Protein AF-0000000086669986 (afdb_homodimer)

Solvent-accessible surface area (backbone atoms only — not comparable to full-atom values): 83263 Å² total; per-residue (Å²): 137,92,93,84,94,89,94,88,92,79,93,78,86,89,83,92,84,89,92,82,83,80,89,89,76,90,82,86,89,79,93,79,86,89,84,86,82,86,89,81,88,82,86,77,84,78,85,86,74,84,81,74,82,67,81,72,64,70,71,52,59,40,72,62,53,72,71,48,65,51,49,68,61,67,48,70,73,67,46,30,29,58,36,43,51,54,72,36,42,58,88,78,26,68,68,41,45,58,34,21,57,69,44,45,50,47,52,37,49,49,51,41,46,50,50,38,51,50,49,47,52,52,46,52,50,45,49,70,71,46,40,68,58,97,55,38,19,59,75,46,75,37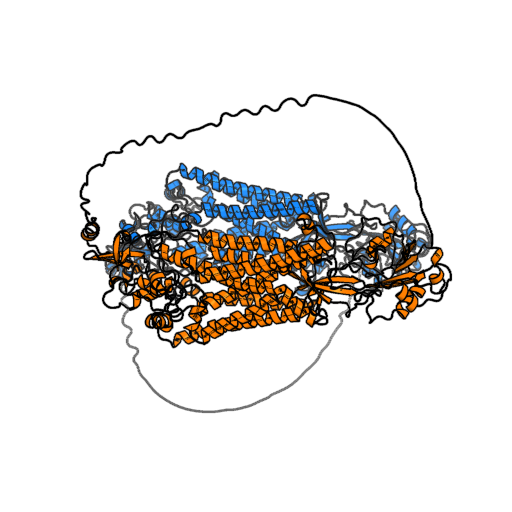,58,55,70,58,45,50,51,51,51,54,54,50,41,43,52,50,27,47,53,49,45,49,45,49,51,41,48,48,53,54,37,30,60,46,25,32,43,26,48,44,44,46,52,53,32,45,74,70,70,39,70,46,58,41,28,38,63,38,75,73,36,42,78,66,51,59,67,66,40,41,49,54,35,49,50,51,57,57,47,48,50,60,42,38,29,40,56,78,55,28,47,39,49,30,43,48,28,47,18,28,38,40,34,34,28,36,79,38,32,80,71,69,41,54,61,42,70,68,59,9,51,61,49,24,54,88,18,56,51,51,55,32,89,76,34,50,64,82,90,56,61,60,69,58,51,52,51,50,48,54,73,46,47,82,73,27,42,78,33,52,46,35,59,45,49,58,54,53,63,41,77,51,48,58,44,35,36,32,40,34,32,54,57,52,67,79,68,48,62,62,49,60,51,14,40,45,31,60,38,36,38,41,67,53,76,47,74,50,56,63,38,24,49,65,48,20,48,29,66,51,48,93,41,59,52,76,72,78,77,76,46,79,78,50,31,38,44,68,80,50,44,35,58,53,35,31,33,33,36,72,45,81,87,50,65,67,42,29,31,29,33,34,24,59,63,51,45,50,51,45,41,50,39,43,47,51,48,44,49,52,53,51,48,52,59,54,48,52,64,55,53,54,72,78,48,56,70,47,62,53,41,60,24,52,19,63,31,29,44,49,33,49,19,32,60,54,59,53,80,84,33,63,59,34,23,72,44,30,37,75,56,65,44,64,51,59,48,76,87,53,56,85,52,77,39,73,29,68,69,69,68,53,78,88,76,67,68,59,44,68,40,71,72,54,66,43,40,36,52,69,50,50,55,68,66,59,53,48,53,50,52,50,54,54,48,49,54,45,49,53,48,47,50,53,45,49,50,48,45,51,56,33,45,72,31,69,41,67,82,45,70,71,48,32,52,69,62,28,76,49,36,86,49,82,71,30,52,58,74,58,102,58,63,34,52,76,66,60,2,41,53,54,24,33,42,58,33,18,45,62,46,42,55,51,53,53,49,49,55,50,52,51,38,52,52,14,40,39,41,45,29,50,59,59,44,41,27,56,41,60,90,56,37,42,37,41,48,22,50,74,41,47,31,60,27,30,56,57,91,47,70,42,49,53,65,85,59,41,49,55,50,51,49,52,50,30,51,49,47,31,34,44,52,29,17,28,29,46,30,33,41,41,23,23,36,65,86,67,44,80,29,72,84,60,21,34,31,38,28,27,39,10,64,41,22,40,51,52,39,45,52,53,52,51,49,54,54,50,49,57,54,56,57,24,63,38,70,46,86,18,75,44,61,58,26,36,39,34,45,54,25,51,38,10,32,19,59,45,55,78,84,34,34,82,59,29,56,55,37,35,36,34,36,28,31,43,33,32,55,94,52,41,25,32,33,21,39,38,28,36,21,52,89,50,50,36,75,76,52,76,75,38,29,27,28,53,62,88,91,79,93,79,90,84,93,84,90,93,82,90,87,86,91,82,83,88,82,82,78,90,81,86,81,88,80,83,74,73,89,80,85,80,71,84,71,79,78,77,76,79,81,82,80,83,81,81,78,79,74,80,77,75,66,70,56,63,42,73,63,55,71,71,46,65,51,48,68,62,67,48,70,72,66,47,30,29,58,37,42,51,52,74,37,41,57,89,78,26,68,67,41,44,58,34,21,57,69,44,45,49,48,51,37,47,47,51,41,46,50,50,38,50,49,49,46,50,52,47,52,50,47,50,71,71,46,42,69,58,96,57,39,19,60,75,47,76,38,60,53,68,56,45,49,51,51,49,54,54,50,44,44,53,51,26,47,51,50,44,50,47,50,51,39,48,49,53,52,37,29,62,45,24,33,44,25,48,44,44,47,52,55,32,44,74,69,72,41,70,44,58,42,28,39,62,38,74,72,37,43,78,66,51,58,68,66,40,42,49,54,35,49,51,53,56,55,48,47,50,61,43,37,30,40,56,79,53,28,46,38,48,32,42,48,27,48,19,30,38,41,34,34,29,37,78,39,31,79,72,70,41,54,62,40,69,68,59,9,52,62,51,27,54,87,17,58,50,50,56,34,91,77,34,49,63,80,90,56,61,60,69,60,51,52,50,49,48,53,74,45,48,82,73,28,44,80,34,53,46,36,59,47,48,57,52,52,63,42,78,52,48,62,44,32,36,31,40,34,32,53,55,25,56,63,63,48,61,64,50,60,52,15,40,45,30,60,38,35,37,42,66,51,79,47,69,52,55,64,37,24,50,64,49,19,47,27,66,49,50,94,42,57,49,76,70,77,77,78,46,78,79,49,31,37,46,69,80,50,44,35,57,54,36,30,32,34,36,71,52,81,85,57,63,69,42,31,32,29,32,33,24,59,64,52,44,50,49,44,41,49,39,42,48,51,48,45,49,52,52,51,47,51,58,54,46,52,64,57,53,54,72,79,46,56,70,48,63,54,40,59,24,50,19,62,30,30,44,48,33,48,18,32,59,54,58,53,78,87,32,64,60,36,23,72,45,30,37,76,58,64,43,63,51,59,48,77,88,52,57,86,54,75,40,73,29,68,69,69,69,54,79,88,76,67,69,60,43,68,40,71,74,55,67,43,41,35,51,69,49,49,57,67,66,58,51,47,52,51,51,50,55,54,46,50,54,45,49,53,48,47,49,53,43,51,50,49,45,51,56,33,46,71,30,70,41,68,81,46,69,71,48,33,51,68,62,28,76,49,36,88,50,82,70,30,49,58,74,58,101,58,63,33,50,76,65,60,3,43,54,53,23,34,42,58,34,19,46,64,47,44,54,49,52,50,49,49,54,49,51,50,38,52,52,15,38,41,41,45,29,49,58,59,45,40,28,56,41,59,91,56,36,42,38,41,47,22,52,74,42,47,31,61,26,30,56,57,90,46,70,41,48,52,63,85,58,40,49,55,51,51,50,51,50,30,50,49,48,32,33,45,52,30,16,28,29,48,30,33,42,40,22,23,37,62,87,66,44,81,29,72,84,61,21,35,30,39,28,27,39,10,64,40,23,38,50,52,39,45,53,54,52,49,49,55,54,50,48,57,52,55,56,25,62,38,69,46,86,19,75,44,62,59,26,36,40,34,44,56,25,51,39,10,32,18,59,45,55,79,82,34,35,83,60,29,57,55,37,36,36,34,37,29,32,43,34,33,55,94,49,39,26,33,35,20,40,38,28,36,20,51,87,51,50,37,73,77,52,76,76,38,30,26,30

Foldseek 3Di:
DYDDDDDDDDDDDDDDDDYDYDDDDDDDDDDDDDYDDDDDDDDDPDDPDDPPPPPDPLVVVLQPPDFDFFDDFDDLVVVCVVVVLLFDACVRDVQLVCQFVLNLLVVLLVLLVVLLVVLVVVLCCQCVPFNDDQQKTFDDKADPVVLVVVLLVVLLVLLLSLLSLLVSLLQLLLLLLFAFLVLQLVQVVVLHWDFFLFNDPVSLVSDDPLSNVLSVLSVVLSQLSLLFRSFQKDKEFEFEKEKEWEFEPLLLVVAAADQVQQCVQQPLFCLADPPQWDDPVDDVVVVSVVCSVCLVVFDKDAPQVVLVQLLDGRHQFYYKYWYFDDPVVPPPVHNGTNYMIIFWADQDLAGSSQQFQCLLVSDRARDHDPDRDRWGFGHVVTTTTGIMGGDDSVVDDRIMTMMGGSVSSVSSSVSSVSSSVSSVVVSVVLVVVLVPDDPRNNQGRLALLSLLLVCLQPFRLQQPQVQQDAQVQSAFDQPPVNNPDGDRRPQSVDRPDRFFDFDDQDKDFLLVLDDPVLVCVLVVLLVVLLVVLVVLLVVLCVQCVVNVQDPDLVSLCVCPFLDFDSNFFDDDPADWAPPRQVSVQSSVLSVSSSSLSVSLSSLSSSVLLSQSQQLVLCQQPPVSFWAGAGSSARRRHHGDSHSRDDCVRVVVSSVLSSVLSSLSCSAKHKYKYWYAYSVRHTDSPSITITIGGRSSSSVVSSVSSVVVVVVSVVSRRHIRSRLGHNHRRISSNSSSQNHDDPSCNNCVNSTGKGWAFRTDDSSETEIHIGSRDSVSGDRDDGSGTYD/DDDDDDDDDDDDDDDDDYYDDDDDDDDDDDDPDDDPDDPPPDPDDDDDPDPPPPPDPLVPVLQPPDWDFFDDFDDLVVVCVVVVLLFDACVRDVQLVCQFVLNLLVVLLVLLVVLLVVLVVVLCCQCVPFNDDQQKTFDDKADQVVLQVVLLVVLLVLLLSLLSLLVSLLQLLLLLLFAFLVLQLVQVVVLHWDFFLFNDPVSLVSDDPLSNVLSVLSVVLSQLCLLFRSFQKDKEFEFEKEKEWEFEPLLLVVAAADQVQQCVQQPLFCLADPPQWDDPVDDVVVVSVVCSVCLVVFDKDAPQVVLVQLLDGRHDFYYKYWYFDDPVPPPPVHNGTNYMIIFWADLDLAGSSQQFQCQLVSDRARDHDPDRDRWGFGHVVTTTTGIMTGDPLVPDDRIMTMMGGSVSSVSSSVSSVSSSVSSVVVSVVLVVVLVPDDPRNNQTRLALLSLLLVCLQPFRLQQEQVQQDAQVQSDFDQPPVNNPDTDRRPQSVDRPDRFFDFDDQDKDFLLVLDDPVLVCVLVVLLVVLLVVLVVLLVVLCVQCVSNPQDPDLVSLCVCDFLDFDSNFFDDDPADWAPPRQVSVQSSVLSVSSSSLSVSLSSLSSSVLLSQSQQLVLCQQPPVSFWAGAGSSARRRHHGDSHSRDDCVRVVVSSVLSSVLSSLSCSAKHKYKYWYAYSVRHTDSPSITITIGGRSSSSVVSSVSSVVVVVVSVVSRRHIRSRQGHNHRRISSNSSSQNHDDPSCNPCVNSTGKGWAFRTDDSSETEIHIGSRDSVSGDRDDGSGTYD

Secondary structure (DSSP, 8-state):
--------------------------------------------------------SHHHHHHT---EE------HHHHHHH-GGGG--TTT-HHHHHHSHHHHHHHHHHHHHHHHHHHHHHHHHHHHHH--BTTBEEEEEE-HHHHHHHHHHHHHHHHHHHHHHHHHHHHHHHHHHPPBHHHHHHHHHTT---B-SS--SGGGGGS-HHHHHHHHHHHHHHHHHHHHGGGGEEEEEEEE-EEEEEE-GGGGGT----HHHHHHHHTT-TTTS-TTSS-TTS-HHHHHHHHHHTGGGSEEE-HHHHHHHHH-SSS----EEEEE--HHHH-SSS--EEEEEEE---SSSS-TTHHHHTTTS-----SPPSSP----EETTTTEEEEEEEE---TT----EEEEE-HHHHHHHHHHHHHHHHHHHHHHHHHHHHHHHS-HHHH-B--SHHHHHHHHHHS--GGGTT-TT--GGGGSPB--STTTTS-BPPHHHH--S-PPPEEP-----BGGGGS-HHHHHHHHHHHHHHHHHHHHHHHHHHHHHHHTT---SHHHHHHH-TT---TT-EE--S---STTHHHHHHHHHHHHHHHHHHHHHHHHHHHHHHHHHHHHHHTTTSGGG-B--B-SS--TT-B--SSSS--HHHHHHHHHHHHHHHHHHHHHEEEEEEEEE-TTS-EEEEEEEEEEEE-HHHHHHHHHHHHHHHHHHHHHHT-B--SSS---TTBHHHHHHTT---HHHHTTGGGS-BEEEEEEEETTEEEEEEE-S-TTT-BPPPTT-EE-/--------------------------------------------------------S-HHHHHT---EE------HHHHHHH-GGGG--TTT-HHHHHHSHHHHHHHHHHHHHHHHHHHHHHHHHHHHHH--BTTBEEEEEE-HHHHHHHHHHHHHHHHHHHHHHHHHHHHHHHHHHPPBHHHHHHHHHTT---B-SS--TGGGGGS-HHHHHHHHHHHHHHHHHHHHGGGGEEEEEEEE-EEEEEE-GGGGGT----HHHHHHHHTT-TTTS-TTSS-TTS-HHHHHHHHHHTGGGSEEE-HHHHHHHHH-SSS----EEEEE--HHHH-SSS--EEEEEEE---SSSS-TTHHHHTTTS-----SPPSSP----EETTTTEEEEEEEE---TT----EEEEE-HHHHHHHHHHHHHHHHHHHHHHHHHHHHHTTS-HHHH-B--SHHHHHHHHHHS--GGGTT-TT--GGGGPPB--STTTTS-BPPHHHH--S-PPPEEP-----BGGGGS-HHHHHHHHHHHHHHHHHHHHHHHHHHHHHHHTT---SHHHHHHH-TT---TT-EE--S---STTHHHHHHHHHHHHHHHHHHHHHHHHHHHHHHHHHHHHHHTTTSGGG-B--B-SS--TT-B--SSSS--HHHHHHHHHHHHHHHHHHHHHEEEEEEEEE-TTS-EEEEEEEEEEEE-HHHHHHHHHHHHHHHHHHHHHHT-B--SSS---TTBHHHHHHTT---HHHHTTGGGS-BEEEEEEEETTEEEEEEE-S-TTT-BPPPTT-EE-

Structure (mmCIF, N/CA/C/O backbone):
data_AF-0000000086669986-model_v1
#
loop_
_entity.id
_entity.type
_entity.pdbx_description
1 polymer 'DUF6536 domain-containing protein'
#
loop_
_atom_site.group_PDB
_atom_site.id
_atom_site.type_symbol
_atom_site.label_atom_id
_atom_site.label_alt_id
_atom_site.label_comp_id
_atom_site.label_asym_id
_atom_site.label_entity_id
_atom_site.label_seq_id
_atom_site.pdbx_PDB_ins_code
_atom_site.Cartn_x
_atom_site.Cartn_y
_atom_site.Cartn_z
_atom_site.occupancy
_atom_site.B_iso_or_equiv
_atom_site.auth_seq_id
_atom_site.auth_comp_id
_atom_site.auth_asym_id
_atom_site.auth_atom_id
_atom_site.pdbx_PDB_model_num
ATOM 1 N N . MET A 1 1 ? -62.25 -66.062 -2.758 1 15.38 1 MET A N 1
ATOM 2 C CA . MET A 1 1 ? -62.781 -66.5 -1.491 1 15.38 1 MET A CA 1
ATOM 3 C C . MET A 1 1 ? -62.062 -65.875 -0.312 1 15.38 1 MET A C 1
ATOM 5 O O . MET A 1 1 ? -61 -65.312 -0.478 1 15.38 1 MET A O 1
ATOM 9 N N . ASP A 1 2 ? -61.781 -66.688 0.843 1 14.77 2 ASP A N 1
ATOM 10 C CA . ASP A 1 2 ? -62.281 -66.625 2.207 1 14.77 2 ASP A CA 1
ATOM 11 C C . ASP A 1 2 ? -61.469 -65.688 3.08 1 14.77 2 ASP A C 1
ATOM 13 O O . ASP A 1 2 ? -60.312 -65.375 2.754 1 14.77 2 ASP A O 1
ATOM 17 N N . PRO A 1 3 ? -61.281 -66 4.562 1 16.16 3 PRO A N 1
ATOM 18 C CA . PRO A 1 3 ? -61.656 -65.625 5.926 1 16.16 3 PRO A CA 1
ATOM 19 C C . PRO A 1 3 ? -60.562 -64.875 6.68 1 16.16 3 PRO A C 1
ATOM 21 O O . PRO A 1 3 ? -59.406 -64.812 6.223 1 16.16 3 PRO A O 1
ATOM 24 N N . SER A 1 4 ? -60.281 -65.062 8.141 1 14.09 4 SER A N 1
ATOM 25 C CA . SER A 1 4 ? -60.5 -64.625 9.508 1 14.09 4 SER A CA 1
ATOM 26 C C . SER A 1 4 ? -59.188 -64.188 10.164 1 14.09 4 SER A C 1
ATOM 28 O O . SER A 1 4 ? -59.125 -63.094 10.75 1 14.09 4 SER A O 1
ATOM 30 N N . ARG A 1 5 ? -58.281 -65.062 10.852 1 13.8 5 ARG A N 1
ATOM 31 C CA . ARG A 1 5 ? -58.125 -65.125 12.305 1 13.8 5 ARG A CA 1
ATOM 32 C C . ARG A 1 5 ? -57.125 -64.062 12.812 1 13.8 5 ARG A C 1
ATOM 34 O O . ARG A 1 5 ? -56.188 -63.719 12.102 1 13.8 5 ARG A O 1
ATOM 41 N N . GLU A 1 6 ? -56.969 -63.594 14.312 1 15.46 6 GLU A N 1
ATOM 42 C CA . GLU A 1 6 ? -56.969 -62.625 15.422 1 15.46 6 GLU A CA 1
ATOM 43 C C . GLU A 1 6 ? -55.531 -62.438 15.969 1 15.46 6 GLU A C 1
ATOM 45 O O . GLU A 1 6 ? -55.125 -61.312 16.219 1 15.46 6 GLU A O 1
ATOM 50 N N . VAL A 1 7 ? -54.656 -63.344 16.531 1 15.42 7 VAL A N 1
ATOM 51 C CA . VAL A 1 7 ? -54.438 -63.594 17.938 1 15.42 7 VAL A CA 1
ATOM 52 C C . VAL A 1 7 ? -53.281 -62.75 18.453 1 15.42 7 VAL A C 1
ATOM 54 O O . VAL A 1 7 ? -52.406 -62.375 17.688 1 15.42 7 VAL A O 1
ATOM 57 N N . ASP A 1 8 ? -52.969 -62.531 19.969 1 15.53 8 ASP A N 1
ATOM 58 C CA . ASP A 1 8 ? -52.844 -61.781 21.219 1 15.53 8 ASP A CA 1
ATOM 59 C C . ASP A 1 8 ? -51.375 -61.594 21.594 1 15.53 8 ASP A C 1
ATOM 61 O O . ASP A 1 8 ? -50.969 -60.469 21.906 1 15.53 8 ASP A O 1
ATOM 65 N N . GLN A 1 9 ? -50.562 -62.5 22.219 1 14.4 9 GLN A N 1
ATOM 66 C CA . GLN A 1 9 ? -50.281 -62.625 23.641 1 14.4 9 GLN A CA 1
ATOM 67 C C . GLN A 1 9 ? -49 -61.906 24.031 1 14.4 9 GLN A C 1
ATOM 69 O O . GLN A 1 9 ? -48.219 -61.531 23.172 1 14.4 9 GLN A O 1
ATOM 74 N N . THR A 1 10 ? -48.062 -62.5 25.016 1 14.94 10 THR A N 1
ATOM 75 C CA . THR A 1 10 ? -47.719 -62.469 26.422 1 14.94 10 THR A CA 1
ATOM 76 C C . THR A 1 10 ? -46.344 -61.844 26.625 1 14.94 10 THR A C 1
ATOM 78 O O . THR A 1 10 ? -46.156 -60.969 27.453 1 14.94 10 THR A O 1
ATOM 81 N N . GLY A 1 11 ? -45.094 -62.469 26.719 1 15.34 11 GLY A N 1
ATOM 82 C CA . GLY A 1 11 ? -44.531 -62.719 28.031 1 15.34 11 GLY A CA 1
ATOM 83 C C . GLY A 1 11 ? -43.562 -61.625 28.469 1 15.34 11 GLY A C 1
ATOM 84 O O . GLY A 1 11 ? -43.062 -60.875 27.641 1 15.34 11 GLY A O 1
ATOM 85 N N . PRO A 1 12 ? -43.281 -61.219 29.984 1 15.49 12 PRO A N 1
ATOM 86 C CA . PRO A 1 12 ? -43.031 -60.312 31.094 1 15.49 12 PRO A CA 1
ATOM 87 C C . PRO A 1 12 ? -41.531 -60.031 31.297 1 15.49 12 PRO A C 1
ATOM 89 O O . PRO A 1 12 ? -41.156 -59.156 32.062 1 15.49 12 PRO A O 1
ATOM 92 N N . ALA A 1 13 ? -40.531 -60.344 30.688 1 15.84 13 ALA A N 1
ATOM 93 C CA . ALA A 1 13 ? -39.438 -60.906 31.484 1 15.84 13 ALA A CA 1
ATOM 94 C C . ALA A 1 13 ? -38.875 -59.844 32.438 1 15.84 13 ALA A C 1
ATOM 96 O O . ALA A 1 13 ? -38.844 -58.656 32.125 1 15.84 13 ALA A O 1
ATOM 97 N N . GLY A 1 14 ? -38.5 -60.344 33.75 1 14.06 14 GLY A N 1
ATOM 98 C CA . GLY A 1 14 ? -38.219 -60.281 35.156 1 14.06 14 GLY A CA 1
ATOM 99 C C . GLY A 1 14 ? -37.156 -59.25 35.531 1 14.06 14 GLY A C 1
ATOM 100 O O . GLY A 1 14 ? -36.562 -58.625 34.656 1 14.06 14 GLY A O 1
ATOM 101 N N . GLN A 1 15 ? -36.312 -59.562 36.562 1 14.28 15 GLN A N 1
ATOM 102 C CA . GLN A 1 15 ? -36.188 -59.344 38 1 14.28 15 GLN A CA 1
ATOM 103 C C . GLN A 1 15 ? -35.125 -58.312 38.312 1 14.28 15 GLN A C 1
ATOM 105 O O . GLN A 1 15 ? -35.375 -57.344 39 1 14.28 15 GLN A O 1
ATOM 110 N N . PRO A 1 16 ? -33.969 -58.781 39.125 1 14.78 16 PRO A N 1
ATOM 111 C CA . PRO A 1 16 ? -33.75 -58.625 40.562 1 14.78 16 PRO A CA 1
ATOM 112 C C . PRO A 1 16 ? -32.906 -57.375 40.906 1 14.78 16 PRO A C 1
ATOM 114 O O . PRO A 1 16 ? -32.375 -56.75 40 1 14.78 16 PRO A O 1
ATOM 117 N N . GLU A 1 17 ? -31.969 -57.469 42 1 14.15 17 GLU A N 1
ATOM 118 C CA . GLU A 1 17 ? -31.797 -57.156 43.438 1 14.15 17 GLU A CA 1
ATOM 119 C C . GLU A 1 17 ? -30.734 -56.062 43.625 1 14.15 17 GLU A C 1
ATOM 121 O O . GLU A 1 17 ? -30.984 -55.062 44.281 1 14.15 17 GLU A O 1
ATOM 126 N N . PRO A 1 18 ? -29.406 -56.375 44.125 1 14.46 18 PRO A N 1
ATOM 127 C CA . PRO A 1 18 ? -29.016 -56.25 45.531 1 14.46 18 PRO A CA 1
ATOM 128 C C . PRO A 1 18 ? -28.391 -54.875 45.812 1 14.46 18 PRO A C 1
ATOM 130 O O . PRO A 1 18 ? -28.094 -54.125 44.906 1 14.46 18 PRO A O 1
ATOM 133 N N . SER A 1 19 ? -27.141 -54.875 46.531 1 14.22 19 SER A N 1
ATOM 134 C CA . SER A 1 19 ? -26.672 -54.719 47.906 1 14.22 19 SER A CA 1
ATOM 135 C C . SER A 1 19 ? -26.031 -53.344 48.094 1 14.22 19 SER A C 1
ATOM 137 O O . SER A 1 19 ? -25.703 -52.656 47.125 1 14.22 19 SER A O 1
ATOM 139 N N . GLU A 1 20 ? -25 -53.25 49.094 1 14.12 20 GLU A N 1
ATOM 140 C CA . GLU A 1 20 ? -24.719 -52.812 50.438 1 14.12 20 GLU A CA 1
ATOM 141 C C . GLU A 1 20 ? -23.922 -51.5 50.438 1 14.12 20 GLU A C 1
ATOM 143 O O . GLU A 1 20 ? -24.344 -50.531 51.094 1 14.12 20 GLU A O 1
ATOM 148 N N . THR A 1 21 ? -22.719 -51.594 51.031 1 14.65 21 THR A N 1
ATOM 149 C CA . THR A 1 21 ? -22.297 -51.156 52.375 1 14.65 21 THR A CA 1
ATOM 150 C C . THR A 1 21 ? -21.703 -49.75 52.312 1 14.65 21 THR A C 1
ATOM 152 O O . THR A 1 21 ? -22.125 -48.875 53.062 1 14.65 21 THR A O 1
ATOM 155 N N . VAL A 1 22 ? -20.344 -49.562 52.719 1 14.2 22 VAL A N 1
ATOM 156 C CA . VAL A 1 22 ? -19.828 -49.219 54.031 1 14.2 22 VAL A CA 1
ATOM 157 C C . VAL A 1 22 ? -19.344 -47.781 54.031 1 14.2 22 VAL A C 1
ATOM 159 O O . VAL A 1 22 ? -19.719 -47 54.938 1 14.2 22 VAL A O 1
ATOM 162 N N . ILE A 1 23 ? -17.984 -47.5 53.688 1 15.15 23 ILE A N 1
ATOM 163 C CA . ILE A 1 23 ? -17.062 -47.188 54.75 1 15.15 23 ILE A CA 1
ATOM 164 C C . ILE A 1 23 ? -17.156 -45.688 55.094 1 15.15 23 ILE A C 1
ATOM 166 O O . ILE A 1 23 ? -17.531 -44.875 54.25 1 15.15 23 ILE A O 1
ATOM 170 N N . GLU A 1 24 ? -16.344 -45.281 56.156 1 14.89 24 GLU A N 1
ATOM 171 C CA . GLU A 1 24 ? -16.141 -44.75 57.5 1 14.89 24 GLU A CA 1
ATOM 172 C C . GLU A 1 24 ? -15.883 -43.25 57.438 1 14.89 24 GLU A C 1
ATOM 174 O O . GLU A 1 24 ? -15.633 -42.688 56.375 1 14.89 24 GLU A O 1
ATOM 179 N N . ASN A 1 25 ? -15.039 -42.812 58.438 1 13.8 25 ASN A N 1
ATOM 180 C CA . ASN A 1 25 ? -14.953 -42.094 59.688 1 13.8 25 ASN A CA 1
ATOM 181 C C . ASN A 1 25 ? -14.297 -40.719 59.5 1 13.8 25 ASN A C 1
ATOM 183 O O . ASN A 1 25 ? -14.664 -39.75 60.156 1 13.8 25 ASN A O 1
ATOM 187 N N . VAL A 1 26 ? -13.039 -40.625 58.875 1 15.86 26 VAL A N 1
ATOM 188 C CA . VAL A 1 26 ? -12.039 -40.125 59.812 1 15.86 26 VAL A CA 1
ATOM 189 C C . VAL A 1 26 ? -12.344 -38.656 60.156 1 15.86 26 VAL A C 1
ATOM 191 O O . VAL A 1 26 ? -12.945 -37.938 59.375 1 15.86 26 VAL A O 1
ATOM 194 N N . ASP A 1 27 ? -11.656 -38.188 61.312 1 14.21 27 ASP A N 1
ATOM 195 C CA . ASP A 1 27 ? -11.57 -37.562 62.625 1 14.21 27 ASP A CA 1
ATOM 196 C C . ASP A 1 27 ? -11.43 -36.062 62.5 1 14.21 27 ASP A C 1
ATOM 198 O O . ASP A 1 27 ? -12.188 -35.312 63.156 1 14.21 27 ASP A O 1
ATOM 202 N N . GLU A 1 28 ? -10.109 -35.594 62.812 1 14.72 28 GLU A N 1
ATOM 203 C CA . GLU A 1 28 ? -9.672 -34.969 64.062 1 14.72 28 GLU A CA 1
ATOM 204 C C . GLU A 1 28 ? -9.859 -33.469 64.062 1 14.72 28 GLU A C 1
ATOM 206 O O . GLU A 1 28 ? -10.055 -32.875 62.969 1 14.72 28 GLU A O 1
ATOM 211 N N . GLU A 1 29 ? -8.805 -32.75 64.562 1 14.91 29 GLU A N 1
ATOM 212 C CA . GLU A 1 29 ? -8.562 -32.062 65.812 1 14.91 29 GLU A CA 1
ATOM 213 C C . GLU A 1 29 ? -8.797 -30.547 65.688 1 14.91 29 GLU A C 1
ATOM 215 O O . GLU A 1 29 ? -8.891 -30.031 64.562 1 14.91 29 GLU A O 1
ATOM 220 N N . SER A 1 30 ? -7.906 -29.672 66.438 1 13.92 30 SER A N 1
ATOM 221 C CA . SER A 1 30 ? -7.895 -28.891 67.688 1 13.92 30 SER A CA 1
ATOM 222 C C . SER A 1 30 ? -7.906 -27.391 67.375 1 13.92 30 SER A C 1
ATOM 224 O O . SER A 1 30 ? -8.617 -26.625 68 1 13.92 30 SER A O 1
ATOM 226 N N . ALA A 1 31 ? -6.715 -26.781 66.812 1 15.96 31 ALA A N 1
ATOM 227 C CA . ALA A 1 31 ? -6.02 -25.828 67.688 1 15.96 31 ALA A CA 1
ATOM 228 C C . ALA A 1 31 ? -6.852 -24.562 67.938 1 15.96 31 ALA A C 1
ATOM 230 O O . ALA A 1 31 ? -7.672 -24.203 67.062 1 15.96 31 ALA A O 1
ATOM 231 N N . THR A 1 32 ? -6.504 -23.781 68.938 1 14.63 32 THR A N 1
ATOM 232 C CA . THR A 1 32 ? -6.703 -23.062 70.188 1 14.63 32 THR A CA 1
ATOM 233 C C . THR A 1 32 ? -7.102 -21.625 69.938 1 14.63 32 THR A C 1
ATOM 235 O O . THR A 1 32 ? -8.094 -21.141 70.438 1 14.63 32 THR A O 1
ATOM 238 N N . HIS A 1 33 ? -6.086 -20.672 70.125 1 14.58 33 HIS A N 1
ATOM 239 C CA . HIS A 1 33 ? -6.027 -19.797 71.312 1 14.58 33 HIS A CA 1
ATOM 240 C C . HIS A 1 33 ? -6.809 -18.5 71.062 1 14.58 33 HIS A C 1
ATOM 242 O O . HIS A 1 33 ? -7.18 -18.203 69.938 1 14.58 33 HIS A O 1
ATOM 248 N N . ASP A 1 34 ? -6.129 -17.344 71.5 1 14.65 34 ASP A N 1
ATOM 249 C CA . ASP A 1 34 ? -6.312 -16.469 72.688 1 14.65 34 ASP A CA 1
ATOM 250 C C . ASP A 1 34 ? -7.184 -15.266 72.312 1 14.65 34 ASP A C 1
ATOM 252 O O . ASP A 1 34 ? -7.445 -15.008 71.125 1 14.65 34 ASP A O 1
ATOM 256 N N . HIS A 1 35 ? -6.664 -14 72.875 1 15.29 35 HIS A N 1
ATOM 257 C CA . HIS A 1 35 ? -7.078 -13.117 74 1 15.29 35 HIS A CA 1
ATOM 258 C C . HIS A 1 35 ? -7.926 -11.961 73.438 1 15.29 35 HIS A C 1
ATOM 260 O O . HIS A 1 35 ? -9.062 -11.766 73.875 1 15.29 35 HIS A O 1
ATOM 266 N N . GLU A 1 36 ? -7.387 -10.688 73.75 1 15.21 36 GLU A N 1
ATOM 267 C CA . GLU A 1 36 ? -7.859 -9.742 74.75 1 15.21 36 GLU A CA 1
ATOM 268 C C . GLU A 1 36 ? -8.828 -8.734 74.188 1 15.21 36 GLU A C 1
ATOM 270 O O . GLU A 1 36 ? -8.984 -8.664 72.938 1 15.21 36 GLU A O 1
ATOM 275 N N . ASP A 1 37 ? -8.656 -7.391 74.625 1 15.01 37 ASP A N 1
ATOM 276 C CA . ASP A 1 37 ? -9.422 -6.508 75.5 1 15.01 37 ASP A CA 1
ATOM 277 C C . ASP A 1 37 ? -10.258 -5.523 74.688 1 15.01 37 ASP A C 1
ATOM 279 O O . ASP A 1 37 ? -11.453 -5.371 74.938 1 15.01 37 ASP A O 1
ATOM 283 N N . ALA A 1 38 ? -9.578 -4.316 74.25 1 16.52 38 ALA A N 1
ATOM 284 C CA . ALA A 1 38 ? -9.828 -3.062 75 1 16.52 38 ALA A CA 1
ATOM 285 C C . ALA A 1 38 ? -11.109 -2.396 74.5 1 16.52 38 ALA A C 1
ATOM 287 O O . ALA A 1 38 ? -11.609 -2.727 73.375 1 16.52 38 ALA A O 1
ATOM 288 N N . THR A 1 39 ? -11.117 -1.05 74.375 1 16.86 39 THR A N 1
ATOM 289 C CA . THR A 1 39 ? -11.711 0.091 75.062 1 16.86 39 THR A CA 1
ATOM 290 C C . THR A 1 39 ? -12.922 0.613 74.25 1 16.86 39 THR A C 1
ATOM 292 O O . THR A 1 39 ? -13.078 0.34 73.062 1 16.86 39 THR A O 1
ATOM 295 N N . THR A 1 40 ? -13.445 1.807 74.688 1 16.94 40 THR A N 1
ATOM 296 C CA . THR A 1 40 ? -14.586 2.51 75.25 1 16.94 40 THR A CA 1
ATOM 297 C C . THR A 1 40 ? -15.383 3.23 74.188 1 16.94 40 THR A C 1
ATOM 299 O O . THR A 1 40 ? -16.609 3.189 74.188 1 16.94 40 THR A O 1
ATOM 302 N N . ILE A 1 41 ? -14.805 4.09 73.25 1 17.36 41 ILE A N 1
ATOM 303 C CA . ILE A 1 41 ? -15.219 5.457 73.5 1 17.36 41 ILE A CA 1
ATOM 304 C C . ILE A 1 41 ? -16.609 5.707 72.938 1 17.36 41 ILE A C 1
ATOM 306 O O . ILE A 1 41 ? -17.047 5.035 72 1 17.36 41 ILE A O 1
ATOM 310 N N . ARG A 1 42 ? -16.969 7.051 72.75 1 17.75 42 ARG A N 1
ATOM 311 C CA . ARG A 1 42 ? -17.922 8.047 73.25 1 17.75 42 ARG A CA 1
ATOM 312 C C . ARG A 1 42 ? -19.172 8.102 72.375 1 17.75 42 ARG A C 1
ATOM 314 O O . ARG A 1 42 ? -20.297 8.008 72.875 1 17.75 42 ARG A O 1
ATOM 321 N N . ILE A 1 43 ? -19.219 8.922 71.188 1 18.11 43 ILE A N 1
ATOM 322 C CA . ILE A 1 43 ? -19.859 10.227 71.312 1 18.11 43 ILE A CA 1
ATOM 323 C C . ILE A 1 43 ? -21.297 10.148 70.812 1 18.11 43 ILE A C 1
ATOM 325 O O . ILE A 1 43 ? -21.641 9.281 70 1 18.11 43 ILE A O 1
ATOM 329 N N . ALA A 1 44 ? -22.172 11.219 71.125 1 20.17 44 ALA A N 1
ATOM 330 C CA . ALA A 1 44 ? -23.484 11.805 71.375 1 20.17 44 ALA A CA 1
ATOM 331 C C . ALA A 1 44 ? -24.234 12.062 70.125 1 20.17 44 ALA A C 1
ATOM 333 O O . ALA A 1 44 ? -23.812 12.891 69.312 1 20.17 44 ALA A O 1
ATOM 334 N N . SER A 1 45 ? -24.547 11.086 69.312 1 17.81 45 SER A N 1
ATOM 335 C CA . SER A 1 45 ? -25.266 11.516 68.125 1 17.81 45 SER A CA 1
ATOM 336 C C . SER A 1 45 ? -26.469 12.383 68.438 1 17.81 45 SER A C 1
ATOM 338 O O . SER A 1 45 ? -27.359 11.953 69.188 1 17.81 45 SER A O 1
ATOM 340 N N . PRO A 1 46 ? -26.312 13.758 68.438 1 21.39 46 PRO A N 1
ATOM 341 C CA . PRO A 1 46 ? -27.25 14.82 68.75 1 21.39 46 PRO A CA 1
ATOM 342 C C . PRO A 1 46 ? -28.594 14.68 68 1 21.39 46 PRO A C 1
ATOM 344 O O . PRO A 1 46 ? -28.688 13.93 67.062 1 21.39 46 PRO A O 1
ATOM 347 N N . THR A 1 47 ? -29.531 15.57 68.438 1 22.09 47 THR A N 1
ATOM 348 C CA . THR A 1 47 ? -30.938 15.977 68.438 1 22.09 47 THR A CA 1
ATOM 349 C C . THR A 1 47 ? -31.359 16.391 67 1 22.09 47 THR A C 1
ATOM 351 O O . THR A 1 47 ? -30.844 17.359 66.438 1 22.09 47 THR A O 1
ATOM 354 N N . HIS A 1 48 ? -31.594 15.562 66.062 1 19.95 48 HIS A N 1
ATOM 355 C CA . HIS A 1 48 ? -32.094 15.875 64.75 1 19.95 48 HIS A CA 1
ATOM 356 C C . HIS A 1 48 ? -33.312 16.766 64.812 1 19.95 48 HIS A C 1
ATOM 358 O O . HIS A 1 48 ? -34.312 16.406 65.438 1 19.95 48 HIS A O 1
ATOM 364 N N . THR A 1 49 ? -33.25 18.141 64.625 1 23.02 49 THR A N 1
ATOM 365 C CA . THR A 1 49 ? -33.938 19.391 64.375 1 23.02 49 THR A CA 1
ATOM 366 C C . THR A 1 49 ? -34.938 19.234 63.219 1 23.02 49 THR A C 1
ATOM 368 O O . THR A 1 49 ? -34.688 18.5 62.25 1 23.02 49 THR A O 1
ATOM 371 N N . GLN A 1 50 ? -36.188 19.812 63.406 1 24.27 50 GLN A N 1
ATOM 372 C CA . GLN A 1 50 ? -37.438 19.969 62.688 1 24.27 50 GLN A CA 1
ATOM 373 C C . GLN A 1 50 ? -37.188 20.484 61.281 1 24.27 50 GLN A C 1
ATOM 375 O O . GLN A 1 50 ? -36.531 21.516 61.062 1 24.27 50 GLN A O 1
ATOM 380 N N . ASP A 1 51 ? -37.312 19.703 60.281 1 24.14 51 ASP A N 1
ATOM 381 C CA . ASP A 1 51 ? -37.094 19.875 58.844 1 24.14 51 ASP A CA 1
ATOM 382 C C . ASP A 1 51 ? -38.062 20.875 58.25 1 24.14 51 ASP A C 1
ATOM 384 O O . ASP A 1 51 ? -39.25 20.641 58.188 1 24.14 51 ASP A O 1
ATOM 388 N N . ARG A 1 52 ? -37.969 22.266 58.5 1 28.86 52 ARG A N 1
ATOM 389 C CA . ARG A 1 52 ? -38.625 23.312 57.719 1 28.86 52 ARG A CA 1
ATOM 390 C C . ARG A 1 52 ? -38.406 23.094 56.219 1 28.86 52 ARG A C 1
ATOM 392 O O . ARG A 1 52 ? -37.25 22.984 55.781 1 28.86 52 ARG A O 1
ATOM 399 N N . THR A 1 53 ? -39.312 22.578 55.562 1 28.28 53 THR A N 1
ATOM 400 C CA . THR A 1 53 ? -39.438 22.359 54.125 1 28.28 53 THR A CA 1
ATOM 401 C C . THR A 1 53 ? -39.125 23.641 53.375 1 28.28 53 THR A C 1
ATOM 403 O O . THR A 1 53 ? -39.938 24.578 53.344 1 28.28 53 THR A O 1
ATOM 406 N N . THR A 1 54 ? -37.938 24.297 53.531 1 28.72 54 THR A N 1
ATOM 407 C CA . THR A 1 54 ? -37.594 25.453 52.719 1 28.72 54 THR A CA 1
ATOM 408 C C . THR A 1 54 ? -37.719 25.141 51.219 1 28.72 54 THR A C 1
ATOM 410 O O . THR A 1 54 ? -37.188 24.125 50.781 1 28.72 54 THR A O 1
ATOM 413 N N . GLN A 1 55 ? -38.75 25.688 50.594 1 32.28 55 GLN A N 1
ATOM 414 C CA . GLN A 1 55 ? -38.844 25.766 49.125 1 32.28 55 GLN A CA 1
ATOM 415 C C . GLN A 1 55 ? -37.469 26.078 48.5 1 32.28 55 GLN A C 1
ATOM 417 O O . GLN A 1 55 ? -36.875 27.094 48.844 1 32.28 55 GLN A O 1
ATOM 422 N N . PRO A 1 56 ? -36.719 25.156 48.094 1 31.33 56 PRO A N 1
ATOM 423 C CA . PRO A 1 56 ? -35.312 25.344 47.719 1 31.33 56 PRO A CA 1
ATOM 424 C C . PRO A 1 56 ? -35.125 26.547 46.812 1 31.33 56 PRO A C 1
ATOM 426 O O . PRO A 1 56 ? -36.031 26.984 46.125 1 31.33 56 PRO A O 1
ATOM 429 N N . LYS A 1 57 ? -33.906 27.078 46.844 1 39.38 57 LYS A N 1
ATOM 430 C CA . LYS A 1 57 ? -32.906 28 46.25 1 39.38 57 LYS A CA 1
ATOM 431 C C . LYS A 1 57 ? -32.906 27.891 44.75 1 39.38 57 LYS A C 1
ATOM 433 O O . LYS A 1 57 ? -31.891 28.219 44.094 1 39.38 57 LYS A O 1
ATOM 438 N N . GLU A 1 58 ? -33.75 27.297 44.156 1 38.59 58 GLU A N 1
ATOM 439 C CA . GLU A 1 58 ? -33.656 27.281 42.719 1 38.59 58 GLU A CA 1
ATOM 440 C C . GLU A 1 58 ? -33.531 28.703 42.156 1 38.59 58 GLU A C 1
ATOM 442 O O . GLU A 1 58 ? -32.844 28.922 41.156 1 38.59 58 GLU A O 1
ATOM 447 N N . ASP A 1 59 ? -34.25 29.672 42.75 1 40.69 59 ASP A N 1
ATOM 448 C CA . ASP A 1 59 ? -34.25 31.047 42.25 1 40.69 59 ASP A CA 1
ATOM 449 C C . ASP A 1 59 ? -32.875 31.688 42.438 1 40.69 59 ASP A C 1
ATOM 451 O O . ASP A 1 59 ? -32.562 32.719 41.844 1 40.69 59 ASP A O 1
ATOM 455 N N . SER A 1 60 ? -32.062 31.203 43.406 1 44.5 60 SER A N 1
ATOM 456 C CA . SER A 1 60 ? -30.828 31.859 43.812 1 44.5 60 SER A CA 1
ATOM 457 C C . SER A 1 60 ? -29.703 31.594 42.844 1 44.5 60 SER A C 1
ATOM 459 O O . SER A 1 60 ? -28.781 32.406 42.719 1 44.5 60 SER A O 1
ATOM 461 N N . ILE A 1 61 ? -29.719 30.469 42.281 1 48.81 61 ILE A N 1
ATOM 462 C CA . ILE A 1 61 ? -28.578 30.203 41.406 1 48.81 61 ILE A CA 1
ATOM 463 C C . ILE A 1 61 ? -28.656 31.062 40.156 1 48.81 61 ILE A C 1
ATOM 465 O O . ILE A 1 61 ? -27.641 31.562 39.656 1 48.81 61 ILE A O 1
ATOM 469 N N . SER A 1 62 ? -29.891 31.203 39.656 1 51.16 62 SER A N 1
ATOM 470 C CA . SER A 1 62 ? -30.047 32.031 38.469 1 51.16 62 SER A CA 1
ATOM 471 C C . SER A 1 62 ? -29.672 33.469 38.719 1 51.16 62 SER A C 1
ATOM 473 O O . SER A 1 62 ? -29.156 34.156 37.844 1 51.16 62 SER A O 1
ATOM 475 N N . GLN A 1 63 ? -30.156 34.031 39.844 1 50.22 63 GLN A N 1
ATOM 476 C CA . GLN A 1 63 ? -29.922 35.438 40.125 1 50.22 63 GLN A CA 1
ATOM 477 C C . GLN A 1 63 ? -28.438 35.75 40.25 1 50.22 63 GLN A C 1
ATOM 479 O O . GLN A 1 63 ? -28.016 36.906 40.094 1 50.22 63 GLN A O 1
ATOM 484 N N . ARG A 1 64 ? -27.625 34.812 40.688 1 53.28 64 ARG A N 1
ATOM 485 C CA . ARG A 1 64 ? -26.234 35.094 41 1 53.28 64 ARG A CA 1
ATOM 486 C C . ARG A 1 64 ? -25.328 34.844 39.812 1 53.28 64 ARG A C 1
ATOM 488 O O . ARG A 1 64 ? -24.094 34.969 39.938 1 53.28 64 ARG A O 1
ATOM 495 N N . ALA A 1 65 ? -25.859 34.312 38.656 1 66.44 65 ALA A N 1
ATOM 496 C CA . ALA A 1 65 ? -24.859 34.125 37.625 1 66.44 65 ALA A CA 1
ATOM 497 C C . ALA A 1 65 ? -24.359 35.5 37.094 1 66.44 65 ALA A C 1
ATOM 499 O O . ALA A 1 65 ? -25.156 36.312 36.688 1 66.44 65 ALA A O 1
ATOM 500 N N . SER A 1 66 ? -23.219 35.906 37.375 1 80.25 66 SER A N 1
ATOM 501 C CA . SER A 1 66 ? -22.578 37.156 36.969 1 80.25 66 SER A CA 1
ATOM 502 C C . SER A 1 66 ? -22.578 37.344 35.469 1 80.25 66 SER A C 1
ATOM 504 O O . SER A 1 66 ? -22.406 36.375 34.719 1 80.25 66 SER A O 1
ATOM 506 N N . SER A 1 67 ? -23.016 38.5 34.969 1 89.88 67 SER A N 1
ATOM 507 C CA . SER A 1 67 ? -23.047 38.875 33.562 1 89.88 67 SER A CA 1
ATOM 508 C C . SER A 1 67 ? -21.641 38.844 32.938 1 89.88 67 SER A C 1
ATOM 510 O O . SER A 1 67 ? -20.688 39.281 33.594 1 89.88 67 SER A O 1
ATOM 512 N N . PHE A 1 68 ? -21.516 38.062 31.797 1 92.81 68 PHE A N 1
ATOM 513 C CA . PHE A 1 68 ? -20.25 38.094 31.094 1 92.81 68 PHE A CA 1
ATOM 514 C C . PHE A 1 68 ? -20.469 38.031 29.594 1 92.81 68 PHE A C 1
ATOM 516 O O . PHE A 1 68 ? -21.562 37.719 29.125 1 92.81 68 PHE A O 1
ATOM 523 N N . ARG A 1 69 ? -19.453 38.469 28.812 1 95.56 69 ARG A N 1
ATOM 524 C CA . ARG A 1 69 ? -19.375 38.375 27.359 1 95.56 69 ARG A CA 1
ATOM 525 C C . ARG A 1 69 ? -17.969 38 26.906 1 95.56 69 ARG A C 1
ATOM 527 O O . ARG A 1 69 ? -16.984 38.469 27.453 1 95.56 69 ARG A O 1
ATOM 534 N N . VAL A 1 70 ? -17.922 37.031 26.094 1 95.88 70 VAL A N 1
ATOM 535 C CA . VAL A 1 70 ? -16.625 36.594 25.625 1 95.88 70 VAL A CA 1
ATOM 536 C C . VAL A 1 70 ? -15.883 37.75 24.953 1 95.88 70 VAL A C 1
ATOM 538 O O . VAL A 1 70 ? -16.5 38.688 24.453 1 95.88 70 VAL A O 1
ATOM 541 N N . GLN A 1 71 ? -14.523 37.656 25 1 95.06 71 GLN A N 1
ATOM 542 C CA . GLN A 1 71 ? -13.695 38.719 24.484 1 95.06 71 GLN A CA 1
ATOM 543 C C . GLN A 1 71 ? -12.555 38.188 23.625 1 95.06 71 GLN A C 1
ATOM 545 O O . GLN A 1 71 ? -12.336 36.969 23.578 1 95.06 71 GLN A O 1
ATOM 550 N N . ARG A 1 72 ? -11.859 39.062 22.844 1 94.94 72 ARG A N 1
ATOM 551 C CA . ARG A 1 72 ? -10.68 38.781 22.031 1 94.94 72 ARG A CA 1
ATOM 552 C C . ARG A 1 72 ? -11.023 37.844 20.891 1 94.94 72 ARG A C 1
ATOM 554 O O . ARG A 1 72 ? -10.453 36.75 20.766 1 94.94 72 ARG A O 1
ATOM 561 N N . PHE A 1 73 ? -11.961 38.344 20.078 1 96.25 73 PHE A N 1
ATOM 562 C CA . PHE A 1 73 ? -12.359 37.594 18.891 1 96.25 73 PHE A CA 1
ATOM 563 C C . PHE A 1 73 ? -11.211 37.5 17.891 1 96.25 73 PHE A C 1
ATOM 565 O O . PHE A 1 73 ? -10.422 38.438 17.781 1 96.25 73 PHE A O 1
ATOM 572 N N . ALA A 1 74 ? -11.062 36.375 17.281 1 94.81 74 ALA A N 1
ATOM 573 C CA . ALA A 1 74 ? -10.031 36.219 16.25 1 94.81 74 ALA A CA 1
ATOM 574 C C . ALA A 1 74 ? -10.344 37.094 15.039 1 94.81 74 ALA A C 1
ATOM 576 O O . ALA A 1 74 ? -11.492 37.188 14.609 1 94.81 74 ALA A O 1
ATOM 577 N N . ASP A 1 75 ? -9.328 37.781 14.594 1 93 75 ASP A N 1
ATOM 578 C CA . ASP A 1 75 ? -9.453 38.625 13.406 1 93 75 ASP A CA 1
ATOM 579 C C . ASP A 1 75 ? -8.633 38.062 12.25 1 93 75 ASP A C 1
ATOM 581 O O . ASP A 1 75 ? -7.422 37.875 12.383 1 93 75 ASP A O 1
ATOM 585 N N . ARG A 1 76 ? -9.258 37.906 11.133 1 93.75 76 ARG A N 1
ATOM 586 C CA . ARG A 1 76 ? -8.617 37.312 9.969 1 93.75 76 ARG A CA 1
ATOM 587 C C . ARG A 1 76 ? -7.406 38.125 9.516 1 93.75 76 ARG A C 1
ATOM 589 O O . ARG A 1 76 ? -6.355 37.531 9.203 1 93.75 76 ARG A O 1
ATOM 596 N N . GLN A 1 77 ? -7.473 39.375 9.477 1 90.81 77 GLN A N 1
ATOM 597 C CA . GLN A 1 77 ? -6.395 40.25 9.008 1 90.81 77 GLN A CA 1
ATOM 598 C C . GLN A 1 77 ? -5.191 40.188 9.945 1 90.81 77 GLN A C 1
ATOM 600 O O . GLN A 1 77 ? -4.047 40.094 9.492 1 90.81 77 GLN A O 1
ATOM 605 N N . THR A 1 78 ? -5.484 40.219 11.219 1 91.12 78 THR A N 1
ATOM 606 C CA . THR A 1 78 ? -4.414 40.156 12.203 1 91.12 78 THR A CA 1
ATOM 607 C C . THR A 1 78 ? -3.734 38.781 12.164 1 91.12 78 THR A C 1
ATOM 609 O O . THR A 1 78 ? -2.504 38.688 12.188 1 91.12 78 THR A O 1
ATOM 612 N N . LEU A 1 79 ? -4.547 37.781 12.102 1 93.38 79 LEU A N 1
ATOM 613 C CA . LEU A 1 79 ? -4.004 36.438 12.133 1 93.38 79 LEU A CA 1
ATOM 614 C C . LEU A 1 79 ? -3.254 36.125 10.844 1 93.38 79 LEU A C 1
ATOM 616 O O . LEU A 1 79 ? -2.299 35.344 10.844 1 93.38 79 LEU A O 1
ATOM 620 N N . SER A 1 80 ? -3.656 36.688 9.734 1 92.94 80 SER A N 1
ATOM 621 C CA . SER A 1 80 ? -2.984 36.438 8.461 1 92.94 80 SER A CA 1
ATOM 622 C C . SER A 1 80 ? -1.558 36.969 8.477 1 92.94 80 SER A C 1
ATOM 624 O O . SER A 1 80 ? -0.719 36.562 7.676 1 92.94 80 SER A O 1
ATOM 626 N N . GLY A 1 81 ? -1.279 37.906 9.352 1 91.75 81 GLY A N 1
ATOM 627 C CA . GLY A 1 81 ? 0.072 38.438 9.516 1 91.75 81 GLY A CA 1
ATOM 628 C C . GLY A 1 81 ? 1.038 37.406 10.07 1 91.75 81 GLY A C 1
ATOM 629 O O . GLY A 1 81 ? 2.232 37.438 9.766 1 91.75 81 GLY A O 1
ATOM 630 N N . TRP A 1 82 ? 0.495 36.531 10.859 1 93.12 82 TRP A N 1
ATOM 631 C CA . TRP A 1 82 ? 1.334 35.531 11.477 1 93.12 82 TRP A CA 1
ATOM 632 C C . TRP A 1 82 ? 1.188 34.188 10.75 1 93.12 82 TRP A C 1
ATOM 634 O O . TRP A 1 82 ? 2.125 33.375 10.711 1 93.12 82 TRP A O 1
ATOM 644 N N . PHE A 1 83 ? 0.015 33.938 10.227 1 93.12 83 PHE A N 1
ATOM 645 C CA . PHE A 1 83 ? -0.285 32.75 9.453 1 93.12 83 PHE A CA 1
ATOM 646 C C . PHE A 1 83 ? -0.775 33.125 8.055 1 93.12 83 PHE A C 1
ATOM 648 O O . PHE A 1 83 ? -1.969 33 7.762 1 93.12 83 PHE A O 1
ATOM 655 N N . PRO A 1 84 ? 0.083 33.375 7.172 1 89.56 84 PRO A N 1
ATOM 656 C CA . PRO A 1 84 ? -0.346 33.812 5.84 1 89.56 84 PRO A CA 1
ATOM 657 C C . PRO A 1 84 ? -1.18 32.75 5.117 1 89.56 84 PRO A C 1
ATOM 659 O O . PRO A 1 84 ? -1.869 33.062 4.145 1 89.56 84 PRO A O 1
ATOM 662 N N . GLN A 1 85 ? -1.141 31.516 5.586 1 89.81 85 GLN A N 1
ATOM 663 C CA . GLN A 1 85 ? -1.891 30.438 4.969 1 89.81 85 GLN A CA 1
ATOM 664 C C . GLN A 1 85 ? -3.395 30.672 5.066 1 89.81 85 GLN A C 1
ATOM 666 O O . GLN A 1 85 ? -4.18 30.047 4.352 1 89.81 85 GLN A O 1
ATOM 671 N N . ILE A 1 86 ? -3.836 31.547 6.008 1 91.56 86 ILE A N 1
ATOM 672 C CA . ILE A 1 86 ? -5.246 31.859 6.215 1 91.56 86 ILE A CA 1
ATOM 673 C C . ILE A 1 86 ? -5.836 32.469 4.941 1 91.56 86 ILE A C 1
ATOM 675 O O . ILE A 1 86 ? -7.023 32.281 4.652 1 91.56 86 ILE A O 1
ATOM 679 N N . ASP A 1 87 ? -4.977 33.062 4.121 1 88.25 87 ASP A N 1
ATOM 680 C CA . ASP A 1 87 ? -5.465 33.719 2.914 1 88.25 87 ASP A CA 1
ATOM 681 C C . ASP A 1 87 ? -5.238 32.844 1.68 1 88.25 87 ASP A C 1
ATOM 683 O O . ASP A 1 87 ? -5.438 33.281 0.55 1 88.25 87 ASP A O 1
ATOM 687 N N . ASN A 1 88 ? -4.809 31.641 1.88 1 87.69 88 ASN A N 1
ATOM 688 C CA . ASN A 1 88 ? -4.555 30.75 0.756 1 87.69 88 ASN A CA 1
ATOM 689 C C . ASN A 1 88 ? -5.852 30.328 0.07 1 87.69 88 ASN A C 1
ATOM 691 O O . ASN A 1 88 ? -6.902 30.25 0.709 1 87.69 88 ASN A O 1
ATOM 695 N N . ASP A 1 89 ? -5.77 30.203 -1.199 1 81.44 89 ASP A N 1
ATOM 696 C CA . ASP A 1 89 ? -6.875 29.703 -2 1 81.44 89 ASP A CA 1
ATOM 697 C C . ASP A 1 89 ? -6.426 28.531 -2.885 1 81.44 89 ASP A C 1
ATOM 699 O O . ASP A 1 89 ? -5.316 28.016 -2.723 1 81.44 89 ASP A O 1
ATOM 703 N N . GLU A 1 90 ? -7.309 28.016 -3.635 1 77.12 90 GLU A N 1
ATOM 704 C CA . GLU A 1 90 ? -7.027 26.859 -4.484 1 77.12 90 GLU A CA 1
ATOM 705 C C . GLU A 1 90 ? -5.91 27.172 -5.48 1 77.12 90 GLU A C 1
ATOM 707 O O . GLU A 1 90 ? -5.191 26.266 -5.91 1 77.12 90 GLU A O 1
ATOM 712 N N . LYS A 1 91 ? -5.68 28.297 -5.832 1 77.06 91 LYS A N 1
ATOM 713 C CA . LYS A 1 91 ? -4.691 28.672 -6.84 1 77.06 91 LYS A CA 1
ATOM 714 C C . LYS A 1 91 ? -3.279 28.656 -6.258 1 77.06 91 LYS A C 1
ATOM 716 O O . LYS A 1 91 ? -2.316 28.328 -6.957 1 77.06 91 LYS A O 1
ATOM 721 N N . ASN A 1 92 ? -3.223 28.891 -4.961 1 78.69 92 ASN A N 1
ATOM 722 C CA . ASN A 1 92 ? -1.891 29.031 -4.387 1 78.69 92 ASN A CA 1
ATOM 723 C C . ASN A 1 92 ? -1.505 27.828 -3.535 1 78.69 92 ASN A C 1
ATOM 725 O O . ASN A 1 92 ? -0.36 27.719 -3.096 1 78.69 92 ASN A O 1
ATOM 729 N N . SER A 1 93 ? -2.531 27 -3.342 1 81.69 93 SER A N 1
ATOM 730 C CA . SER A 1 93 ? -2.211 25.875 -2.461 1 81.69 93 SER A CA 1
ATOM 731 C C . SER A 1 93 ? -2.633 24.547 -3.08 1 81.69 93 SER A C 1
ATOM 733 O O . SER A 1 93 ? -3.816 24.328 -3.346 1 81.69 93 SER A O 1
ATOM 735 N N . TRP A 1 94 ? -1.704 23.656 -3.252 1 80.81 94 TRP A N 1
ATOM 736 C CA . TRP A 1 94 ? -1.943 22.328 -3.793 1 80.81 94 TRP A CA 1
ATOM 737 C C . TRP A 1 94 ? -2.787 21.484 -2.836 1 80.81 94 TRP A C 1
ATOM 739 O O . TRP A 1 94 ? -3.629 20.703 -3.268 1 80.81 94 TRP A O 1
ATOM 749 N N . ARG A 1 95 ? -2.561 21.734 -1.579 1 77.75 95 ARG A N 1
ATOM 750 C CA . ARG A 1 95 ? -3.336 21.016 -0.572 1 77.75 95 ARG A CA 1
ATOM 751 C C . ARG A 1 95 ? -4.828 21.297 -0.727 1 77.75 95 ARG A C 1
ATOM 753 O O . ARG A 1 95 ? -5.645 20.375 -0.699 1 77.75 95 ARG A O 1
ATOM 760 N N . ILE A 1 96 ? -5.168 22.594 -0.881 1 84.88 96 ILE A N 1
ATOM 761 C CA . ILE A 1 96 ? -6.562 23 -1.024 1 84.88 96 ILE A CA 1
ATOM 762 C C . ILE A 1 96 ? -7.129 22.453 -2.332 1 84.88 96 ILE A C 1
ATOM 764 O O . ILE A 1 96 ? -8.258 21.953 -2.367 1 84.88 96 ILE A O 1
ATOM 768 N N . TRP A 1 97 ? -6.262 22.422 -3.305 1 82.19 97 TRP A N 1
ATOM 769 C CA . TRP A 1 97 ? -6.707 21.906 -4.598 1 82.19 97 TRP A CA 1
ATOM 770 C C . TRP A 1 97 ? -7.012 20.406 -4.512 1 82.19 97 TRP A C 1
ATOM 772 O O . TRP A 1 97 ? -8.031 19.953 -5.027 1 82.19 97 TRP A O 1
ATOM 782 N N . LEU A 1 98 ? -6.203 19.703 -3.867 1 80.88 98 LEU A N 1
ATOM 783 C CA . LEU A 1 98 ? -6.328 18.25 -3.783 1 80.88 98 LEU A CA 1
ATOM 784 C C . LEU A 1 98 ? -7.5 17.859 -2.891 1 80.88 98 LEU A C 1
ATOM 786 O O . LEU A 1 98 ? -8.039 16.75 -3.016 1 80.88 98 LEU A O 1
ATOM 790 N N . SER A 1 99 ? -7.844 18.734 -1.987 1 79.69 99 SER A N 1
ATOM 791 C CA . SER A 1 99 ? -8.852 18.406 -0.987 1 79.69 99 SER A CA 1
ATOM 792 C C . SER A 1 99 ? -10.258 18.672 -1.501 1 79.69 99 SER A C 1
ATOM 794 O O . SER A 1 99 ? -11.242 18.281 -0.877 1 79.69 99 SER A O 1
ATOM 796 N N . ARG A 1 100 ? -10.359 19.25 -2.602 1 84.31 100 ARG A N 1
ATOM 797 C CA . ARG A 1 100 ? -11.68 19.547 -3.15 1 84.31 100 ARG A CA 1
ATOM 798 C C . ARG A 1 100 ? -12.43 18.266 -3.496 1 84.31 100 ARG A C 1
ATOM 800 O O . 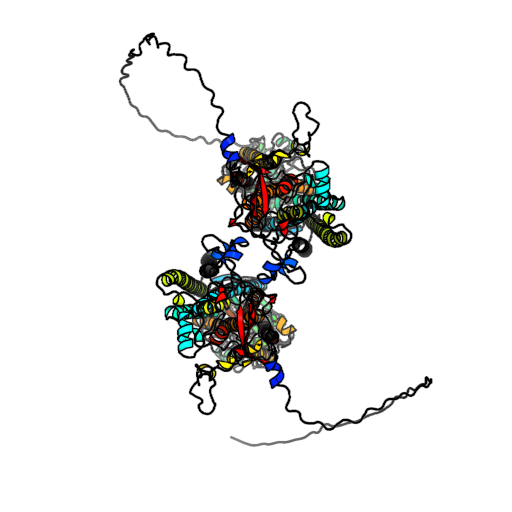ARG A 1 100 ? -11.812 17.234 -3.805 1 84.31 100 ARG A O 1
ATOM 807 N N . ARG A 1 101 ? -13.711 18.312 -3.326 1 84.81 101 ARG A N 1
ATOM 808 C CA . ARG A 1 101 ? -14.539 17.125 -3.533 1 84.81 101 ARG A CA 1
ATOM 809 C C . ARG A 1 101 ? -14.484 16.672 -4.988 1 84.81 101 ARG A C 1
ATOM 811 O O . ARG A 1 101 ? -14.617 15.484 -5.273 1 84.81 101 ARG A O 1
ATOM 818 N N . SER A 1 102 ? -14.234 17.594 -5.867 1 83.69 102 SER A N 1
ATOM 819 C CA . SER A 1 102 ? -14.078 17.203 -7.266 1 83.69 102 SER A CA 1
ATOM 820 C C . SER A 1 102 ? -12.867 16.297 -7.457 1 83.69 102 SER A C 1
ATOM 822 O O . SER A 1 102 ? -12.914 15.352 -8.242 1 83.69 102 SER A O 1
ATOM 824 N N . GLN A 1 103 ? -11.828 16.594 -6.73 1 85.38 103 GLN A N 1
ATOM 825 C CA . GLN A 1 103 ? -10.641 15.758 -6.809 1 85.38 103 GLN A CA 1
ATOM 826 C C . GLN A 1 103 ? -10.867 14.406 -6.137 1 85.38 103 GLN A C 1
ATOM 828 O O . GLN A 1 103 ? -10.367 13.383 -6.598 1 85.38 103 GLN A O 1
ATOM 833 N N . ALA A 1 104 ? -11.547 14.453 -5.008 1 85.56 104 ALA A N 1
ATOM 834 C CA . ALA A 1 104 ? -11.891 13.195 -4.348 1 85.56 104 ALA A CA 1
ATOM 835 C C . ALA A 1 104 ? -12.711 12.297 -5.266 1 85.56 104 ALA A C 1
ATOM 837 O O . ALA A 1 104 ? -12.516 11.078 -5.285 1 85.56 104 ALA A O 1
ATOM 838 N N . LEU A 1 105 ? -13.602 12.945 -5.996 1 89.44 105 LEU A N 1
ATOM 839 C CA . LEU A 1 105 ? -14.406 12.203 -6.965 1 89.44 105 LEU A CA 1
ATOM 840 C C . LEU A 1 105 ? -13.523 11.633 -8.078 1 89.44 105 LEU A C 1
ATOM 842 O O . LEU A 1 105 ? -13.758 10.516 -8.539 1 89.44 105 LEU A O 1
ATOM 846 N N . MET A 1 106 ? -12.523 12.344 -8.461 1 88.69 106 MET A N 1
ATOM 847 C CA . MET A 1 106 ? -11.602 11.867 -9.492 1 88.69 106 MET A CA 1
ATOM 848 C C . MET A 1 106 ? -10.828 10.648 -9.016 1 88.69 106 MET A C 1
ATOM 850 O O . MET A 1 106 ? -10.523 9.75 -9.805 1 88.69 106 MET A O 1
ATOM 854 N N . VAL A 1 107 ? -10.516 10.688 -7.781 1 87.38 107 VAL A N 1
ATOM 855 C CA . VAL A 1 107 ? -9.828 9.531 -7.227 1 87.38 107 VAL A CA 1
ATOM 856 C C . VAL A 1 107 ? -10.734 8.305 -7.293 1 87.38 107 VAL A C 1
ATOM 858 O O . VAL A 1 107 ? -10.289 7.215 -7.66 1 87.38 107 VAL A O 1
ATOM 861 N N . GLN A 1 108 ? -11.977 8.461 -6.965 1 92.12 108 GLN A N 1
ATOM 862 C CA . GLN A 1 108 ? -12.914 7.348 -7.031 1 92.12 108 GLN A CA 1
ATOM 863 C C . GLN A 1 108 ? -13.133 6.898 -8.477 1 92.12 108 GLN A C 1
ATOM 865 O O . GLN A 1 108 ? -13.281 5.703 -8.742 1 92.12 108 GLN A O 1
ATOM 870 N N . ILE A 1 109 ? -13.141 7.801 -9.375 1 92.62 109 ILE A N 1
ATOM 871 C CA . ILE A 1 109 ? -13.242 7.477 -10.797 1 92.62 109 ILE A CA 1
ATOM 872 C C . ILE A 1 109 ? -12 6.711 -11.242 1 92.62 109 ILE A C 1
ATOM 874 O O . ILE A 1 109 ? -12.094 5.758 -12.023 1 92.62 109 ILE A O 1
ATOM 878 N N . GLY A 1 110 ? -10.883 7.113 -10.695 1 91.06 110 GLY A N 1
ATOM 879 C CA . GLY A 1 110 ? -9.664 6.367 -10.977 1 91.06 110 GLY A CA 1
ATOM 880 C C . GLY A 1 110 ? -9.711 4.938 -10.477 1 91.06 110 GLY A C 1
ATOM 881 O O . GLY A 1 110 ? -9.266 4.02 -11.172 1 91.06 110 GLY A O 1
ATOM 882 N N . ILE A 1 111 ? -10.273 4.754 -9.328 1 90.19 111 ILE A N 1
ATOM 883 C CA . ILE A 1 111 ? -10.367 3.42 -8.742 1 90.19 111 ILE A CA 1
ATOM 884 C C . ILE A 1 111 ? -11.297 2.551 -9.594 1 90.19 111 ILE A C 1
ATOM 886 O O . ILE A 1 111 ? -10.938 1.426 -9.953 1 90.19 111 ILE A O 1
ATOM 890 N N . ILE A 1 112 ? -12.445 3.051 -9.922 1 93.81 112 ILE A N 1
ATOM 891 C CA . ILE A 1 112 ? -13.391 2.277 -10.719 1 93.81 112 ILE A CA 1
ATOM 892 C C . ILE A 1 112 ? -12.82 2.039 -12.117 1 93.81 112 ILE A C 1
ATOM 894 O O . ILE A 1 112 ? -13.039 0.982 -12.711 1 93.81 112 ILE A O 1
ATOM 898 N N . GLY A 1 113 ? -12.062 2.975 -12.617 1 93.25 113 GLY A N 1
ATOM 899 C CA . GLY A 1 113 ? -11.383 2.797 -13.891 1 93.25 113 GLY A CA 1
ATOM 900 C C . GLY A 1 113 ? -10.32 1.711 -13.852 1 93.25 113 GLY A C 1
ATOM 901 O O . GLY A 1 113 ? -10.219 0.907 -14.781 1 93.25 113 GLY A O 1
ATOM 902 N N . LEU A 1 114 ? -9.594 1.717 -12.789 1 91.19 114 LEU A N 1
ATOM 903 C CA . LEU A 1 114 ? -8.578 0.68 -12.625 1 91.19 114 LEU A CA 1
ATOM 904 C C . LEU A 1 114 ? -9.219 -0.7 -12.539 1 91.19 114 LEU A C 1
ATOM 906 O O . LEU A 1 114 ? -8.711 -1.663 -13.117 1 91.19 114 LEU A O 1
ATOM 910 N N . ILE A 1 115 ? -10.305 -0.792 -11.805 1 94.06 115 ILE A N 1
ATOM 911 C CA . ILE A 1 115 ? -11.016 -2.061 -11.68 1 94.06 115 ILE A CA 1
ATOM 912 C C . ILE A 1 115 ? -11.562 -2.473 -13.047 1 94.06 115 ILE A C 1
ATOM 914 O O . ILE A 1 115 ? -11.523 -3.65 -13.414 1 94.06 115 ILE A O 1
ATOM 918 N N . LEU A 1 116 ? -12.055 -1.537 -13.859 1 95.19 116 LEU A N 1
ATOM 919 C CA . LEU A 1 116 ? -12.539 -1.812 -15.203 1 95.19 116 LEU A CA 1
ATOM 920 C C . LEU A 1 116 ? -11.414 -2.342 -16.094 1 95.19 116 LEU A C 1
ATOM 922 O O . LEU A 1 116 ? -11.594 -3.326 -16.812 1 95.19 116 LEU A O 1
ATOM 926 N N . MET A 1 117 ? -10.242 -1.743 -15.969 1 92.38 117 MET A N 1
ATOM 927 C CA . MET A 1 117 ? -9.094 -2.184 -16.75 1 92.38 117 MET A CA 1
ATOM 928 C C . MET A 1 117 ? -8.664 -3.592 -16.359 1 92.38 117 MET A C 1
ATOM 930 O O . MET A 1 117 ? -8.297 -4.398 -17.219 1 92.38 117 MET A O 1
ATOM 934 N N . THR A 1 118 ? -8.758 -3.838 -15.094 1 90.56 118 THR A N 1
ATOM 935 C CA . THR A 1 118 ? -8.398 -5.164 -14.602 1 90.56 118 THR A CA 1
ATOM 936 C C . THR A 1 118 ? -9.406 -6.207 -15.086 1 90.56 118 THR A C 1
ATOM 938 O O . THR A 1 118 ? -9.016 -7.254 -15.609 1 90.56 118 THR A O 1
ATOM 941 N N . ASN A 1 119 ? -10.68 -5.906 -14.961 1 94.12 119 ASN A N 1
ATOM 942 C CA . ASN A 1 119 ? -11.711 -6.82 -15.438 1 94.12 119 ASN A CA 1
ATOM 943 C C . ASN A 1 119 ? -11.625 -7.027 -16.953 1 94.12 119 ASN A C 1
ATOM 945 O O . ASN A 1 119 ? -11.742 -8.156 -17.438 1 94.12 119 ASN A O 1
ATOM 949 N N . PHE A 1 120 ? -11.406 -6.004 -17.641 1 91.88 120 PHE A N 1
ATOM 950 C CA . PHE A 1 120 ? -11.328 -6.066 -19.094 1 91.88 120 PHE A CA 1
ATOM 951 C C . PHE A 1 120 ? -10.102 -6.848 -19.531 1 91.88 120 PHE A C 1
ATOM 953 O O . PHE A 1 120 ? -10.188 -7.707 -20.422 1 91.88 120 PHE A O 1
ATOM 960 N N . GLY A 1 121 ? -8.953 -6.566 -18.922 1 88.94 121 GLY A N 1
ATOM 961 C CA . GLY A 1 121 ? -7.734 -7.289 -19.219 1 88.94 121 GLY A CA 1
ATOM 962 C C . GLY A 1 121 ? -7.836 -8.781 -18.938 1 88.94 121 GLY A C 1
ATOM 963 O O . GLY A 1 121 ? -7.43 -9.602 -19.766 1 88.94 121 GLY A O 1
ATOM 964 N N . LEU A 1 122 ? -8.391 -9.156 -17.797 1 90.69 122 LEU A N 1
ATOM 965 C CA . LEU A 1 122 ? -8.547 -10.555 -17.438 1 90.69 122 LEU A CA 1
ATOM 966 C C . LEU A 1 122 ? -9.523 -11.258 -18.375 1 90.69 122 LEU A C 1
ATOM 968 O O . LEU A 1 122 ? -9.336 -12.422 -18.719 1 90.69 122 LEU A O 1
ATOM 972 N N . THR A 1 123 ? -10.617 -10.555 -18.812 1 92 123 THR A N 1
ATOM 973 C CA . THR A 1 123 ? -11.602 -11.133 -19.734 1 92 123 THR A CA 1
ATOM 974 C C . THR A 1 123 ? -10.977 -11.398 -21.094 1 92 123 THR A C 1
ATOM 976 O O . THR A 1 123 ? -11.141 -12.492 -21.656 1 92 123 THR A O 1
ATOM 979 N N . ILE A 1 124 ? -10.219 -10.469 -21.562 1 88 124 ILE A N 1
ATOM 980 C CA . ILE A 1 124 ? -9.562 -10.641 -22.859 1 88 124 ILE A CA 1
ATOM 981 C C . ILE A 1 124 ? -8.547 -11.773 -22.781 1 88 124 ILE A C 1
ATOM 983 O O . ILE A 1 124 ? -8.469 -12.609 -23.688 1 88 124 ILE A O 1
ATOM 987 N N . PHE A 1 125 ? -7.812 -11.781 -21.75 1 86.81 125 PHE A N 1
ATOM 988 C CA . PHE A 1 125 ? -6.797 -12.812 -21.562 1 86.81 125 PHE A CA 1
ATOM 989 C C . PHE A 1 125 ? -7.434 -14.195 -21.516 1 86.81 125 PHE A C 1
ATOM 991 O O . PHE A 1 125 ? -6.965 -15.125 -22.172 1 86.81 125 PHE A O 1
ATOM 998 N N . ALA A 1 126 ? -8.578 -14.336 -20.734 1 88.69 126 ALA A N 1
ATOM 999 C CA . ALA A 1 126 ? -9.242 -15.625 -20.578 1 88.69 126 ALA A CA 1
ATOM 1000 C C . ALA A 1 126 ? -9.859 -16.094 -21.891 1 88.69 126 ALA A C 1
ATOM 1002 O O . ALA A 1 126 ? -9.68 -17.25 -22.281 1 88.69 126 ALA A O 1
ATOM 1003 N N . VAL A 1 127 ? -10.508 -15.234 -22.594 1 89.44 127 VAL A N 1
ATOM 1004 C CA . VAL A 1 127 ? -11.172 -15.602 -23.844 1 89.44 127 VAL A CA 1
ATOM 1005 C C . VAL A 1 127 ? -10.133 -15.922 -24.906 1 89.44 127 VAL A C 1
ATOM 1007 O O . VAL A 1 127 ? -10.297 -16.875 -25.672 1 89.44 127 VAL A O 1
ATOM 1010 N N . ALA A 1 128 ? -9.102 -15.195 -24.875 1 84.5 128 ALA A N 1
ATOM 1011 C CA . ALA A 1 128 ? -8.062 -15.398 -25.891 1 84.5 128 ALA A CA 1
ATOM 1012 C C . ALA A 1 128 ? -7.25 -16.656 -25.594 1 84.5 128 ALA A C 1
ATOM 1014 O O . ALA A 1 128 ? -6.859 -17.375 -26.516 1 84.5 128 ALA A O 1
ATOM 1015 N N . SER A 1 129 ? -7.059 -16.922 -24.375 1 81.81 129 SER A N 1
ATOM 1016 C CA . SER A 1 129 ? -6.156 -18 -23.984 1 81.81 129 SER A CA 1
ATOM 1017 C C . SER A 1 129 ? -6.891 -19.344 -23.938 1 81.81 129 SER A C 1
ATOM 1019 O O . SER A 1 129 ? -6.324 -20.375 -24.266 1 81.81 129 SER A O 1
ATOM 1021 N N . TYR A 1 130 ? -8.094 -19.359 -23.484 1 86.5 130 TYR A N 1
ATOM 1022 C CA . TYR A 1 130 ? -8.727 -20.625 -23.172 1 86.5 130 TYR A CA 1
ATOM 1023 C C . TYR A 1 130 ? -9.93 -20.891 -24.078 1 86.5 130 TYR A C 1
ATOM 1025 O O . TYR A 1 130 ? -10.414 -22.016 -24.172 1 86.5 130 TYR A O 1
ATOM 1033 N N . GLY A 1 131 ? -10.422 -19.953 -24.75 1 83.56 131 GLY A N 1
ATOM 1034 C CA . GLY A 1 131 ? -11.594 -20.141 -25.594 1 83.56 131 GLY A CA 1
ATOM 1035 C C . GLY A 1 131 ? -12.844 -20.484 -24.797 1 83.56 131 GLY A C 1
ATOM 1036 O O . GLY A 1 131 ? -12.852 -20.391 -23.562 1 83.56 131 GLY A O 1
ATOM 1037 N N . SER A 1 132 ? -14.023 -20.625 -25.406 1 84.94 132 SER A N 1
ATOM 1038 C CA . SER A 1 132 ? -15.273 -20.953 -24.734 1 84.94 132 SER A CA 1
ATOM 1039 C C . SER A 1 132 ? -16.203 -21.734 -25.656 1 84.94 132 SER A C 1
ATOM 1041 O O . SER A 1 132 ? -16.156 -21.578 -26.875 1 84.94 132 SER A O 1
ATOM 1043 N N . SER A 1 133 ? -16.766 -22.766 -25.016 1 79.56 133 SER A N 1
ATOM 1044 C CA . SER A 1 133 ? -17.812 -23.516 -25.672 1 79.56 133 SER A CA 1
ATOM 1045 C C . SER A 1 133 ? -19.141 -23.406 -24.938 1 79.56 133 SER A C 1
ATOM 1047 O O . SER A 1 133 ? -19.219 -23.703 -23.734 1 79.56 133 SER A O 1
ATOM 1049 N N . ASN A 1 134 ? -20.203 -22.953 -25.625 1 78.06 134 ASN A N 1
ATOM 1050 C CA . ASN A 1 134 ? -21.531 -22.781 -25.062 1 78.06 134 ASN A CA 1
ATOM 1051 C C . ASN A 1 134 ? -21.5 -21.906 -23.797 1 78.06 134 ASN A C 1
ATOM 1053 O O . ASN A 1 134 ? -22.125 -22.234 -22.797 1 78.06 134 ASN A O 1
ATOM 1057 N N . GLY A 1 135 ? -20.656 -20.984 -23.766 1 83.38 135 GLY A N 1
ATOM 1058 C CA . GLY A 1 135 ? -20.625 -20 -22.703 1 83.38 135 GLY A CA 1
ATOM 1059 C C . GLY A 1 135 ? -19.719 -20.406 -21.547 1 83.38 135 GLY A C 1
ATOM 1060 O O . GLY A 1 135 ? -19.688 -19.719 -20.516 1 83.38 135 GLY A O 1
ATOM 1061 N N . VAL A 1 136 ? -19.031 -21.547 -21.641 1 88.12 136 VAL A N 1
ATOM 1062 C CA . VAL A 1 136 ? -18.125 -22 -20.578 1 88.12 136 VAL A CA 1
ATOM 1063 C C . VAL A 1 136 ? -16.766 -22.344 -21.172 1 88.12 136 VAL A C 1
ATOM 1065 O O . VAL A 1 136 ? -16.672 -22.906 -22.266 1 88.12 136 VAL A O 1
ATOM 1068 N N . GLY A 1 137 ? -15.773 -21.812 -20.484 1 89.75 137 GLY A N 1
ATOM 1069 C CA . GLY A 1 137 ? -14.414 -22.109 -20.906 1 89.75 137 GLY A CA 1
ATOM 1070 C C . GLY A 1 137 ? -13.609 -22.828 -19.844 1 89.75 137 GLY A C 1
ATOM 1071 O O . GLY A 1 137 ? -13.805 -22.609 -18.641 1 89.75 137 GLY A O 1
ATOM 1072 N N . LEU A 1 138 ? -12.641 -23.656 -20.312 1 90.69 138 LEU A N 1
ATOM 1073 C CA . LEU A 1 138 ? -11.797 -24.438 -19.422 1 90.69 138 LEU A CA 1
ATOM 1074 C C . LEU A 1 138 ? -10.469 -23.734 -19.156 1 90.69 138 LEU A C 1
ATOM 1076 O O . LEU A 1 138 ? -9.734 -23.422 -20.078 1 90.69 138 LEU A O 1
ATOM 1080 N N . ILE A 1 139 ? -10.211 -23.5 -17.906 1 89.38 139 ILE A N 1
ATOM 1081 C CA . ILE A 1 139 ? -8.961 -22.844 -17.531 1 89.38 139 ILE A CA 1
ATOM 1082 C C . ILE A 1 139 ? -7.906 -23.906 -17.188 1 89.38 139 ILE A C 1
ATOM 1084 O O . ILE A 1 139 ? -6.77 -23.828 -17.656 1 89.38 139 ILE A O 1
ATOM 1088 N N . TYR A 1 140 ? -8.32 -24.844 -16.312 1 87.44 140 TYR A N 1
ATOM 1089 C CA . TYR A 1 140 ? -7.395 -25.844 -15.805 1 87.44 140 TYR A CA 1
ATOM 1090 C C . TYR A 1 140 ? -8.102 -27.172 -15.594 1 87.44 140 TYR A C 1
ATOM 1092 O O . TYR A 1 140 ? -9.258 -27.219 -15.164 1 87.44 140 TYR A O 1
ATOM 1100 N N . GLN A 1 141 ? -7.469 -28.266 -16.016 1 85.62 141 GLN A N 1
ATOM 1101 C CA . GLN A 1 141 ? -7.918 -29.625 -15.781 1 85.62 141 GLN A CA 1
ATOM 1102 C C . GLN A 1 141 ? -6.82 -30.453 -15.117 1 85.62 141 GLN A C 1
ATOM 1104 O O . GLN A 1 141 ? -5.699 -30.531 -15.625 1 85.62 141 GLN A O 1
ATOM 1109 N N . GLY A 1 142 ? -7.016 -30.828 -13.852 1 80.44 142 GLY A N 1
ATOM 1110 C CA . GLY A 1 142 ? -5.98 -31.609 -13.203 1 80.44 142 GLY A CA 1
ATOM 1111 C C . GLY A 1 142 ? -6.309 -31.953 -11.758 1 80.44 142 GLY A C 1
ATOM 1112 O O . GLY A 1 142 ? -7.402 -32.438 -11.469 1 80.44 142 GLY A O 1
ATOM 1113 N N . ASP A 1 143 ? -5.328 -31.688 -10.922 1 79.88 143 ASP A N 1
ATOM 1114 C CA . ASP A 1 143 ? -5.438 -32.031 -9.508 1 79.88 143 ASP A CA 1
ATOM 1115 C C . ASP A 1 143 ? -6.52 -31.203 -8.82 1 79.88 143 ASP A C 1
ATOM 1117 O O . ASP A 1 143 ? -6.605 -29.984 -9.031 1 79.88 143 ASP A O 1
ATOM 1121 N N . CYS A 1 144 ? -7.262 -31.953 -7.98 1 78.94 144 CYS A N 1
ATOM 1122 C CA . CYS A 1 144 ? -8.383 -31.312 -7.309 1 78.94 144 CYS A CA 1
ATOM 1123 C C . CYS A 1 144 ? -7.887 -30.297 -6.281 1 78.94 144 CYS A C 1
ATOM 1125 O O . CYS A 1 144 ? -8.531 -29.266 -6.055 1 78.94 144 CYS A O 1
ATOM 1127 N N . SER A 1 145 ? -6.82 -30.531 -5.652 1 81.44 145 SER A N 1
ATOM 1128 C CA . SER A 1 145 ? -6.281 -29.609 -4.66 1 81.44 145 SER A CA 1
ATOM 1129 C C . SER A 1 145 ? -5.852 -28.281 -5.301 1 81.44 145 SER A C 1
ATOM 1131 O O . SER A 1 145 ? -6.059 -27.219 -4.727 1 81.44 145 SER A O 1
ATOM 1133 N N . THR A 1 146 ? -5.332 -28.375 -6.512 1 82.38 146 THR A N 1
ATOM 1134 C CA . THR A 1 146 ? -4.934 -27.172 -7.234 1 82.38 146 THR A CA 1
ATOM 1135 C C . THR A 1 146 ? -6.16 -26.359 -7.66 1 82.38 146 THR A C 1
ATOM 1137 O O . THR A 1 146 ? -6.16 -25.141 -7.574 1 82.38 146 THR A O 1
ATOM 1140 N N . VAL A 1 147 ? -7.16 -27.062 -8.055 1 86.5 147 VAL A N 1
ATOM 1141 C CA . VAL A 1 147 ? -8.398 -26.406 -8.469 1 86.5 147 VAL A CA 1
ATOM 1142 C C . VAL A 1 147 ? -9.031 -25.703 -7.281 1 86.5 147 VAL A C 1
ATOM 1144 O O . VAL A 1 147 ? -9.508 -24.562 -7.406 1 86.5 147 VAL A O 1
ATOM 1147 N N . LYS A 1 148 ? -8.914 -26.344 -6.156 1 87.31 148 LYS A N 1
ATOM 1148 C CA . LYS A 1 148 ? -9.461 -25.75 -4.941 1 87.31 148 LYS A CA 1
ATOM 1149 C C . LYS A 1 148 ? -8.719 -24.469 -4.566 1 87.31 148 LYS A C 1
ATOM 1151 O O . LYS A 1 148 ? -9.336 -23.453 -4.227 1 87.31 148 LYS A O 1
ATOM 1156 N N . LYS A 1 149 ? -7.488 -24.484 -4.637 1 85.5 149 LYS A N 1
ATOM 1157 C CA . LYS A 1 149 ? -6.68 -23.312 -4.297 1 85.5 149 LYS A CA 1
ATOM 1158 C C . LYS A 1 149 ? -6.914 -22.188 -5.293 1 85.5 149 LYS A C 1
ATOM 1160 O O . LYS A 1 149 ? -7.043 -21.016 -4.898 1 85.5 149 LYS A O 1
ATOM 1165 N N . LEU A 1 150 ? -6.996 -22.562 -6.559 1 87.38 150 LEU A N 1
ATOM 1166 C CA . LEU A 1 150 ? -7.27 -21.562 -7.59 1 87.38 150 LEU A CA 1
ATOM 1167 C C . LEU A 1 150 ? -8.625 -20.906 -7.359 1 87.38 150 LEU A C 1
ATOM 1169 O O . LEU A 1 150 ? -8.75 -19.688 -7.484 1 87.38 150 LEU A O 1
ATOM 1173 N N . ASP A 1 151 ? -9.531 -21.688 -6.969 1 91.31 151 ASP A N 1
ATOM 1174 C CA . ASP A 1 151 ? -10.883 -21.203 -6.715 1 91.31 151 ASP A CA 1
ATOM 1175 C C . ASP A 1 151 ? -10.898 -20.234 -5.531 1 91.31 151 ASP A C 1
ATOM 1177 O O . ASP A 1 151 ? -11.477 -19.156 -5.613 1 91.31 151 ASP A O 1
ATOM 1181 N N . GLN A 1 152 ? -10.242 -20.578 -4.48 1 90.38 152 GLN A N 1
ATOM 1182 C CA . GLN A 1 152 ? -10.219 -19.75 -3.273 1 90.38 152 GLN A CA 1
ATOM 1183 C C . GLN A 1 152 ? -9.539 -18.406 -3.531 1 90.38 152 GLN A C 1
ATOM 1185 O O . GLN A 1 152 ? -10.062 -17.359 -3.17 1 90.38 152 GLN A O 1
ATOM 1190 N N . TRP A 1 153 ? -8.445 -18.422 -4.227 1 88.62 153 TRP A N 1
ATOM 1191 C CA . TRP A 1 153 ? -7.664 -17.219 -4.441 1 88.62 153 TRP A CA 1
ATOM 1192 C C . TRP A 1 153 ? -8.344 -16.297 -5.457 1 88.62 153 TRP A C 1
ATOM 1194 O O . TRP A 1 153 ? -8.328 -15.078 -5.309 1 88.62 153 TRP A O 1
ATOM 1204 N N . LEU A 1 154 ? -8.898 -16.844 -6.43 1 90.75 154 LEU A N 1
ATOM 1205 C CA . LEU A 1 154 ? -9.555 -16.016 -7.438 1 90.75 154 LEU A CA 1
ATOM 1206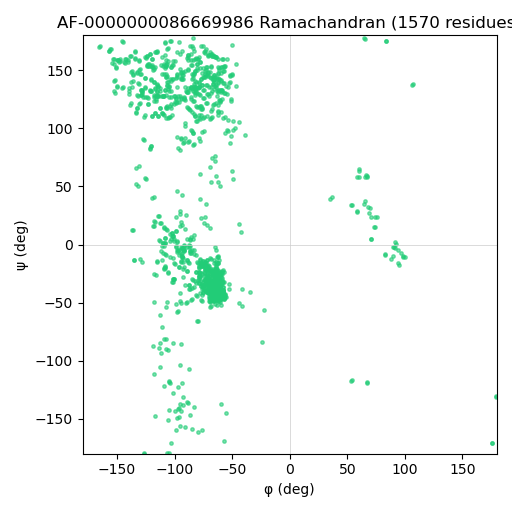 C C . LEU A 1 154 ? -10.844 -15.406 -6.887 1 90.75 154 LEU A C 1
ATOM 1208 O O . LEU A 1 154 ? -11.195 -14.281 -7.234 1 90.75 154 LEU A O 1
ATOM 1212 N N . HIS A 1 155 ? -11.461 -16.172 -6.062 1 93.38 155 HIS A N 1
ATOM 1213 C CA . HIS A 1 155 ? -12.648 -15.609 -5.438 1 93.38 155 HIS A CA 1
ATOM 1214 C C . HIS A 1 155 ? -12.281 -14.484 -4.473 1 93.38 155 HIS A C 1
ATOM 1216 O O . HIS A 1 155 ? -13.039 -13.523 -4.32 1 93.38 155 HIS A O 1
ATOM 1222 N N . LEU A 1 156 ? -11.18 -14.648 -3.818 1 91.69 156 LEU A N 1
ATOM 1223 C CA . LEU A 1 156 ? -10.711 -13.555 -2.98 1 91.69 156 LEU A CA 1
ATOM 1224 C C . LEU A 1 156 ? -10.469 -12.297 -3.812 1 91.69 156 LEU A C 1
ATOM 1226 O O . LEU A 1 156 ? -10.875 -11.203 -3.428 1 91.69 156 LEU A O 1
ATOM 1230 N N . LEU A 1 157 ? -9.852 -12.438 -4.953 1 90.19 157 LEU A N 1
ATOM 1231 C CA . LEU A 1 157 ? -9.594 -11.312 -5.848 1 90.19 157 LEU A CA 1
ATOM 1232 C C . LEU A 1 157 ? -10.898 -10.695 -6.336 1 90.19 157 LEU A C 1
ATOM 1234 O O . LEU A 1 157 ? -11.062 -9.477 -6.32 1 90.19 157 LEU A O 1
ATOM 1238 N N . ILE A 1 158 ? -11.836 -11.508 -6.711 1 93.69 158 ILE A N 1
ATOM 1239 C CA . ILE A 1 158 ? -13.125 -11.062 -7.23 1 93.69 158 ILE A CA 1
ATOM 1240 C C . ILE A 1 158 ? -13.852 -10.25 -6.16 1 93.69 158 ILE A C 1
ATOM 1242 O O . ILE A 1 158 ? -14.398 -9.18 -6.449 1 93.69 158 ILE A O 1
ATOM 1246 N N . ASN A 1 159 ? -13.805 -10.727 -4.996 1 93.44 159 ASN A N 1
ATOM 1247 C CA . ASN A 1 159 ? -14.531 -10.047 -3.926 1 93.44 159 ASN A CA 1
ATOM 1248 C C . ASN A 1 159 ? -13.828 -8.758 -3.506 1 93.44 159 ASN A C 1
ATOM 1250 O O . ASN A 1 159 ? -14.484 -7.789 -3.119 1 93.44 159 ASN A O 1
ATOM 1254 N N . LEU A 1 160 ? -12.547 -8.734 -3.619 1 89 160 LEU A N 1
ATOM 1255 C CA . LEU A 1 160 ? -11.828 -7.484 -3.371 1 89 160 LEU A CA 1
ATOM 1256 C C . LEU A 1 160 ? -12.172 -6.445 -4.434 1 89 160 LEU A C 1
ATOM 1258 O O . LEU A 1 160 ? -12.406 -5.277 -4.113 1 89 160 LEU A O 1
ATOM 1262 N N . LEU A 1 161 ? -12.234 -6.82 -5.652 1 92.25 161 LEU A N 1
ATOM 1263 C CA . LEU A 1 161 ? -12.586 -5.922 -6.742 1 92.25 161 LEU A CA 1
ATOM 1264 C C . LEU A 1 161 ? -14.047 -5.488 -6.641 1 92.25 161 LEU A C 1
ATOM 1266 O O . LEU A 1 161 ? -14.367 -4.312 -6.824 1 92.25 161 LEU A O 1
ATOM 1270 N N . GLY A 1 162 ? -14.859 -6.465 -6.293 1 93.31 162 GLY A N 1
ATOM 1271 C CA . GLY A 1 162 ? -16.281 -6.148 -6.133 1 93.31 162 GLY A CA 1
ATOM 1272 C C . GLY A 1 162 ? -16.547 -5.184 -4.992 1 93.31 162 GLY A C 1
ATOM 1273 O O . GLY A 1 162 ? -17.328 -4.238 -5.145 1 93.31 162 GLY A O 1
ATOM 1274 N N . THR A 1 163 ? -15.906 -5.449 -3.889 1 91.44 163 THR A N 1
ATOM 1275 C CA . THR A 1 163 ? -16.062 -4.562 -2.74 1 91.44 163 THR A CA 1
ATOM 1276 C C . THR A 1 163 ? -15.477 -3.184 -3.041 1 91.44 163 THR A C 1
ATOM 1278 O O . THR A 1 163 ? -16.016 -2.168 -2.596 1 91.44 163 THR A O 1
ATOM 1281 N N . GLY A 1 164 ? -14.391 -3.188 -3.775 1 90 164 GLY A N 1
ATOM 1282 C CA . GLY A 1 164 ? -13.828 -1.916 -4.207 1 90 164 GLY A CA 1
ATOM 1283 C C . GLY A 1 164 ? -14.773 -1.113 -5.082 1 90 164 GLY A C 1
ATOM 1284 O O . GLY A 1 164 ? -14.93 0.095 -4.891 1 90 164 GLY A O 1
ATOM 1285 N N . MET A 1 165 ? -15.461 -1.726 -5.988 1 93.5 165 MET A N 1
ATOM 1286 C CA . MET A 1 165 ? -16.453 -1.079 -6.848 1 93.5 165 MET A CA 1
ATOM 1287 C C . MET A 1 165 ? -17.625 -0.561 -6.027 1 93.5 165 MET A C 1
ATOM 1289 O O . MET A 1 165 ? -18.109 0.548 -6.258 1 93.5 165 MET A O 1
ATOM 1293 N N . LEU A 1 166 ? -18 -1.388 -5.117 1 91.81 166 LEU A N 1
ATOM 1294 C CA . LEU A 1 166 ? -19.109 -1.009 -4.246 1 91.81 166 LEU A CA 1
ATOM 1295 C C . LEU A 1 166 ? -18.75 0.212 -3.406 1 91.81 166 LEU A C 1
ATOM 1297 O O . LEU A 1 166 ? -19.547 1.139 -3.273 1 91.81 166 LEU A O 1
ATOM 1301 N N . SER A 1 167 ? -17.562 0.223 -2.898 1 91.25 167 SER A N 1
ATOM 1302 C CA . SER A 1 167 ? -17.109 1.33 -2.062 1 91.25 167 SER A CA 1
ATOM 1303 C C . SER A 1 167 ? -17.016 2.625 -2.863 1 91.25 167 SER A C 1
ATOM 1305 O O . SER A 1 167 ? -17.453 3.682 -2.398 1 91.25 167 SER A O 1
ATOM 1307 N N . ALA A 1 168 ? -16.484 2.574 -4.043 1 91.81 168 ALA A N 1
ATOM 1308 C CA . ALA A 1 168 ? -16.391 3.75 -4.902 1 91.81 168 ALA A CA 1
ATOM 1309 C C . ALA A 1 168 ? -17.766 4.273 -5.293 1 91.81 168 ALA A C 1
ATOM 1311 O O . ALA A 1 168 ? -18 5.48 -5.266 1 91.81 168 ALA A O 1
ATOM 1312 N N . SER A 1 169 ? -18.641 3.428 -5.594 1 92.38 169 SER A N 1
ATOM 1313 C CA . SER A 1 169 ? -20 3.809 -5.938 1 92.38 169 SER A CA 1
ATOM 1314 C C . SER A 1 169 ? -20.719 4.414 -4.742 1 92.38 169 SER A C 1
ATOM 1316 O O . SER A 1 169 ? -21.453 5.398 -4.883 1 92.38 169 SER A O 1
ATOM 1318 N N . ASN A 1 170 ? -20.531 3.797 -3.639 1 91.69 170 ASN A N 1
ATOM 1319 C CA . ASN A 1 170 ? -21.156 4.309 -2.424 1 91.69 170 ASN A CA 1
ATOM 1320 C C . ASN A 1 170 ? -20.688 5.727 -2.105 1 91.69 170 ASN A C 1
ATOM 1322 O O . ASN A 1 170 ? -21.469 6.555 -1.647 1 91.69 170 ASN A O 1
ATOM 1326 N N . TYR A 1 171 ? -19.453 6.004 -2.256 1 91.94 171 TYR A N 1
ATOM 1327 C CA . TYR A 1 171 ? -18.922 7.348 -2.045 1 91.94 171 TYR A CA 1
ATOM 1328 C C . TYR A 1 171 ? -19.641 8.359 -2.936 1 91.94 171 TYR A C 1
ATOM 1330 O O . TYR A 1 171 ? -20.062 9.414 -2.467 1 91.94 171 TYR A O 1
ATOM 1338 N N . CYS A 1 172 ? -19.766 7.996 -4.176 1 92.5 172 CYS A N 1
ATOM 1339 C CA . CYS A 1 172 ? -20.422 8.891 -5.121 1 92.5 172 CYS A CA 1
ATOM 1340 C C . CYS A 1 172 ? -21.906 9.039 -4.785 1 92.5 172 CYS A C 1
ATOM 1342 O O . CYS A 1 172 ? -22.469 10.133 -4.902 1 92.5 172 CYS A O 1
ATOM 1344 N N . MET A 1 173 ? -22.484 7.984 -4.438 1 93.75 173 MET A N 1
ATOM 1345 C CA . MET A 1 173 ? -23.891 8.031 -4.039 1 93.75 173 MET A CA 1
ATOM 1346 C C . MET A 1 173 ? -24.078 8.93 -2.82 1 93.75 173 MET A C 1
ATOM 1348 O O . MET A 1 173 ? -25.062 9.664 -2.732 1 93.75 173 MET A O 1
ATOM 1352 N N . GLN A 1 174 ? -23.172 8.867 -1.928 1 92.75 174 GLN A N 1
ATOM 1353 C CA . GLN A 1 174 ? -23.234 9.734 -0.752 1 92.75 174 GLN A CA 1
ATOM 1354 C C . GLN A 1 174 ? -23.109 11.203 -1.144 1 92.75 174 GLN A C 1
ATOM 1356 O O . GLN A 1 174 ? -23.812 12.055 -0.582 1 92.75 174 GLN A O 1
ATOM 1361 N N . LEU A 1 175 ? -22.266 11.508 -2.055 1 92.25 175 LEU A N 1
ATOM 1362 C CA . LEU A 1 175 ? -22.125 12.883 -2.527 1 92.25 175 LEU A CA 1
ATOM 1363 C C . LEU A 1 175 ? -23.406 13.359 -3.195 1 92.25 175 LEU A C 1
ATOM 1365 O O . LEU A 1 175 ? -23.812 14.516 -3.012 1 92.25 175 LEU A O 1
ATOM 1369 N N . GLN A 1 176 ? -24.078 12.484 -3.898 1 93.19 176 GLN A N 1
ATOM 1370 C CA . GLN A 1 176 ? -25.297 12.844 -4.617 1 93.19 176 GLN A CA 1
ATOM 1371 C C . GLN A 1 176 ? -26.484 12.992 -3.662 1 93.19 176 GLN A C 1
ATOM 1373 O O . GLN A 1 176 ? -27.453 13.68 -3.977 1 93.19 176 GLN A O 1
ATOM 1378 N N . ALA A 1 177 ? -26.344 12.438 -2.488 1 95 177 ALA A N 1
ATOM 1379 C CA . ALA A 1 177 ? -27.438 12.477 -1.524 1 95 177 ALA A CA 1
ATOM 1380 C C . ALA A 1 177 ? -27.281 13.664 -0.575 1 95 177 ALA A C 1
ATOM 1382 O O . ALA A 1 177 ? -28.172 13.93 0.235 1 95 177 ALA A O 1
ATOM 1383 N N . ALA A 1 178 ? -26.188 14.383 -0.601 1 94.75 178 ALA A N 1
ATOM 1384 C CA . ALA A 1 178 ? -25.969 15.531 0.272 1 94.75 178 ALA A CA 1
ATOM 1385 C C . ALA A 1 178 ? -26.797 16.734 -0.177 1 94.75 178 ALA A C 1
ATOM 1387 O O . ALA A 1 178 ? -26.828 17.062 -1.366 1 94.75 178 ALA A O 1
ATOM 1388 N N . PRO A 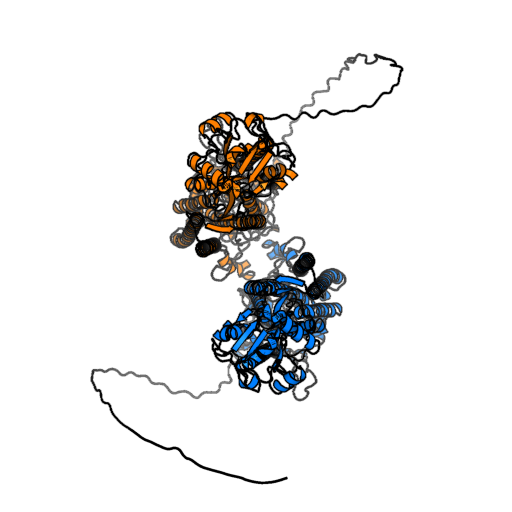1 179 ? -27.453 17.375 0.706 1 96.31 179 PRO A N 1
ATOM 1389 C CA . PRO A 1 179 ? -28.297 18.516 0.343 1 96.31 179 PRO A CA 1
ATOM 1390 C C . PRO A 1 179 ? -27.5 19.812 0.157 1 96.31 179 PRO A C 1
ATOM 1392 O O . PRO A 1 179 ? -26.391 19.938 0.703 1 96.31 179 PRO A O 1
ATOM 1395 N N . THR A 1 180 ? -28.031 20.703 -0.608 1 94.88 180 THR A N 1
ATOM 1396 C CA . THR A 1 180 ? -27.484 22.047 -0.723 1 94.88 180 THR A CA 1
ATOM 1397 C C . THR A 1 180 ? -28.078 22.984 0.335 1 94.88 180 THR A C 1
ATOM 1399 O O . THR A 1 180 ? -29.094 22.641 0.958 1 94.88 180 THR A O 1
ATOM 1402 N N . ARG A 1 181 ? -27.391 24.141 0.563 1 96.19 181 ARG A N 1
ATOM 1403 C CA . ARG A 1 181 ? -27.938 25.109 1.509 1 96.19 181 ARG A CA 1
ATOM 1404 C C . ARG A 1 181 ? -29.328 25.547 1.094 1 96.19 181 ARG A C 1
ATOM 1406 O O . ARG A 1 181 ? -30.219 25.734 1.941 1 96.19 181 ARG A O 1
ATOM 1413 N N . ALA A 1 182 ? -29.594 25.688 -0.197 1 94.81 182 ALA A N 1
ATOM 1414 C CA . ALA A 1 182 ? -30.906 26.047 -0.701 1 94.81 182 ALA A CA 1
ATOM 1415 C C . ALA A 1 182 ? -31.953 24.984 -0.359 1 94.81 182 ALA A C 1
ATOM 1417 O O . ALA A 1 182 ? -33.062 25.312 0.035 1 94.81 182 ALA A O 1
ATOM 1418 N N . ASN A 1 183 ? -31.625 23.734 -0.557 1 96 183 ASN A N 1
ATOM 1419 C CA . ASN A 1 183 ? -32.5 22.641 -0.195 1 96 183 ASN A CA 1
ATOM 1420 C C . ASN A 1 183 ? -32.844 22.656 1.293 1 96 183 ASN A C 1
ATOM 1422 O O . ASN A 1 183 ? -34 22.453 1.673 1 96 183 ASN A O 1
ATOM 1426 N N . VAL A 1 184 ? -31.844 22.906 2.119 1 97.25 184 VAL A N 1
ATOM 1427 C CA . VAL A 1 184 ? -32.031 22.906 3.568 1 97.25 184 VAL A CA 1
ATOM 1428 C C . VAL A 1 184 ? -32.906 24.062 3.98 1 97.25 184 VAL A C 1
ATOM 1430 O O . VAL A 1 184 ? -33.812 23.906 4.812 1 97.25 184 VAL A O 1
ATOM 1433 N N . ASP A 1 185 ? -32.656 25.266 3.406 1 96.38 185 ASP A N 1
ATOM 1434 C CA . ASP A 1 185 ? -33.5 26.422 3.703 1 96.38 185 ASP A CA 1
ATOM 1435 C C . ASP A 1 185 ? -34.969 26.172 3.354 1 96.38 185 ASP A C 1
ATOM 1437 O O . ASP A 1 185 ? -35.844 26.531 4.113 1 96.38 185 ASP A O 1
ATOM 1441 N N . ALA A 1 186 ? -35.188 25.562 2.197 1 95.5 186 ALA A N 1
ATOM 1442 C CA . ALA A 1 186 ? -36.531 25.219 1.779 1 95.5 186 ALA A CA 1
ATOM 1443 C C . ALA A 1 186 ? -37.188 24.234 2.746 1 95.5 186 ALA A C 1
ATOM 1445 O O . ALA A 1 186 ? -38.344 24.359 3.094 1 95.5 186 ALA A O 1
ATOM 1446 N N . ALA A 1 187 ? -36.438 23.281 3.139 1 95.38 187 ALA A N 1
ATOM 1447 C CA . ALA A 1 187 ? -36.938 22.297 4.086 1 95.38 187 ALA A CA 1
ATOM 1448 C C . ALA A 1 187 ? -37.25 22.938 5.438 1 95.38 187 ALA A C 1
ATOM 1450 O O . ALA A 1 187 ? -38.281 22.656 6.043 1 95.38 187 ALA A O 1
ATOM 1451 N N . HIS A 1 188 ? -36.344 23.75 5.934 1 94.94 188 HIS A N 1
ATOM 1452 C CA . HIS A 1 188 ? -36.531 24.438 7.199 1 94.94 188 HIS A CA 1
ATOM 1453 C C . HIS A 1 188 ? -37.781 25.312 7.152 1 94.94 188 HIS A C 1
ATOM 1455 O O . HIS A 1 188 ? -38.531 25.391 8.125 1 94.94 188 HIS A O 1
ATOM 1461 N N . ALA A 1 189 ? -37.938 26 6.008 1 93.31 189 ALA A N 1
ATOM 1462 C CA . ALA A 1 189 ? -39.125 26.828 5.832 1 93.31 189 ALA A CA 1
ATOM 1463 C C . ALA A 1 189 ? -40.406 26 5.922 1 93.31 189 ALA A C 1
ATOM 1465 O O . ALA A 1 189 ? -41.438 26.484 6.395 1 93.31 189 ALA A O 1
ATOM 1466 N N . ALA A 1 190 ? -40.312 24.766 5.484 1 91.94 190 ALA A N 1
ATOM 1467 C CA . ALA A 1 190 ? -41.438 23.844 5.543 1 91.94 190 ALA A CA 1
ATOM 1468 C C . ALA A 1 190 ? -41.5 23.125 6.883 1 91.94 190 ALA A C 1
ATOM 1470 O O . ALA A 1 190 ? -42.25 22.156 7.047 1 91.94 190 ALA A O 1
ATOM 1471 N N . LYS A 1 191 ? -40.594 23.484 7.848 1 91.5 191 LYS A N 1
ATOM 1472 C CA . LYS A 1 191 ? -40.531 22.922 9.195 1 91.5 191 LYS A CA 1
ATOM 1473 C C . LYS A 1 191 ? -40.062 21.469 9.164 1 91.5 191 LYS A C 1
ATOM 1475 O O . LYS A 1 191 ? -40.594 20.641 9.922 1 91.5 191 LYS A O 1
ATOM 1480 N N . LYS A 1 192 ? -39.281 21.234 8.234 1 92.75 192 LYS A N 1
ATOM 1481 C CA . LYS A 1 192 ? -38.656 19.922 8.102 1 92.75 192 LYS A CA 1
ATOM 1482 C C . LYS A 1 192 ? -37.125 20.031 8.18 1 92.75 192 LYS A C 1
ATOM 1484 O O . LYS A 1 192 ? -36.594 21.125 8.109 1 92.75 192 LYS A O 1
ATOM 1489 N N . TRP A 1 193 ? -36.531 18.891 8.492 1 95.12 193 TRP A N 1
ATOM 1490 C CA . TRP A 1 193 ? -35.094 18.891 8.578 1 95.12 193 TRP A CA 1
ATOM 1491 C C . TRP A 1 193 ? -34.5 17.859 7.617 1 95.12 193 TRP A C 1
ATOM 1493 O O . TRP A 1 193 ? -35.188 16.953 7.152 1 95.12 193 TRP A O 1
ATOM 1503 N N . LEU A 1 194 ? -33.281 18.031 7.199 1 96.81 194 LEU A N 1
ATOM 1504 C CA . LEU A 1 194 ? -32.562 17.109 6.336 1 96.81 194 LEU A CA 1
ATOM 1505 C C . LEU A 1 194 ? -31.297 16.594 7.031 1 96.81 194 LEU A C 1
ATOM 1507 O O . LEU A 1 194 ? -30.766 17.25 7.93 1 96.81 194 LEU A O 1
ATOM 1511 N N . ASP A 1 195 ? -30.844 15.406 6.668 1 96.31 195 ASP A N 1
ATOM 1512 C CA . ASP A 1 195 ? -29.641 14.797 7.246 1 96.31 195 ASP A CA 1
ATOM 1513 C C . ASP A 1 195 ? -28.375 15.391 6.629 1 96.31 195 ASP A C 1
ATOM 1515 O O . ASP A 1 195 ? -28.312 15.602 5.418 1 96.31 195 ASP A O 1
ATOM 1519 N N . ILE A 1 196 ? -27.422 15.617 7.48 1 96.12 196 ILE A N 1
ATOM 1520 C CA . ILE A 1 196 ? -26.141 16.141 7.023 1 96.12 196 ILE A CA 1
ATOM 1521 C C . ILE A 1 196 ? -25.031 15.133 7.32 1 96.12 196 ILE A C 1
ATOM 1523 O O . ILE A 1 196 ? -24.984 14.555 8.406 1 96.12 196 ILE A O 1
ATOM 1527 N N . GLY A 1 197 ? -24.156 14.859 6.371 1 93.38 197 GLY A N 1
ATOM 1528 C CA . GLY A 1 197 ? -22.938 14.109 6.602 1 93.38 197 GLY A CA 1
ATOM 1529 C C . GLY A 1 197 ? -23.109 12.617 6.406 1 93.38 197 GLY A C 1
ATOM 1530 O O . GLY A 1 197 ? -22.172 11.836 6.652 1 93.38 197 GLY A O 1
ATOM 1531 N N . ILE A 1 198 ? -24.266 12.164 6.102 1 92.94 198 ILE A N 1
ATOM 1532 C CA . ILE A 1 198 ? -24.5 10.734 5.906 1 92.94 198 ILE A CA 1
ATOM 1533 C C . ILE A 1 198 ? -25.25 10.516 4.598 1 92.94 198 ILE A C 1
ATOM 1535 O O . ILE A 1 198 ? -25.875 11.438 4.066 1 92.94 198 ILE A O 1
ATOM 1539 N N . PRO A 1 199 ? -25.141 9.336 4.113 1 90 199 PRO A N 1
ATOM 1540 C CA . PRO A 1 199 ? -25.953 9.031 2.936 1 90 199 PRO A CA 1
ATOM 1541 C C . PRO A 1 199 ? -27.406 8.727 3.285 1 90 199 PRO A C 1
ATOM 1543 O O . PRO A 1 199 ? -27.781 7.562 3.43 1 90 199 PRO A O 1
ATOM 1546 N N . SER A 1 200 ? -28.172 9.758 3.262 1 91.5 200 SER A N 1
ATOM 1547 C CA . SER A 1 200 ? -29.578 9.633 3.656 1 91.5 200 SER A CA 1
ATOM 1548 C C . SER A 1 200 ? -30.484 9.469 2.439 1 91.5 200 SER A C 1
ATOM 1550 O O . SER A 1 200 ? -30.484 10.312 1.546 1 91.5 200 SER A O 1
ATOM 1552 N N . LEU A 1 201 ? -31.312 8.422 2.488 1 90.44 201 LEU A N 1
ATOM 1553 C CA . LEU A 1 201 ? -32.281 8.18 1.427 1 90.44 201 LEU A CA 1
ATOM 1554 C C . LEU A 1 201 ? -33.438 9.172 1.514 1 90.44 201 LEU A C 1
ATOM 1556 O O . LEU A 1 201 ? -34.031 9.516 0.497 1 90.44 201 LEU A O 1
ATOM 1560 N N . ARG A 1 202 ? -33.656 9.68 2.652 1 90.88 202 ARG A N 1
ATOM 1561 C CA . ARG A 1 202 ? -34.719 10.648 2.865 1 90.88 202 ARG A CA 1
ATOM 1562 C C . ARG A 1 202 ? -34.406 11.961 2.156 1 90.88 202 ARG A C 1
ATOM 1564 O O . ARG A 1 202 ? -35.312 12.617 1.636 1 90.88 202 ARG A O 1
ATOM 1571 N N . ASN A 1 203 ? -33.156 12.336 2.146 1 95.75 203 ASN A N 1
ATOM 1572 C CA . ASN A 1 203 ? -32.75 13.586 1.513 1 95.75 203 ASN A CA 1
ATOM 1573 C C . ASN A 1 203 ? -33.094 13.586 0.021 1 95.75 203 ASN A C 1
ATOM 1575 O O . ASN A 1 203 ? -33.312 14.648 -0.565 1 95.75 203 ASN A O 1
ATOM 1579 N N . LEU A 1 204 ? -33.156 12.406 -0.608 1 95 204 LEU A N 1
ATOM 1580 C CA . LEU A 1 204 ? -33.281 12.289 -2.057 1 95 204 LEU A CA 1
ATOM 1581 C C . LEU A 1 204 ? -34.625 12.875 -2.525 1 95 204 LEU A C 1
ATOM 1583 O O . LEU A 1 204 ? -34.719 13.391 -3.645 1 95 204 LEU A O 1
ATOM 1587 N N . ARG A 1 205 ? -35.531 12.93 -1.673 1 93.44 205 ARG A N 1
ATOM 1588 C CA . ARG A 1 205 ? -36.875 13.438 -2.018 1 93.44 205 ARG A CA 1
ATOM 1589 C C . ARG A 1 205 ? -36.844 14.953 -2.195 1 93.44 205 ARG A C 1
ATOM 1591 O O . ARG A 1 205 ? -37.719 15.523 -2.84 1 93.44 205 ARG A O 1
ATOM 1598 N N . TYR A 1 206 ? -35.844 15.586 -1.613 1 94.38 206 TYR A N 1
ATOM 1599 C CA . TYR A 1 206 ? -35.812 17.047 -1.582 1 94.38 206 TYR A CA 1
ATOM 1600 C C . TYR A 1 206 ? -34.75 17.594 -2.508 1 94.38 206 TYR A C 1
ATOM 1602 O O . TYR A 1 206 ? -34.469 18.797 -2.523 1 94.38 206 TYR A O 1
ATOM 1610 N N . LEU A 1 207 ? -34.094 16.703 -3.299 1 94.06 207 LEU A N 1
ATOM 1611 C CA . LEU A 1 207 ? -33 17.109 -4.168 1 94.06 207 LEU A CA 1
ATOM 1612 C C . LEU A 1 207 ? -33.438 17.188 -5.621 1 94.06 207 LEU A C 1
ATOM 1614 O O . LEU A 1 207 ? -34.594 16.875 -5.934 1 94.06 207 LEU A O 1
ATOM 1618 N N . SER A 1 208 ? -32.594 17.641 -6.531 1 90.94 208 SER A N 1
ATOM 1619 C CA . SER A 1 208 ? -32.906 17.766 -7.953 1 90.94 208 SER A CA 1
ATOM 1620 C C . SER A 1 208 ? -33.094 16.406 -8.609 1 90.94 208 SER A C 1
ATOM 1622 O O . SER A 1 208 ? -32.625 15.391 -8.07 1 90.94 208 SER A O 1
ATOM 1624 N N . ASN A 1 209 ? -33.688 16.312 -9.742 1 92.94 209 ASN A N 1
ATOM 1625 C CA . ASN A 1 209 ? -33.969 15.07 -10.453 1 92.94 209 ASN A CA 1
ATOM 1626 C C . ASN A 1 209 ? -32.688 14.406 -10.938 1 92.94 209 ASN A C 1
ATOM 1628 O O . ASN A 1 209 ? -32.594 13.18 -10.93 1 92.94 209 ASN A O 1
ATOM 1632 N N . TRP A 1 210 ? -31.75 15.203 -11.336 1 91.25 210 TRP A N 1
ATOM 1633 C CA . TRP A 1 210 ? -30.484 14.641 -11.797 1 91.25 210 TRP A CA 1
ATOM 1634 C C . TRP A 1 210 ? -29.781 13.906 -10.672 1 91.25 210 TRP A C 1
ATOM 1636 O O . TRP A 1 210 ? -29.234 12.812 -10.875 1 91.25 210 TRP A O 1
ATOM 1646 N N . ARG A 1 211 ? -29.734 14.461 -9.516 1 92.94 211 ARG A N 1
ATOM 1647 C CA . ARG A 1 211 ? -29.062 13.836 -8.375 1 92.94 211 ARG A CA 1
ATOM 1648 C C . ARG A 1 211 ? -29.781 12.555 -7.969 1 92.94 211 ARG A C 1
ATOM 1650 O O . ARG A 1 211 ? -29.125 11.547 -7.668 1 92.94 211 ARG A O 1
ATOM 1657 N N . ARG A 1 212 ? -31.078 12.547 -8.086 1 94.81 212 ARG A N 1
ATOM 1658 C CA . ARG A 1 212 ? -31.859 11.352 -7.781 1 94.81 212 ARG A CA 1
ATOM 1659 C C . ARG A 1 212 ? -31.609 10.258 -8.812 1 94.81 212 ARG A C 1
ATOM 1661 O O . ARG A 1 212 ? -31.406 9.094 -8.461 1 94.81 212 ARG A O 1
ATOM 1668 N N . ALA A 1 213 ? -31.641 10.656 -9.992 1 95.19 213 ALA A N 1
ATOM 1669 C CA . ALA A 1 213 ? -31.469 9.695 -11.078 1 95.19 213 ALA A CA 1
ATOM 1670 C C . ALA A 1 213 ? -30.078 9.078 -11.055 1 95.19 213 ALA A C 1
ATOM 1672 O O . ALA A 1 213 ? -29.922 7.863 -11.219 1 95.19 213 ALA A O 1
ATOM 1673 N N . SER A 1 214 ? -29.109 9.953 -10.914 1 94.94 214 SER A N 1
ATOM 1674 C CA . SER A 1 214 ? -27.734 9.43 -10.891 1 94.94 214 SER A CA 1
ATOM 1675 C C . SER A 1 214 ? -27.516 8.508 -9.688 1 94.94 214 SER A C 1
ATOM 1677 O O . SER A 1 214 ? -26.828 7.496 -9.797 1 94.94 214 SER A O 1
ATOM 1679 N N . TRP A 1 215 ? -28.047 8.867 -8.531 1 95.19 215 TRP A N 1
ATOM 1680 C CA . TRP A 1 215 ? -27.984 8 -7.355 1 95.19 215 TRP A CA 1
ATOM 1681 C C . TRP A 1 215 ? -28.609 6.645 -7.652 1 95.19 215 TRP A C 1
ATOM 1683 O O . TRP A 1 215 ? -28.016 5.605 -7.355 1 95.19 215 TRP A O 1
ATOM 1693 N N . ALA A 1 216 ? -29.797 6.59 -8.281 1 95.69 216 ALA A N 1
ATOM 1694 C CA . ALA A 1 216 ? -30.516 5.363 -8.586 1 95.69 216 ALA A CA 1
ATOM 1695 C C . ALA A 1 216 ? -29.766 4.512 -9.602 1 95.69 216 ALA A C 1
ATOM 1697 O O . ALA A 1 216 ? -29.719 3.285 -9.477 1 95.69 216 ALA A O 1
ATOM 1698 N N . LEU A 1 217 ? -29.219 5.145 -10.547 1 95.62 217 LEU A N 1
ATOM 1699 C CA . LEU A 1 217 ? -28.5 4.418 -11.578 1 95.62 217 LEU A CA 1
ATOM 1700 C C . LEU A 1 217 ? -27.281 3.717 -10.992 1 95.62 217 LEU A C 1
ATOM 1702 O O . LEU A 1 217 ? -26.969 2.584 -11.367 1 95.62 217 LEU A O 1
ATOM 1706 N N . LEU A 1 218 ? -26.578 4.406 -10.109 1 95.19 218 LEU A N 1
ATOM 1707 C CA . LEU A 1 218 ? -25.422 3.789 -9.461 1 95.19 218 LEU A CA 1
ATOM 1708 C C . LEU A 1 218 ? -25.859 2.619 -8.586 1 95.19 218 LEU A C 1
ATOM 1710 O O . LEU A 1 218 ? -25.219 1.567 -8.586 1 95.19 218 LEU A O 1
ATOM 1714 N N . ALA A 1 219 ? -26.938 2.768 -7.902 1 93.94 219 ALA A N 1
ATOM 1715 C CA . ALA A 1 219 ? -27.453 1.701 -7.051 1 93.94 219 ALA A CA 1
ATOM 1716 C C . ALA A 1 219 ? -27.906 0.503 -7.887 1 93.94 219 ALA A C 1
ATOM 1718 O O . ALA A 1 219 ? -27.562 -0.64 -7.574 1 93.94 219 ALA A O 1
ATOM 1719 N N . LEU A 1 220 ? -28.531 0.754 -8.953 1 93.5 220 LEU A N 1
ATOM 1720 C CA . LEU A 1 220 ? -29.094 -0.304 -9.789 1 93.5 220 LEU A CA 1
ATOM 1721 C C . LEU A 1 220 ? -27.984 -1.05 -10.523 1 93.5 220 LEU A C 1
ATOM 1723 O O . LEU A 1 220 ? -28.078 -2.262 -10.734 1 93.5 220 LEU A O 1
ATOM 1727 N N . SER A 1 221 ? -26.984 -0.399 -10.914 1 92.31 221 SER A N 1
ATOM 1728 C CA . SER A 1 221 ? -25.891 -1.039 -11.633 1 92.31 221 SER A CA 1
ATOM 1729 C C . SER A 1 221 ? -25.078 -1.947 -10.703 1 92.31 221 SER A C 1
ATOM 1731 O O . SER A 1 221 ? -24.344 -2.814 -11.172 1 92.31 221 SER A O 1
ATOM 1733 N N . SER A 1 222 ? -25.203 -1.763 -9.391 1 90.69 222 SER A N 1
ATOM 1734 C CA . SER A 1 222 ? -24.484 -2.607 -8.43 1 90.69 222 SER A CA 1
ATOM 1735 C C . SER A 1 222 ? -25.188 -3.955 -8.266 1 90.69 222 SER A C 1
ATOM 1737 O O . SER A 1 222 ? -24.547 -4.941 -7.879 1 90.69 222 SER A O 1
ATOM 1739 N N . ILE A 1 223 ? -26.422 -4.086 -8.617 1 88.69 223 ILE A N 1
ATOM 1740 C CA . ILE A 1 223 ? -27.203 -5.289 -8.367 1 88.69 223 ILE A CA 1
ATOM 1741 C C . ILE A 1 223 ? -26.688 -6.434 -9.234 1 88.69 223 ILE A C 1
ATOM 1743 O O . ILE A 1 223 ? -26.297 -7.48 -8.719 1 88.69 223 ILE A O 1
ATOM 1747 N N . PRO A 1 224 ? -26.594 -6.242 -10.523 1 89.19 224 PRO A N 1
ATOM 1748 C CA . PRO A 1 224 ? -26.094 -7.352 -11.336 1 89.19 224 PRO A CA 1
ATOM 1749 C C . PRO A 1 224 ? -24.656 -7.738 -10.984 1 89.19 224 PRO A C 1
ATOM 1751 O O . PRO A 1 224 ? -24.297 -8.914 -11.047 1 89.19 224 PRO A O 1
ATOM 1754 N N . VAL A 1 225 ? -23.891 -6.855 -10.609 1 91.06 225 VAL A N 1
ATOM 1755 C CA . VAL A 1 225 ? -22.484 -7.133 -10.297 1 91.06 225 VAL A CA 1
ATOM 1756 C C . VAL A 1 225 ? -22.406 -8.109 -9.125 1 91.06 225 VAL A C 1
ATOM 1758 O O . VAL A 1 225 ? -21.719 -9.125 -9.203 1 91.06 225 VAL A O 1
ATOM 1761 N N . HIS A 1 226 ? -23.172 -7.879 -8.125 1 90.75 226 HIS A N 1
ATOM 1762 C CA . HIS A 1 226 ? -23.078 -8.719 -6.945 1 90.75 226 HIS A CA 1
ATOM 1763 C C . HIS A 1 226 ? -23.844 -10.031 -7.141 1 90.75 226 HIS A C 1
ATOM 1765 O O . HIS A 1 226 ? -23.562 -11.023 -6.465 1 90.75 226 HIS A O 1
ATOM 1771 N N . LEU A 1 227 ? -24.688 -10.055 -8.164 1 90.5 227 LEU A N 1
ATOM 1772 C CA . LEU A 1 227 ? -25.484 -11.25 -8.406 1 90.5 227 LEU A CA 1
ATOM 1773 C C . LEU A 1 227 ? -24.734 -12.242 -9.289 1 90.5 227 LEU A C 1
ATOM 1775 O O . LEU A 1 227 ? -25.094 -13.414 -9.359 1 90.5 227 LEU A O 1
ATOM 1779 N N . ILE A 1 228 ? -23.703 -11.742 -9.914 1 93.19 228 ILE A N 1
ATOM 1780 C CA . ILE A 1 228 ? -23.156 -12.695 -10.875 1 93.19 228 ILE A CA 1
ATOM 1781 C C . ILE A 1 228 ? -21.641 -12.734 -10.766 1 93.19 228 ILE A C 1
ATOM 1783 O O . ILE A 1 228 ? -21 -13.656 -11.273 1 93.19 228 ILE A O 1
ATOM 1787 N N . TYR A 1 229 ? -20.969 -11.867 -10.141 1 93.62 229 TYR A N 1
ATOM 1788 C CA . TYR A 1 229 ? -19.531 -11.672 -10.203 1 93.62 229 TYR A CA 1
ATOM 1789 C C . TYR A 1 229 ? -18.797 -12.914 -9.695 1 93.62 229 TYR A C 1
ATOM 1791 O O . TYR A 1 229 ? -17.828 -13.375 -10.328 1 93.62 229 TYR A O 1
ATOM 1799 N N . ASN A 1 230 ? -19.234 -13.492 -8.656 1 94.75 230 ASN A N 1
ATOM 1800 C CA . ASN A 1 230 ? -18.547 -14.625 -8.055 1 94.75 230 ASN A CA 1
ATOM 1801 C C . ASN A 1 230 ? -18.688 -15.883 -8.906 1 94.75 230 ASN A C 1
ATOM 1803 O O . ASN A 1 230 ? -17.969 -16.859 -8.703 1 94.75 230 ASN A O 1
ATOM 1807 N N . SER A 1 231 ? -19.562 -15.867 -9.836 1 94.5 231 SER A N 1
ATOM 1808 C CA . SER A 1 231 ? -19.75 -17.031 -10.695 1 94.5 231 SER A CA 1
ATOM 1809 C C . SER A 1 231 ? -19.016 -16.875 -12.023 1 94.5 231 SER A C 1
ATOM 1811 O O . SER A 1 231 ? -19.281 -17.609 -12.977 1 94.5 231 SER A O 1
ATOM 1813 N N . ALA A 1 232 ? -18.188 -15.883 -12.031 1 94.5 232 ALA A N 1
ATOM 1814 C CA . ALA A 1 232 ? -17.344 -15.727 -13.211 1 94.5 232 ALA A CA 1
ATOM 1815 C C . ALA A 1 232 ? -16.422 -16.938 -13.391 1 94.5 232 ALA A C 1
ATOM 1817 O O . ALA A 1 232 ? -16.078 -17.312 -14.516 1 94.5 232 ALA A O 1
ATOM 1818 N N . VAL A 1 233 ? -16.031 -17.5 -12.328 1 94.12 233 VAL A N 1
ATOM 1819 C CA . VAL A 1 233 ? -15.234 -18.719 -12.32 1 94.12 233 VAL A CA 1
ATOM 1820 C C . VAL A 1 233 ? -15.875 -19.75 -11.375 1 94.12 233 VAL A C 1
ATOM 1822 O O . VAL A 1 233 ? -16.5 -19.375 -10.383 1 94.12 233 VAL A O 1
ATOM 1825 N N . PHE A 1 234 ? -15.734 -21.016 -11.742 1 91.94 234 PHE A N 1
ATOM 1826 C CA . PHE A 1 234 ? -16.344 -22.047 -10.906 1 91.94 234 PHE A CA 1
ATOM 1827 C C . PHE A 1 234 ? -15.656 -23.391 -11.117 1 91.94 234 PHE A C 1
ATOM 1829 O O . PHE A 1 234 ? -14.914 -23.562 -12.078 1 91.94 234 PHE A O 1
ATOM 1836 N N . GLN A 1 235 ? -15.992 -24.25 -10.172 1 89.88 235 GLN A N 1
ATOM 1837 C CA . GLN A 1 235 ? -15.453 -25.609 -10.203 1 89.88 235 GLN A CA 1
ATOM 1838 C C . GLN A 1 235 ? -16.406 -26.562 -10.898 1 89.88 235 GLN A C 1
ATOM 1840 O O . GLN A 1 235 ? -17.625 -26.422 -10.789 1 89.88 235 GLN A O 1
ATOM 1845 N N . SER A 1 236 ? -15.773 -27.453 -11.633 1 87.69 236 SER A N 1
ATOM 1846 C CA . SER A 1 236 ? -16.547 -28.516 -12.273 1 87.69 236 SER A CA 1
ATOM 1847 C C . SER A 1 236 ? -15.961 -29.891 -11.969 1 87.69 236 SER A C 1
ATOM 1849 O O . SER A 1 236 ? -14.742 -30.062 -11.984 1 87.69 236 SER A O 1
ATOM 1851 N N . LEU A 1 237 ? -16.906 -30.766 -11.547 1 85.19 237 LEU A N 1
ATOM 1852 C CA . LEU A 1 237 ? -16.5 -32.125 -11.289 1 85.19 237 LEU A CA 1
ATOM 1853 C C . LEU A 1 237 ? -17.031 -33.062 -12.375 1 85.19 237 LEU A C 1
ATOM 1855 O O . LEU A 1 237 ? -18.094 -32.812 -12.945 1 85.19 237 LEU A O 1
ATOM 1859 N N . SER A 1 238 ? -16.234 -34.031 -12.609 1 83.19 238 SER A N 1
ATOM 1860 C CA . SER A 1 238 ? -16.656 -35 -13.617 1 83.19 238 SER A CA 1
ATOM 1861 C C . SER A 1 238 ? -17.125 -36.281 -12.961 1 83.19 238 SER A C 1
ATOM 1863 O O . SER A 1 238 ? -16.562 -36.75 -11.969 1 83.19 238 SER A O 1
ATOM 1865 N N . SER A 1 239 ? -18.266 -36.719 -13.422 1 85 239 SER A N 1
ATOM 1866 C CA . SER A 1 239 ? -18.797 -38 -13 1 85 239 SER A CA 1
ATOM 1867 C C . SER A 1 239 ? -18.984 -38.938 -14.188 1 85 239 SER A C 1
ATOM 1869 O O . SER A 1 239 ? -19.531 -38.562 -15.219 1 85 239 SER A O 1
ATOM 1871 N N . HIS A 1 240 ? -18.5 -40.125 -14 1 87.19 240 HIS A N 1
ATOM 1872 C CA . HIS A 1 240 ? -18.578 -41.094 -15.086 1 87.19 240 HIS A CA 1
ATOM 1873 C C . HIS A 1 240 ? -19.875 -41.906 -15.031 1 87.19 240 HIS A C 1
ATOM 1875 O O . HIS A 1 240 ? -20.281 -42.344 -13.961 1 87.19 240 HIS A O 1
ATOM 1881 N N . ASN A 1 241 ? -20.453 -41.938 -16.25 1 88.5 241 ASN A N 1
ATOM 1882 C CA . ASN A 1 241 ? -21.609 -42.812 -16.406 1 88.5 241 ASN A CA 1
ATOM 1883 C C . ASN A 1 241 ? -21.188 -44.25 -16.641 1 88.5 241 ASN A C 1
ATOM 1885 O O . ASN A 1 241 ? -20.188 -44.5 -17.297 1 88.5 241 ASN A O 1
ATOM 1889 N N . TYR A 1 242 ? -21.953 -45.125 -16 1 90.25 242 TYR A N 1
ATOM 1890 C CA . TYR A 1 242 ? -21.641 -46.531 -16.25 1 90.25 242 TYR A CA 1
ATOM 1891 C C . TYR A 1 242 ? -22.906 -47.375 -16.141 1 90.25 242 TYR A C 1
ATOM 1893 O O . TYR A 1 242 ? -23.906 -46.969 -15.578 1 90.25 242 TYR A O 1
ATOM 1901 N N . THR A 1 243 ? -22.766 -48.531 -16.781 1 93.12 243 THR A N 1
ATOM 1902 C CA . THR A 1 243 ? -23.859 -49.5 -16.734 1 93.12 243 THR A CA 1
ATOM 1903 C C . THR A 1 243 ? -23.422 -50.75 -16 1 93.12 243 THR A C 1
ATOM 1905 O O . THR A 1 243 ? -22.312 -51.25 -16.188 1 93.12 243 THR A O 1
ATOM 1908 N N . VAL A 1 244 ? -24.359 -51.188 -15.188 1 94.94 244 VAL A N 1
ATOM 1909 C CA . VAL A 1 244 ? -24.141 -52.406 -14.414 1 94.94 244 VAL A CA 1
ATOM 1910 C C . VAL A 1 244 ? -25.031 -53.531 -14.938 1 94.94 244 VAL A C 1
ATOM 1912 O O . VAL A 1 244 ? -26.25 -53.344 -15.078 1 94.94 244 VAL A O 1
ATOM 1915 N N . ALA A 1 245 ? -24.406 -54.625 -15.219 1 95.88 245 ALA A N 1
ATOM 1916 C CA . ALA A 1 245 ? -25.156 -55.812 -15.633 1 95.88 245 ALA A CA 1
ATOM 1917 C C . ALA A 1 245 ? -24.859 -57 -14.727 1 95.88 245 ALA A C 1
ATOM 1919 O O . ALA A 1 245 ? -23.688 -57.406 -14.586 1 95.88 245 ALA A O 1
ATOM 1920 N N . VAL A 1 246 ? -25.875 -57.5 -14.117 1 95.75 246 VAL A N 1
ATOM 1921 C CA . VAL A 1 246 ? -25.766 -58.719 -13.32 1 95.75 246 VAL A CA 1
ATOM 1922 C C . VAL A 1 246 ? -26.094 -59.938 -14.188 1 95.75 246 VAL A C 1
ATOM 1924 O O . VAL A 1 246 ? -27.188 -60.031 -14.742 1 95.75 246 VAL A O 1
ATOM 1927 N N . ILE A 1 247 ? -25.156 -60.875 -14.211 1 96.25 247 ILE A N 1
ATOM 1928 C CA . ILE A 1 247 ? -25.312 -61.875 -15.242 1 96.25 247 ILE A CA 1
ATOM 1929 C C . ILE A 1 247 ? -25 -63.25 -14.648 1 96.25 247 ILE A C 1
ATOM 1931 O O . ILE A 1 247 ? -24.359 -63.375 -13.602 1 96.25 247 ILE A O 1
ATOM 1935 N N . LYS A 1 248 ? -25.5 -64.25 -15.422 1 94.44 248 LYS A N 1
ATOM 1936 C CA . LYS A 1 248 ? -25.109 -65.625 -15.219 1 94.44 248 LYS A CA 1
ATOM 1937 C C . LYS A 1 248 ? -23.812 -65.938 -15.961 1 94.44 248 LYS A C 1
ATOM 1939 O O . LYS A 1 248 ? -23.359 -65.188 -16.797 1 94.44 248 LYS A O 1
ATOM 1944 N N . ASP A 1 249 ? -23.234 -67.125 -15.695 1 93 249 ASP A N 1
ATOM 1945 C CA . ASP A 1 249 ? -22.016 -67.562 -16.375 1 93 249 ASP A CA 1
ATOM 1946 C C . ASP A 1 249 ? -22.281 -67.812 -17.875 1 93 249 ASP A C 1
ATOM 1948 O O . ASP A 1 249 ? -21.406 -67.562 -18.703 1 93 249 ASP A O 1
ATOM 1952 N N . SER A 1 250 ? -23.547 -68.125 -18.219 1 93.81 250 SER A N 1
ATOM 1953 C CA . SER A 1 250 ? -23.906 -68.438 -19.594 1 93.81 250 SER A CA 1
ATOM 1954 C C . SER A 1 250 ? -23.906 -67.188 -20.469 1 93.81 250 SER A C 1
ATOM 1956 O O . SER A 1 250 ? -23.859 -67.312 -21.703 1 93.81 250 SER A O 1
ATOM 1958 N N . PHE A 1 251 ? -23.984 -66.062 -19.828 1 95.44 251 PHE A N 1
ATOM 1959 C CA . PHE A 1 251 ? -23.953 -64.812 -20.562 1 95.44 251 PHE A CA 1
ATOM 1960 C C . PHE A 1 251 ? -22.641 -64.688 -21.312 1 95.44 251 PHE A C 1
ATOM 1962 O O . PHE A 1 251 ? -22.625 -64.125 -22.438 1 95.44 251 PHE A O 1
ATOM 1969 N N . LEU A 1 252 ? -21.562 -65.125 -20.719 1 94 252 LEU A N 1
ATOM 1970 C CA . LEU A 1 252 ? -20.234 -65 -21.312 1 94 252 LEU A CA 1
ATOM 1971 C C . LEU A 1 252 ? -20.094 -65.938 -22.5 1 94 252 LEU A C 1
ATOM 1973 O O . LEU A 1 252 ? -19.219 -65.75 -23.344 1 94 252 LEU A O 1
ATOM 1977 N N . ALA A 1 253 ? -21 -67 -22.5 1 90.75 253 ALA A N 1
ATOM 1978 C CA . ALA A 1 253 ? -21 -67.938 -23.594 1 90.75 253 ALA A CA 1
ATOM 1979 C C . ALA A 1 253 ? -22.016 -67.562 -24.672 1 90.75 253 ALA A C 1
ATOM 1981 O O . ALA A 1 253 ? -22.5 -68.375 -25.422 1 90.75 253 ALA A O 1
ATOM 1982 N N . ASN A 1 254 ? -22.422 -66.312 -24.672 1 90.88 254 ASN A N 1
ATOM 1983 C CA . ASN A 1 254 ? -23.297 -65.688 -25.672 1 90.88 254 ASN A CA 1
ATOM 1984 C C . ASN A 1 254 ? -24.688 -66.312 -25.656 1 90.88 254 ASN A C 1
ATOM 1986 O O . ASN A 1 254 ? -25.297 -66.5 -26.703 1 90.88 254 ASN A O 1
ATOM 1990 N N . SER A 1 255 ? -25.109 -66.688 -24.469 1 91.81 255 SER A N 1
ATOM 1991 C CA . SER A 1 255 ? -26.484 -67.188 -24.328 1 91.81 255 SER A CA 1
ATOM 1992 C C . SER A 1 255 ? -27.484 -66.062 -24.531 1 91.81 255 SER A C 1
ATOM 1994 O O . SER A 1 255 ? -27.125 -64.875 -24.5 1 91.81 255 SER A O 1
ATOM 1996 N N . THR A 1 256 ? -28.766 -66.438 -24.734 1 92.06 256 THR A N 1
ATOM 1997 C CA . THR A 1 256 ? -29.812 -65.438 -24.984 1 92.06 256 THR A CA 1
ATOM 1998 C C . THR A 1 256 ? -30.188 -64.75 -23.688 1 92.06 256 THR A C 1
ATOM 2000 O O . THR A 1 256 ? -30 -65.25 -22.594 1 92.06 256 THR A O 1
ATOM 2003 N N . TRP A 1 257 ? -30.531 -63.531 -23.859 1 94.31 257 TRP A N 1
ATOM 2004 C CA . TRP A 1 257 ? -30.984 -62.719 -22.719 1 94.31 257 TRP A CA 1
ATOM 2005 C C . TRP A 1 257 ? -32.156 -61.812 -23.141 1 94.31 257 TRP A C 1
ATOM 2007 O O . TRP A 1 257 ? -32.375 -61.562 -24.328 1 94.31 257 TRP A O 1
ATOM 2017 N N . SER A 1 258 ? -32.969 -61.344 -22.125 1 92.88 258 SER A N 1
ATOM 2018 C CA . SER A 1 258 ? -34.125 -60.5 -22.328 1 92.88 258 SER A CA 1
ATOM 2019 C C . SER A 1 258 ? -34.125 -59.312 -21.359 1 92.88 258 SER A C 1
ATOM 2021 O O . SER A 1 258 ? -33.969 -59.5 -20.156 1 92.88 258 SER A O 1
ATOM 2023 N N . LEU A 1 259 ? -34.281 -58.125 -21.938 1 93.69 259 LEU A N 1
ATOM 2024 C CA . LEU A 1 259 ? -34.344 -56.938 -21.094 1 93.69 259 LEU A CA 1
ATOM 2025 C C . LEU A 1 259 ? -35.594 -56.969 -20.219 1 93.69 259 LEU A C 1
ATOM 2027 O O . LEU A 1 259 ? -35.562 -56.5 -19.078 1 93.69 259 LEU A O 1
ATOM 2031 N N . THR A 1 260 ? -36.625 -57.531 -20.797 1 92.56 260 THR A N 1
ATOM 2032 C CA . THR A 1 260 ? -37.875 -57.594 -20.062 1 92.56 260 THR A CA 1
ATOM 2033 C C . THR A 1 260 ? -37.75 -58.406 -18.797 1 92.56 260 THR A C 1
ATOM 2035 O O . THR A 1 260 ? -38.25 -58.031 -17.734 1 92.56 260 THR A O 1
ATOM 2038 N N . THR A 1 261 ? -37.094 -59.531 -18.906 1 91.81 261 THR A N 1
ATOM 2039 C CA . THR A 1 261 ? -36.875 -60.406 -17.75 1 91.81 261 THR A CA 1
ATOM 2040 C C . THR A 1 261 ? -36 -59.688 -16.719 1 91.81 261 THR A C 1
ATOM 2042 O O . THR A 1 261 ? -36.281 -59.75 -15.516 1 91.81 261 THR A O 1
ATOM 2045 N N . ALA A 1 262 ? -35.031 -59.062 -17.203 1 93.19 262 ALA A N 1
ATOM 2046 C CA . ALA A 1 262 ? -34.094 -58.344 -16.312 1 93.19 262 ALA A CA 1
ATOM 2047 C C . ALA A 1 262 ? -34.844 -57.219 -15.586 1 93.19 262 ALA A C 1
ATOM 2049 O O . ALA A 1 262 ? -34.562 -56.938 -14.414 1 93.19 262 ALA A O 1
ATOM 2050 N N . GLU A 1 263 ? -35.688 -56.5 -16.219 1 92.31 263 GLU A N 1
ATOM 2051 C CA . GLU A 1 263 ? -36.438 -55.406 -15.625 1 92.31 263 GLU A CA 1
ATOM 2052 C C . GLU A 1 263 ? -37.406 -55.938 -14.562 1 92.31 263 GLU A C 1
ATOM 2054 O O . GLU A 1 263 ? -37.625 -55.25 -13.547 1 92.31 263 GLU A O 1
ATOM 2059 N N . ALA A 1 264 ? -37.969 -57 -14.82 1 91 264 ALA A N 1
ATOM 2060 C CA . ALA A 1 264 ? -38.875 -57.625 -13.844 1 91 264 ALA A CA 1
ATOM 2061 C C . ALA A 1 264 ? -38.125 -58.031 -12.578 1 91 264 ALA A C 1
ATOM 2063 O O . ALA A 1 264 ? -38.656 -57.906 -11.469 1 91 264 ALA A O 1
ATOM 2064 N N . ASN A 1 265 ? -36.906 -58.469 -12.805 1 90.19 265 ASN A N 1
ATOM 2065 C CA . ASN A 1 265 ? -36.094 -58.938 -11.672 1 90.19 265 ASN A CA 1
ATOM 2066 C C . ASN A 1 265 ? -35.656 -57.781 -10.789 1 90.19 265 ASN A C 1
ATOM 2068 O O . ASN A 1 265 ? -35.438 -57.969 -9.594 1 90.19 265 ASN A O 1
ATOM 2072 N N . ARG A 1 266 ? -35.5 -56.625 -11.383 1 88.38 266 ARG A N 1
ATOM 2073 C CA . ARG A 1 266 ? -35 -55.5 -10.617 1 88.38 266 ARG A CA 1
ATOM 2074 C C . ARG A 1 266 ? -36.125 -54.656 -10.047 1 88.38 266 ARG A C 1
ATOM 2076 O O . ARG A 1 266 ? -35.906 -53.719 -9.281 1 88.38 266 ARG A O 1
ATOM 2083 N N . ALA A 1 267 ? -37.344 -54.969 -10.344 1 85.94 267 ALA A N 1
ATOM 2084 C CA . ALA A 1 267 ? -38.5 -54.188 -9.953 1 85.94 267 ALA A CA 1
ATOM 2085 C C . ALA A 1 267 ? -38.625 -54.062 -8.438 1 85.94 267 ALA A C 1
ATOM 2087 O O . ALA A 1 267 ? -38.375 -55.031 -7.715 1 85.94 267 ALA A O 1
ATOM 2088 N N . GLY A 1 268 ? -38.844 -52.781 -7.969 1 77.62 268 GLY A N 1
ATOM 2089 C CA . GLY A 1 268 ? -39.094 -52.531 -6.555 1 77.62 268 GLY A CA 1
ATOM 2090 C C . GLY A 1 268 ? -37.844 -52.062 -5.801 1 77.62 268 GLY A C 1
ATOM 2091 O O . GLY A 1 268 ? -37.938 -51.688 -4.637 1 77.62 268 GLY A O 1
ATOM 2092 N N . ASP A 1 269 ? -36.688 -52.125 -6.371 1 80.62 269 ASP A N 1
ATOM 2093 C CA . ASP A 1 269 ? -35.469 -51.688 -5.73 1 80.62 269 ASP A CA 1
ATOM 2094 C C . ASP A 1 269 ? -35.062 -50.281 -6.219 1 80.62 269 ASP A C 1
ATOM 2096 O O . ASP A 1 269 ? -34.812 -50.094 -7.41 1 80.62 269 ASP A O 1
ATOM 2100 N N . TRP A 1 270 ? -34.844 -49.438 -5.32 1 75.88 270 TRP A N 1
ATOM 2101 C CA . TRP A 1 270 ? -34.594 -48.031 -5.648 1 75.88 270 TRP A CA 1
ATOM 2102 C C . TRP A 1 270 ? -33.219 -47.844 -6.305 1 75.88 270 TRP A C 1
ATOM 2104 O O . TRP A 1 270 ? -33.031 -46.938 -7.105 1 75.88 270 TRP A O 1
ATOM 2114 N N . GLY A 1 271 ? -32.344 -48.625 -5.992 1 77.69 271 GLY A N 1
ATOM 2115 C CA . GLY A 1 271 ? -31.016 -48.531 -6.598 1 77.69 271 GLY A CA 1
ATOM 2116 C C . GLY A 1 271 ? -30.984 -49 -8.039 1 77.69 271 GLY A C 1
ATOM 2117 O O . GLY A 1 271 ? -30.094 -48.625 -8.805 1 77.69 271 GLY A O 1
ATOM 2118 N N . TRP A 1 272 ? -32.062 -49.781 -8.383 1 82.88 272 TRP A N 1
ATOM 2119 C CA . TRP A 1 272 ? -32.062 -50.438 -9.695 1 82.88 272 TRP A CA 1
ATOM 2120 C C . TRP A 1 272 ? -33.219 -49.938 -10.547 1 82.88 272 TRP A C 1
ATOM 2122 O O . TRP A 1 272 ? -33.188 -50.062 -11.773 1 82.88 272 TRP A O 1
ATOM 2132 N N . ASN A 1 273 ? -34.281 -49.469 -9.938 1 76 273 ASN A N 1
ATOM 2133 C CA . ASN A 1 273 ? -35.5 -49.125 -10.633 1 76 273 ASN A CA 1
ATOM 2134 C C . ASN A 1 273 ? -36.031 -47.781 -10.195 1 76 273 ASN A C 1
ATOM 2136 O O . ASN A 1 273 ? -37.188 -47.656 -9.742 1 76 273 ASN A O 1
ATOM 2140 N N . ASP A 1 274 ? -35.219 -46.844 -10.234 1 76 274 ASP A N 1
ATOM 2141 C CA . ASP A 1 274 ? -35.625 -45.469 -9.914 1 76 274 ASP A CA 1
ATOM 2142 C C . ASP A 1 274 ? -35.656 -44.594 -11.164 1 76 274 ASP A C 1
ATOM 2144 O O . ASP A 1 274 ? -35.062 -44.938 -12.188 1 76 274 ASP A O 1
ATOM 2148 N N . THR A 1 275 ? -36.438 -43.562 -11.133 1 73.38 275 THR A N 1
ATOM 2149 C CA . THR A 1 275 ? -36.531 -42.656 -12.273 1 73.38 275 THR A CA 1
ATOM 2150 C C . THR A 1 275 ? -35.219 -41.969 -12.531 1 73.38 275 THR A C 1
ATOM 2152 O O . THR A 1 275 ? -34.969 -41.438 -13.625 1 73.38 275 THR A O 1
ATOM 2155 N N . ARG A 1 276 ? -34.406 -41.969 -11.617 1 78 276 ARG A N 1
ATOM 2156 C CA . ARG A 1 276 ? -33.156 -41.188 -11.742 1 78 276 ARG A CA 1
ATOM 2157 C C . ARG A 1 276 ? -32 -42.062 -12.219 1 78 276 ARG A C 1
ATOM 2159 O O . ARG A 1 276 ? -30.875 -41.594 -12.328 1 78 276 ARG A O 1
ATOM 2166 N N . VAL A 1 277 ? -32.312 -43.25 -12.312 1 82.56 277 VAL A N 1
ATOM 2167 C CA . VAL A 1 277 ? -31.375 -44.188 -12.969 1 82.56 277 VAL A CA 1
ATOM 2168 C C . VAL A 1 277 ? -31.969 -44.656 -14.305 1 82.56 277 VAL A C 1
ATOM 2170 O O . VAL A 1 277 ? -33.125 -44.406 -14.594 1 82.56 277 VAL A O 1
ATOM 2173 N N . ASN A 1 278 ? -31.141 -45.188 -15.188 1 85.56 278 ASN A N 1
ATOM 2174 C CA . ASN A 1 278 ? -31.531 -45.688 -16.5 1 85.56 278 ASN A CA 1
ATOM 2175 C C . ASN A 1 278 ? -32.156 -44.594 -17.359 1 85.56 278 ASN A C 1
ATOM 2177 O O . ASN A 1 278 ? -33.344 -44.656 -17.688 1 85.56 278 ASN A O 1
ATOM 2181 N N . PRO A 1 279 ? -31.391 -43.656 -17.672 1 85 279 PRO A N 1
ATOM 2182 C CA . PRO A 1 279 ? -31.938 -42.594 -18.531 1 85 279 PRO A CA 1
ATOM 2183 C C . PRO A 1 279 ? -32.594 -43.156 -19.797 1 85 279 PRO A C 1
ATOM 2185 O O . PRO A 1 279 ? -32.125 -44.125 -20.375 1 85 279 PRO A O 1
ATOM 2188 N N . THR A 1 280 ? -33.625 -42.5 -20.219 1 81.62 280 THR A N 1
ATOM 2189 C CA . THR A 1 280 ? -34.469 -43 -21.297 1 81.62 280 THR A CA 1
ATOM 2190 C C . THR A 1 280 ? -33.781 -42.75 -22.656 1 81.62 280 THR A C 1
ATOM 2192 O O . THR A 1 280 ? -34.156 -43.344 -23.656 1 81.62 280 THR A O 1
ATOM 2195 N N . ASN A 1 281 ? -32.875 -41.969 -22.656 1 78.5 281 ASN A N 1
ATOM 2196 C CA . ASN A 1 281 ? -32.25 -41.594 -23.938 1 78.5 281 ASN A CA 1
ATOM 2197 C C . ASN A 1 281 ? -31.188 -42.625 -24.359 1 78.5 281 ASN A C 1
ATOM 2199 O O . ASN A 1 281 ? -30.547 -42.469 -25.406 1 78.5 281 ASN A O 1
ATOM 2203 N N . LEU A 1 282 ? -31.109 -43.688 -23.562 1 84.44 282 LEU A N 1
ATOM 2204 C CA . LEU A 1 282 ? -30.078 -44.688 -23.891 1 84.44 282 LEU A CA 1
ATOM 2205 C C . LEU A 1 282 ? -30.703 -45.938 -24.453 1 84.44 282 LEU A C 1
ATOM 2207 O O . LEU A 1 282 ? -31.797 -46.344 -24.047 1 84.44 282 LEU A O 1
ATOM 2211 N N . ASP A 1 283 ? -29.953 -46.5 -25.406 1 87.56 283 ASP A N 1
ATOM 2212 C CA . ASP A 1 283 ? -30.344 -47.781 -25.969 1 87.56 283 ASP A CA 1
ATOM 2213 C C . ASP A 1 283 ? -29.703 -48.938 -25.203 1 87.56 283 ASP A C 1
ATOM 2215 O O . ASP A 1 283 ? -28.578 -49.344 -25.484 1 87.56 283 ASP A O 1
ATOM 2219 N N . TYR A 1 284 ? -30.5 -49.531 -24.375 1 92.5 284 TYR A N 1
ATOM 2220 C CA . TYR A 1 284 ? -29.953 -50.531 -23.453 1 92.5 284 TYR A CA 1
ATOM 2221 C C . TYR A 1 284 ? -29.719 -51.875 -24.172 1 92.5 284 TYR A C 1
ATOM 2223 O O . TYR A 1 284 ? -28.844 -52.625 -23.781 1 92.5 284 TYR A O 1
ATOM 2231 N N . GLU A 1 285 ? -30.469 -52.125 -25.188 1 93.56 285 GLU A N 1
ATOM 2232 C CA . GLU A 1 285 ? -30.203 -53.312 -25.969 1 93.56 285 GLU A CA 1
ATOM 2233 C C . GLU A 1 285 ? -28.812 -53.281 -26.594 1 93.56 285 GLU A C 1
ATOM 2235 O O . GLU A 1 285 ? -28.078 -54.281 -26.531 1 93.56 285 GLU A O 1
ATOM 2240 N N . GLN A 1 286 ? -28.609 -52.156 -27.078 1 92.69 286 GLN A N 1
ATOM 2241 C CA . GLN A 1 286 ? -27.297 -52 -27.703 1 92.69 286 GLN A CA 1
ATOM 2242 C C . GLN A 1 286 ? -26.188 -52 -26.656 1 92.69 286 GLN A C 1
ATOM 2244 O O . GLN A 1 286 ? -25.141 -52.625 -26.875 1 92.69 286 GLN A O 1
ATOM 2249 N N . ILE A 1 287 ? -26.406 -51.406 -25.547 1 93.31 287 ILE A N 1
ATOM 2250 C CA . ILE A 1 287 ? -25.391 -51.312 -24.5 1 93.31 287 ILE A CA 1
ATOM 2251 C C . ILE A 1 287 ? -25.047 -52.688 -23.938 1 93.31 287 ILE A C 1
ATOM 2253 O O . ILE A 1 287 ? -23.875 -53.062 -23.828 1 93.31 287 ILE A O 1
ATOM 2257 N N . ILE A 1 288 ? -26.016 -53.469 -23.688 1 94.94 288 ILE A N 1
ATOM 2258 C CA . ILE A 1 288 ? -25.812 -54.812 -23.109 1 94.94 288 ILE A CA 1
ATOM 2259 C C . ILE A 1 288 ? -25.156 -55.719 -24.141 1 94.94 288 ILE A C 1
ATOM 2261 O O . ILE A 1 288 ? -24.297 -56.531 -23.797 1 94.94 288 ILE A O 1
ATOM 2265 N N . ARG A 1 289 ? -25.609 -55.562 -25.359 1 94.5 289 ARG A N 1
ATOM 2266 C CA . ARG A 1 289 ? -25 -56.344 -26.422 1 94.5 289 ARG A CA 1
ATOM 2267 C C . ARG A 1 289 ? -23.516 -56.031 -26.547 1 94.5 289 ARG A C 1
ATOM 2269 O O . ARG A 1 289 ? -22.703 -56.969 -26.688 1 94.5 289 ARG A O 1
ATOM 2276 N N . GLU A 1 290 ? -23.234 -54.812 -26.5 1 92.56 290 GLU A N 1
ATOM 2277 C CA . GLU A 1 290 ? -21.844 -54.406 -26.594 1 92.56 290 GLU A CA 1
ATOM 2278 C C . GLU A 1 290 ? -21.031 -54.906 -25.391 1 92.56 290 GLU A C 1
ATOM 2280 O O . GLU A 1 290 ? -19.891 -55.312 -25.547 1 92.56 290 GLU A O 1
ATOM 2285 N N . MET A 1 291 ? -21.625 -54.875 -24.234 1 94.38 291 MET A N 1
ATOM 2286 C CA . MET A 1 291 ? -20.969 -55.375 -23.031 1 94.38 291 MET A CA 1
ATOM 2287 C C . MET A 1 291 ? -20.688 -56.875 -23.156 1 94.38 291 MET A C 1
ATOM 2289 O O . MET A 1 291 ? -19.625 -57.344 -22.75 1 94.38 291 MET A O 1
ATOM 2293 N N . GLN A 1 292 ? -21.641 -57.562 -23.688 1 95.25 292 GLN A N 1
ATOM 2294 C CA . GLN A 1 292 ? -21.484 -59 -23.875 1 95.25 292 GLN A CA 1
ATOM 2295 C C . GLN A 1 292 ? -20.359 -59.312 -24.859 1 95.25 292 GLN A C 1
ATOM 2297 O O . GLN A 1 292 ? -19.531 -60.188 -24.625 1 95.25 292 GLN A O 1
ATOM 2302 N N . GLN A 1 293 ? -20.328 -58.531 -25.922 1 93.31 293 GLN A N 1
ATOM 2303 C CA . GLN A 1 293 ? -19.328 -58.75 -26.969 1 93.31 293 GLN A CA 1
ATOM 2304 C C . GLN A 1 293 ? -17.922 -58.406 -26.469 1 93.31 293 GLN A C 1
ATOM 2306 O O . GLN A 1 293 ? -16.953 -59.031 -26.844 1 93.31 293 GLN A O 1
ATOM 2311 N N . ASN A 1 294 ? -17.875 -57.438 -25.547 1 91.12 294 ASN A N 1
ATOM 2312 C CA . ASN A 1 294 ? -16.578 -56.969 -25.109 1 91.12 294 ASN A CA 1
ATOM 2313 C C . ASN A 1 294 ? -16.203 -57.562 -23.734 1 91.12 294 ASN A C 1
ATOM 2315 O O . ASN A 1 294 ? -15.25 -57.094 -23.109 1 91.12 294 ASN A O 1
ATOM 2319 N N . ALA A 1 295 ? -16.891 -58.469 -23.25 1 93 295 ALA A N 1
ATOM 2320 C CA . ALA A 1 295 ? -16.719 -59.031 -21.906 1 93 295 ALA A CA 1
ATOM 2321 C C . ALA A 1 295 ? -15.305 -59.562 -21.734 1 93 295 ALA A C 1
ATOM 2323 O O . ALA A 1 295 ? -14.734 -59.5 -20.641 1 93 295 ALA A O 1
ATOM 2324 N N . SER A 1 296 ? -14.75 -60.031 -22.734 1 89.94 296 SER A N 1
ATOM 2325 C CA . SER A 1 296 ? -13.43 -60.656 -22.656 1 89.94 296 SER A CA 1
ATOM 2326 C C . SER A 1 296 ? -12.344 -59.625 -22.422 1 89.94 296 SER A C 1
ATOM 2328 O O . SER A 1 296 ? -11.258 -59.938 -21.938 1 89.94 296 SER A O 1
ATOM 2330 N N . SER A 1 297 ? -12.648 -58.438 -22.766 1 89 297 SER A N 1
ATOM 2331 C CA . SER A 1 297 ? -11.664 -57.344 -22.609 1 89 297 SER A CA 1
ATOM 2332 C C . SER A 1 297 ? -11.742 -56.75 -21.219 1 89 297 SER A C 1
ATOM 2334 O O . SER A 1 297 ? -10.883 -55.938 -20.844 1 89 297 SER A O 1
ATOM 2336 N N . TYR A 1 298 ? -12.711 -57.219 -20.484 1 91.81 298 TYR A N 1
ATOM 2337 C CA . TYR A 1 298 ? -12.906 -56.625 -19.156 1 91.81 298 TYR A CA 1
ATOM 2338 C C . TYR A 1 298 ? -11.953 -57.25 -18.141 1 91.81 298 TYR A C 1
ATOM 2340 O O . TYR A 1 298 ? -11.523 -58.406 -18.312 1 91.81 298 TYR A O 1
ATOM 2348 N N . GLN A 1 299 ? -11.594 -56.438 -17.188 1 91.12 299 GLN A N 1
ATOM 2349 C CA . GLN A 1 299 ? -10.688 -56.938 -16.156 1 91.12 299 GLN A CA 1
ATOM 2350 C C . GLN A 1 299 ? -11.453 -57.531 -14.984 1 91.12 299 GLN A C 1
ATOM 2352 O O . GLN A 1 299 ? -12.422 -56.938 -14.5 1 91.12 299 GLN A O 1
ATOM 2357 N N . GLU A 1 300 ? -10.984 -58.656 -14.555 1 93.12 300 GLU A N 1
ATOM 2358 C CA . GLU A 1 300 ? -11.625 -59.344 -13.43 1 93.12 300 GLU A CA 1
ATOM 2359 C C . GLU A 1 300 ? -11.18 -58.75 -12.102 1 93.12 300 GLU A C 1
ATOM 2361 O O . GLU A 1 300 ? -10 -58.438 -11.906 1 93.12 300 GLU A O 1
ATOM 2366 N N . MET A 1 301 ? -12.211 -58.531 -11.273 1 94.25 301 MET A N 1
ATOM 2367 C CA . MET A 1 301 ? -11.953 -58 -9.93 1 94.25 301 MET A CA 1
ATOM 2368 C C . MET A 1 301 ? -12.695 -58.844 -8.883 1 94.25 301 MET A C 1
ATOM 2370 O O . MET A 1 301 ? -13.758 -59.375 -9.156 1 94.25 301 MET A O 1
ATOM 2374 N N . ASN A 1 302 ? -11.953 -58.812 -7.668 1 93.25 302 ASN A N 1
ATOM 2375 C CA . ASN A 1 302 ? -12.633 -59.5 -6.562 1 93.25 302 ASN A CA 1
ATOM 2376 C C . ASN A 1 302 ? -13.758 -58.625 -5.988 1 93.25 302 ASN A C 1
ATOM 2378 O O . ASN A 1 302 ? -13.906 -57.469 -6.367 1 93.25 302 ASN A O 1
ATOM 2382 N N . VAL A 1 303 ? -14.484 -59.188 -5.195 1 93 303 VAL A N 1
ATOM 2383 C CA . VAL A 1 303 ? -15.68 -58.562 -4.672 1 93 303 VAL A CA 1
ATOM 2384 C C . VAL A 1 303 ? -15.289 -57.281 -3.904 1 93 303 VAL A C 1
ATOM 2386 O O . VAL A 1 303 ? -15.883 -56.219 -4.105 1 93 303 VAL A O 1
ATOM 2389 N N . SER A 1 304 ? -14.32 -57.312 -3.143 1 92.12 304 SER A N 1
ATOM 2390 C CA . SER A 1 304 ? -13.922 -56.188 -2.314 1 92.12 304 SER A CA 1
ATOM 2391 C C . SER A 1 304 ? -13.422 -55.031 -3.168 1 92.12 304 SER A C 1
ATOM 2393 O O . SER A 1 304 ? -13.797 -53.875 -2.938 1 92.12 304 SER A O 1
ATOM 2395 N N . ASP A 1 305 ? -12.672 -55.312 -4.102 1 90.56 305 ASP A N 1
ATOM 2396 C CA . ASP A 1 305 ? -12.125 -54.25 -4.973 1 90.56 305 ASP A CA 1
ATOM 2397 C C . ASP A 1 305 ? -13.219 -53.656 -5.859 1 90.56 305 ASP A C 1
ATOM 2399 O O . ASP A 1 305 ? -13.234 -52.438 -6.098 1 90.56 305 ASP A O 1
ATOM 2403 N N . CYS A 1 306 ? -14 -54.562 -6.32 1 90.81 306 CYS A N 1
ATOM 2404 C CA . CYS A 1 306 ? -15.117 -54.094 -7.148 1 90.81 306 CYS A CA 1
ATOM 2405 C C . CYS A 1 306 ? -16.031 -53.188 -6.363 1 90.81 306 CYS A C 1
ATOM 2407 O O . CYS A 1 306 ? -16.406 -52.094 -6.848 1 90.81 306 CYS A O 1
ATOM 2409 N N . PHE A 1 307 ? -16.312 -53.562 -5.215 1 90.38 307 PHE A N 1
ATOM 2410 C CA . PHE A 1 307 ? -17.172 -52.719 -4.367 1 90.38 307 PHE A CA 1
ATOM 2411 C C . PHE A 1 307 ? -16.5 -51.375 -4.082 1 90.38 307 PHE A C 1
ATOM 2413 O O . PHE A 1 307 ? -17.141 -50.344 -4.148 1 90.38 307 PHE A O 1
ATOM 2420 N N . ALA A 1 308 ? -15.32 -51.406 -3.766 1 86.88 308 ALA A N 1
ATOM 2421 C CA . ALA A 1 308 ? -14.594 -50.188 -3.438 1 86.88 308 ALA A CA 1
ATOM 2422 C C . ALA A 1 308 ? -14.57 -49.219 -4.621 1 86.88 308 ALA A C 1
ATOM 2424 O O . ALA A 1 308 ? -14.672 -48 -4.441 1 86.88 308 ALA A O 1
ATOM 2425 N N . LEU A 1 309 ? -14.477 -49.719 -5.758 1 86.44 309 LEU A N 1
ATOM 2426 C CA . LEU A 1 309 ? -14.43 -48.906 -6.961 1 86.44 309 LEU A CA 1
ATOM 2427 C C . LEU A 1 309 ? -15.773 -48.219 -7.195 1 86.44 309 LEU A C 1
ATOM 2429 O O . LEU A 1 309 ? -15.812 -47 -7.48 1 86.44 309 LEU A O 1
ATOM 2433 N N . TYR A 1 310 ? -16.766 -48.938 -7.039 1 87.69 310 TYR A N 1
ATOM 2434 C CA . TYR A 1 310 ? -18.062 -48.406 -7.418 1 87.69 310 TYR A CA 1
ATOM 2435 C C . TYR A 1 310 ? -18.766 -47.75 -6.219 1 87.69 310 TYR A C 1
ATOM 2437 O O . TYR A 1 310 ? -19.844 -47.188 -6.352 1 87.69 310 TYR A O 1
ATOM 2445 N N . ASP A 1 311 ? -18.125 -47.844 -5.117 1 82.06 311 ASP A N 1
ATOM 2446 C CA . ASP A 1 311 ? -18.578 -47.125 -3.936 1 82.06 311 ASP A CA 1
ATOM 2447 C C . ASP A 1 311 ? -18.172 -45.656 -4.02 1 82.06 311 ASP A C 1
ATOM 2449 O O . ASP A 1 311 ? -18.797 -44.781 -3.379 1 82.06 311 ASP A O 1
ATOM 2453 N N . ASP A 1 312 ? -17.188 -45.375 -4.727 1 77.12 312 ASP A N 1
ATOM 2454 C CA . ASP A 1 312 ? -16.703 -44 -4.875 1 77.12 312 ASP A CA 1
ATOM 2455 C C . ASP A 1 312 ? -17.516 -43.25 -5.926 1 77.12 312 ASP A C 1
ATOM 2457 O O . ASP A 1 312 ? -17.797 -43.781 -7 1 77.12 312 ASP A O 1
ATOM 2461 N N . TYR A 1 313 ? -17.875 -42.094 -5.613 1 75 313 TYR A N 1
ATOM 2462 C CA . TYR A 1 313 ? -18.719 -41.281 -6.492 1 75 313 TYR A CA 1
ATOM 2463 C C . TYR A 1 313 ? -17.906 -40.719 -7.648 1 75 313 TYR A C 1
ATOM 2465 O O . TYR A 1 313 ? -18.391 -40.656 -8.781 1 75 313 TYR A O 1
ATOM 2473 N N . TRP A 1 314 ? -16.656 -40.312 -7.445 1 76.19 314 TRP A N 1
ATOM 2474 C CA . TRP A 1 314 ? -15.969 -39.5 -8.422 1 76.19 314 TRP A CA 1
ATOM 2475 C C . TRP A 1 314 ? -14.852 -40.281 -9.109 1 76.19 314 TRP A C 1
ATOM 2477 O O . TRP A 1 314 ? -14.281 -39.812 -10.102 1 76.19 314 TRP A O 1
ATOM 2487 N N . GLN A 1 315 ? -14.562 -41.438 -8.68 1 77.75 315 GLN A N 1
ATOM 2488 C CA . GLN A 1 315 ? -13.547 -42.25 -9.352 1 77.75 315 GLN A CA 1
ATOM 2489 C C . GLN A 1 315 ? -13.984 -42.625 -10.766 1 77.75 315 GLN A C 1
ATOM 2491 O O . GLN A 1 315 ? -15.18 -42.781 -11.023 1 77.75 315 GLN A O 1
ATOM 2496 N N . PRO A 1 316 ? -13.008 -42.656 -11.594 1 82.56 316 PRO A N 1
ATOM 2497 C CA . PRO A 1 316 ? -13.352 -43.094 -12.945 1 82.56 316 PRO A CA 1
ATOM 2498 C C . PRO A 1 316 ? -13.898 -44.531 -12.969 1 82.56 316 PRO A C 1
ATOM 2500 O O . PRO A 1 316 ? -13.234 -45.469 -12.492 1 82.56 316 PRO A O 1
ATOM 2503 N N . GLN A 1 317 ? -15.094 -44.656 -13.523 1 86.31 317 GLN A N 1
ATOM 2504 C CA . GLN A 1 317 ? -15.773 -45.938 -13.539 1 86.31 317 GLN A CA 1
ATOM 2505 C C . GLN A 1 317 ? -16.25 -46.312 -14.945 1 86.31 317 GLN A C 1
ATOM 2507 O O . GLN A 1 317 ? -16.766 -45.438 -15.664 1 86.31 317 GLN A O 1
ATOM 2512 N N . GLY A 1 318 ? -15.961 -47.562 -15.297 1 87.19 318 GLY A N 1
ATOM 2513 C CA . GLY A 1 318 ? -16.5 -48.094 -16.531 1 87.19 318 GLY A CA 1
ATOM 2514 C C . GLY A 1 318 ? -17.641 -49.062 -16.328 1 87.19 318 GLY A C 1
ATOM 2515 O O . GLY A 1 318 ? -18.047 -49.312 -15.188 1 87.19 318 GLY A O 1
ATOM 2516 N N . ASN A 1 319 ? -18.156 -49.594 -17.469 1 91.62 319 ASN A N 1
ATOM 2517 C CA . ASN A 1 319 ? -19.219 -50.594 -17.359 1 91.62 319 ASN A CA 1
ATOM 2518 C C . ASN A 1 319 ? -18.75 -51.844 -16.609 1 91.62 319 ASN A C 1
ATOM 2520 O O . ASN A 1 319 ? -17.562 -52.156 -16.656 1 91.62 319 ASN A O 1
ATOM 2524 N N . VAL A 1 320 ? -19.766 -52.438 -15.961 1 94.69 320 VAL A N 1
ATOM 2525 C CA . VAL A 1 320 ? -19.344 -53.594 -15.141 1 94.69 320 VAL A CA 1
ATOM 2526 C C . VAL A 1 320 ? -20.328 -54.719 -15.32 1 94.69 320 VAL A C 1
ATOM 2528 O O . VAL A 1 320 ? -21.547 -54.5 -15.414 1 94.69 320 VAL A O 1
ATOM 2531 N N . LEU A 1 321 ? -19.734 -55.906 -15.484 1 96.38 321 LEU A N 1
ATOM 2532 C CA . LEU A 1 321 ? -20.484 -57.156 -15.461 1 96.38 321 LEU A CA 1
ATOM 2533 C C . LEU A 1 321 ? -20.297 -57.875 -14.125 1 96.38 321 LEU A C 1
ATOM 2535 O O . LEU A 1 321 ? -19.172 -58.219 -13.75 1 96.38 321 LEU A O 1
ATOM 2539 N N . VAL A 1 322 ? -21.406 -58.094 -13.461 1 96.56 322 VAL A N 1
ATOM 2540 C CA . VAL A 1 322 ? -21.344 -58.75 -12.148 1 96.56 322 VAL A CA 1
ATOM 2541 C C . VAL A 1 322 ? -21.844 -60.188 -12.25 1 96.56 322 VAL A C 1
ATOM 2543 O O . VAL A 1 322 ? -23 -60.406 -12.578 1 96.56 322 VAL A O 1
ATOM 2546 N N . LEU A 1 323 ? -20.969 -61.031 -11.922 1 96.38 323 LEU A N 1
ATOM 2547 C CA . LEU A 1 323 ? -21.328 -62.438 -11.961 1 96.38 323 LEU A CA 1
ATOM 2548 C C . LEU A 1 323 ? -21.828 -62.906 -10.594 1 96.38 323 LEU A C 1
ATOM 2550 O O . LEU A 1 323 ? -21.344 -62.438 -9.562 1 96.38 323 LEU A O 1
ATOM 2554 N N . VAL A 1 324 ? -22.734 -63.844 -10.609 1 95.06 324 VAL A N 1
ATOM 2555 C CA . VAL A 1 324 ? -23.375 -64.312 -9.367 1 95.06 324 VAL A CA 1
ATOM 2556 C C . VAL A 1 324 ? -22.906 -65.688 -9.008 1 95.06 324 VAL A C 1
ATOM 2558 O O . VAL A 1 324 ? -22.609 -66.5 -9.891 1 95.06 324 VAL A O 1
ATOM 2561 N N . LYS A 1 325 ? -22.953 -65.875 -7.699 1 91.81 325 LYS A N 1
ATOM 2562 C CA . LYS A 1 325 ? -22.547 -67.188 -7.156 1 91.81 325 LYS A CA 1
ATOM 2563 C C . LYS A 1 325 ? -23.75 -68.125 -7.004 1 91.81 325 LYS A C 1
ATOM 2565 O O . LYS A 1 325 ? -23.578 -69.312 -6.891 1 91.81 325 LYS A O 1
ATOM 2570 N N . ASN A 1 326 ? -24.938 -67.688 -7.051 1 87.5 326 ASN A N 1
ATOM 2571 C CA . ASN A 1 326 ? -26.141 -68.438 -6.812 1 87.5 326 ASN A CA 1
ATOM 2572 C C . ASN A 1 326 ? -26.281 -69.562 -7.84 1 87.5 326 ASN A C 1
ATOM 2574 O O . ASN A 1 326 ? -26.594 -69.312 -9 1 87.5 326 ASN A O 1
ATOM 2578 N N . GLN A 1 327 ? -26.156 -70.812 -7.387 1 83.88 327 GLN A N 1
ATOM 2579 C CA . GLN A 1 327 ? -26.234 -71.938 -8.289 1 83.88 327 GLN A CA 1
ATOM 2580 C C . GLN A 1 327 ? -27.656 -72.125 -8.805 1 83.88 327 GLN A C 1
ATOM 2582 O O . GLN A 1 327 ? -27.859 -72.562 -9.945 1 83.88 327 GLN A O 1
ATOM 2587 N N . SER A 1 328 ? -28.641 -71.812 -7.961 1 83.06 328 SER A N 1
ATOM 2588 C CA . SER A 1 328 ? -30.031 -72 -8.289 1 83.06 328 SER A CA 1
ATOM 2589 C C . SER A 1 328 ? -30.484 -71.188 -9.469 1 83.06 328 SER A C 1
ATOM 2591 O O . SER A 1 328 ? -31.453 -71.5 -10.148 1 83.06 328 SER A O 1
ATOM 2593 N N . VAL A 1 329 ? -29.766 -70.125 -9.68 1 86.19 329 VAL A N 1
ATOM 2594 C CA . VAL A 1 329 ? -30.219 -69.188 -10.711 1 86.19 329 VAL A CA 1
ATOM 2595 C C . VAL A 1 329 ? -29.484 -69.5 -12.023 1 86.19 329 VAL A C 1
ATOM 2597 O O . VAL A 1 329 ? -29.891 -69 -13.078 1 86.19 329 VAL A O 1
ATOM 2600 N N . GLN A 1 330 ? -28.531 -70.312 -12.047 1 85.75 330 GLN A N 1
ATOM 2601 C CA . GLN A 1 330 ? -27.688 -70.562 -13.219 1 85.75 330 GLN A CA 1
ATOM 2602 C C . GLN A 1 330 ? -28.406 -71.375 -14.266 1 85.75 330 GLN A C 1
ATOM 2604 O O . GLN A 1 330 ? -28.094 -71.312 -15.461 1 85.75 330 GLN A O 1
ATOM 2609 N N . ALA A 1 331 ? -29.391 -72.188 -13.734 1 79.25 331 ALA A N 1
ATOM 2610 C CA . ALA A 1 331 ? -30.125 -73 -14.664 1 79.25 331 ALA A CA 1
ATOM 2611 C C . ALA A 1 331 ? -31.578 -72.562 -14.773 1 79.25 331 ALA A C 1
ATOM 2613 O O . ALA A 1 331 ? -32.188 -72.188 -13.773 1 79.25 331 ALA A O 1
ATOM 2614 N N . PRO A 1 332 ? -32.188 -72.375 -15.977 1 80.44 332 PRO A N 1
ATOM 2615 C CA . PRO A 1 332 ? -31.656 -72.688 -17.312 1 80.44 332 PRO A CA 1
ATOM 2616 C C . PRO A 1 332 ? -30.734 -71.625 -17.844 1 80.44 332 PRO A C 1
ATOM 2618 O O . PRO A 1 332 ? -30.781 -70.5 -17.391 1 80.44 332 PRO A O 1
ATOM 2621 N N . PRO A 1 333 ? -29.938 -71.938 -18.781 1 81.69 333 PRO A N 1
ATOM 2622 C CA . PRO A 1 333 ? -28.969 -71 -19.328 1 81.69 333 PRO A CA 1
ATOM 2623 C C . PRO A 1 333 ? -29.641 -69.812 -20.047 1 81.69 333 PRO A C 1
ATOM 2625 O O . PRO A 1 333 ? -29 -68.812 -20.266 1 81.69 333 PRO A O 1
ATOM 2628 N N . ASP A 1 334 ? -30.891 -70 -20.328 1 81.75 334 ASP A N 1
ATOM 2629 C CA . ASP A 1 334 ? -31.594 -68.938 -21 1 81.75 334 ASP A CA 1
ATOM 2630 C C . ASP A 1 334 ? -31.859 -67.75 -20.062 1 81.75 334 ASP A C 1
ATOM 2632 O O . ASP A 1 334 ? -31.766 -67.875 -18.844 1 81.75 334 ASP A O 1
ATOM 2636 N N . ASP A 1 335 ? -31.969 -66.562 -20.625 1 88.19 335 ASP A N 1
ATOM 2637 C CA . ASP A 1 335 ? -32.156 -65.312 -19.875 1 88.19 335 ASP A CA 1
ATOM 2638 C C . ASP A 1 335 ? -31 -65.062 -18.922 1 88.19 335 ASP A C 1
ATOM 2640 O O . ASP A 1 335 ? -31.203 -64.938 -17.703 1 88.19 335 ASP A O 1
ATOM 2644 N N . SER A 1 336 ? -29.797 -65 -19.5 1 94.75 336 SER A N 1
ATOM 2645 C CA . SER A 1 336 ? -28.547 -64.938 -18.75 1 94.75 336 SER A CA 1
ATOM 2646 C C . SER A 1 336 ? -28.344 -63.562 -18.125 1 94.75 336 SER A C 1
ATOM 2648 O O . SER A 1 336 ? -27.484 -63.375 -17.266 1 94.75 336 SER A O 1
ATOM 2650 N N . LEU A 1 337 ? -29.109 -62.562 -18.578 1 95.94 337 LEU A N 1
ATOM 2651 C CA . LEU A 1 337 ? -29.109 -61.25 -17.953 1 95.94 337 LEU A CA 1
ATOM 2652 C C . LEU A 1 337 ? -30.125 -61.219 -16.812 1 95.94 337 LEU A C 1
ATOM 2654 O O . LEU A 1 337 ? -31.344 -61.281 -17.062 1 95.94 337 LEU A O 1
ATOM 2658 N N . LEU A 1 338 ? -29.656 -61.031 -15.648 1 94.88 338 LEU A N 1
ATOM 2659 C CA . LEU A 1 338 ? -30.547 -61.062 -14.492 1 94.88 338 LEU A CA 1
ATOM 2660 C C . LEU A 1 338 ? -31.094 -59.656 -14.195 1 94.88 338 LEU A C 1
ATOM 2662 O O . LEU A 1 338 ? -32.281 -59.5 -13.961 1 94.88 338 LEU A O 1
ATOM 2666 N N . MET A 1 339 ? -30.203 -58.688 -14.117 1 94.69 339 MET A N 1
ATOM 2667 C CA . MET A 1 339 ? -30.547 -57.312 -13.867 1 94.69 339 MET A CA 1
ATOM 2668 C C . MET A 1 339 ? -29.578 -56.375 -14.578 1 94.69 339 MET A C 1
ATOM 2670 O O . MET A 1 339 ? -28.469 -56.75 -14.914 1 94.69 339 MET A O 1
ATOM 2674 N N . TYR A 1 340 ? -30 -55.125 -14.82 1 94.38 340 TYR A N 1
ATOM 2675 C CA . TYR A 1 340 ? -29.109 -54.094 -15.32 1 94.38 340 TYR A CA 1
ATOM 2676 C C . TYR A 1 340 ? -29.562 -52.719 -14.844 1 94.38 340 TYR A C 1
ATOM 2678 O O . TYR A 1 340 ? -30.734 -52.531 -14.508 1 94.38 340 TYR A O 1
ATOM 2686 N N . VAL A 1 341 ? -28.641 -51.812 -14.727 1 92.25 341 VAL A N 1
ATOM 2687 C CA . VAL A 1 341 ? -28.938 -50.438 -14.383 1 92.25 341 VAL A CA 1
ATOM 2688 C C . VAL A 1 341 ? -27.859 -49.531 -14.953 1 92.25 341 VAL A C 1
ATOM 2690 O O . VAL A 1 341 ? -26.672 -49.875 -14.953 1 92.25 341 VAL A O 1
ATOM 2693 N N . SER A 1 342 ? -28.297 -48.5 -15.586 1 91.44 342 SER A N 1
ATOM 2694 C CA . SER A 1 342 ? -27.375 -47.469 -16.031 1 91.44 342 SER A CA 1
ATOM 2695 C C . SER A 1 342 ? -27.359 -46.281 -15.07 1 91.44 342 SER A C 1
ATOM 2697 O O . SER A 1 342 ? -28.406 -45.688 -14.773 1 91.44 342 SER A O 1
ATOM 2699 N N . ILE A 1 343 ? -26.125 -46 -14.664 1 90.19 343 ILE A N 1
ATOM 2700 C CA . ILE A 1 343 ? -25.938 -45 -13.602 1 90.19 343 ILE A CA 1
ATOM 2701 C C . ILE A 1 343 ? -25.422 -43.688 -14.195 1 90.19 343 ILE A C 1
ATOM 2703 O O . ILE A 1 343 ? -24.453 -43.688 -14.961 1 90.19 343 ILE A O 1
ATOM 2707 N N . VAL A 1 344 ? -26.062 -42.594 -13.922 1 87.69 344 VAL A N 1
ATOM 2708 C CA . VAL A 1 344 ? -25.672 -41.219 -14.289 1 87.69 344 VAL A CA 1
ATOM 2709 C C . VAL A 1 344 ? -25.609 -40.375 -13.031 1 87.69 344 VAL A C 1
ATOM 2711 O O . VAL A 1 344 ? -26.141 -40.75 -11.984 1 87.69 344 VAL A O 1
ATOM 2714 N N . PRO A 1 345 ? -24.875 -39.219 -13.164 1 85.12 345 PRO A N 1
ATOM 2715 C CA . PRO A 1 345 ? -24.844 -38.375 -11.977 1 85.12 345 PRO A CA 1
ATOM 2716 C C . PRO A 1 345 ? -26.219 -37.844 -11.578 1 85.12 345 PRO A C 1
ATOM 2718 O O . PRO A 1 345 ? -27.062 -37.594 -12.445 1 85.12 345 PRO A O 1
ATOM 2721 N N . ARG A 1 346 ? -26.406 -37.781 -10.297 1 78.06 346 ARG A N 1
ATOM 2722 C CA . ARG A 1 346 ? -27.688 -37.344 -9.75 1 78.06 346 ARG A CA 1
ATOM 2723 C C . ARG A 1 346 ? -27.625 -35.938 -9.195 1 78.06 346 ARG A C 1
ATOM 2725 O O . ARG A 1 346 ? -26.609 -35.531 -8.602 1 78.06 346 ARG A O 1
ATOM 2732 N N . SER A 1 347 ? -28.625 -35.25 -9.555 1 76.12 347 SER A N 1
ATOM 2733 C CA . SER A 1 347 ? -28.688 -33.875 -9.055 1 76.12 347 SER A CA 1
ATOM 2734 C C . SER A 1 347 ? -29.312 -33.812 -7.664 1 76.12 347 SER A C 1
ATOM 2736 O O . SER A 1 347 ? -29.281 -32.781 -7.012 1 76.12 347 SER A O 1
ATOM 2738 N N . ASP A 1 348 ? -29.719 -34.938 -7.305 1 72.38 348 ASP A N 1
ATOM 2739 C CA . ASP A 1 348 ? -30.328 -34.906 -5.977 1 72.38 348 ASP A CA 1
ATOM 2740 C C . ASP A 1 348 ? -29.312 -35.312 -4.906 1 72.38 348 ASP A C 1
ATOM 2742 O O . ASP A 1 348 ? -28.141 -35.531 -5.207 1 72.38 348 ASP A O 1
ATOM 2746 N N . ASP A 1 349 ? -29.578 -35.25 -3.656 1 62.19 349 ASP A N 1
ATOM 2747 C CA . ASP A 1 349 ? -28.688 -35.406 -2.518 1 62.19 349 ASP A CA 1
ATOM 2748 C C . ASP A 1 349 ? -28.375 -36.875 -2.27 1 62.19 349 ASP A C 1
ATOM 2750 O O . ASP A 1 349 ? -27.922 -37.25 -1.187 1 62.19 349 ASP A O 1
ATOM 2754 N N . TRP A 1 350 ? -28.562 -37.656 -3.445 1 68.69 350 TRP A N 1
ATOM 2755 C CA . TRP A 1 350 ? -28.312 -39.062 -3.172 1 68.69 350 TRP A CA 1
ATOM 2756 C C . TRP A 1 350 ? -27.125 -39.594 -3.979 1 68.69 350 TRP A C 1
ATOM 2758 O O . TRP A 1 350 ? -26.719 -38.969 -4.957 1 68.69 350 TRP A O 1
ATOM 2768 N N . GLY A 1 351 ? -26.5 -40.625 -3.373 1 70.56 351 GLY A N 1
ATOM 2769 C CA . GLY A 1 351 ? -25.359 -41.219 -4.051 1 70.56 351 GLY A CA 1
ATOM 2770 C C . GLY A 1 351 ? -25.734 -41.969 -5.32 1 70.56 351 GLY A C 1
ATOM 2771 O O . GLY A 1 351 ? -26.797 -42.594 -5.398 1 70.56 351 GLY A O 1
ATOM 2772 N N . LYS A 1 352 ? -25.062 -41.688 -6.375 1 77.88 352 LYS A N 1
ATOM 2773 C CA . LYS A 1 352 ? -25.328 -42.438 -7.609 1 77.88 352 LYS A CA 1
ATOM 2774 C C . LYS A 1 352 ? -25 -43.906 -7.445 1 77.88 352 LYS A C 1
ATOM 2776 O O . LYS A 1 352 ? -25.469 -44.75 -8.227 1 77.88 352 LYS A O 1
ATOM 2781 N N . ASN A 1 353 ? -24.328 -44.219 -6.324 1 78.44 353 ASN A N 1
ATOM 2782 C CA . ASN A 1 353 ? -23.906 -45.594 -6.09 1 78.44 353 ASN A CA 1
ATOM 2783 C C . ASN A 1 353 ? -24.906 -46.344 -5.227 1 78.44 353 ASN A C 1
ATOM 2785 O O . ASN A 1 353 ? -24.547 -47.344 -4.586 1 78.44 353 ASN A O 1
ATOM 2789 N N . MET A 1 354 ? -26.094 -46 -5.277 1 79.19 354 MET A N 1
ATOM 2790 C CA . MET A 1 354 ? -27.125 -46.625 -4.449 1 79.19 354 MET A CA 1
ATOM 2791 C C . MET A 1 354 ? -27.297 -48.094 -4.828 1 79.19 354 MET A C 1
ATOM 2793 O O . MET A 1 354 ? -27.609 -48.938 -3.975 1 79.19 354 MET A O 1
ATOM 2797 N N . TRP A 1 355 ? -27.078 -48.438 -6.012 1 83.62 355 TRP A N 1
ATOM 2798 C CA . TRP A 1 355 ? -27.203 -49.812 -6.473 1 83.62 355 TRP A CA 1
ATOM 2799 C C . TRP A 1 355 ? -26.25 -50.719 -5.727 1 83.62 355 TRP A C 1
ATOM 2801 O O . TRP A 1 355 ? -26.578 -51.875 -5.461 1 83.62 355 TRP A O 1
ATOM 2811 N N . ALA A 1 356 ? -25.125 -50.156 -5.406 1 79.56 356 ALA A N 1
ATOM 2812 C CA . ALA A 1 356 ? -24.094 -50.938 -4.719 1 79.56 356 ALA A CA 1
ATOM 2813 C C . ALA A 1 356 ? -24.297 -50.906 -3.207 1 79.56 356 ALA A C 1
ATOM 2815 O O . ALA A 1 356 ? -24.141 -51.938 -2.529 1 79.56 356 ALA A O 1
ATOM 2816 N N . LEU A 1 357 ? -24.734 -49.875 -2.748 1 76.88 357 LEU A N 1
ATOM 2817 C CA . LEU A 1 357 ? -24.812 -49.656 -1.309 1 76.88 357 LEU A CA 1
ATOM 2818 C C . LEU A 1 357 ? -26.016 -50.344 -0.703 1 76.88 357 LEU A C 1
ATOM 2820 O O . LEU A 1 357 ? -26 -50.719 0.471 1 76.88 357 LEU A O 1
ATOM 2824 N N . GLY A 1 358 ? -27.062 -50.469 -1.458 1 71.19 358 GLY A N 1
ATOM 2825 C CA . GLY A 1 358 ? -28.281 -51.062 -0.941 1 71.19 358 GLY A CA 1
ATOM 2826 C C . GLY A 1 358 ? -28.109 -52.531 -0.51 1 71.19 358 GLY A C 1
ATOM 2827 O O . GLY A 1 358 ? -28.859 -53.031 0.337 1 71.19 358 GLY A O 1
ATOM 2828 N N . ASN A 1 359 ? -27.047 -53.125 -0.813 1 61.72 359 ASN A N 1
ATOM 2829 C CA . ASN A 1 359 ? -26.688 -54.5 -0.463 1 61.72 359 ASN A CA 1
ATOM 2830 C C . ASN A 1 359 ? -27.906 -55.406 -0.459 1 61.72 359 ASN A C 1
ATOM 2832 O O . ASN A 1 359 ? -28.094 -56.219 0.457 1 61.72 359 ASN A O 1
ATOM 2836 N N . GLY A 1 360 ? -28.75 -55.156 -1.428 1 65.38 360 GLY A N 1
ATOM 2837 C CA . GLY A 1 360 ? -29.922 -56 -1.594 1 65.38 360 GLY A CA 1
ATOM 2838 C C . GLY A 1 360 ? -31.078 -55.625 -0.693 1 65.38 360 GLY A C 1
ATOM 2839 O O . GLY A 1 360 ? -32.156 -56.219 -0.772 1 65.38 360 GLY A O 1
ATOM 2840 N N . THR A 1 361 ? -30.844 -54.75 0.199 1 66.69 361 THR A N 1
ATOM 2841 C CA . THR A 1 361 ? -31.859 -54.438 1.189 1 66.69 361 THR A CA 1
ATOM 2842 C C . THR A 1 361 ? -32.938 -53.531 0.587 1 66.69 361 THR A C 1
ATOM 2844 O O . THR A 1 361 ? -34.031 -53.406 1.129 1 66.69 361 THR A O 1
ATOM 2847 N N . GLY A 1 362 ? -32.625 -53 -0.565 1 65.44 362 GLY A N 1
ATOM 2848 C CA . GLY A 1 362 ? -33.594 -52.094 -1.186 1 65.44 362 GLY A CA 1
ATOM 2849 C C . GLY A 1 362 ? -33.719 -50.781 -0.451 1 65.44 362 GLY A C 1
ATOM 2850 O O . GLY A 1 362 ? -34.562 -49.969 -0.784 1 65.44 362 GLY A O 1
ATOM 2851 N N . ARG A 1 363 ? -32.906 -50.531 0.589 1 67.56 363 ARG A N 1
ATOM 2852 C CA . ARG A 1 363 ? -33 -49.312 1.39 1 67.56 363 ARG A CA 1
ATOM 2853 C C . ARG A 1 363 ? -32.156 -48.188 0.797 1 67.56 363 ARG A C 1
ATOM 2855 O O . ARG A 1 363 ? -31.188 -48.469 0.079 1 67.56 363 ARG A O 1
ATOM 2862 N N . PHE A 1 364 ? -32.656 -47.094 1.068 1 65.44 364 PHE A N 1
ATOM 2863 C CA . PHE A 1 364 ? -31.906 -45.906 0.669 1 65.44 364 PHE A CA 1
ATOM 2864 C C . PHE A 1 364 ? -30.703 -45.688 1.592 1 65.44 364 PHE A C 1
ATOM 2866 O O . PHE A 1 364 ? -30.875 -45.312 2.754 1 65.44 364 PHE A O 1
ATOM 2873 N N . ILE A 1 365 ? -29.531 -46.125 1.192 1 66.5 365 ILE A N 1
ATOM 2874 C CA . ILE A 1 365 ? -28.312 -46 2 1 66.5 365 ILE A CA 1
ATOM 2875 C C . ILE A 1 365 ? -27.297 -45.125 1.266 1 66.5 365 ILE A C 1
ATOM 2877 O O . ILE A 1 365 ? -27.047 -45.312 0.076 1 66.5 365 ILE A O 1
ATOM 2881 N N . ALA A 1 366 ? -26.875 -44.062 1.943 1 66.38 366 ALA A N 1
ATOM 2882 C CA . ALA A 1 366 ? -25.906 -43.188 1.319 1 66.38 366 ALA A CA 1
ATOM 2883 C C . ALA A 1 366 ? -24.5 -43.438 1.851 1 66.38 366 ALA A C 1
ATOM 2885 O O . ALA A 1 366 ? -23.516 -43 1.251 1 66.38 366 ALA A O 1
ATOM 2886 N N . GLN A 1 367 ? -24.312 -44.219 2.959 1 69.19 367 GLN A N 1
ATOM 2887 C CA . GLN A 1 367 ? -22.969 -44.438 3.492 1 69.19 367 GLN A CA 1
ATOM 2888 C C . GLN A 1 367 ? -22.469 -45.844 3.168 1 69.19 367 GLN A C 1
ATOM 2890 O O . GLN A 1 367 ? -23.234 -46.812 3.219 1 69.19 367 GLN A O 1
ATOM 2895 N N . SER A 1 368 ? -21.25 -45.75 2.865 1 71.75 368 SER A N 1
ATOM 2896 C CA . SER A 1 368 ? -20.578 -47.031 2.555 1 71.75 368 SER A CA 1
ATOM 2897 C C . SER A 1 368 ? -20.422 -47.875 3.805 1 71.75 368 SER A C 1
ATOM 2899 O O . SER A 1 368 ? -20.203 -47.375 4.898 1 71.75 368 SER A O 1
ATOM 2901 N N . PRO A 1 369 ? -20.719 -49.094 3.658 1 73.56 369 PRO A N 1
ATOM 2902 C CA . PRO A 1 369 ? -20.344 -50 4.75 1 73.56 369 PRO A CA 1
ATOM 2903 C C . PRO A 1 369 ? -18.828 -50 5.012 1 73.56 369 PRO A C 1
ATOM 2905 O O . PRO A 1 369 ? -18.062 -49.531 4.18 1 73.56 369 PRO A O 1
ATOM 2908 N N . PRO A 1 370 ? -18.516 -50.312 6.285 1 76.69 370 PRO A N 1
ATOM 2909 C CA . PRO A 1 370 ? -17.078 -50.406 6.566 1 76.69 370 PRO A CA 1
ATOM 2910 C C . PRO A 1 370 ? -16.344 -51.312 5.582 1 76.69 370 PRO A C 1
ATOM 2912 O O . PRO A 1 370 ? -16.828 -52.406 5.262 1 76.69 370 PRO A O 1
ATOM 2915 N N . LYS A 1 371 ? -15.422 -50.875 4.996 1 77.25 371 LYS A N 1
ATOM 2916 C CA . LYS A 1 371 ? -14.609 -51.625 4.043 1 77.25 371 LYS A CA 1
ATOM 2917 C C . LYS A 1 371 ? -13.641 -52.531 4.766 1 77.25 371 LYS A C 1
ATOM 2919 O O . LYS A 1 371 ? -13.203 -52.25 5.883 1 77.25 371 LYS A O 1
ATOM 2924 N N . PRO A 1 372 ? -13.211 -53.656 4.23 1 83.5 372 PRO A N 1
ATOM 2925 C CA . PRO A 1 372 ? -13.547 -54.219 2.912 1 83.5 372 PRO A CA 1
ATOM 2926 C C . PRO A 1 372 ? -14.844 -55 2.916 1 83.5 372 PRO A C 1
ATOM 2928 O O . PRO A 1 372 ? -15.117 -55.75 3.863 1 83.5 372 PRO A O 1
ATOM 2931 N N . VAL A 1 373 ? -15.664 -54.875 1.959 1 86.56 373 VAL A N 1
ATOM 2932 C CA . VAL A 1 373 ? -16.891 -55.656 1.786 1 86.56 373 VAL A CA 1
ATOM 2933 C C . VAL A 1 373 ? -16.578 -56.969 1.078 1 86.56 373 VAL A C 1
ATOM 2935 O O . VAL A 1 373 ? -16.141 -56.969 -0.076 1 86.56 373 VAL A O 1
ATOM 2938 N N . THR A 1 374 ? -16.766 -58.031 1.812 1 88.69 374 THR A N 1
ATOM 2939 C CA . THR A 1 374 ? -16.422 -59.344 1.249 1 88.69 374 THR A CA 1
ATOM 2940 C C . THR A 1 374 ? -17.672 -60.062 0.775 1 88.69 374 THR A C 1
ATOM 2942 O O . THR A 1 374 ? -17.578 -61 -0.032 1 88.69 374 THR A O 1
ATOM 2945 N N . VAL A 1 375 ? -18.719 -59.812 1.365 1 88.31 375 VAL A N 1
ATOM 2946 C CA . VAL A 1 375 ? -20 -60.406 0.943 1 88.31 375 VAL A CA 1
ATOM 2947 C C . VAL A 1 375 ? -20.922 -59.281 0.438 1 88.31 375 VAL A C 1
ATOM 2949 O O . VAL A 1 375 ? -21.172 -58.312 1.145 1 88.31 375 VAL A O 1
ATOM 2952 N N . TRP A 1 376 ? -21.438 -59.5 -0.794 1 90.75 376 TRP A N 1
ATOM 2953 C CA . TRP A 1 376 ? -22.188 -58.438 -1.471 1 90.75 376 TRP A CA 1
ATOM 2954 C C . TRP A 1 376 ? -23.422 -59 -2.16 1 90.75 376 TRP A C 1
ATOM 2956 O O . TRP A 1 376 ? -23.328 -59.875 -3.004 1 90.75 376 TRP A O 1
ATOM 2966 N N . TYR A 1 377 ? -24.5 -58.469 -1.752 1 89.5 377 TYR A N 1
ATOM 2967 C CA . TYR A 1 377 ? -25.766 -58.938 -2.336 1 89.5 377 TYR A CA 1
ATOM 2968 C C . TYR A 1 377 ? -26.375 -57.844 -3.203 1 89.5 377 TYR A C 1
ATOM 2970 O O . TYR A 1 377 ? -26.312 -56.656 -2.869 1 89.5 377 TYR A O 1
ATOM 2978 N N . LEU A 1 378 ? -27.062 -58.281 -4.293 1 90.88 378 LEU A N 1
ATOM 2979 C CA . LEU A 1 378 ? -27.656 -57.281 -5.203 1 90.88 378 LEU A CA 1
ATOM 2980 C C . LEU A 1 378 ? -29.109 -57.625 -5.508 1 90.88 378 LEU A C 1
ATOM 2982 O O . LEU A 1 378 ? -29.453 -58.812 -5.672 1 90.88 378 LEU A O 1
ATOM 2986 N N . GLY A 1 379 ? -29.891 -56.594 -5.516 1 86.12 379 GLY A N 1
ATOM 2987 C CA . GLY A 1 379 ? -31.25 -56.719 -6.012 1 86.12 379 GLY A CA 1
ATOM 2988 C C . GLY A 1 379 ? -32.219 -57.25 -4.969 1 86.12 379 GLY A C 1
ATOM 2989 O O . GLY A 1 379 ? -31.812 -57.625 -3.863 1 86.12 379 GLY A O 1
ATOM 2990 N N . PRO A 1 380 ? -33.5 -57.25 -5.461 1 85.25 380 PRO A N 1
ATOM 2991 C CA . PRO A 1 380 ? -34.531 -57.75 -4.547 1 85.25 380 PRO A CA 1
ATOM 2992 C C . PRO A 1 380 ? -34.438 -59.25 -4.277 1 85.25 380 PRO A C 1
ATOM 2994 O O . PRO A 1 380 ? -34.844 -59.719 -3.221 1 85.25 380 PRO A O 1
ATOM 2997 N N . LYS A 1 381 ? -33.844 -60.031 -5.195 1 86.94 381 LYS A N 1
ATOM 2998 C CA . LYS A 1 381 ? -33.75 -61.469 -5.066 1 86.94 381 LYS A CA 1
ATOM 2999 C C . LYS A 1 381 ? -32.438 -61.875 -4.375 1 86.94 381 LYS A C 1
ATOM 3001 O O . LYS A 1 381 ? -32.125 -63.062 -4.281 1 86.94 381 LYS A O 1
ATOM 3006 N N . TYR A 1 382 ? -31.609 -61.062 -4.023 1 88.5 382 TYR A N 1
ATOM 3007 C CA . TYR A 1 382 ? -30.406 -61.25 -3.217 1 88.5 382 TYR A CA 1
ATOM 3008 C C . TYR A 1 382 ? -29.391 -62.094 -3.961 1 88.5 382 TYR A C 1
ATOM 3010 O O . TYR A 1 382 ? -28.891 -63.094 -3.428 1 88.5 382 TYR A O 1
ATOM 3018 N N . TYR A 1 383 ? -29.062 -61.594 -5.047 1 92.06 383 TYR A N 1
ATOM 3019 C CA . TYR A 1 383 ? -28.016 -62.281 -5.793 1 92.06 383 TYR A CA 1
ATOM 3020 C C . TYR A 1 383 ? -26.656 -62.062 -5.125 1 92.06 383 TYR A C 1
ATOM 3022 O O . TYR A 1 383 ? -26.219 -60.938 -4.941 1 92.06 383 TYR A O 1
ATOM 3030 N N . GLU A 1 384 ? -26.016 -63.125 -4.754 1 93.25 384 GLU A N 1
ATOM 3031 C CA . GLU A 1 384 ? -24.703 -63 -4.156 1 93.25 384 GLU A CA 1
ATOM 3032 C C . GLU A 1 384 ? -23.625 -62.844 -5.227 1 93.25 384 GLU A C 1
ATOM 3034 O O . GLU A 1 384 ? -23.531 -63.656 -6.148 1 93.25 384 GLU A O 1
ATOM 3039 N N . VAL A 1 385 ? -22.812 -61.844 -5.082 1 94.88 385 VAL A N 1
ATOM 3040 C CA . VAL A 1 385 ? -21.812 -61.531 -6.094 1 94.88 385 VAL A CA 1
ATOM 3041 C C . VAL A 1 385 ? -20.625 -62.469 -5.965 1 94.88 385 VAL A C 1
ATOM 3043 O O . VAL A 1 385 ? -20.125 -62.719 -4.863 1 94.88 385 VAL A O 1
ATOM 3046 N N . ALA A 1 386 ? -20.156 -62.969 -7.066 1 94.94 386 ALA A N 1
ATOM 3047 C CA . ALA A 1 386 ? -18.969 -63.844 -7.109 1 94.94 386 ALA A CA 1
ATOM 3048 C C . ALA A 1 386 ? -17.734 -63.031 -7.488 1 94.94 386 ALA A C 1
ATOM 3050 O O . ALA A 1 386 ? -16.75 -63 -6.742 1 94.94 386 ALA A O 1
ATOM 3051 N N . ARG A 1 387 ? -17.797 -62.438 -8.57 1 94.44 387 ARG A N 1
ATOM 3052 C CA . ARG A 1 387 ? -16.734 -61.594 -9.094 1 94.44 387 ARG A CA 1
ATOM 3053 C C . ARG A 1 387 ? -17.281 -60.562 -10.07 1 94.44 387 ARG A C 1
ATOM 3055 O O . ARG A 1 387 ? -18.438 -60.656 -10.484 1 94.44 387 ARG A O 1
ATOM 3062 N N . CYS A 1 388 ? -16.453 -59.625 -10.406 1 95.56 388 CYS A N 1
ATOM 3063 C CA . CYS A 1 388 ? -16.844 -58.562 -11.328 1 95.56 388 CYS A CA 1
ATOM 3064 C C . CYS A 1 388 ? -15.875 -58.469 -12.508 1 95.56 388 CYS A C 1
ATOM 3066 O O . CYS A 1 388 ? -14.68 -58.75 -12.359 1 95.56 388 CYS A O 1
ATOM 3068 N N . LEU A 1 389 ? -16.391 -58.188 -13.664 1 95.69 389 LEU A N 1
ATOM 3069 C CA . LEU A 1 389 ? -15.617 -57.812 -14.844 1 95.69 389 LEU A CA 1
ATOM 3070 C C . LEU A 1 389 ? -15.797 -56.344 -15.188 1 95.69 389 LEU A C 1
ATOM 3072 O O . LEU A 1 389 ? -16.875 -55.938 -15.625 1 95.69 389 LEU A O 1
ATOM 3076 N N . VAL A 1 390 ? -14.758 -55.656 -15 1 92.94 390 VAL A N 1
ATOM 3077 C CA . VAL A 1 390 ? -14.852 -54.188 -15.086 1 92.94 390 VAL A CA 1
ATOM 3078 C C . VAL A 1 390 ? -14.164 -53.719 -16.359 1 92.94 390 VAL A C 1
ATOM 3080 O O . VAL A 1 390 ? -13.062 -54.156 -16.688 1 92.94 390 VAL A O 1
ATOM 3083 N N . GLN A 1 391 ? -14.859 -52.875 -17.031 1 89.31 391 GLN A N 1
ATOM 3084 C CA . GLN A 1 391 ? -14.281 -52.219 -18.203 1 89.31 391 GLN A CA 1
ATOM 3085 C C . GLN A 1 391 ? -13.133 -51.312 -17.812 1 89.31 391 GLN A C 1
ATOM 3087 O O . GLN A 1 391 ? -13.273 -50.469 -16.922 1 89.31 391 GLN A O 1
ATOM 3092 N N . PRO A 1 392 ? -11.961 -51.562 -18.344 1 78.25 392 PRO A N 1
ATOM 3093 C CA . PRO A 1 392 ? -10.828 -50.719 -17.953 1 78.25 392 PRO A CA 1
ATOM 3094 C C . PRO A 1 392 ? -11.047 -49.25 -18.297 1 78.25 392 PRO A C 1
ATOM 3096 O O . PRO A 1 392 ? -11.43 -48.938 -19.422 1 78.25 392 PRO A O 1
ATOM 3099 N N . PRO A 1 393 ? -10.953 -48.562 -17.281 1 62.03 393 PRO A N 1
ATOM 3100 C CA . PRO A 1 393 ? -11.172 -47.125 -17.469 1 62.03 393 PRO A CA 1
ATOM 3101 C C . PRO A 1 393 ? -10.016 -46.438 -18.203 1 62.03 393 PRO A C 1
ATOM 3103 O O . PRO A 1 393 ? -9.859 -45.219 -18.125 1 62.03 393 PRO A O 1
ATOM 3106 N N . ASN A 1 394 ? -9.148 -47.062 -18.859 1 53.62 394 ASN A N 1
ATOM 3107 C CA . ASN A 1 394 ? -7.809 -46.625 -19.234 1 53.62 394 ASN A CA 1
ATOM 3108 C C . ASN A 1 394 ? -7.711 -45.094 -19.219 1 53.62 394 ASN A C 1
ATOM 3110 O O . ASN A 1 394 ? -6.691 -44.562 -18.797 1 53.62 394 ASN A O 1
ATOM 3114 N N . ASP A 1 395 ? -8.516 -44.375 -19.938 1 55.38 395 ASP A N 1
ATOM 3115 C CA . ASP A 1 395 ? -8.164 -42.969 -20.078 1 55.38 395 ASP A CA 1
ATOM 3116 C C . ASP A 1 395 ? -8.898 -42.094 -19.047 1 55.38 395 ASP A C 1
ATOM 3118 O O . ASP A 1 395 ? -8.914 -40.875 -19.156 1 55.38 395 ASP A O 1
ATOM 3122 N N . LEU A 1 396 ? -9.43 -42.812 -18.016 1 55.44 396 LEU A N 1
ATOM 3123 C CA . LEU A 1 396 ? -10.328 -41.969 -17.219 1 55.44 396 LEU A CA 1
ATOM 3124 C C . LEU A 1 396 ? -9.617 -41.438 -15.992 1 55.44 396 LEU A C 1
ATOM 3126 O O . LEU A 1 396 ? -9.047 -42.188 -15.211 1 55.44 396 LEU A O 1
ATOM 3130 N N . HIS A 1 397 ? -9.07 -40.438 -15.945 1 59.03 397 HIS A N 1
ATOM 3131 C CA . HIS A 1 397 ? -8.484 -39.781 -14.781 1 59.03 397 HIS A CA 1
ATOM 3132 C C . HIS A 1 397 ? -9.461 -38.781 -14.156 1 59.03 397 HIS A C 1
ATOM 3134 O O . HIS A 1 397 ? -10.289 -38.188 -14.859 1 59.03 397 HIS A O 1
ATOM 3140 N N . THR A 1 398 ? -9.641 -39.094 -12.75 1 60.09 398 THR A N 1
ATOM 3141 C CA . THR A 1 398 ? -10.438 -38.125 -12.008 1 60.09 398 THR A CA 1
ATOM 3142 C C . THR A 1 398 ? -9.859 -36.719 -12.164 1 60.09 398 THR A C 1
ATOM 3144 O O . THR A 1 398 ? -8.766 -36.438 -11.672 1 60.09 398 THR A O 1
ATOM 3147 N N . LYS A 1 399 ? -10.453 -35.969 -13.062 1 68.31 399 LYS A N 1
ATOM 3148 C CA . LYS A 1 399 ? -9.883 -34.625 -13.25 1 68.31 399 LYS A CA 1
ATOM 3149 C C . LYS A 1 399 ? -10.867 -33.531 -12.828 1 68.31 399 LYS A C 1
ATOM 3151 O O . LYS A 1 399 ? -12.047 -33.594 -13.156 1 68.31 399 LYS A O 1
ATOM 3156 N N . CYS A 1 400 ? -10.5 -32.875 -11.734 1 81.19 400 CYS A N 1
ATOM 3157 C CA . CYS A 1 400 ? -11.219 -31.641 -11.438 1 81.19 400 CYS A CA 1
ATOM 3158 C C . CYS A 1 400 ? -10.93 -30.578 -12.492 1 81.19 400 CYS A C 1
ATOM 3160 O O . CYS A 1 400 ? -9.875 -30.609 -13.141 1 81.19 400 CYS A O 1
ATOM 3162 N N . ARG A 1 401 ? -12.031 -29.859 -12.742 1 88.44 401 ARG A N 1
ATOM 3163 C CA . ARG A 1 401 ? -11.891 -28.812 -13.75 1 88.44 401 ARG A CA 1
ATOM 3164 C C . ARG A 1 401 ? -12.211 -27.453 -13.164 1 88.44 401 ARG A C 1
ATOM 3166 O O . ARG A 1 401 ? -13.055 -27.328 -12.273 1 88.44 401 ARG A O 1
ATOM 3173 N N . PHE A 1 402 ? -11.461 -26.547 -13.602 1 92.19 402 PHE A N 1
ATOM 3174 C CA . PHE A 1 402 ? -11.695 -25.141 -13.281 1 92.19 402 PHE A CA 1
ATOM 3175 C C . PHE A 1 402 ? -12.109 -24.359 -14.523 1 92.19 402 PHE A C 1
ATOM 3177 O O . PHE A 1 402 ? -11.352 -24.297 -15.5 1 92.19 402 PHE A O 1
ATOM 3184 N N . GLU A 1 403 ? -13.352 -23.812 -14.469 1 93.19 403 GLU A N 1
ATOM 3185 C CA . GLU A 1 403 ? -13.945 -23.219 -15.664 1 93.19 403 GLU A CA 1
ATOM 3186 C C . GLU A 1 403 ? -14.352 -21.766 -15.422 1 93.19 403 GLU A C 1
ATOM 3188 O O . GLU A 1 403 ? -14.359 -21.312 -14.281 1 93.19 403 GLU A O 1
ATOM 3193 N N . TYR A 1 404 ? -14.555 -21.016 -16.516 1 93.5 404 TYR A N 1
ATOM 3194 C CA . TYR A 1 404 ? -15.023 -19.641 -16.438 1 93.5 404 TYR A CA 1
ATOM 3195 C C . TYR A 1 404 ? -16.141 -19.391 -17.453 1 93.5 404 TYR A C 1
ATOM 3197 O O . TYR A 1 404 ? -16.359 -20.203 -18.359 1 93.5 404 TYR A O 1
ATOM 3205 N N . SER A 1 405 ? -16.953 -18.359 -17.297 1 93.56 405 SER A N 1
ATOM 3206 C CA . SER A 1 405 ? -18.047 -18 -18.188 1 93.56 405 SER A CA 1
ATOM 3207 C C . SER A 1 405 ? -17.812 -16.641 -18.828 1 93.56 405 SER A C 1
ATOM 3209 O O . SER A 1 405 ? -17.906 -15.609 -18.156 1 93.56 405 SER A O 1
ATOM 3211 N N . PRO A 1 406 ? -17.594 -16.562 -20.125 1 92.25 406 PRO A N 1
ATOM 3212 C CA . PRO A 1 406 ? -17.359 -15.289 -20.797 1 92.25 406 PRO A CA 1
ATOM 3213 C C . PRO A 1 406 ? -18.562 -14.352 -20.719 1 92.25 406 PRO A C 1
ATOM 3215 O O . PRO A 1 406 ? -18.406 -13.156 -20.453 1 92.25 406 PRO A O 1
ATOM 3218 N N . PRO A 1 407 ? -19.797 -14.859 -20.891 1 91.06 407 PRO A N 1
ATOM 3219 C CA . PRO A 1 407 ? -20.938 -13.938 -20.797 1 91.06 407 PRO A CA 1
ATOM 3220 C C . PRO A 1 407 ? -21 -13.234 -19.438 1 91.06 407 PRO A C 1
ATOM 3222 O O . PRO A 1 407 ? -21.344 -12.047 -19.375 1 91.06 407 PRO A O 1
ATOM 3225 N N . ILE A 1 408 ? -20.734 -13.93 -18.406 1 93.12 408 ILE A N 1
ATOM 3226 C CA . ILE A 1 408 ? -20.766 -13.32 -17.078 1 93.12 408 ILE A CA 1
ATOM 3227 C C . ILE A 1 408 ? -19.656 -12.266 -16.969 1 93.12 408 ILE A C 1
ATOM 3229 O O . ILE A 1 408 ? -19.906 -11.156 -16.484 1 93.12 408 ILE A O 1
ATOM 3233 N N . MET A 1 409 ? -18.484 -12.609 -17.469 1 94.75 409 MET A N 1
ATOM 3234 C CA . MET A 1 409 ? -17.359 -11.68 -17.406 1 94.75 409 MET A CA 1
ATOM 3235 C C . MET A 1 409 ? -17.641 -10.438 -18.234 1 94.75 409 MET A C 1
ATOM 3237 O O . MET A 1 409 ? -17.312 -9.32 -17.828 1 94.75 409 MET A O 1
ATOM 3241 N N . PHE A 1 410 ? -18.281 -10.586 -19.391 1 93.56 410 PHE A N 1
ATOM 3242 C CA . PHE A 1 410 ? -18.641 -9.445 -20.219 1 93.56 410 PHE A CA 1
ATOM 3243 C C . PHE A 1 410 ? -19.672 -8.57 -19.516 1 93.56 410 PHE A C 1
ATOM 3245 O O . PHE A 1 410 ? -19.594 -7.34 -19.578 1 93.56 410 PHE A O 1
ATOM 3252 N N . THR A 1 411 ? -20.625 -9.195 -18.906 1 93.5 411 THR A N 1
ATOM 3253 C CA . THR A 1 411 ? -21.641 -8.445 -18.203 1 93.5 411 THR A CA 1
ATOM 3254 C C . THR A 1 411 ? -21.031 -7.605 -17.078 1 93.5 411 THR A C 1
ATOM 3256 O O . THR A 1 411 ? -21.406 -6.445 -16.891 1 93.5 411 THR A O 1
ATOM 3259 N N . ILE A 1 412 ? -20.078 -8.172 -16.359 1 95 412 ILE A N 1
ATOM 3260 C CA . ILE A 1 412 ? -19.406 -7.457 -15.281 1 95 412 ILE A CA 1
ATOM 3261 C C . ILE A 1 412 ? -18.656 -6.254 -15.852 1 95 412 ILE A C 1
ATOM 3263 O O . ILE A 1 412 ? -18.688 -5.164 -15.281 1 95 412 ILE A O 1
ATOM 3267 N N . CYS A 1 413 ? -18 -6.406 -17.016 1 94.31 413 CYS A N 1
ATOM 3268 C CA . CYS A 1 413 ? -17.281 -5.312 -17.672 1 94.31 413 CYS A CA 1
ATOM 3269 C C . CYS A 1 413 ? -18.234 -4.207 -18.094 1 94.31 413 CYS A C 1
ATOM 3271 O O . CYS A 1 413 ? -17.953 -3.025 -17.906 1 94.31 413 CYS A O 1
ATOM 3273 N N . ILE A 1 414 ? -19.422 -4.586 -18.578 1 94.69 414 ILE A N 1
ATOM 3274 C CA . ILE A 1 414 ? -20.422 -3.619 -19.031 1 94.69 414 ILE A CA 1
ATOM 3275 C C . ILE A 1 414 ? -20.953 -2.832 -17.828 1 94.69 414 ILE A C 1
ATOM 3277 O O . ILE A 1 414 ? -21.062 -1.605 -17.891 1 94.69 414 ILE A O 1
ATOM 3281 N N . MET A 1 415 ? -21.266 -3.527 -16.812 1 95.31 415 MET A N 1
ATOM 3282 C CA . MET A 1 415 ? -21.766 -2.85 -15.633 1 95.31 415 MET A CA 1
ATOM 3283 C C . MET A 1 415 ? -20.719 -1.932 -15.031 1 95.31 415 MET A C 1
ATOM 3285 O O . MET A 1 415 ? -21.016 -0.828 -14.578 1 95.31 415 MET A O 1
ATOM 3289 N N . ASN A 1 416 ? -19.484 -2.416 -14.977 1 95.69 416 ASN A N 1
ATOM 3290 C CA . ASN A 1 416 ? -18.375 -1.587 -14.523 1 95.69 416 ASN A CA 1
ATOM 3291 C C . ASN A 1 416 ? -18.219 -0.34 -15.383 1 95.69 416 ASN A C 1
ATOM 3293 O O . ASN A 1 416 ? -18 0.756 -14.867 1 95.69 416 ASN A O 1
ATOM 3297 N N . PHE A 1 417 ? -18.406 -0.477 -16.688 1 95.62 417 PHE A N 1
ATOM 3298 C CA . PHE A 1 417 ? -18.328 0.642 -17.625 1 95.62 417 PHE A CA 1
ATOM 3299 C C . PHE A 1 417 ? -19.453 1.637 -17.391 1 95.62 417 PHE A C 1
ATOM 3301 O O . PHE A 1 417 ? -19.234 2.848 -17.375 1 95.62 417 PHE A O 1
ATOM 3308 N N . ILE A 1 418 ? -20.594 1.132 -17.156 1 95.12 418 ILE A N 1
ATOM 3309 C CA . ILE A 1 418 ? -21.766 1.98 -16.906 1 95.12 418 ILE A CA 1
ATOM 3310 C C . ILE A 1 418 ? -21.531 2.787 -15.625 1 95.12 418 ILE A C 1
ATOM 3312 O O . ILE A 1 418 ? -21.781 3.996 -15.594 1 95.12 418 ILE A O 1
ATOM 3316 N N . LYS A 1 419 ? -21.016 2.178 -14.625 1 95.44 419 LYS A N 1
ATOM 3317 C CA . LYS A 1 419 ? -20.734 2.871 -13.367 1 95.44 419 LYS A CA 1
ATOM 3318 C C . LYS A 1 419 ? -19.688 3.959 -13.562 1 95.44 419 LYS A C 1
ATOM 3320 O O . LYS A 1 419 ? -19.844 5.086 -13.094 1 95.44 419 LYS A O 1
ATOM 3325 N N . ALA A 1 420 ? -18.625 3.572 -14.266 1 95.06 420 ALA A N 1
ATOM 3326 C CA . ALA A 1 420 ? -17.562 4.551 -14.539 1 95.06 420 ALA A CA 1
ATOM 3327 C C . ALA A 1 420 ? -18.109 5.73 -15.336 1 95.06 420 ALA A C 1
ATOM 3329 O O . ALA A 1 420 ? -17.812 6.887 -15.031 1 95.06 420 ALA A O 1
ATOM 3330 N N . PHE A 1 421 ? -18.984 5.449 -16.266 1 95.5 421 PHE A N 1
ATOM 3331 C CA . PHE A 1 421 ? -19.562 6.473 -17.125 1 95.5 421 PHE A CA 1
ATOM 3332 C C . PHE A 1 421 ? -20.453 7.41 -16.312 1 95.5 421 PHE A C 1
ATOM 3334 O O . PHE A 1 421 ? -20.375 8.633 -16.469 1 95.5 421 PHE A O 1
ATOM 3341 N N . ILE A 1 422 ? -21.266 6.906 -15.492 1 95.44 422 ILE A N 1
ATOM 3342 C CA . ILE A 1 422 ? -22.156 7.707 -14.664 1 95.44 422 ILE A CA 1
ATOM 3343 C C . ILE A 1 422 ? -21.328 8.602 -13.734 1 95.44 422 ILE A C 1
ATOM 3345 O O . ILE A 1 422 ? -21.641 9.773 -13.555 1 95.44 422 ILE A O 1
ATOM 3349 N N . MET A 1 423 ? -20.297 8.07 -13.148 1 95.5 423 MET A N 1
ATOM 3350 C CA . MET A 1 423 ? -19.453 8.836 -12.234 1 95.5 423 MET A CA 1
ATOM 3351 C C . MET A 1 423 ? -18.734 9.969 -12.969 1 95.5 423 MET A C 1
ATOM 3353 O O . MET A 1 423 ? -18.609 11.07 -12.438 1 95.5 423 MET A O 1
ATOM 3357 N N . ILE A 1 424 ? -18.281 9.711 -14.219 1 94.38 424 ILE A N 1
ATOM 3358 C CA . ILE A 1 424 ? -17.656 10.75 -15.023 1 94.38 424 ILE A CA 1
ATOM 3359 C C . ILE A 1 424 ? -18.672 11.836 -15.359 1 94.38 424 ILE A C 1
ATOM 3361 O O . ILE A 1 424 ? -18.344 13.023 -15.32 1 94.38 424 ILE A O 1
ATOM 3365 N N . CYS A 1 425 ? -19.891 11.453 -15.594 1 93.81 425 CYS A N 1
ATOM 3366 C CA . CYS A 1 425 ? -20.953 12.406 -15.883 1 93.81 425 CYS A CA 1
ATOM 3367 C C . CYS A 1 425 ? -21.25 13.281 -14.664 1 93.81 425 CYS A C 1
ATOM 3369 O O . CYS A 1 425 ? -21.453 14.484 -14.797 1 93.81 425 CYS A O 1
ATOM 3371 N N . ILE A 1 426 ? -21.297 12.672 -13.523 1 93.12 426 ILE A N 1
ATOM 3372 C CA . ILE A 1 426 ? -21.516 13.414 -12.297 1 93.12 426 ILE A CA 1
ATOM 3373 C C . ILE A 1 426 ? -20.406 14.438 -12.094 1 93.12 426 ILE A C 1
ATOM 3375 O O . ILE A 1 426 ? -20.672 15.602 -11.773 1 93.12 426 ILE A O 1
ATOM 3379 N N . TRP A 1 427 ? -19.172 14.047 -12.312 1 91.12 427 TRP A N 1
ATOM 3380 C CA . TRP A 1 427 ? -18.016 14.922 -12.156 1 91.12 427 TRP A CA 1
ATOM 3381 C C . TRP A 1 427 ? -18.062 16.078 -13.148 1 91.12 427 TRP A C 1
ATOM 3383 O O . TRP A 1 427 ? -17.859 17.234 -12.773 1 91.12 427 TRP A O 1
ATOM 3393 N N . TYR A 1 428 ? -18.469 15.828 -14.391 1 88.94 428 TYR A N 1
ATOM 3394 C CA . TYR A 1 428 ? -18.484 16.828 -15.453 1 88.94 428 TYR A CA 1
ATOM 3395 C C . TYR A 1 428 ? -19.656 17.797 -15.266 1 88.94 428 TYR A C 1
ATOM 3397 O O . TYR A 1 428 ? -19.484 19.016 -15.414 1 88.94 428 TYR A O 1
ATOM 3405 N N . LEU A 1 429 ? -20.75 17.312 -14.914 1 86.5 429 LEU A N 1
ATOM 3406 C CA . LEU A 1 429 ? -21.953 18.141 -14.789 1 86.5 429 LEU A CA 1
ATOM 3407 C C . LEU A 1 429 ? -21.875 19.016 -13.539 1 86.5 429 LEU A C 1
ATOM 3409 O O . LEU A 1 429 ? -22.453 20.109 -13.508 1 86.5 429 LEU A O 1
ATOM 3413 N N . ARG A 1 430 ? -21.266 18.516 -12.508 1 83.06 430 ARG A N 1
ATOM 3414 C CA . ARG A 1 430 ? -21.078 19.344 -11.32 1 83.06 430 ARG A CA 1
ATOM 3415 C C . ARG A 1 430 ? -20.281 20.609 -11.648 1 83.06 430 ARG A C 1
ATOM 3417 O O . ARG A 1 430 ? -20.609 21.688 -11.18 1 83.06 430 ARG A O 1
ATOM 3424 N N . LYS A 1 431 ? -19.266 20.516 -12.453 1 77.62 431 LYS A N 1
ATOM 3425 C CA . LYS A 1 431 ? -18.453 21.656 -12.867 1 77.62 431 LYS A CA 1
ATOM 3426 C C . LYS A 1 431 ? -19.281 22.641 -13.688 1 77.62 431 LYS A C 1
ATOM 3428 O O . LYS A 1 431 ? -19.141 23.859 -13.539 1 77.62 431 LYS A O 1
ATOM 3433 N N . TRP A 1 432 ? -20.172 22.125 -14.391 1 74.56 432 TRP A N 1
ATOM 3434 C CA . TRP A 1 432 ? -20.984 22.938 -15.289 1 74.56 432 TRP A CA 1
ATOM 3435 C C . TRP A 1 432 ? -22.125 23.625 -14.523 1 74.56 432 TRP A C 1
ATOM 3437 O O . TRP A 1 432 ? -22.391 24.797 -14.727 1 74.56 432 TRP A O 1
ATOM 3447 N N . GLN A 1 433 ? -22.781 22.953 -13.656 1 71.5 433 GLN A N 1
ATOM 3448 C CA . GLN A 1 433 ? -23.906 23.484 -12.906 1 71.5 433 GLN A CA 1
ATOM 3449 C C . GLN A 1 433 ? -23.469 24.562 -11.922 1 71.5 433 GLN A C 1
ATOM 3451 O O . GLN A 1 433 ? -24.219 25.484 -11.625 1 71.5 433 GLN A O 1
ATOM 3456 N N . ASP A 1 434 ? -22.266 24.438 -11.344 1 70.5 434 ASP A N 1
ATOM 3457 C CA . ASP A 1 434 ? -21.75 25.391 -10.359 1 70.5 434 ASP A CA 1
ATOM 3458 C C . ASP A 1 434 ? -21.625 26.781 -10.969 1 70.5 434 ASP A C 1
ATOM 3460 O O . ASP A 1 434 ? -21.781 27.781 -10.273 1 70.5 434 ASP A O 1
ATOM 3464 N N . GLN A 1 435 ? -21.531 26.938 -12.242 1 67.81 435 GLN A N 1
ATOM 3465 C CA . GLN A 1 435 ? -21.312 28.219 -12.883 1 67.81 435 GLN A CA 1
ATOM 3466 C C . GLN A 1 435 ? -22.594 29.031 -12.969 1 67.81 435 GLN A C 1
ATOM 3468 O O . GLN A 1 435 ? -22.578 30.266 -12.891 1 67.81 435 GLN A O 1
ATOM 3473 N N . ASN A 1 436 ? -23.781 28.469 -12.945 1 67.75 436 ASN A N 1
ATOM 3474 C CA . ASN A 1 436 ? -25.016 29.188 -13.25 1 67.75 436 ASN A CA 1
ATOM 3475 C C . ASN A 1 436 ? -25.906 29.328 -12.023 1 67.75 436 ASN A C 1
ATOM 3477 O O . ASN A 1 436 ? -26.984 29.922 -12.094 1 67.75 436 ASN A O 1
ATOM 3481 N N . GLN A 1 437 ? -25.453 28.875 -10.938 1 73.25 437 GLN A N 1
ATOM 3482 C CA . GLN A 1 437 ? -26.375 28.844 -9.805 1 73.25 437 GLN A CA 1
ATOM 3483 C C . GLN A 1 437 ? -26.016 29.906 -8.773 1 73.25 437 GLN A C 1
ATOM 3485 O O . GLN A 1 437 ? -24.891 30.438 -8.781 1 73.25 437 GLN A O 1
ATOM 3490 N N . HIS A 1 438 ? -27.062 30.266 -8.047 1 77.94 438 HIS A N 1
ATOM 3491 C CA . HIS A 1 438 ? -26.875 31.172 -6.922 1 77.94 438 HIS A CA 1
ATOM 3492 C C . HIS A 1 438 ? -25.969 30.547 -5.863 1 77.94 438 HIS A C 1
ATOM 3494 O O . HIS A 1 438 ? -25.828 29.312 -5.812 1 77.94 438 HIS A O 1
ATOM 3500 N N . ARG A 1 439 ? -25.406 31.359 -5.031 1 77.94 439 ARG A N 1
ATOM 3501 C CA . ARG A 1 439 ? -24.391 30.922 -4.074 1 77.94 439 ARG A CA 1
ATOM 3502 C C . ARG A 1 439 ? -24.906 29.797 -3.191 1 77.94 439 ARG A C 1
ATOM 3504 O O . ARG A 1 439 ? -24.25 28.766 -3.037 1 77.94 439 ARG A O 1
ATOM 3511 N N . LYS A 1 440 ? -26.141 29.953 -2.678 1 81.69 440 LYS A N 1
ATOM 3512 C CA . LYS A 1 440 ? -26.688 28.969 -1.748 1 81.69 440 LYS A CA 1
ATOM 3513 C C . LYS A 1 440 ? -27.016 27.672 -2.459 1 81.69 440 LYS A C 1
ATOM 3515 O O . LYS A 1 440 ? -27 26.594 -1.842 1 81.69 440 LYS A O 1
ATOM 3520 N N . ALA A 1 441 ? -27.297 27.734 -3.672 1 83.75 441 ALA A N 1
ATOM 3521 C CA . ALA A 1 441 ? -27.594 26.531 -4.453 1 83.75 441 ALA A CA 1
ATOM 3522 C C . ALA A 1 441 ? -26.297 25.812 -4.828 1 83.75 441 ALA A C 1
ATOM 3524 O O . ALA A 1 441 ? -26.328 24.609 -5.109 1 83.75 441 ALA A O 1
ATOM 3525 N N . LYS A 1 442 ? -25.266 26.516 -4.746 1 83.12 442 LYS A N 1
ATOM 3526 C CA . LYS A 1 442 ? -23.969 25.953 -5.094 1 83.12 442 LYS A CA 1
ATOM 3527 C C . LYS A 1 442 ? -23.312 25.312 -3.879 1 83.12 442 LYS A C 1
ATOM 3529 O O . LYS A 1 442 ? -22.484 24.406 -4.023 1 83.12 442 LYS A O 1
ATOM 3534 N N . GLU A 1 443 ? -23.688 25.719 -2.738 1 91.06 443 GLU A N 1
ATOM 3535 C CA . GLU A 1 443 ? -23.078 25.25 -1.502 1 91.06 443 GLU A CA 1
ATOM 3536 C C . GLU A 1 443 ? -23.688 23.922 -1.042 1 91.06 443 GLU A C 1
ATOM 3538 O O . GLU A 1 443 ? -24.734 23.906 -0.406 1 91.06 443 GLU A O 1
ATOM 3543 N N . VAL A 1 444 ? -23 22.859 -1.414 1 92.38 444 VAL A N 1
ATOM 3544 C CA . VAL A 1 444 ? -23.469 21.547 -0.985 1 92.38 444 VAL A CA 1
ATOM 3545 C C . VAL A 1 444 ? -22.922 21.234 0.406 1 92.38 444 VAL A C 1
ATOM 3547 O O . VAL A 1 444 ? -21.734 21.453 0.675 1 92.38 444 VAL A O 1
ATOM 3550 N N . LEU A 1 445 ? -23.703 20.75 1.284 1 95.75 445 LEU A N 1
ATOM 3551 C CA . LEU A 1 445 ? -23.312 20.422 2.654 1 95.75 445 LEU A CA 1
ATOM 3552 C C . LEU A 1 445 ? -22.984 18.938 2.789 1 95.75 445 LEU A C 1
ATOM 3554 O O . LEU A 1 445 ? -23.797 18.156 3.283 1 95.75 445 LEU A O 1
ATOM 3558 N N . TYR A 1 446 ? -21.797 18.625 2.436 1 93.5 446 TYR A N 1
ATOM 3559 C CA . TYR A 1 446 ? -21.359 17.234 2.469 1 93.5 446 TYR A CA 1
ATOM 3560 C C . TYR A 1 446 ? -21.031 16.797 3.891 1 93.5 446 TYR A C 1
ATOM 3562 O O . TYR A 1 446 ? -21.312 15.664 4.281 1 93.5 446 TYR A O 1
ATOM 3570 N N . THR A 1 447 ? -20.344 17.703 4.637 1 94.5 447 THR A N 1
ATOM 3571 C CA . THR A 1 447 ? -19.828 17.375 5.961 1 94.5 447 THR A CA 1
ATOM 3572 C C . THR A 1 447 ? -20.484 18.25 7.027 1 94.5 447 THR A C 1
ATOM 3574 O O . THR A 1 447 ? -21.156 19.234 6.703 1 94.5 447 THR A O 1
ATOM 3577 N N . LEU A 1 448 ? -20.312 17.844 8.25 1 96.06 448 LEU A N 1
ATOM 3578 C CA . LEU A 1 448 ? -20.781 18.641 9.375 1 96.06 448 LEU A CA 1
ATOM 3579 C C . LEU A 1 448 ? -20.141 20.031 9.352 1 96.06 448 LEU A C 1
ATOM 3581 O O . LEU A 1 448 ? -20.812 21.031 9.609 1 96.06 448 LEU A O 1
ATOM 3585 N N . GLY A 1 449 ? -18.859 20.062 9.008 1 96.44 449 GLY A N 1
ATOM 3586 C CA . GLY A 1 449 ? -18.156 21.328 8.93 1 96.44 449 GLY A CA 1
ATOM 3587 C C . GLY A 1 449 ? -18.734 22.266 7.891 1 96.44 449 GLY A C 1
ATOM 3588 O O . GLY A 1 449 ? -18.781 23.484 8.094 1 96.44 449 GLY A O 1
ATOM 3589 N N . ASP A 1 450 ? -19.188 21.766 6.797 1 96.19 450 ASP A N 1
ATOM 3590 C CA . ASP A 1 450 ? -19.844 22.578 5.781 1 96.19 450 ASP A CA 1
ATOM 3591 C C . ASP A 1 450 ? -21.109 23.234 6.34 1 96.19 450 ASP A C 1
ATOM 3593 O O . ASP A 1 450 ? -21.359 24.422 6.09 1 96.19 450 ASP A O 1
ATOM 3597 N N . ALA A 1 451 ? -21.844 22.438 7.035 1 97.5 451 ALA A N 1
ATOM 3598 C CA . ALA A 1 451 ? -23.094 22.938 7.602 1 97.5 451 ALA A CA 1
ATOM 3599 C C . ALA A 1 451 ? -22.828 24.031 8.633 1 97.5 451 ALA A C 1
ATOM 3601 O O . ALA A 1 451 ? -23.453 25.094 8.594 1 97.5 451 ALA A O 1
ATOM 3602 N N . ILE A 1 452 ? -21.922 23.812 9.531 1 97.69 452 ILE A N 1
ATOM 3603 C CA . ILE A 1 452 ? -21.594 24.781 10.57 1 97.69 452 ILE A CA 1
ATOM 3604 C C . ILE A 1 452 ? -21.094 26.078 9.93 1 97.69 452 ILE A C 1
ATOM 3606 O O . ILE A 1 452 ? -21.531 27.172 10.297 1 97.69 452 ILE A O 1
ATOM 3610 N N . ALA A 1 453 ? -20.203 25.906 8.961 1 97 453 ALA A N 1
ATOM 3611 C CA . ALA A 1 453 ? -19.656 27.078 8.281 1 97 453 ALA A CA 1
ATOM 3612 C C . ALA A 1 453 ? -20.766 27.875 7.594 1 97 453 ALA A C 1
ATOM 3614 O O . ALA A 1 453 ? -20.797 29.094 7.691 1 97 453 ALA A O 1
ATOM 3615 N N . SER A 1 454 ? -21.672 27.188 6.918 1 96.81 454 SER A N 1
ATOM 3616 C CA . SER A 1 454 ? -22.766 27.844 6.203 1 96.81 454 SER A CA 1
ATOM 3617 C C . SER A 1 454 ? -23.719 28.531 7.164 1 96.81 454 SER A C 1
ATOM 3619 O O . SER A 1 454 ? -24.109 29.672 6.938 1 96.81 454 SER A O 1
ATOM 3621 N N . PHE A 1 455 ? -24.078 27.938 8.281 1 97.5 455 PHE A N 1
ATOM 3622 C CA . PHE A 1 455 ? -25.047 28.469 9.234 1 97.5 455 PHE A CA 1
ATOM 3623 C C . PHE A 1 455 ? -24.438 29.609 10.031 1 97.5 455 PHE A C 1
ATOM 3625 O O . PHE A 1 455 ? -25.141 30.516 10.477 1 97.5 455 PHE A O 1
ATOM 3632 N N . MET A 1 456 ? -23.109 29.547 10.242 1 96.81 456 MET A N 1
ATOM 3633 C CA . MET A 1 456 ? -22.422 30.672 10.898 1 96.81 456 MET A CA 1
ATOM 3634 C C . MET A 1 456 ? -22.422 31.906 10 1 96.81 456 MET A C 1
ATOM 3636 O O . MET A 1 456 ? -22.625 33.031 10.484 1 96.81 456 MET A O 1
ATOM 3640 N N . ARG A 1 457 ? -22.203 31.641 8.719 1 94.69 457 ARG A N 1
ATOM 3641 C CA . ARG A 1 457 ? -22.156 32.719 7.746 1 94.69 457 ARG A CA 1
ATOM 3642 C C . ARG A 1 457 ? -23.531 33.344 7.551 1 94.69 457 ARG A C 1
ATOM 3644 O O . ARG A 1 457 ? -23.672 34.594 7.539 1 94.69 457 ARG A O 1
ATOM 3651 N N . ASP A 1 458 ? -24.5 32.438 7.328 1 95 458 ASP A N 1
ATOM 3652 C CA . ASP A 1 458 ? -25.906 32.844 7.152 1 95 458 ASP A CA 1
ATOM 3653 C C . ASP A 1 458 ? -26.812 32.062 8.109 1 95 458 ASP A C 1
ATOM 3655 O O . ASP A 1 458 ? -27.359 31.016 7.758 1 95 458 ASP A O 1
ATOM 3659 N N . PRO A 1 459 ? -27 32.688 9.32 1 95.38 459 PRO A N 1
ATOM 3660 C CA . PRO A 1 459 ? -27.812 31.969 10.312 1 95.38 459 PRO A CA 1
ATOM 3661 C C . PRO A 1 459 ? -29.234 31.734 9.844 1 95.38 459 PRO A C 1
ATOM 3663 O O . PRO A 1 459 ? -29.797 32.531 9.094 1 95.38 459 PRO A O 1
ATOM 3666 N N . CYS A 1 460 ? -29.781 30.641 10.266 1 93.94 460 CYS A N 1
ATOM 3667 C CA . CYS A 1 460 ? -31.141 30.266 9.93 1 93.94 460 CYS A CA 1
ATOM 3668 C C . CYS A 1 460 ? -32.156 30.969 10.836 1 93.94 460 CYS A C 1
ATOM 3670 O O . CYS A 1 460 ? -32.062 30.859 12.062 1 93.94 460 CYS A O 1
ATOM 3672 N N . ASP A 1 461 ? -33.125 31.531 10.289 1 91 461 ASP A N 1
ATOM 3673 C CA . ASP A 1 461 ? -34.094 32.312 11.039 1 91 461 ASP A CA 1
ATOM 3674 C C . ASP A 1 461 ? -35 31.406 11.859 1 91 461 ASP A C 1
ATOM 3676 O O . ASP A 1 461 ? -35.469 31.797 12.938 1 91 461 ASP A O 1
ATOM 3680 N N . GLN A 1 462 ? -35.219 30.25 11.445 1 91.69 462 GLN A N 1
ATOM 3681 C CA . GLN A 1 462 ? -36.156 29.328 12.078 1 91.69 462 GLN A CA 1
ATOM 3682 C C . GLN A 1 462 ? -35.594 28.781 13.391 1 91.69 462 GLN A C 1
ATOM 3684 O O . GLN A 1 462 ? -36.312 28.281 14.234 1 91.69 462 GLN A O 1
ATOM 3689 N N . THR A 1 463 ? -34.281 28.891 13.586 1 93.75 463 THR A N 1
ATOM 3690 C CA . THR A 1 463 ? -33.688 28.281 14.773 1 93.75 463 THR A CA 1
ATOM 3691 C C . THR A 1 463 ? -33.062 29.344 15.672 1 93.75 463 THR A C 1
ATOM 3693 O O . THR A 1 463 ? -32.219 29.047 16.516 1 93.75 463 THR A O 1
ATOM 3696 N N . LYS A 1 464 ? -33.438 30.531 15.508 1 92.31 464 LYS A N 1
ATOM 3697 C CA . LYS A 1 464 ? -32.938 31.625 16.328 1 92.31 464 LYS A CA 1
ATOM 3698 C C . LYS A 1 464 ? -33.312 31.422 17.797 1 92.31 464 LYS A C 1
ATOM 3700 O O . LYS A 1 464 ? -34.438 31.031 18.109 1 92.31 464 LYS A O 1
ATOM 3705 N N . ASP A 1 465 ? -32.406 31.547 18.719 1 90.75 465 ASP A N 1
ATOM 3706 C CA . ASP A 1 465 ? -32.531 31.5 20.172 1 90.75 465 ASP A CA 1
ATOM 3707 C C . ASP A 1 465 ? -32.875 30.078 20.641 1 90.75 465 ASP A C 1
ATOM 3709 O O . ASP A 1 465 ? -33.562 29.906 21.641 1 90.75 465 ASP A O 1
ATOM 3713 N N . LEU A 1 466 ? -32.469 29.078 19.859 1 92.25 466 LEU A N 1
ATOM 3714 C CA . LEU A 1 466 ? -32.688 27.688 20.219 1 92.25 466 LEU A CA 1
ATOM 3715 C C . LEU A 1 466 ? -31.344 26.969 20.344 1 92.25 466 LEU A C 1
ATOM 3717 O O . LEU A 1 466 ? -31.203 25.828 19.891 1 92.25 466 LEU A O 1
ATOM 3721 N N . GLY A 1 467 ? -30.391 27.547 20.875 1 90.69 467 GLY A N 1
ATOM 3722 C CA . GLY A 1 467 ? -29.016 27.078 20.891 1 90.69 467 GLY A CA 1
ATOM 3723 C C . GLY A 1 467 ? -28.828 25.766 21.641 1 90.69 467 GLY A C 1
ATOM 3724 O O . GLY A 1 467 ? -27.906 25.016 21.344 1 90.69 467 GLY A O 1
ATOM 3725 N N . LEU A 1 468 ? -29.734 25.359 22.547 1 92.25 468 LEU A N 1
ATOM 3726 C CA . LEU A 1 468 ? -29.578 24.156 23.344 1 92.25 468 LEU A CA 1
ATOM 3727 C C . LEU A 1 468 ? -30.547 23.062 22.875 1 92.25 468 LEU A C 1
ATOM 3729 O O . LEU A 1 468 ? -30.703 22.047 23.547 1 92.25 468 LEU A O 1
ATOM 3733 N N . SER A 1 469 ? -31.125 23.266 21.719 1 92 469 SER A N 1
ATOM 3734 C CA . SER A 1 469 ? -32.062 22.266 21.203 1 92 469 SER A CA 1
ATOM 3735 C C . SER A 1 469 ? -31.344 21.016 20.734 1 92 469 SER A C 1
ATOM 3737 O O . SER A 1 469 ? -30.203 21.078 20.297 1 92 469 SER A O 1
ATOM 3739 N N . THR A 1 470 ? -31.984 19.906 20.906 1 92.5 470 THR A N 1
ATOM 3740 C CA . THR A 1 470 ? -31.469 18.609 20.484 1 92.5 470 THR A CA 1
ATOM 3741 C C . THR A 1 470 ? -32.25 18.078 19.281 1 92.5 470 THR A C 1
ATOM 3743 O O . THR A 1 470 ? -33.25 18.703 18.859 1 92.5 470 THR A O 1
ATOM 3746 N N . LYS A 1 471 ? -31.797 17 18.75 1 93.69 471 LYS A N 1
ATOM 3747 C CA . LYS A 1 471 ? -32.469 16.391 17.594 1 93.69 471 LYS A CA 1
ATOM 3748 C C . LYS A 1 471 ? -33.906 16 17.953 1 93.69 471 LYS A C 1
ATOM 3750 O O . LYS A 1 471 ? -34.812 16.078 17.109 1 93.69 471 LYS A O 1
ATOM 3755 N N . SER A 1 472 ? -34.125 15.586 19.203 1 90.69 472 SER A N 1
ATOM 3756 C CA . SER A 1 472 ? -35.438 15.094 19.625 1 90.69 472 SER A CA 1
ATOM 3757 C C . SER A 1 472 ? -36.469 16.219 19.641 1 90.69 472 SER A C 1
ATOM 3759 O O . SER A 1 472 ? -37.688 15.969 19.516 1 90.69 472 SER A O 1
ATOM 3761 N N . ASP A 1 473 ? -36.031 17.438 19.75 1 90.56 473 ASP A N 1
ATOM 3762 C CA . ASP A 1 473 ? -36.938 18.594 19.797 1 90.56 473 ASP A CA 1
ATOM 3763 C C . ASP A 1 473 ? -37.531 18.875 18.422 1 90.56 473 ASP A C 1
ATOM 3765 O O . ASP A 1 473 ? -38.562 19.531 18.312 1 90.56 473 ASP A O 1
ATOM 3769 N N . PHE A 1 474 ? -36.875 18.375 17.438 1 91.38 474 PHE A N 1
ATOM 3770 C CA . PHE A 1 474 ? -37.312 18.703 16.094 1 91.38 474 PHE A CA 1
ATOM 3771 C C . PHE A 1 474 ? -37.969 17.516 15.414 1 91.38 474 PHE A C 1
ATOM 3773 O O . PHE A 1 474 ? -38.312 17.578 14.234 1 91.38 474 PHE A O 1
ATOM 3780 N N . LEU A 1 475 ? -38.062 16.422 16.109 1 88.31 475 LEU A N 1
ATOM 3781 C CA . LEU A 1 475 ? -38.688 15.234 15.531 1 88.31 475 LEU A CA 1
ATOM 3782 C C . LEU A 1 475 ? -40.219 15.367 15.5 1 88.31 475 LEU A C 1
ATOM 3784 O O . LEU A 1 475 ? -40.812 15.922 16.422 1 88.31 475 LEU A O 1
ATOM 3788 N N . THR A 1 476 ? -40.719 14.945 14.398 1 79.56 476 THR A N 1
ATOM 3789 C CA . THR A 1 476 ? -42.156 14.93 14.266 1 79.56 476 THR A CA 1
ATOM 3790 C C . THR A 1 476 ? -42.781 13.758 15.031 1 79.56 476 THR A C 1
ATOM 3792 O O . THR A 1 476 ? -42.188 12.664 15.062 1 79.56 476 THR A O 1
ATOM 3795 N N . THR A 1 477 ? -43.594 14.055 16.031 1 68.75 477 THR A N 1
ATOM 3796 C CA . THR A 1 477 ? -44.25 13 16.828 1 68.75 477 THR A CA 1
ATOM 3797 C C . THR A 1 477 ? -45.594 12.641 16.234 1 68.75 477 THR A C 1
ATOM 3799 O O . THR A 1 477 ? -46.25 13.469 15.594 1 68.75 477 THR A O 1
ATOM 3802 N N . ARG A 1 478 ? -45.812 11.32 15.914 1 64.25 478 ARG A N 1
ATOM 3803 C CA . ARG A 1 478 ? -47.125 10.852 15.547 1 64.25 478 ARG A CA 1
ATOM 3804 C C . ARG A 1 478 ? -47.969 10.516 16.781 1 64.25 478 ARG A C 1
ATOM 3806 O O . ARG A 1 478 ? -47.531 9.727 17.625 1 64.25 478 ARG A O 1
ATOM 3813 N N . LYS A 1 479 ? -48.812 11.359 17.312 1 55.28 479 LYS A N 1
ATOM 3814 C CA . LYS A 1 479 ? -49.719 10.953 18.391 1 55.28 479 LYS A CA 1
ATOM 3815 C C . LYS A 1 479 ? -50.594 9.773 17.969 1 55.28 479 LYS A C 1
ATOM 3817 O O . LYS A 1 479 ? -50.938 9.656 16.797 1 55.28 479 LYS A O 1
ATOM 3822 N N . TRP A 1 480 ? -50.562 8.844 18.844 1 52.16 480 TRP A N 1
ATOM 3823 C CA . TRP A 1 480 ? -51.344 7.633 18.625 1 52.16 480 TRP A CA 1
ATOM 3824 C C . TRP A 1 480 ? -52.719 7.969 18.062 1 52.16 480 TRP A C 1
ATOM 3826 O O . TRP A 1 480 ? -53.219 7.27 17.172 1 52.16 480 TRP A O 1
ATOM 3836 N N . LYS A 1 481 ? -53.375 8.836 18.75 1 52.09 481 LYS A N 1
ATOM 3837 C CA . LYS A 1 481 ? -54.75 9.102 18.375 1 52.09 481 LYS A CA 1
ATOM 3838 C C . LYS A 1 481 ? -54.844 9.609 16.938 1 52.09 481 LYS A C 1
ATOM 3840 O O . LYS A 1 481 ? -55.781 9.281 16.203 1 52.09 481 LYS A O 1
ATOM 3845 N N . ASP A 1 482 ? -54.125 10.578 16.594 1 52.34 482 ASP A N 1
ATOM 3846 C CA . ASP A 1 482 ? -54.156 11.141 15.242 1 52.34 482 ASP A CA 1
ATOM 3847 C C . ASP A 1 482 ? -53.094 10.523 14.359 1 52.34 482 ASP A C 1
ATOM 3849 O O . ASP A 1 482 ? -52.094 11.172 14.031 1 52.34 482 ASP A O 1
ATOM 3853 N N . ARG A 1 483 ? -52.875 9.273 14.375 1 50.72 483 ARG A N 1
ATOM 3854 C CA . ARG A 1 483 ? -51.906 8.305 13.906 1 50.72 483 ARG A CA 1
ATOM 3855 C C . ARG A 1 483 ? -51.312 8.719 12.562 1 50.72 483 ARG A C 1
ATOM 3857 O O . ARG A 1 483 ? -50.156 8.43 12.266 1 50.72 483 ARG A O 1
ATOM 3864 N N . LEU A 1 484 ? -52.094 9.242 11.625 1 55.47 484 LEU A N 1
ATOM 3865 C CA . LEU A 1 484 ? -51.719 9.406 10.227 1 55.47 484 LEU A CA 1
ATOM 3866 C C . LEU A 1 484 ? -51.125 10.797 9.977 1 55.47 484 LEU A C 1
ATOM 3868 O O . LEU A 1 484 ? -50.562 11.062 8.906 1 55.47 484 LEU A O 1
ATOM 3872 N N . LYS A 1 485 ? -51.406 11.758 10.844 1 59.69 485 LYS A N 1
ATOM 3873 C CA . LYS A 1 485 ? -50.906 13.078 10.461 1 59.69 485 LYS A CA 1
ATOM 3874 C C . LYS A 1 485 ? -49.656 13.453 11.266 1 59.69 485 LYS A C 1
ATOM 3876 O O . LYS A 1 485 ? -49.656 13.383 12.492 1 59.69 485 LYS A O 1
ATOM 3881 N N . LYS A 1 486 ? -48.5 13.648 10.68 1 65.38 486 LYS A N 1
ATOM 3882 C CA . LYS A 1 486 ? -47.25 14.117 11.289 1 65.38 486 LYS A CA 1
ATOM 3883 C C . LYS A 1 486 ? -47.438 15.5 11.914 1 65.38 486 LYS A C 1
ATOM 3885 O O . LYS A 1 486 ? -47.938 16.422 11.258 1 65.38 486 LYS A O 1
ATOM 3890 N N . GLN A 1 487 ? -47.344 15.633 13.234 1 75.31 487 GLN A N 1
ATOM 3891 C CA . GLN A 1 487 ? -47.469 16.938 13.883 1 75.31 487 GLN A CA 1
ATOM 3892 C C . GLN A 1 487 ? -46.125 17.688 13.836 1 75.31 487 GLN A C 1
ATOM 3894 O O . GLN A 1 487 ? -45.062 17.078 13.969 1 75.31 487 GLN A O 1
ATOM 3899 N N . ILE A 1 488 ? -46.25 18.938 13.5 1 79.12 488 ILE A N 1
ATOM 3900 C CA . ILE A 1 488 ? -45.094 19.844 13.477 1 79.12 488 ILE A CA 1
ATOM 3901 C C . ILE A 1 488 ? -44.531 20 14.883 1 79.12 488 ILE A C 1
ATOM 3903 O O . ILE A 1 488 ? -45.312 20.109 15.852 1 79.12 488 ILE A O 1
ATOM 3907 N N . PRO A 1 489 ? -43.281 19.938 14.961 1 84.25 489 PRO A N 1
ATOM 3908 C CA . PRO A 1 489 ? -42.656 20.125 16.281 1 84.25 489 PRO A CA 1
ATOM 3909 C C . PRO A 1 489 ? -43.094 21.422 16.953 1 84.25 489 PRO A C 1
ATOM 3911 O O . PRO A 1 489 ? -43.094 22.469 16.312 1 84.25 489 PRO A O 1
ATOM 3914 N N . VAL A 1 490 ? -43.406 21.359 18.219 1 79.88 490 VAL A N 1
ATOM 3915 C CA . VAL A 1 490 ? -43.938 22.469 19 1 79.88 490 VAL A CA 1
ATOM 3916 C C . VAL A 1 490 ? -42.938 23.625 19.047 1 79.88 490 VAL A C 1
ATOM 3918 O O . VAL A 1 490 ? -43.344 24.797 19 1 79.88 490 VAL A O 1
ATOM 3921 N N . ILE A 1 491 ? -41.75 23.25 19.031 1 85.19 491 ILE A N 1
ATOM 3922 C CA . ILE A 1 491 ? -40.656 24.234 19.172 1 85.19 491 ILE A CA 1
ATOM 3923 C C . ILE A 1 491 ? -40.625 25.141 17.953 1 85.19 491 ILE A C 1
ATOM 3925 O O . ILE A 1 491 ? -40.219 26.297 18.031 1 85.19 491 ILE A O 1
ATOM 3929 N N . LEU A 1 492 ? -41.094 24.703 16.828 1 86 492 LEU A N 1
ATOM 3930 C CA . LEU A 1 492 ? -41.031 25.469 15.594 1 86 492 LEU A CA 1
ATOM 3931 C C . LEU A 1 492 ? -42.312 26.281 15.391 1 86 492 LEU A C 1
ATOM 3933 O O . LEU A 1 492 ? -42.344 27.156 14.531 1 86 492 LEU A O 1
ATOM 3937 N N . GLU A 1 493 ? -43.312 26.016 16.172 1 78.5 493 GLU A N 1
ATOM 3938 C CA . GLU A 1 493 ? -44.562 26.75 16.047 1 78.5 493 GLU A CA 1
ATOM 3939 C C . GLU A 1 493 ? -44.5 28.078 16.781 1 78.5 493 GLU A C 1
ATOM 3941 O O . GLU A 1 493 ? -45.062 29.078 16.328 1 78.5 493 GLU A O 1
ATOM 3946 N N . GLU A 1 494 ? -43.75 28.156 17.875 1 71.81 494 GLU A N 1
ATOM 3947 C CA . GLU A 1 494 ? -43.688 29.375 18.688 1 71.81 494 GLU A CA 1
ATOM 3948 C C . GLU A 1 494 ? -42.531 30.266 18.234 1 71.81 494 GLU A C 1
ATOM 3950 O O . GLU A 1 494 ? -41.375 30 18.562 1 71.81 494 GLU A O 1
ATOM 3955 N N . THR A 1 495 ? -42.562 31.234 17.266 1 66.12 495 THR A N 1
ATOM 3956 C CA . THR A 1 495 ? -41.5 32.031 16.703 1 66.12 495 THR A CA 1
ATOM 3957 C C . THR A 1 495 ? -41.188 33.219 17.562 1 66.12 495 THR A C 1
ATOM 3959 O O . THR A 1 495 ? -40.031 33.688 17.625 1 66.12 495 THR A O 1
ATOM 3962 N N . ASN A 1 496 ? -42.062 33.969 18.266 1 61.81 496 ASN A N 1
ATOM 3963 C CA . ASN A 1 496 ? -41.844 35.312 18.844 1 61.81 496 ASN A CA 1
ATOM 3964 C C . ASN A 1 496 ? -41.375 35.219 20.281 1 61.81 496 ASN A C 1
ATOM 3966 O O . ASN A 1 496 ? -40.625 36.094 20.75 1 61.81 496 ASN A O 1
ATOM 3970 N N . ASN A 1 497 ? -41.719 34.156 21.078 1 65.81 497 ASN A N 1
ATOM 3971 C CA . ASN A 1 497 ? -41.375 34.188 22.484 1 65.81 497 ASN A CA 1
ATOM 3972 C C . ASN A 1 497 ? -40.75 32.844 22.938 1 65.81 497 ASN A C 1
ATOM 3974 O O . ASN A 1 497 ? -41.344 32.156 23.781 1 65.81 497 ASN A O 1
ATOM 3978 N N . ARG A 1 498 ? -39.5 32.625 22.297 1 81.88 498 ARG A N 1
ATOM 3979 C CA . ARG A 1 498 ? -38.875 31.359 22.641 1 81.88 498 ARG A CA 1
ATOM 3980 C C . ARG A 1 498 ? -38.156 31.453 23.984 1 81.88 498 ARG A C 1
ATOM 3982 O O . ARG A 1 498 ? -37.438 32.406 24.25 1 81.88 498 ARG A O 1
ATOM 3989 N N . THR A 1 499 ? -38.562 30.672 24.953 1 80.44 499 THR A N 1
ATOM 3990 C CA . THR A 1 499 ? -37.969 30.656 26.297 1 80.44 499 THR A CA 1
ATOM 3991 C C . THR A 1 499 ? -36.656 29.906 26.297 1 80.44 499 THR A C 1
ATOM 3993 O O . THR A 1 499 ? -36.438 28.953 25.547 1 80.44 499 THR A O 1
ATOM 3996 N N . ALA A 1 500 ? -35.781 30.453 27.078 1 88.81 500 ALA A N 1
ATOM 3997 C CA . ALA A 1 500 ? -34.5 29.812 27.281 1 88.81 500 ALA A CA 1
ATOM 3998 C C . ALA A 1 500 ? -34.625 28.438 27.906 1 88.81 500 ALA A C 1
ATOM 4000 O O . ALA A 1 500 ? -35.562 28.203 28.688 1 88.81 500 ALA A O 1
ATOM 4001 N N . LYS A 1 501 ? -33.812 27.547 27.484 1 90.12 501 LYS A N 1
ATOM 4002 C CA . LYS A 1 501 ? -33.844 26.172 28 1 90.12 501 LYS A CA 1
ATOM 4003 C C . LYS A 1 501 ? -32.781 25.969 29.078 1 90.12 501 LYS A C 1
ATOM 4005 O O . LYS A 1 501 ? -31.688 26.531 28.984 1 90.12 501 LYS A O 1
ATOM 4010 N N . GLU A 1 502 ? -33.156 25.141 30.016 1 91.38 502 GLU A N 1
ATOM 4011 C CA . GLU A 1 502 ? -32.188 24.812 31.078 1 91.38 502 GLU A CA 1
ATOM 4012 C C . GLU A 1 502 ? -31.172 23.781 30.594 1 91.38 502 GLU A C 1
ATOM 4014 O O . GLU A 1 502 ? -31.531 22.828 29.906 1 91.38 502 GLU A O 1
ATOM 4019 N N . PHE A 1 503 ? -29.969 24.094 30.938 1 92.31 503 PHE A N 1
ATOM 4020 C CA . PHE A 1 503 ? -28.906 23.203 30.516 1 92.31 503 PHE A CA 1
ATOM 4021 C C . PHE A 1 503 ? -28.734 22.062 31.516 1 92.31 503 PHE A C 1
ATOM 4023 O O . PHE A 1 503 ? -28.625 22.297 32.719 1 92.31 503 PHE A O 1
ATOM 4030 N N . PHE A 1 504 ? -28.766 20.781 31 1 89 504 PHE A N 1
ATOM 4031 C CA . PHE A 1 504 ? -28.453 19.562 31.75 1 89 504 PHE A CA 1
ATOM 4032 C C . PHE A 1 504 ? -27.516 18.672 30.953 1 89 504 PHE A C 1
ATOM 4034 O O . PHE A 1 504 ? -27.812 18.312 29.812 1 89 504 PHE A O 1
ATOM 4041 N N . SER A 1 505 ? -26.297 18.469 31.562 1 87.12 505 SER A N 1
ATOM 4042 C CA . SER A 1 505 ? -25.344 17.594 30.906 1 87.12 505 SER A CA 1
ATOM 4043 C C . SER A 1 505 ? -25.75 16.125 31.078 1 87.12 505 SER A C 1
ATOM 4045 O O . SER A 1 505 ? -25.859 15.633 32.188 1 87.12 505 SER A O 1
ATOM 4047 N N . THR A 1 506 ? -26.203 15.453 30.062 1 84 506 THR A N 1
ATOM 4048 C CA . THR A 1 506 ? -26.531 14.039 30.109 1 84 506 THR A CA 1
ATOM 4049 C C . THR A 1 506 ? -25.688 13.242 29.125 1 84 506 THR A C 1
ATOM 4051 O O . THR A 1 506 ? -25.797 13.43 27.906 1 84 506 THR A O 1
ATOM 4054 N N . ALA A 1 507 ? -24.812 12.461 29.734 1 88.56 507 ALA A N 1
ATOM 4055 C CA . ALA A 1 507 ? -24 11.594 28.875 1 88.56 507 ALA A CA 1
ATOM 4056 C C . ALA A 1 507 ? -24.875 10.516 28.219 1 88.56 507 ALA A C 1
ATOM 4058 O O . ALA A 1 507 ? -25.625 9.82 28.891 1 88.56 507 ALA A O 1
ATOM 4059 N N . LYS A 1 508 ? -24.953 10.57 26.922 1 92.38 508 LYS A N 1
ATOM 4060 C CA . LYS A 1 508 ? -25.688 9.57 26.156 1 92.38 508 LYS A CA 1
ATOM 4061 C C . LYS A 1 508 ? -24.734 8.633 25.406 1 92.38 508 LYS A C 1
ATOM 4063 O O . LYS A 1 508 ? -23.562 8.953 25.219 1 92.38 508 LYS A O 1
ATOM 4068 N N . GLN A 1 509 ? -25.266 7.52 25.078 1 95.88 509 GLN A N 1
ATOM 4069 C CA . GLN A 1 509 ? -24.484 6.535 24.344 1 95.88 509 GLN A CA 1
ATOM 4070 C C . GLN A 1 509 ? -24.531 6.793 22.844 1 95.88 509 GLN A C 1
ATOM 4072 O O . GLN A 1 509 ? -25.438 7.48 22.359 1 95.88 509 GLN A O 1
ATOM 4077 N N . TRP A 1 510 ? -23.547 6.262 22.125 1 96.56 510 TRP A N 1
ATOM 4078 C CA . TRP A 1 510 ? -23.469 6.461 20.672 1 96.56 510 TRP A CA 1
ATOM 4079 C C . TRP A 1 510 ? -24.719 5.945 19.984 1 96.56 510 TRP A C 1
ATOM 4081 O O . TRP A 1 510 ? -25.156 6.516 18.984 1 96.56 510 TRP A O 1
ATOM 4091 N N . ARG A 1 511 ? -25.359 4.898 20.5 1 95.56 511 ARG A N 1
ATOM 4092 C CA . ARG A 1 511 ? -26.531 4.297 19.875 1 95.56 511 ARG A CA 1
ATOM 4093 C C . ARG A 1 511 ? -27.703 5.285 19.828 1 95.56 511 ARG A C 1
ATOM 4095 O O . ARG A 1 511 ? -28.594 5.156 19 1 95.56 511 ARG A O 1
ATOM 4102 N N . SER A 1 512 ? -27.672 6.27 20.672 1 94.94 512 SER A N 1
ATOM 4103 C CA . SER A 1 512 ? -28.766 7.227 20.75 1 94.94 512 SER A CA 1
ATOM 4104 C C . SER A 1 512 ? -28.703 8.227 19.594 1 94.94 512 SER A C 1
ATOM 4106 O O . SER A 1 512 ? -29.672 8.938 19.328 1 94.94 512 SER A O 1
ATOM 4108 N N . ALA A 1 513 ? -27.547 8.305 18.953 1 95.62 513 ALA A N 1
ATOM 4109 C CA . ALA A 1 513 ? -27.406 9.219 17.812 1 95.62 513 ALA A CA 1
ATOM 4110 C C . ALA A 1 513 ? -28.266 8.766 16.641 1 95.62 513 ALA A C 1
ATOM 4112 O O . ALA A 1 513 ? -28.734 9.594 15.852 1 95.62 513 ALA A O 1
ATOM 4113 N N . ALA A 1 514 ? -28.438 7.469 16.531 1 95.06 514 ALA A N 1
ATOM 4114 C CA . ALA A 1 514 ? -29.219 6.918 15.422 1 95.06 514 ALA A CA 1
ATOM 4115 C C . ALA A 1 514 ? -30.672 6.695 15.828 1 95.06 514 ALA A C 1
ATOM 4117 O O . ALA A 1 514 ? -30.969 6.477 17.016 1 95.06 514 ALA A O 1
ATOM 4118 N N . SER A 1 515 ? -31.531 6.836 14.922 1 92.06 515 SER A N 1
ATOM 4119 C CA . SER A 1 515 ? -32.969 6.613 15.18 1 92.06 515 SER A CA 1
ATOM 4120 C C . SER A 1 515 ? -33.25 5.129 15.391 1 92.06 515 SER A C 1
ATOM 4122 O O . SER A 1 515 ? -32.438 4.273 15.016 1 92.06 515 SER A O 1
ATOM 4124 N N . PHE A 1 516 ? -34.344 4.859 15.938 1 91.94 516 PHE A N 1
ATOM 4125 C CA . PHE A 1 516 ? -34.781 3.482 16.156 1 91.94 516 PHE A CA 1
ATOM 4126 C C . PHE A 1 516 ? -35.031 2.771 14.828 1 91.94 516 PHE A C 1
ATOM 4128 O O . PHE A 1 516 ? -34.719 1.586 14.688 1 91.94 516 PHE A O 1
ATOM 4135 N N . LYS A 1 517 ? -35.531 3.443 13.914 1 90.56 517 LYS A N 1
ATOM 4136 C CA . LYS A 1 517 ? -35.812 2.854 12.602 1 90.56 517 LYS A CA 1
ATOM 4137 C C . LYS A 1 517 ? -34.5 2.391 11.945 1 90.56 517 LYS A C 1
ATOM 4139 O O . LYS A 1 517 ? -34.438 1.31 11.352 1 90.56 517 LYS A O 1
ATOM 4144 N N . ARG A 1 518 ? -33.469 3.201 12.016 1 92.5 518 ARG A N 1
ATOM 4145 C CA . ARG A 1 518 ? -32.188 2.834 11.438 1 92.5 518 ARG A CA 1
ATOM 4146 C C . ARG A 1 518 ? -31.609 1.584 12.109 1 92.5 518 ARG A C 1
ATOM 4148 O O . ARG A 1 518 ? -31.109 0.689 11.43 1 92.5 518 ARG A O 1
ATOM 4155 N N . TRP A 1 519 ? -31.734 1.519 13.391 1 95.19 519 TRP A N 1
ATOM 4156 C CA . TRP A 1 519 ? -31.281 0.34 14.125 1 95.19 519 TRP A CA 1
ATOM 4157 C C . TRP A 1 519 ? -32.094 -0.893 13.719 1 95.19 519 TRP A C 1
ATOM 4159 O O . TRP A 1 519 ? -31.516 -1.962 13.484 1 95.19 519 TRP A O 1
ATOM 4169 N N . ALA A 1 520 ? -33.375 -0.685 13.586 1 94.75 520 ALA A N 1
ATOM 4170 C CA . ALA A 1 520 ? -34.25 -1.803 13.242 1 94.75 520 ALA A CA 1
ATOM 4171 C C . ALA A 1 520 ? -33.906 -2.342 11.844 1 94.75 520 ALA A C 1
ATOM 4173 O O . ALA A 1 520 ? -33.844 -3.555 11.648 1 94.75 520 ALA A O 1
ATOM 4174 N N . ILE A 1 521 ? -33.719 -1.501 10.938 1 93.88 521 ILE A N 1
ATOM 4175 C CA . ILE A 1 521 ? -33.438 -1.922 9.57 1 93.88 521 ILE A CA 1
ATOM 4176 C C . ILE A 1 521 ? -32.094 -2.66 9.531 1 93.88 521 ILE A C 1
ATOM 4178 O O . ILE A 1 521 ? -32 -3.73 8.93 1 93.88 521 ILE A O 1
ATOM 4182 N N . LEU A 1 522 ? -31.109 -2.084 10.172 1 94.94 522 LEU A N 1
ATOM 4183 C CA . LEU A 1 522 ? -29.781 -2.701 10.18 1 94.94 522 LEU A CA 1
ATOM 4184 C C . LEU A 1 522 ? -29.844 -4.082 10.828 1 94.94 522 LEU A C 1
ATOM 4186 O O . LEU A 1 522 ? -29.375 -5.062 10.242 1 94.94 522 LEU A O 1
ATOM 4190 N N . LEU A 1 523 ? -30.422 -4.215 11.953 1 94.31 523 LEU A N 1
ATOM 4191 C CA . LEU A 1 523 ? -30.438 -5.473 12.695 1 94.31 523 LEU A CA 1
ATOM 4192 C C . LEU A 1 523 ? -31.328 -6.496 12 1 94.31 523 LEU A C 1
ATOM 4194 O O . LEU A 1 523 ? -31.016 -7.688 11.969 1 94.31 523 LEU A O 1
ATOM 4198 N N . CYS A 1 524 ? -32.438 -6.062 11.422 1 93.12 524 CYS A N 1
ATOM 4199 C CA . CYS A 1 524 ? -33.312 -6.977 10.703 1 93.12 524 CYS A CA 1
ATOM 4200 C C . CYS A 1 524 ? -32.594 -7.555 9.477 1 93.12 524 CYS A C 1
ATOM 4202 O O . CYS A 1 524 ? -32.719 -8.75 9.203 1 93.12 524 CYS A O 1
ATOM 4204 N N . MET A 1 525 ? -31.953 -6.746 8.781 1 91.56 525 MET A N 1
ATOM 4205 C CA . MET A 1 525 ? -31.234 -7.223 7.598 1 91.56 525 MET A CA 1
ATOM 4206 C C . MET A 1 525 ? -30.125 -8.188 7.988 1 91.56 525 MET A C 1
ATOM 4208 O O . MET A 1 525 ? -29.922 -9.211 7.328 1 91.56 525 MET A O 1
ATOM 4212 N N . CYS A 1 526 ? -29.375 -7.887 9.031 1 91.69 526 CYS A N 1
ATOM 4213 C CA . CYS A 1 526 ? -28.328 -8.781 9.516 1 91.69 526 CYS A CA 1
ATOM 4214 C C . CYS A 1 526 ? -28.922 -10.109 9.977 1 91.69 526 CYS A C 1
ATOM 4216 O O . CYS A 1 526 ? -28.391 -11.172 9.656 1 91.69 526 CYS A O 1
ATOM 4218 N N . LEU A 1 527 ? -30.016 -10.039 10.672 1 89.06 527 LEU A N 1
ATOM 4219 C CA . LEU A 1 527 ? -30.656 -11.242 11.172 1 89.06 527 LEU A CA 1
ATOM 4220 C C . LEU A 1 527 ? -31.203 -12.086 10.031 1 89.06 527 LEU A C 1
ATOM 4222 O O . LEU A 1 527 ? -31.172 -13.32 10.086 1 89.06 527 LEU A O 1
ATOM 4226 N N . LEU A 1 528 ? -31.672 -11.43 9.023 1 88 528 LEU A N 1
ATOM 4227 C CA . LEU A 1 528 ? -32.156 -12.148 7.848 1 88 528 LEU A CA 1
ATOM 4228 C C . LEU A 1 528 ? -31.031 -12.984 7.23 1 88 528 LEU A C 1
ATOM 4230 O O . LEU A 1 528 ? -31.234 -14.156 6.906 1 88 528 LEU A O 1
ATOM 4234 N N . VAL A 1 529 ? -29.891 -12.453 7.094 1 86.5 529 VAL A N 1
ATOM 4235 C CA . VAL A 1 529 ? -28.75 -13.18 6.527 1 86.5 529 VAL A CA 1
ATOM 4236 C C . VAL A 1 529 ? -28.391 -14.352 7.43 1 86.5 529 VAL A C 1
ATOM 4238 O O . VAL A 1 529 ? -28.141 -15.461 6.949 1 86.5 529 VAL A O 1
ATOM 4241 N N . ILE A 1 530 ? -28.406 -14.133 8.703 1 89.62 530 ILE A N 1
ATOM 4242 C CA . ILE A 1 530 ? -28.031 -15.172 9.656 1 89.62 530 ILE A CA 1
ATOM 4243 C C . ILE A 1 530 ? -29.078 -16.281 9.648 1 89.62 530 ILE A C 1
ATOM 4245 O O . ILE A 1 530 ? -28.719 -17.469 9.688 1 89.62 530 ILE A O 1
ATOM 4249 N N . VAL A 1 531 ? -30.297 -15.914 9.562 1 88.69 531 VAL A N 1
ATOM 4250 C CA . VAL A 1 531 ? -31.375 -16.906 9.547 1 88.69 531 VAL A CA 1
ATOM 4251 C C . VAL A 1 531 ? -31.281 -17.75 8.281 1 88.69 531 VAL A C 1
ATOM 4253 O O . VAL A 1 531 ? -31.406 -18.984 8.336 1 88.69 531 VAL A O 1
ATOM 4256 N N . ILE A 1 532 ? -31.031 -17.125 7.176 1 83.25 532 ILE A N 1
ATOM 4257 C CA . ILE A 1 532 ? -30.875 -17.859 5.922 1 83.25 532 ILE A CA 1
ATOM 4258 C C . ILE A 1 532 ? -29.688 -18.812 6.027 1 83.25 532 ILE A C 1
ATOM 4260 O O . ILE A 1 532 ? -29.797 -19.984 5.637 1 83.25 532 ILE A O 1
ATOM 4264 N N . ALA A 1 533 ? -28.625 -18.359 6.57 1 88.5 533 ALA A N 1
ATOM 4265 C CA . ALA A 1 533 ? -27.453 -19.188 6.75 1 88.5 533 ALA A CA 1
ATOM 4266 C C . ALA A 1 533 ? -27.734 -20.344 7.703 1 88.5 533 ALA A C 1
ATOM 4268 O O . ALA A 1 533 ? -27.297 -21.484 7.469 1 88.5 533 ALA A O 1
ATOM 4269 N N . ALA A 1 534 ? -28.547 -20.094 8.688 1 91.06 534 ALA A N 1
ATOM 4270 C CA . ALA A 1 534 ? -28.891 -21.125 9.664 1 91.06 534 ALA A CA 1
ATOM 4271 C C . ALA A 1 534 ? -29.781 -22.188 9.047 1 91.06 534 ALA A C 1
ATOM 4273 O O . ALA A 1 534 ? -29.641 -23.375 9.328 1 91.06 534 ALA A O 1
ATOM 4274 N N . ILE A 1 535 ? -30.625 -21.703 8.242 1 87.5 535 ILE A N 1
ATOM 4275 C CA . ILE A 1 535 ? -31.5 -22.641 7.551 1 87.5 535 ILE A CA 1
ATOM 4276 C C . ILE A 1 535 ? -30.672 -23.531 6.625 1 87.5 535 ILE A C 1
ATOM 4278 O O . ILE A 1 535 ? -30.828 -24.75 6.621 1 87.5 535 ILE A O 1
ATOM 4282 N N . LEU A 1 536 ? -29.844 -22.953 5.926 1 85.62 536 LEU A N 1
ATOM 4283 C CA . LEU A 1 536 ? -28.984 -23.719 5.02 1 85.62 536 LEU A CA 1
ATOM 4284 C C . LEU A 1 536 ? -28.109 -24.703 5.789 1 85.62 536 LEU A C 1
ATOM 4286 O O . LEU A 1 536 ? -27.953 -25.844 5.371 1 85.62 536 LEU A O 1
ATOM 4290 N N . LEU A 1 537 ? -27.594 -24.281 6.855 1 89.69 537 LEU A N 1
ATOM 4291 C CA . LEU A 1 537 ? -26.75 -25.156 7.68 1 89.69 537 LEU A CA 1
ATOM 4292 C C . LEU A 1 537 ? -27.578 -26.297 8.273 1 89.69 537 LEU A C 1
ATOM 4294 O O . LEU A 1 537 ? -27.141 -27.453 8.25 1 89.69 537 LEU A O 1
ATOM 4298 N N . SER A 1 538 ? -28.766 -25.969 8.719 1 90.62 538 SER A N 1
ATOM 4299 C CA . SER A 1 538 ? -29.641 -26.984 9.281 1 90.62 538 SER A CA 1
ATOM 4300 C C . SER A 1 538 ? -30.031 -28.016 8.227 1 90.62 538 SER A C 1
ATOM 4302 O O . SER A 1 538 ? -30.062 -29.219 8.5 1 90.62 538 SER A O 1
ATOM 4304 N N . MET A 1 539 ? -30.297 -27.5 7.105 1 84.31 539 MET A N 1
ATOM 4305 C CA . MET A 1 539 ? -30.609 -28.406 6 1 84.31 539 MET A CA 1
ATOM 4306 C C . MET A 1 539 ? -29.438 -29.312 5.676 1 84.31 539 MET A C 1
ATOM 4308 O O . MET A 1 539 ? -29.609 -30.484 5.371 1 84.31 539 MET A O 1
ATOM 4312 N N . SER A 1 540 ? -28.328 -28.766 5.766 1 84.75 540 SER A N 1
ATOM 4313 C CA . SER A 1 540 ? -27.125 -29.562 5.512 1 84.75 540 SER A CA 1
ATOM 4314 C C . SER A 1 540 ? -26.953 -30.656 6.559 1 84.75 540 SER A C 1
ATOM 4316 O O . SER A 1 540 ? -26.562 -31.781 6.234 1 84.75 540 SER A O 1
ATOM 4318 N N . PHE A 1 541 ? -27.297 -30.328 7.754 1 87.75 541 PHE A N 1
ATOM 4319 C CA . PHE A 1 541 ? -27.203 -31.312 8.82 1 87.75 541 PHE A CA 1
ATOM 4320 C C . PHE A 1 541 ? -28.188 -32.469 8.594 1 87.75 541 PHE A C 1
ATOM 4322 O O . PHE A 1 541 ? -27.828 -33.625 8.742 1 87.75 541 PHE A O 1
ATOM 4329 N N . VAL A 1 542 ? -29.312 -32.094 8.234 1 84.06 542 VAL A N 1
ATOM 4330 C CA . VAL A 1 542 ? -30.328 -33.094 8 1 84.06 542 VAL A CA 1
ATOM 4331 C C . VAL A 1 542 ? -29.922 -34 6.836 1 84.06 542 VAL A C 1
ATOM 4333 O O . VAL A 1 542 ? -30 -35.219 6.93 1 84.06 542 VAL A O 1
ATOM 4336 N N . SER A 1 543 ? -29.5 -33.344 5.832 1 79.5 543 SER A N 1
ATOM 4337 C CA . SER A 1 543 ? -29.094 -34.094 4.648 1 79.5 543 SER A CA 1
ATOM 4338 C C . SER A 1 543 ? -27.906 -35 4.949 1 79.5 543 SER A C 1
ATOM 4340 O O . SER A 1 543 ? -27.891 -36.156 4.547 1 79.5 543 SER A O 1
ATOM 4342 N N . LEU A 1 544 ? -27 -34.562 5.688 1 82.12 544 LEU A N 1
ATOM 4343 C CA . LEU A 1 544 ? -25.812 -35.312 6.016 1 82.12 544 LEU A CA 1
ATOM 4344 C C . LEU A 1 544 ? -26.141 -36.438 6.988 1 82.12 544 LEU A C 1
ATOM 4346 O O . LEU A 1 544 ? -25.641 -37.562 6.844 1 82.12 544 LEU A O 1
ATOM 4350 N N . ARG A 1 545 ? -27.016 -36.156 7.953 1 81.31 545 ARG A N 1
ATOM 4351 C CA . ARG A 1 545 ? -27.422 -37.188 8.898 1 81.31 545 ARG A CA 1
ATOM 4352 C C . ARG A 1 545 ? -28.172 -38.312 8.195 1 81.31 545 ARG A C 1
ATOM 4354 O O . ARG A 1 545 ? -28 -39.469 8.516 1 81.31 545 ARG A O 1
ATOM 4361 N N . HIS A 1 546 ? -28.969 -37.812 7.312 1 73.19 546 HIS A N 1
ATOM 4362 C CA . HIS A 1 546 ? -29.703 -38.812 6.527 1 73.19 546 HIS A CA 1
ATOM 4363 C C . HIS A 1 546 ? -28.75 -39.75 5.789 1 73.19 546 HIS A C 1
ATOM 4365 O O . HIS A 1 546 ? -29.078 -40.906 5.566 1 73.19 546 HIS A O 1
ATOM 4371 N N . ARG A 1 547 ? -27.641 -39.25 5.602 1 74.06 547 ARG A N 1
ATOM 4372 C CA . ARG A 1 547 ? -26.656 -40.031 4.875 1 74.06 547 ARG A CA 1
ATOM 4373 C C . ARG A 1 547 ? -25.625 -40.625 5.828 1 74.06 547 ARG A C 1
ATOM 4375 O O . ARG A 1 547 ? -24.594 -41.156 5.391 1 74.06 547 ARG A O 1
ATOM 4382 N N . ARG A 1 548 ? -25.766 -40.469 7.078 1 74.38 548 ARG A N 1
ATOM 4383 C CA . ARG A 1 548 ? -25 -41.062 8.164 1 74.38 548 ARG A CA 1
ATOM 4384 C C . ARG A 1 548 ? -23.625 -40.406 8.273 1 74.38 548 ARG A C 1
ATOM 4386 O O . ARG A 1 548 ? -22.625 -41.062 8.562 1 74.38 548 ARG A O 1
ATOM 4393 N N . PHE A 1 549 ? -23.625 -39.219 7.758 1 78.31 549 PHE A N 1
ATOM 4394 C CA . PHE A 1 549 ? -22.422 -38.438 8.008 1 78.31 549 PHE A CA 1
ATOM 4395 C C . PHE A 1 549 ? -22.516 -37.719 9.359 1 78.31 549 PHE A C 1
ATOM 4397 O O . PHE A 1 549 ? -23.609 -37.375 9.812 1 78.31 549 PHE A O 1
ATOM 4404 N N . GLY A 1 550 ? -21.344 -37.688 9.992 1 81.5 550 GLY A N 1
ATOM 4405 C CA . GLY A 1 550 ? -21.312 -36.906 11.219 1 81.5 550 GLY A CA 1
ATOM 4406 C C . GLY A 1 550 ? -21.391 -35.406 10.977 1 81.5 550 GLY A C 1
ATOM 4407 O O . GLY A 1 550 ? -21.031 -34.938 9.898 1 81.5 550 GLY A O 1
ATOM 4408 N N . VAL A 1 551 ? -22 -34.75 11.93 1 88.5 551 VAL A N 1
ATOM 4409 C CA . VAL A 1 551 ? -22.188 -33.312 11.758 1 88.5 551 VAL A CA 1
ATOM 4410 C C . VAL A 1 551 ? -21.344 -32.562 12.797 1 88.5 551 VAL A C 1
ATOM 4412 O O . VAL A 1 551 ? -21.625 -31.406 13.102 1 88.5 551 VAL A O 1
ATOM 4415 N N . SER A 1 552 ? -20.297 -33.219 13.258 1 90.75 552 SER A N 1
ATOM 4416 C CA . SER A 1 552 ? -19.375 -32.531 14.156 1 90.75 552 SER A CA 1
ATOM 4417 C C . SER A 1 552 ? -18.438 -31.609 13.391 1 90.75 552 SER A C 1
ATOM 4419 O O . SER A 1 552 ? -18.297 -31.734 12.172 1 90.75 552 SER A O 1
ATOM 4421 N N . ILE A 1 553 ? -17.891 -30.578 14.094 1 90.12 553 ILE A N 1
ATOM 4422 C CA . ILE A 1 553 ? -17.047 -29.562 13.461 1 90.12 553 ILE A CA 1
ATOM 4423 C C . ILE A 1 553 ? -15.891 -30.234 12.734 1 90.12 553 ILE A C 1
ATOM 4425 O O . ILE A 1 553 ? -15.609 -29.922 11.57 1 90.12 553 ILE A O 1
ATOM 4429 N N . PRO A 1 554 ? -15.203 -31.219 13.32 1 89.44 554 PRO A N 1
ATOM 4430 C CA . PRO A 1 554 ? -14.117 -31.875 12.594 1 89.44 554 PRO A CA 1
ATOM 4431 C C . PRO A 1 554 ? -14.609 -32.625 11.359 1 89.44 554 PRO A C 1
ATOM 4433 O O . PRO A 1 554 ? -13.906 -32.688 10.344 1 89.44 554 PRO A O 1
ATOM 4436 N N . GLU A 1 555 ? -15.773 -33.188 11.43 1 87.75 555 GLU A N 1
ATOM 4437 C CA . GLU A 1 555 ? -16.328 -33.906 10.281 1 87.75 555 GLU A CA 1
ATOM 4438 C C . GLU A 1 555 ? -16.719 -32.938 9.164 1 87.75 555 GLU A C 1
ATOM 4440 O O . GLU A 1 555 ? -16.516 -33.219 7.988 1 87.75 555 GLU A O 1
ATOM 4445 N N . LEU A 1 556 ? -17.297 -31.875 9.602 1 89.81 556 LEU A N 1
ATOM 4446 C CA . LEU A 1 556 ? -17.625 -30.844 8.617 1 89.81 556 LEU A CA 1
ATOM 4447 C C . LEU A 1 556 ? -16.375 -30.297 7.961 1 89.81 556 LEU A C 1
ATOM 4449 O O . LEU A 1 556 ? -16.359 -30.016 6.758 1 89.81 556 LEU A O 1
ATOM 4453 N N . TRP A 1 557 ? -15.273 -30.047 8.781 1 90.56 557 TRP A N 1
ATOM 4454 C CA . TRP A 1 557 ? -13.992 -29.594 8.258 1 90.56 557 TRP A CA 1
ATOM 4455 C C . TRP A 1 557 ? -13.414 -30.609 7.277 1 90.56 557 TRP A C 1
ATOM 4457 O O . TRP A 1 557 ? -12.766 -30.25 6.301 1 90.56 557 TRP A O 1
ATOM 4467 N N . GLY A 1 558 ? -13.688 -31.828 7.477 1 85.69 558 GLY A N 1
ATOM 4468 C CA . GLY A 1 558 ? -13.234 -32.906 6.617 1 85.69 558 GLY A CA 1
ATOM 4469 C C . GLY A 1 558 ? -13.859 -32.875 5.234 1 85.69 558 GLY A C 1
ATOM 4470 O O . GLY A 1 558 ? -13.266 -33.344 4.27 1 85.69 558 GLY A O 1
ATOM 4471 N N . LEU A 1 559 ? -15.07 -32.344 5.188 1 85.38 559 LEU A N 1
ATOM 4472 C CA . LEU A 1 559 ? -15.727 -32.219 3.891 1 85.38 559 LEU A CA 1
ATOM 4473 C C . LEU A 1 559 ? -15.039 -31.141 3.041 1 85.38 559 LEU A C 1
ATOM 4475 O O . LEU A 1 559 ? -15.195 -31.125 1.818 1 85.38 559 LEU A O 1
ATOM 4479 N N . GLY A 1 560 ? -14.305 -30.188 3.729 1 86.38 560 GLY A N 1
ATOM 4480 C CA . GLY A 1 560 ? -13.508 -29.219 2.998 1 86.38 560 GLY A CA 1
ATOM 4481 C C . GLY A 1 560 ? -14.109 -27.828 3.012 1 86.38 560 GLY A C 1
ATOM 4482 O O . GLY A 1 560 ? -15.312 -27.656 2.803 1 86.38 560 GLY A O 1
ATOM 4483 N N . PHE A 1 561 ? -13.352 -26.891 3.184 1 91.31 561 PHE A N 1
ATOM 4484 C CA . PHE A 1 561 ? -13.75 -25.484 3.152 1 91.31 561 PHE A CA 1
ATOM 4485 C C . PHE A 1 561 ? -13.906 -25 1.716 1 91.31 561 PHE A C 1
ATOM 4487 O O . PHE A 1 561 ? -12.922 -24.906 0.977 1 91.31 561 PHE A O 1
ATOM 4494 N N . GLY A 1 562 ? -15.094 -24.734 1.333 1 89.12 562 GLY A N 1
ATOM 4495 C CA . GLY A 1 562 ? -15.367 -24.266 -0.016 1 89.12 562 GLY A CA 1
ATOM 4496 C C . GLY A 1 562 ? -15.25 -25.359 -1.062 1 89.12 562 GLY A C 1
ATOM 4497 O O . GLY A 1 562 ? -15.188 -25.078 -2.26 1 89.12 562 GLY A O 1
ATOM 4498 N N . ALA A 1 563 ? -15.234 -26.578 -0.628 1 85.31 563 ALA A N 1
ATOM 4499 C CA . ALA A 1 563 ? -15.047 -27.703 -1.538 1 85.31 563 ALA A CA 1
ATOM 4500 C C . ALA A 1 563 ? -16.391 -28.266 -2.01 1 85.31 563 ALA A C 1
ATOM 4502 O O . ALA A 1 563 ? -17.359 -28.25 -1.26 1 85.31 563 ALA A O 1
ATOM 4503 N N . LEU A 1 564 ? -16.328 -28.688 -3.227 1 80.94 564 LEU A N 1
ATOM 4504 C CA . LEU A 1 564 ? -17.5 -29.344 -3.805 1 80.94 564 LEU A CA 1
ATOM 4505 C C . LEU A 1 564 ? -17.484 -30.844 -3.539 1 80.94 564 LEU A C 1
ATOM 4507 O O . LEU A 1 564 ? -16.5 -31.516 -3.859 1 80.94 564 LEU A O 1
ATOM 4511 N N . THR A 1 565 ? -18.5 -31.312 -2.803 1 78.69 565 THR A N 1
ATOM 4512 C CA . THR A 1 565 ? -18.672 -32.75 -2.574 1 78.69 565 THR A CA 1
ATOM 4513 C C . THR A 1 565 ? -20.016 -33.219 -3.125 1 78.69 565 THR A C 1
ATOM 4515 O O . THR A 1 565 ? -20.938 -32.438 -3.291 1 78.69 565 THR A O 1
ATOM 4518 N N . PRO A 1 566 ? -20.047 -34.438 -3.443 1 76.88 566 PRO A N 1
ATOM 4519 C CA . PRO A 1 566 ? -21.312 -34.969 -3.994 1 76.88 566 PRO A CA 1
ATOM 4520 C C . PRO A 1 566 ? -22.453 -34.906 -2.984 1 76.88 566 PRO A C 1
ATOM 4522 O O . PRO A 1 566 ? -23.625 -35.094 -3.359 1 76.88 566 PRO A O 1
ATOM 4525 N N . TYR A 1 567 ? -22.172 -34.531 -1.862 1 76.88 567 TYR A N 1
ATOM 4526 C CA . TYR A 1 567 ? -23.172 -34.625 -0.807 1 76.88 567 TYR A CA 1
ATOM 4527 C C . TYR A 1 567 ? -23.672 -33.219 -0.412 1 76.88 567 TYR A C 1
ATOM 4529 O O . TYR A 1 567 ? -24.547 -33.094 0.445 1 76.88 567 TYR A O 1
ATOM 4537 N N . THR A 1 568 ? -23.172 -32.312 -0.975 1 82.19 568 THR A N 1
ATOM 4538 C CA . THR A 1 568 ? -23.5 -30.953 -0.507 1 82.19 568 THR A CA 1
ATOM 4539 C C . THR A 1 568 ? -24.031 -30.109 -1.65 1 82.19 568 THR A C 1
ATOM 4541 O O . THR A 1 568 ? -23.531 -29 -1.901 1 82.19 568 THR A O 1
ATOM 4544 N N . TYR A 1 569 ? -25.141 -30.594 -2.334 1 83.44 569 TYR A N 1
ATOM 4545 C CA . TYR A 1 569 ? -25.891 -29.844 -3.332 1 83.44 569 TYR A CA 1
ATOM 4546 C C . TYR A 1 569 ? -27.172 -29.297 -2.744 1 83.44 569 TYR A C 1
ATOM 4548 O O . TYR A 1 569 ? -27.828 -29.953 -1.933 1 83.44 569 TYR A O 1
ATOM 4556 N N . LEU A 1 570 ? -27.469 -28.156 -3.158 1 84.06 570 LEU A N 1
ATOM 4557 C CA . LEU A 1 570 ? -28.781 -27.641 -2.822 1 84.06 570 LEU A CA 1
ATOM 4558 C C . LEU A 1 570 ? -29.844 -28.188 -3.787 1 84.06 570 LEU A C 1
ATOM 4560 O O . LEU A 1 570 ? -29.734 -27.984 -5 1 84.06 570 LEU A O 1
ATOM 4564 N N . VAL A 1 571 ? -30.641 -28.984 -3.268 1 80.12 571 VAL A N 1
ATOM 4565 C CA . VAL A 1 571 ? -31.672 -29.609 -4.109 1 80.12 571 VAL A CA 1
ATOM 4566 C C . VAL A 1 571 ? -32.906 -28.719 -4.141 1 80.12 571 VAL A C 1
ATOM 4568 O O . VAL A 1 571 ? -33.75 -28.781 -3.244 1 80.12 571 VAL A O 1
ATOM 4571 N N . LEU A 1 572 ? -32.75 -27.859 -5.148 1 79.38 572 LEU A N 1
ATOM 4572 C CA . LEU A 1 572 ? -33.906 -27 -5.383 1 79.38 572 LEU A CA 1
ATOM 4573 C C . LEU A 1 572 ? -34.531 -27.297 -6.738 1 79.38 572 LEU A C 1
ATOM 4575 O O . LEU A 1 572 ? -33.906 -27.922 -7.594 1 79.38 572 LEU A O 1
ATOM 4579 N N . ASN A 1 573 ? -35.781 -27.391 -6.887 1 78.94 573 ASN A N 1
ATOM 4580 C CA . ASN A 1 573 ? -36.5 -27.688 -8.133 1 78.94 573 ASN A CA 1
ATOM 4581 C C . ASN A 1 573 ? -36.219 -26.625 -9.195 1 78.94 573 ASN A C 1
ATOM 4583 O O . ASN A 1 573 ? -37.156 -26.109 -9.805 1 78.94 573 ASN A O 1
ATOM 4587 N N . LEU A 1 574 ? -34.875 -26.359 -9.398 1 83.38 574 LEU A N 1
ATOM 4588 C CA . LEU A 1 574 ? -34.469 -25.406 -10.43 1 83.38 574 LEU A CA 1
ATOM 4589 C C . LEU A 1 574 ? -34.031 -26.125 -11.703 1 83.38 574 LEU A C 1
ATOM 4591 O O . LEU A 1 574 ? -33.688 -27.312 -11.656 1 83.38 574 LEU A O 1
ATOM 4595 N N . PRO A 1 575 ? -34.125 -25.297 -12.797 1 81.88 575 PRO A N 1
ATOM 4596 C CA . PRO A 1 575 ? -33.625 -25.938 -14.023 1 81.88 575 PRO A CA 1
ATOM 4597 C C . PRO A 1 575 ? -32.156 -26.344 -13.914 1 81.88 575 PRO A C 1
ATOM 4599 O O . PRO A 1 575 ? -31.344 -25.641 -13.297 1 81.88 575 PRO A O 1
ATOM 4602 N N . GLN A 1 576 ? -31.906 -27.5 -14.492 1 78.69 576 GLN A N 1
ATOM 4603 C CA . GLN A 1 576 ? -30.562 -28.062 -14.336 1 78.69 576 GLN A CA 1
ATOM 4604 C C . GLN A 1 576 ? -29.797 -28 -15.656 1 78.69 576 GLN A C 1
ATOM 4606 O O . GLN A 1 576 ? -28.562 -27.938 -15.664 1 78.69 576 GLN A O 1
ATOM 4611 N N . ARG A 1 577 ? -30.547 -27.891 -16.672 1 79.12 577 ARG A N 1
ATOM 4612 C CA . ARG A 1 577 ? -29.891 -27.922 -17.984 1 79.12 577 ARG A CA 1
ATOM 4613 C C . ARG A 1 577 ? -29.406 -26.531 -18.375 1 79.12 577 ARG A C 1
ATOM 4615 O O . ARG A 1 577 ? -30.109 -25.531 -18.172 1 79.12 577 ARG A O 1
ATOM 4622 N N . ASP A 1 578 ? -28.109 -26.484 -18.906 1 77.44 578 ASP A N 1
ATOM 4623 C CA . ASP A 1 578 ? -27.531 -25.219 -19.344 1 77.44 578 ASP A CA 1
ATOM 4624 C C . ASP A 1 578 ? -28.172 -24.734 -20.641 1 77.44 578 ASP A C 1
ATOM 4626 O O . ASP A 1 578 ? -28.609 -25.531 -21.453 1 77.44 578 ASP A O 1
ATOM 4630 N N . PRO A 1 579 ? -28.484 -23.516 -20.812 1 79.81 579 PRO A N 1
ATOM 4631 C CA . PRO A 1 579 ? -27.875 -22.406 -20.078 1 79.81 579 PRO A CA 1
ATOM 4632 C C . PRO A 1 579 ? -28.75 -21.906 -18.938 1 79.81 579 PRO A C 1
ATOM 4634 O O . PRO A 1 579 ? -28.25 -21.188 -18.047 1 79.81 579 PRO A O 1
ATOM 4637 N N . VAL A 1 580 ? -29.984 -22.25 -18.938 1 83.38 580 VAL A N 1
ATOM 4638 C CA . VAL A 1 580 ? -30.922 -21.75 -17.938 1 83.38 580 VAL A CA 1
ATOM 4639 C C . VAL A 1 580 ? -30.531 -22.281 -16.562 1 83.38 580 VAL A C 1
ATOM 4641 O O . VAL A 1 580 ? -30.656 -21.578 -15.562 1 83.38 580 VAL A O 1
ATOM 4644 N N . GLY A 1 581 ? -30.109 -23.484 -16.547 1 85.31 581 GLY A N 1
ATOM 4645 C CA . GLY A 1 581 ? -29.656 -24.047 -15.289 1 85.31 581 GLY A CA 1
ATOM 4646 C C . GLY A 1 581 ? -28.484 -23.312 -14.688 1 85.31 581 GLY A C 1
ATOM 4647 O O . GLY A 1 581 ? -28.438 -23.062 -13.484 1 85.31 581 GLY A O 1
ATOM 4648 N N . LEU A 1 582 ? -27.719 -22.969 -15.602 1 86.75 582 LEU A N 1
ATOM 4649 C CA . LEU A 1 582 ? -26.531 -22.234 -15.156 1 86.75 582 LEU A CA 1
ATOM 4650 C C . LEU A 1 582 ? -26.922 -20.859 -14.586 1 86.75 582 LEU A C 1
ATOM 4652 O O . LEU A 1 582 ? -26.516 -20.516 -13.484 1 86.75 582 LEU A O 1
ATOM 4656 N N . ILE A 1 583 ? -27.734 -20.141 -15.273 1 87.62 583 ILE A N 1
ATOM 4657 C CA . ILE A 1 583 ? -28.094 -18.781 -14.898 1 87.62 583 ILE A CA 1
ATOM 4658 C C . ILE A 1 583 ? -28.875 -18.797 -13.586 1 87.62 583 ILE A C 1
ATOM 4660 O O . ILE A 1 583 ? -28.625 -17.984 -12.695 1 87.62 583 ILE A O 1
ATOM 4664 N N . SER A 1 584 ? -29.766 -19.734 -13.453 1 90.81 584 SER A N 1
ATOM 4665 C CA . SER A 1 584 ? -30.594 -19.797 -12.25 1 90.81 584 SER A CA 1
ATOM 4666 C C . SER A 1 584 ? -29.75 -20.109 -11.023 1 90.81 584 SER A C 1
ATOM 4668 O O . SER A 1 584 ? -29.953 -19.531 -9.953 1 90.81 584 SER A O 1
ATOM 4670 N N . ASN A 1 585 ? -28.828 -20.938 -11.188 1 91.12 585 ASN A N 1
ATOM 4671 C CA . ASN A 1 585 ? -28 -21.312 -10.039 1 91.12 585 ASN A CA 1
ATOM 4672 C C . ASN A 1 585 ? -26.969 -20.234 -9.719 1 91.12 585 ASN A C 1
ATOM 4674 O O . ASN A 1 585 ? -26.562 -20.094 -8.57 1 91.12 585 ASN A O 1
ATOM 4678 N N . VAL A 1 586 ? -26.609 -19.531 -10.75 1 92.38 586 VAL A N 1
ATOM 4679 C CA . VAL A 1 586 ? -25.734 -18.391 -10.539 1 92.38 586 VAL A CA 1
ATOM 4680 C C . VAL A 1 586 ? -26.438 -17.359 -9.664 1 92.38 586 VAL A C 1
ATOM 4682 O O . VAL A 1 586 ? -25.859 -16.859 -8.688 1 92.38 586 VAL A O 1
ATOM 4685 N N . LEU A 1 587 ? -27.656 -17.078 -9.961 1 91.88 587 LEU A N 1
ATOM 4686 C CA . LEU A 1 587 ? -28.422 -16.094 -9.211 1 91.88 587 LEU A CA 1
ATOM 4687 C C . LEU A 1 587 ? -28.672 -16.562 -7.785 1 91.88 587 LEU A C 1
ATOM 4689 O O . LEU A 1 587 ? -28.547 -15.789 -6.84 1 91.88 587 LEU A O 1
ATOM 4693 N N . LEU A 1 588 ? -28.891 -17.781 -7.715 1 90 588 LEU A N 1
ATOM 4694 C CA . LEU A 1 588 ? -29.156 -18.344 -6.395 1 90 588 LEU A CA 1
ATOM 4695 C C . LEU A 1 588 ? -27.891 -18.312 -5.535 1 90 588 LEU A C 1
ATOM 4697 O O . LEU A 1 588 ? -27.938 -17.906 -4.375 1 90 588 LEU A O 1
ATOM 4701 N N . ALA A 1 589 ? -26.844 -18.719 -6.09 1 91.31 589 ALA A N 1
ATOM 4702 C CA . ALA A 1 589 ? -25.594 -18.812 -5.359 1 91.31 589 ALA A CA 1
ATOM 4703 C C . ALA A 1 589 ? -25.109 -17.453 -4.891 1 91.31 589 ALA A C 1
ATOM 4705 O O . ALA A 1 589 ? -24.453 -17.328 -3.861 1 91.31 589 ALA A O 1
ATOM 4706 N N . ASN A 1 590 ? -25.531 -16.375 -5.598 1 93.44 590 ASN A N 1
ATOM 4707 C CA . ASN A 1 590 ? -24.969 -15.047 -5.312 1 93.44 590 ASN A CA 1
ATOM 4708 C C . ASN A 1 590 ? -26 -14.141 -4.652 1 93.44 590 ASN A C 1
ATOM 4710 O O . ASN A 1 590 ? -25.703 -12.992 -4.316 1 93.44 590 ASN A O 1
ATOM 4714 N N . LEU A 1 591 ? -27.172 -14.602 -4.395 1 89.75 591 LEU A N 1
ATOM 4715 C CA . LEU A 1 591 ? -28.203 -13.805 -3.76 1 89.75 591 LEU A CA 1
ATOM 4716 C C . LEU A 1 591 ? -27.734 -13.25 -2.42 1 89.75 591 LEU A C 1
ATOM 4718 O O . LEU A 1 591 ? -27.922 -12.062 -2.129 1 89.75 591 LEU A O 1
ATOM 4722 N N . PRO A 1 592 ? -27.078 -14.047 -1.649 1 90.12 592 PRO A N 1
ATOM 4723 C CA . PRO A 1 592 ? -26.594 -13.508 -0.377 1 90.12 592 PRO A CA 1
ATOM 4724 C C . PRO A 1 592 ? -25.578 -12.383 -0.563 1 90.12 592 PRO A C 1
ATOM 4726 O O . PRO A 1 592 ? -25.438 -11.516 0.301 1 90.12 592 PRO A O 1
ATOM 4729 N N . GLN 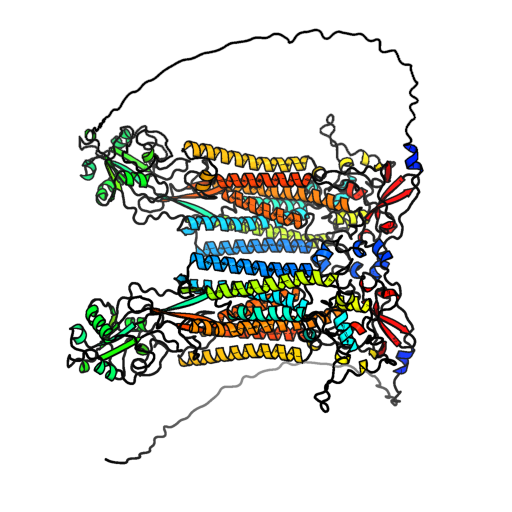A 1 593 ? -24.844 -12.406 -1.655 1 92.56 593 GLN A N 1
ATOM 4730 C CA . GLN A 1 593 ? -23.859 -11.359 -1.94 1 92.56 593 GLN A CA 1
ATOM 4731 C C . GLN A 1 593 ? -24.531 -9.992 -2.057 1 92.56 593 GLN A C 1
ATOM 4733 O O . GLN A 1 593 ? -24 -8.992 -1.571 1 92.56 593 GLN A O 1
ATOM 4738 N N . LEU A 1 594 ? -25.672 -9.969 -2.629 1 92.56 594 LEU A N 1
ATOM 4739 C CA . LEU A 1 594 ? -26.422 -8.727 -2.779 1 92.56 594 LEU A CA 1
ATOM 4740 C C . LEU A 1 594 ? -26.891 -8.203 -1.424 1 92.56 594 LEU A C 1
ATOM 4742 O O . LEU A 1 594 ? -26.75 -7.012 -1.136 1 92.56 594 LEU A O 1
ATOM 4746 N N . VAL A 1 595 ? -27.391 -9.039 -0.628 1 91.56 595 VAL A N 1
ATOM 4747 C CA . VAL A 1 595 ? -27.875 -8.648 0.693 1 91.56 595 VAL A CA 1
ATOM 4748 C C . VAL A 1 595 ? -26.719 -8.094 1.524 1 91.56 595 VAL A C 1
ATOM 4750 O O . VAL A 1 595 ? -26.859 -7.078 2.207 1 91.56 595 VAL A O 1
ATOM 4753 N N . LEU A 1 596 ? -25.594 -8.727 1.417 1 92.25 596 LEU A N 1
ATOM 4754 C CA . LEU A 1 596 ? -24.422 -8.281 2.16 1 92.25 596 LEU A CA 1
ATOM 4755 C C . LEU A 1 596 ? -23.984 -6.895 1.703 1 92.25 596 LEU A C 1
ATOM 4757 O O . LEU A 1 596 ? -23.516 -6.09 2.512 1 92.25 596 LEU A O 1
ATOM 4761 N N . SER A 1 597 ? -24.094 -6.633 0.468 1 93.25 597 SER A N 1
ATOM 4762 C CA . SER A 1 597 ? -23.734 -5.316 -0.051 1 93.25 597 SER A CA 1
ATOM 4763 C C . SER A 1 597 ? -24.656 -4.234 0.522 1 93.25 597 SER A C 1
ATOM 4765 O O . SER A 1 597 ? -24.188 -3.133 0.836 1 93.25 597 SER A O 1
ATOM 4767 N N . ILE A 1 598 ? -25.891 -4.539 0.683 1 92.81 598 ILE A N 1
ATOM 4768 C CA . ILE A 1 598 ? -26.844 -3.596 1.278 1 92.81 598 ILE A CA 1
ATOM 4769 C C . ILE A 1 598 ? -26.5 -3.383 2.75 1 92.81 598 ILE A C 1
ATOM 4771 O O . ILE A 1 598 ? -26.516 -2.252 3.24 1 92.81 598 ILE A O 1
ATOM 4775 N N . VAL A 1 599 ? -26.156 -4.449 3.389 1 92.81 599 VAL A N 1
ATOM 4776 C CA . VAL A 1 599 ? -25.766 -4.363 4.793 1 92.81 599 VAL A CA 1
ATOM 4777 C C . VAL A 1 599 ? -24.531 -3.484 4.938 1 92.81 599 VAL A C 1
ATOM 4779 O O . VAL A 1 599 ? -24.422 -2.713 5.895 1 92.81 599 VAL A O 1
ATOM 4782 N N . TYR A 1 600 ? -23.641 -3.531 4.012 1 92.5 600 TYR A N 1
ATOM 4783 C CA . TYR A 1 600 ? -22.453 -2.701 4.027 1 92.5 600 TYR A CA 1
ATOM 4784 C C . TYR A 1 600 ? -22.812 -1.221 4 1 92.5 600 TYR A C 1
ATOM 4786 O O . TYR A 1 600 ? -22.266 -0.427 4.77 1 92.5 600 TYR A O 1
ATOM 4794 N N . ILE A 1 601 ? -23.719 -0.888 3.182 1 92.38 601 ILE A N 1
ATOM 4795 C CA . ILE A 1 601 ? -24.109 0.509 3.027 1 92.38 601 ILE A CA 1
ATOM 4796 C C . ILE A 1 601 ? -24.797 0.995 4.301 1 92.38 601 ILE A C 1
ATOM 4798 O O . ILE A 1 601 ? -24.531 2.094 4.785 1 92.38 601 ILE A O 1
ATOM 4802 N N . ILE A 1 602 ? -25.641 0.168 4.84 1 94.31 602 ILE A N 1
ATOM 4803 C CA . ILE A 1 602 ? -26.375 0.547 6.039 1 94.31 602 ILE A CA 1
ATOM 4804 C C . ILE A 1 602 ? -25.422 0.625 7.23 1 94.31 602 ILE A C 1
ATOM 4806 O O . ILE A 1 602 ? -25.547 1.52 8.07 1 94.31 602 ILE A O 1
ATOM 4810 N N . TYR A 1 603 ? -24.531 -0.304 7.297 1 94.25 603 TYR A N 1
ATOM 4811 C CA . TYR A 1 603 ? -23.516 -0.308 8.344 1 94.25 603 TYR A CA 1
ATOM 4812 C C . TYR A 1 603 ? -22.641 0.941 8.266 1 94.25 603 TYR A C 1
ATOM 4814 O O . TYR A 1 603 ? -22.328 1.562 9.281 1 94.25 603 TYR A O 1
ATOM 4822 N N . ASN A 1 604 ? -22.266 1.316 7.078 1 93.44 604 ASN A N 1
ATOM 4823 C CA . ASN A 1 604 ? -21.5 2.535 6.836 1 93.44 604 ASN A CA 1
ATOM 4824 C C . ASN A 1 604 ? -22.266 3.775 7.301 1 93.44 604 ASN A C 1
ATOM 4826 O O . ASN A 1 604 ? -21.688 4.656 7.941 1 93.44 604 ASN A O 1
ATOM 4830 N N . THR A 1 605 ? -23.5 3.805 7.039 1 94.5 605 THR A N 1
ATOM 4831 C CA . THR A 1 605 ? -24.344 4.93 7.43 1 94.5 605 THR A CA 1
ATOM 4832 C C . THR A 1 605 ? -24.453 5.023 8.953 1 94.5 605 THR A C 1
ATOM 4834 O O . THR A 1 605 ? -24.391 6.113 9.516 1 94.5 605 THR A O 1
ATOM 4837 N N . MET A 1 606 ? -24.609 3.9 9.523 1 95.44 606 MET A N 1
ATOM 4838 C CA . MET A 1 606 ? -24.703 3.859 10.984 1 95.44 606 MET A CA 1
ATOM 4839 C C . MET A 1 606 ? -23.438 4.375 11.633 1 95.44 606 MET A C 1
ATOM 4841 O O . MET A 1 606 ? -23.484 5.258 12.5 1 95.44 606 MET A O 1
ATOM 4845 N N . LEU A 1 607 ? -22.328 3.938 11.188 1 95.25 607 LEU A N 1
ATOM 4846 C CA . LEU A 1 607 ? -21.062 4.375 11.734 1 95.25 607 LEU A CA 1
ATOM 4847 C C . LEU A 1 607 ? -20.828 5.863 11.477 1 95.25 607 LEU A C 1
ATOM 4849 O O . LEU A 1 607 ? -20.344 6.582 12.352 1 95.25 607 LEU A O 1
ATOM 4853 N N . SER A 1 608 ? -21.203 6.293 10.305 1 95.19 608 SER A N 1
ATOM 4854 C CA . SER A 1 608 ? -21.078 7.707 9.977 1 95.19 608 SER A CA 1
ATOM 4855 C C . SER A 1 608 ? -21.922 8.57 10.914 1 95.19 608 SER A C 1
ATOM 4857 O O . SER A 1 608 ? -21.484 9.641 11.344 1 95.19 608 SER A O 1
ATOM 4859 N N . THR A 1 609 ? -23.094 8.094 11.242 1 96.31 609 THR A N 1
ATOM 4860 C CA . THR A 1 609 ? -23.969 8.82 12.148 1 96.31 609 THR A CA 1
ATOM 4861 C C . THR A 1 609 ? -23.328 8.961 13.523 1 96.31 609 THR A C 1
ATOM 4863 O O . THR A 1 609 ? -23.344 10.047 14.117 1 96.31 609 THR A O 1
ATOM 4866 N N . PHE A 1 610 ? -22.75 7.855 14 1 96.38 610 PHE A N 1
ATOM 4867 C CA . PHE A 1 610 ? -22.047 7.883 15.273 1 96.38 610 PHE A CA 1
ATOM 4868 C C . PHE A 1 610 ? -20.922 8.922 15.258 1 96.38 610 PHE A C 1
ATOM 4870 O O . PHE A 1 610 ? -20.766 9.695 16.203 1 96.38 610 PHE A O 1
ATOM 4877 N N . LEU A 1 611 ? -20.266 8.969 14.188 1 95.31 611 LEU A N 1
ATOM 4878 C CA . LEU A 1 611 ? -19.016 9.734 14.148 1 95.31 611 LEU A CA 1
ATOM 4879 C C . LEU A 1 611 ? -19.297 11.211 13.875 1 95.31 611 LEU A C 1
ATOM 4881 O O . LEU A 1 611 ? -18.547 12.078 14.328 1 95.31 611 LEU A O 1
ATOM 4885 N N . VAL A 1 612 ? -20.359 11.5 13.141 1 95.88 612 VAL A N 1
ATOM 4886 C CA . VAL A 1 612 ? -20.766 12.891 12.977 1 95.88 612 VAL A CA 1
ATOM 4887 C C . VAL A 1 612 ? -21.109 13.5 14.336 1 95.88 612 VAL A C 1
ATOM 4889 O O . VAL A 1 612 ? -20.641 14.594 14.664 1 95.88 612 VAL A O 1
ATOM 4892 N N . GLN A 1 613 ? -21.844 12.797 15.094 1 96.25 613 GLN A N 1
ATOM 4893 C CA . GLN A 1 613 ? -22.188 13.266 16.438 1 96.25 613 GLN A CA 1
ATOM 4894 C C . GLN A 1 613 ? -20.953 13.367 17.312 1 96.25 613 GLN A C 1
ATOM 4896 O O . GLN A 1 613 ? -20.828 14.281 18.141 1 96.25 613 GLN A O 1
ATOM 4901 N N . ARG A 1 614 ? -20.078 12.438 17.156 1 95.12 614 ARG A N 1
ATOM 4902 C CA . ARG A 1 614 ? -18.859 12.477 17.953 1 95.12 614 ARG A CA 1
ATOM 4903 C C . ARG A 1 614 ? -18.031 13.719 17.625 1 95.12 614 ARG A C 1
ATOM 4905 O O . ARG A 1 614 ? -17.5 14.375 18.531 1 95.12 614 ARG A O 1
ATOM 4912 N N . GLU A 1 615 ? -17.906 14 16.359 1 93.88 615 GLU A N 1
ATOM 4913 C CA . GLU A 1 615 ? -17.188 15.203 15.953 1 93.88 615 GLU A CA 1
ATOM 4914 C C . GLU A 1 615 ? -17.844 16.453 16.547 1 93.88 615 GLU A C 1
ATOM 4916 O O . GLU A 1 615 ? -17.156 17.328 17.062 1 93.88 615 GLU A O 1
ATOM 4921 N N . PHE A 1 616 ? -19.156 16.516 16.516 1 95.88 616 PHE A N 1
ATOM 4922 C CA . PHE A 1 616 ? -19.906 17.641 17.047 1 95.88 616 PHE A CA 1
ATOM 4923 C C . PHE A 1 616 ? -19.734 17.734 18.562 1 95.88 616 PHE A C 1
ATOM 4925 O O . PHE A 1 616 ? -19.484 18.828 19.094 1 95.88 616 PHE A O 1
ATOM 4932 N N . SER A 1 617 ? -19.719 16.656 19.234 1 95.31 617 SER A N 1
ATOM 4933 C CA . SER A 1 617 ? -19.719 16.594 20.703 1 95.31 617 SER A CA 1
ATOM 4934 C C . SER A 1 617 ? -18.375 17.016 21.266 1 95.31 617 SER A C 1
ATOM 4936 O O . SER A 1 617 ? -18.266 17.375 22.438 1 95.31 617 SER A O 1
ATOM 4938 N N . ARG A 1 618 ? -17.391 17.047 20.469 1 93.94 618 ARG A N 1
ATOM 4939 C CA . ARG A 1 618 ? -16.047 17.344 20.969 1 93.94 618 ARG A CA 1
ATOM 4940 C C . ARG A 1 618 ? -15.703 18.812 20.734 1 93.94 618 ARG A C 1
ATOM 4942 O O . ARG A 1 618 ? -14.695 19.312 21.234 1 93.94 618 ARG A O 1
ATOM 4949 N N . MET A 1 619 ? -16.547 19.594 20.125 1 95.81 619 MET A N 1
ATOM 4950 C CA . MET A 1 619 ? -16.203 20.938 19.672 1 95.81 619 MET A CA 1
ATOM 4951 C C . MET A 1 619 ? -16.281 21.938 20.812 1 95.81 619 MET A C 1
ATOM 4953 O O . MET A 1 619 ? -15.859 23.078 20.672 1 95.81 619 MET A O 1
ATOM 4957 N N . TYR A 1 620 ? -16.797 21.562 21.984 1 95.38 620 TYR A N 1
ATOM 4958 C CA . TYR A 1 620 ? -16.828 22.453 23.125 1 95.38 620 TYR A CA 1
ATOM 4959 C C . TYR A 1 620 ? -15.484 22.469 23.844 1 95.38 620 TYR A C 1
ATOM 4961 O O . TYR A 1 620 ? -15.188 23.406 24.594 1 95.38 620 TYR A O 1
ATOM 4969 N N . ASN A 1 621 ? -14.719 21.391 23.672 1 93.12 621 ASN A N 1
ATOM 4970 C CA . ASN A 1 621 ? -13.438 21.219 24.344 1 93.12 621 ASN A CA 1
ATOM 4971 C C . ASN A 1 621 ? -12.312 21.938 23.594 1 93.12 621 ASN A C 1
ATOM 4973 O O . ASN A 1 621 ? -12.07 21.672 22.422 1 93.12 621 ASN A O 1
ATOM 4977 N N . PRO A 1 622 ? -11.609 22.844 24.297 1 92.19 622 PRO A N 1
ATOM 4978 C CA . PRO A 1 622 ? -10.531 23.594 23.656 1 92.19 622 PRO A CA 1
ATOM 4979 C C . PRO A 1 622 ? -9.445 22.703 23.078 1 92.19 622 PRO A C 1
ATOM 4981 O O . PRO A 1 622 ? -8.75 23.094 22.141 1 92.19 622 PRO A O 1
ATOM 4984 N N . GLU A 1 623 ? -9.359 21.5 23.594 1 87.88 623 GLU A N 1
ATOM 4985 C CA . GLU A 1 623 ? -8.367 20.562 23.094 1 87.88 623 GLU A CA 1
ATOM 4986 C C . GLU A 1 623 ? -8.641 20.203 21.641 1 87.88 623 GLU A C 1
ATOM 4988 O O . GLU A 1 623 ? -7.715 19.859 20.891 1 87.88 623 GLU A O 1
ATOM 4993 N N . PHE A 1 624 ? -9.914 20.297 21.281 1 90.44 624 PHE A N 1
ATOM 4994 C CA . PHE A 1 624 ? -10.281 19.891 19.938 1 90.44 624 PHE A CA 1
ATOM 4995 C C . PHE A 1 624 ? -10.641 21.094 19.078 1 90.44 624 PHE A C 1
ATOM 4997 O O . PHE A 1 624 ? -11.289 20.953 18.031 1 90.44 624 PHE A O 1
ATOM 5004 N N . ARG A 1 625 ? -10.281 22.328 19.562 1 94.5 625 ARG A N 1
ATOM 5005 C CA . ARG A 1 625 ? -10.523 23.531 18.781 1 94.5 625 ARG A CA 1
ATOM 5006 C C . ARG A 1 625 ? -9.656 23.562 17.531 1 94.5 625 ARG A C 1
ATOM 5008 O O . ARG A 1 625 ? -8.43 23.703 17.609 1 94.5 625 ARG A O 1
ATOM 5015 N N . LYS A 1 626 ? -10.195 23.406 16.438 1 92.31 626 LYS A N 1
ATOM 5016 C CA . LYS A 1 626 ? -9.547 23.391 15.133 1 92.31 626 LYS A CA 1
ATOM 5017 C C . LYS A 1 626 ? -10.438 24.047 14.078 1 92.31 626 LYS A C 1
ATOM 5019 O O . LYS A 1 626 ? -11.633 24.234 14.297 1 92.31 626 LYS A O 1
ATOM 5024 N N . PRO A 1 627 ? -9.758 24.516 13 1 94.5 627 PRO A N 1
ATOM 5025 C CA . PRO A 1 627 ? -10.609 24.984 11.906 1 94.5 627 PRO A CA 1
ATOM 5026 C C . PRO A 1 627 ? -11.562 23.891 11.398 1 94.5 627 PRO A C 1
ATOM 5028 O O . PRO A 1 627 ? -11.258 22.703 11.508 1 94.5 627 PRO A O 1
ATOM 5031 N N . LEU A 1 628 ? -12.648 24.297 10.953 1 95.56 628 LEU A N 1
ATOM 5032 C CA . LEU A 1 628 ? -13.711 23.375 10.547 1 95.56 628 LEU A CA 1
ATOM 5033 C C . LEU A 1 628 ? -13.25 22.5 9.391 1 95.56 628 LEU A C 1
ATOM 5035 O O . LEU A 1 628 ? -12.484 22.938 8.531 1 95.56 628 LEU A O 1
ATOM 5039 N N . ARG A 1 629 ? -13.617 21.219 9.43 1 93.88 629 ARG A N 1
ATOM 5040 C CA . ARG A 1 629 ? -13.406 20.297 8.32 1 93.88 629 ARG A CA 1
ATOM 5041 C C . ARG A 1 629 ? -14.492 20.438 7.262 1 93.88 629 ARG A C 1
ATOM 5043 O O . ARG A 1 629 ? -15.648 20.062 7.492 1 93.88 629 ARG A O 1
ATOM 5050 N N . VAL A 1 630 ? -14.141 21.031 6.152 1 94 630 VAL A N 1
ATOM 5051 C CA . VAL A 1 630 ? -15.125 21.344 5.129 1 94 630 VAL A CA 1
ATOM 5052 C C . VAL A 1 630 ? -14.75 20.672 3.816 1 94 630 VAL A C 1
ATOM 5054 O O . VAL A 1 630 ? -13.633 20.156 3.676 1 94 630 VAL A O 1
ATOM 5057 N N . SER A 1 631 ? -15.633 20.562 2.902 1 91.12 631 SER A N 1
ATOM 5058 C CA . SER A 1 631 ? -15.438 19.906 1.614 1 91.12 631 SER A CA 1
ATOM 5059 C C . SER A 1 631 ? -14.641 20.797 0.659 1 91.12 631 SER A C 1
ATOM 5061 O O . SER A 1 631 ? -13.867 20.297 -0.16 1 91.12 631 SER A O 1
ATOM 5063 N N . GLU A 1 632 ? -14.867 22.078 0.731 1 89.94 632 GLU A N 1
ATOM 5064 C CA . GLU A 1 632 ? -14.125 23.047 -0.06 1 89.94 632 GLU A CA 1
ATOM 5065 C C . GLU A 1 632 ? -13.391 24.047 0.837 1 89.94 632 GLU A C 1
ATOM 5067 O O . GLU A 1 632 ? -13.852 25.172 1.024 1 89.94 632 GLU A O 1
ATOM 5072 N N . PRO A 1 633 ? -12.227 23.609 1.246 1 91.56 633 PRO A N 1
ATOM 5073 C CA . PRO A 1 633 ? -11.539 24.422 2.262 1 91.56 633 PRO A CA 1
ATOM 5074 C C . PRO A 1 633 ? -10.93 25.703 1.693 1 91.56 633 PRO A C 1
ATOM 5076 O O . PRO A 1 633 ? -10.516 25.719 0.532 1 91.56 633 PRO A O 1
ATOM 5079 N N . VAL A 1 634 ? -10.992 26.688 2.5 1 90.88 634 VAL A N 1
ATOM 5080 C CA . VAL A 1 634 ? -10.336 27.953 2.236 1 90.88 634 VAL A CA 1
ATOM 5081 C C . VAL A 1 634 ? -9.359 28.281 3.363 1 90.88 634 VAL A C 1
ATOM 5083 O O . VAL A 1 634 ? -9.648 28.031 4.535 1 90.88 634 VAL A O 1
ATOM 5086 N N . GLY A 1 635 ? -8.211 28.656 2.973 1 91.5 635 GLY A N 1
ATOM 5087 C CA . GLY A 1 635 ? -7.227 29.047 3.969 1 91.5 635 GLY A CA 1
ATOM 5088 C C . GLY A 1 635 ? -6.762 27.875 4.828 1 91.5 635 GLY A C 1
ATOM 5089 O O . GLY A 1 635 ? -6.293 26.859 4.309 1 91.5 635 GLY A O 1
ATOM 5090 N N . ILE A 1 636 ? -7.039 28.031 6.188 1 91.5 636 ILE A N 1
ATOM 5091 C CA . ILE A 1 636 ? -6.488 27.047 7.105 1 91.5 636 ILE A CA 1
ATOM 5092 C C . ILE A 1 636 ? -7.551 26 7.438 1 91.5 636 ILE A C 1
ATOM 5094 O O . ILE A 1 636 ? -7.316 25.109 8.258 1 91.5 636 ILE A O 1
ATOM 5098 N N . GLN A 1 637 ? -8.711 26.094 6.836 1 93.12 637 GLN A N 1
ATOM 5099 C CA . GLN A 1 637 ? -9.727 25.062 7.008 1 93.12 637 GLN A CA 1
ATOM 5100 C C . GLN A 1 637 ? -9.188 23.703 6.59 1 93.12 637 GLN A C 1
ATOM 5102 O O . GLN A 1 637 ? -8.266 23.609 5.777 1 93.12 637 GLN A O 1
ATOM 5107 N N . ARG A 1 638 ? -9.766 22.688 7.184 1 90.25 638 ARG A N 1
ATOM 5108 C CA . ARG A 1 638 ? -9.266 21.344 6.957 1 90.25 638 ARG A CA 1
ATOM 5109 C C . ARG A 1 638 ? -10.18 20.578 5.996 1 90.25 638 ARG A C 1
ATOM 5111 O O . ARG A 1 638 ? -11.344 20.938 5.816 1 90.25 638 ARG A O 1
ATOM 5118 N N . SER A 1 639 ? -9.5 19.672 5.355 1 86 639 SER A N 1
ATOM 5119 C CA . SER A 1 639 ? -10.266 18.797 4.477 1 86 639 SER A CA 1
ATOM 5120 C C . SER A 1 639 ? -9.828 17.344 4.625 1 86 639 SER A C 1
ATOM 5122 O O . SER A 1 639 ? -8.742 17.062 5.141 1 86 639 SER A O 1
ATOM 5124 N N . SER A 1 640 ? -10.75 16.484 4.469 1 78.06 640 SER A N 1
ATOM 5125 C CA . SER A 1 640 ? -10.445 15.062 4.484 1 78.06 640 SER A CA 1
ATOM 5126 C C . SER A 1 640 ? -10.93 14.383 3.207 1 78.06 640 SER A C 1
ATOM 5128 O O . SER A 1 640 ? -11.812 14.906 2.516 1 78.06 640 SER A O 1
ATOM 5130 N N . TYR A 1 641 ? -10.297 13.32 2.871 1 71.5 641 TYR A N 1
ATOM 5131 C CA . TYR A 1 641 ? -10.672 12.547 1.689 1 71.5 641 TYR A CA 1
ATOM 5132 C C . TYR A 1 641 ? -11.984 11.812 1.914 1 71.5 641 TYR A C 1
ATOM 5134 O O . TYR A 1 641 ? -12.656 11.422 0.956 1 71.5 641 TYR A O 1
ATOM 5142 N N . PHE A 1 642 ? -12.289 11.688 3.156 1 75.75 642 PHE A N 1
ATOM 5143 C CA . PHE A 1 642 ? -13.531 10.992 3.484 1 75.75 642 PHE A CA 1
ATOM 5144 C C . PHE A 1 642 ? -14.625 11.992 3.838 1 75.75 642 PHE A C 1
ATOM 5146 O O . PHE A 1 642 ? -14.336 13.141 4.18 1 75.75 642 PHE A O 1
ATOM 5153 N N . VAL A 1 643 ? -15.812 11.641 3.674 1 74.5 643 VAL A N 1
ATOM 5154 C CA . VAL A 1 643 ? -16.938 12.523 4.012 1 74.5 643 VAL A CA 1
ATOM 5155 C C . VAL A 1 643 ? -17.188 12.469 5.516 1 74.5 643 VAL A C 1
ATOM 5157 O O . VAL A 1 643 ? -16.891 13.43 6.234 1 74.5 643 VAL A O 1
ATOM 5160 N N . SER A 1 644 ? -17.594 11.305 5.957 1 75.5 644 SER A N 1
ATOM 5161 C CA . SER A 1 644 ? -17.906 11.258 7.383 1 75.5 644 SER A CA 1
ATOM 5162 C C . SER A 1 644 ? -17.219 10.078 8.062 1 75.5 644 SER A C 1
ATOM 5164 O O . SER A 1 644 ? -17.188 10 9.289 1 75.5 644 SER A O 1
ATOM 5166 N N . LEU A 1 645 ? -16.734 9.234 7.324 1 86.25 645 LEU A N 1
ATOM 5167 C CA . LEU A 1 645 ? -16.125 8.055 7.914 1 86.25 645 LEU A CA 1
ATOM 5168 C C . LEU A 1 645 ? -14.602 8.109 7.789 1 86.25 645 LEU A C 1
ATOM 5170 O O . LEU A 1 645 ? -14.055 7.875 6.707 1 86.25 645 LEU A O 1
ATOM 5174 N N . PRO A 1 646 ? -13.969 8.312 8.914 1 87.5 646 PRO A N 1
ATOM 5175 C CA . PRO A 1 646 ? -12.508 8.344 8.875 1 87.5 646 PRO A CA 1
ATOM 5176 C C . PRO A 1 646 ? -11.898 6.984 8.508 1 87.5 646 PRO A C 1
ATOM 5178 O O . PRO A 1 646 ? -12.562 5.953 8.656 1 87.5 646 PRO A O 1
ATOM 5181 N N . LEU A 1 647 ? -10.703 6.969 8.109 1 85 647 LEU A N 1
ATOM 5182 C CA . LEU A 1 647 ? -10.031 5.77 7.621 1 85 647 LEU A CA 1
ATOM 5183 C C . LEU A 1 647 ? -9.891 4.734 8.734 1 85 647 LEU A C 1
ATOM 5185 O O . LEU A 1 647 ? -9.891 3.529 8.469 1 85 647 LEU A O 1
ATOM 5189 N N . ARG A 1 648 ? -9.781 5.199 9.93 1 86.81 648 ARG A N 1
ATOM 5190 C CA . ARG A 1 648 ? -9.648 4.281 11.055 1 86.81 648 ARG A CA 1
ATOM 5191 C C . ARG A 1 648 ? -10.859 3.361 11.164 1 86.81 648 ARG A C 1
ATOM 5193 O O . ARG A 1 648 ? -10.742 2.236 11.656 1 86.81 648 ARG A O 1
ATOM 5200 N N . TYR A 1 649 ? -12.016 3.828 10.773 1 91.12 649 TYR A N 1
ATOM 5201 C CA . TYR A 1 649 ? -13.227 3.023 10.781 1 91.12 649 TYR A CA 1
ATOM 5202 C C . TYR A 1 649 ? -13.547 2.502 9.391 1 91.12 649 TYR A C 1
ATOM 5204 O O . TYR A 1 649 ? -14.094 1.408 9.234 1 91.12 649 TYR A O 1
ATOM 5212 N N . GLY A 1 650 ? -13.148 3.262 8.43 1 90.5 650 GLY A N 1
ATOM 5213 C CA . GLY A 1 650 ? -13.469 2.916 7.055 1 90.5 650 GLY A CA 1
ATOM 5214 C C . GLY A 1 650 ? -12.703 1.711 6.547 1 90.5 650 GLY A C 1
ATOM 5215 O O . GLY A 1 650 ? -13.273 0.835 5.895 1 90.5 650 GLY A O 1
ATOM 5216 N N . ILE A 1 651 ? -11.453 1.618 6.867 1 88.81 651 ILE A N 1
ATOM 5217 C CA . ILE A 1 651 ? -10.617 0.537 6.363 1 88.81 651 ILE A CA 1
ATOM 5218 C C . ILE A 1 651 ? -11.039 -0.786 7 1 88.81 651 ILE A C 1
ATOM 5220 O O . ILE A 1 651 ? -11.258 -1.776 6.301 1 88.81 651 ILE A O 1
ATOM 5224 N N . PRO A 1 652 ? -11.211 -0.846 8.281 1 91.19 652 PRO A N 1
ATOM 5225 C CA . PRO A 1 652 ? -11.688 -2.098 8.875 1 91.19 652 PRO A CA 1
ATOM 5226 C C . PRO A 1 652 ? -13.062 -2.508 8.352 1 91.19 652 PRO A C 1
ATOM 5228 O O . PRO A 1 652 ? -13.336 -3.699 8.18 1 91.19 652 PRO A O 1
ATOM 5231 N N . LEU A 1 653 ? -13.898 -1.553 8.188 1 93.06 653 LEU A N 1
ATOM 5232 C CA . LEU A 1 653 ? -15.211 -1.878 7.633 1 93.06 653 LEU A CA 1
ATOM 5233 C C . LEU A 1 653 ? -15.078 -2.459 6.23 1 93.06 653 LEU A C 1
ATOM 5235 O O . LEU A 1 653 ? -15.719 -3.465 5.906 1 93.06 653 LEU A O 1
ATOM 5239 N N . TYR A 1 654 ? -14.258 -1.878 5.391 1 90.56 654 TYR A N 1
ATOM 5240 C CA . TYR A 1 654 ? -13.984 -2.369 4.043 1 90.56 654 TYR A CA 1
ATOM 5241 C C . TYR A 1 654 ? -13.414 -3.781 4.086 1 90.56 654 TYR A C 1
ATOM 5243 O O . TYR A 1 654 ? -13.883 -4.672 3.371 1 90.56 654 TYR A O 1
ATOM 5251 N N . ALA A 1 655 ? -12.477 -3.908 4.941 1 90.31 655 ALA A N 1
ATOM 5252 C CA . ALA A 1 655 ? -11.797 -5.199 5.051 1 90.31 655 ALA A CA 1
ATOM 5253 C C . ALA A 1 655 ? -12.758 -6.277 5.551 1 90.31 655 ALA A C 1
ATOM 5255 O O . ALA A 1 655 ? -12.781 -7.391 5.02 1 90.31 655 ALA A O 1
ATOM 5256 N N . SER A 1 656 ? -13.477 -5.973 6.52 1 92.62 656 SER A N 1
ATOM 5257 C CA . SER A 1 656 ? -14.414 -6.949 7.059 1 92.62 656 SER A CA 1
ATOM 5258 C C . SER A 1 656 ? -15.484 -7.316 6.035 1 92.62 656 SER A C 1
ATOM 5260 O O . SER A 1 656 ? -15.891 -8.477 5.945 1 92.62 656 SER A O 1
ATOM 5262 N N . SER A 1 657 ? -15.938 -6.359 5.312 1 92.62 657 SER A N 1
ATOM 5263 C CA . SER A 1 657 ? -16.906 -6.637 4.266 1 92.62 657 SER A CA 1
ATOM 5264 C C . SER A 1 657 ? -16.312 -7.52 3.174 1 92.62 657 SER A C 1
ATOM 5266 O O . SER A 1 657 ? -16.969 -8.461 2.709 1 92.62 657 SER A O 1
ATOM 5268 N N . GLY A 1 658 ? -15.117 -7.176 2.789 1 91.12 658 GLY A N 1
ATOM 5269 C CA . GLY A 1 658 ? -14.445 -8.008 1.806 1 91.12 658 GLY A CA 1
ATOM 5270 C C . GLY A 1 658 ? -14.305 -9.453 2.248 1 91.12 658 GLY A C 1
ATOM 5271 O O . GLY A 1 658 ? -14.562 -10.375 1.471 1 91.12 658 GLY A O 1
ATOM 5272 N N . VAL A 1 659 ? -13.945 -9.656 3.461 1 93.12 659 VAL A N 1
ATOM 5273 C CA . VAL A 1 659 ? -13.773 -10.992 4.016 1 93.12 659 VAL A CA 1
ATOM 5274 C C . VAL A 1 659 ? -15.125 -11.703 4.082 1 93.12 659 VAL A C 1
ATOM 5276 O O . VAL A 1 659 ? -15.227 -12.898 3.781 1 93.12 659 VAL A O 1
ATOM 5279 N N . MET A 1 660 ? -16.109 -11.023 4.438 1 94 660 MET A N 1
ATOM 5280 C CA . MET A 1 660 ? -17.453 -11.617 4.504 1 94 660 MET A CA 1
ATOM 5281 C C . MET A 1 660 ? -17.922 -12.055 3.117 1 94 660 MET A C 1
ATOM 5283 O O . MET A 1 660 ? -18.469 -13.148 2.961 1 94 660 MET A O 1
ATOM 5287 N N . HIS A 1 661 ? -17.703 -11.203 2.158 1 94.56 661 HIS A N 1
ATOM 5288 C CA . HIS A 1 661 ? -18.047 -11.57 0.79 1 94.56 661 HIS A CA 1
ATOM 5289 C C . HIS A 1 661 ? -17.297 -12.812 0.341 1 94.56 661 HIS A C 1
ATOM 5291 O O . HIS A 1 661 ? -17.859 -13.688 -0.316 1 94.56 661 HIS A O 1
ATOM 5297 N N . TRP A 1 662 ? -16.094 -12.844 0.708 1 95.25 662 TRP A N 1
ATOM 5298 C CA . TRP A 1 662 ? -15.281 -14 0.366 1 95.25 662 TRP A CA 1
ATOM 5299 C C . TRP A 1 662 ? -15.797 -15.258 1.057 1 95.25 662 TRP A C 1
ATOM 5301 O O . TRP A 1 662 ? -15.922 -16.312 0.427 1 95.25 662 TRP A O 1
ATOM 5311 N N . LEU A 1 663 ? -16.125 -15.148 2.312 1 95 663 LEU A N 1
ATOM 5312 C CA . LEU A 1 663 ? -16.641 -16.281 3.072 1 95 663 LEU A CA 1
ATOM 5313 C C . LEU A 1 663 ? -17.953 -16.781 2.484 1 95 663 LEU A C 1
ATOM 5315 O O . LEU A 1 663 ? -18.172 -18 2.395 1 95 663 LEU A O 1
ATOM 5319 N N . ILE A 1 664 ? -18.719 -15.891 2.076 1 93.94 664 ILE A N 1
ATOM 5320 C CA . ILE A 1 664 ? -20 -16.266 1.498 1 93.94 664 ILE A CA 1
ATOM 5321 C C . ILE A 1 664 ? -19.781 -16.953 0.151 1 93.94 664 ILE A C 1
ATOM 5323 O O . ILE A 1 664 ? -20.5 -17.906 -0.193 1 93.94 664 ILE A O 1
ATOM 5327 N N . SER A 1 665 ? -18.797 -16.5 -0.549 1 94.38 665 SER A N 1
ATOM 5328 C CA . SER A 1 665 ? -18.5 -17.125 -1.838 1 94.38 665 SER A CA 1
ATOM 5329 C C . SER A 1 665 ? -18.016 -18.562 -1.665 1 94.38 665 SER A C 1
ATOM 5331 O O . SER A 1 665 ? -18.172 -19.391 -2.564 1 94.38 665 SER A O 1
ATOM 5333 N N . GLN A 1 666 ? -17.469 -18.828 -0.469 1 94.62 666 GLN A N 1
ATOM 5334 C CA . GLN A 1 666 ? -17.031 -20.188 -0.166 1 94.62 666 GLN A CA 1
ATOM 5335 C C . GLN A 1 666 ? -18.156 -21 0.455 1 94.62 666 GLN A C 1
ATOM 5337 O O . GLN A 1 666 ? -18.047 -22.219 0.574 1 94.62 666 GLN A O 1
ATOM 5342 N N . SER A 1 667 ? -19.203 -20.344 0.861 1 93.5 667 SER A N 1
ATOM 5343 C CA . SER A 1 667 ? -20.344 -21.016 1.49 1 93.5 667 SER A CA 1
ATOM 5344 C C . SER A 1 667 ? -21.328 -21.547 0.448 1 93.5 667 SER A C 1
ATOM 5346 O O . SER A 1 667 ? -21.797 -22.688 0.543 1 93.5 667 SER A O 1
ATOM 5348 N N . LEU A 1 668 ? -21.609 -20.703 -0.443 1 92.69 668 LEU A N 1
ATOM 5349 C CA . LEU A 1 668 ? -22.484 -21.047 -1.568 1 92.69 668 LEU A CA 1
ATOM 5350 C C . LEU A 1 668 ? -21.797 -20.703 -2.895 1 92.69 668 LEU A C 1
ATOM 5352 O O . LEU A 1 668 ? -21.312 -19.594 -3.086 1 92.69 668 LEU A O 1
ATOM 5356 N N . PHE A 1 669 ? -21.75 -21.672 -3.748 1 92.06 669 PHE A N 1
ATOM 5357 C CA . PHE A 1 669 ? -21.062 -21.438 -5.008 1 92.06 669 PHE A CA 1
ATOM 5358 C C . PHE A 1 669 ? -21.672 -22.266 -6.129 1 92.06 669 PHE A C 1
ATOM 5360 O O . PHE A 1 669 ? -22.359 -23.25 -5.875 1 92.06 669 PHE A O 1
ATOM 5367 N N . LEU A 1 670 ? -21.453 -21.844 -7.336 1 91.56 670 LEU A N 1
ATOM 5368 C CA . LEU A 1 670 ? -21.875 -22.578 -8.523 1 91.56 670 LEU A CA 1
ATOM 5369 C C . LEU A 1 670 ? -21.031 -23.828 -8.711 1 91.56 670 LEU A C 1
ATOM 5371 O O . LEU A 1 670 ? -19.812 -23.781 -8.562 1 91.56 670 LEU A O 1
ATOM 5375 N N . ALA A 1 671 ? -21.75 -24.891 -8.891 1 88.94 671 ALA A N 1
ATOM 5376 C CA . ALA A 1 671 ? -21.094 -26.156 -9.18 1 88.94 671 ALA A CA 1
ATOM 5377 C C . ALA A 1 671 ? -21.641 -26.781 -10.461 1 88.94 671 ALA A C 1
ATOM 5379 O O . ALA A 1 671 ? -22.844 -26.781 -10.703 1 88.94 671 ALA A O 1
ATOM 5380 N N . ARG A 1 672 ? -20.719 -27.219 -11.227 1 88.44 672 ARG A N 1
ATOM 5381 C CA . ARG A 1 672 ? -21.094 -27.891 -12.461 1 88.44 672 ARG A CA 1
ATOM 5382 C C . ARG A 1 672 ? -20.625 -29.344 -12.453 1 88.44 672 ARG A C 1
ATOM 5384 O O . ARG A 1 672 ? -19.469 -29.625 -12.109 1 88.44 672 ARG A O 1
ATOM 5391 N N . ILE A 1 673 ? -21.562 -30.234 -12.727 1 87.75 673 ILE A N 1
ATOM 5392 C CA . ILE A 1 673 ? -21.25 -31.656 -12.797 1 87.75 673 ILE A CA 1
ATOM 5393 C C . ILE A 1 673 ? -21.281 -32.125 -14.25 1 87.75 673 ILE A C 1
ATOM 5395 O O . ILE A 1 673 ? -22.328 -32.062 -14.906 1 87.75 673 ILE A O 1
ATOM 5399 N N . ARG A 1 674 ? -20.156 -32.562 -14.648 1 86 674 ARG A N 1
ATOM 5400 C CA . ARG A 1 674 ? -20.031 -33.031 -16.031 1 86 674 ARG A CA 1
ATOM 5401 C C . ARG A 1 674 ? -20.125 -34.562 -16.078 1 86 674 ARG A C 1
ATOM 5403 O O . ARG A 1 674 ? -19.312 -35.25 -15.484 1 86 674 ARG A O 1
ATOM 5410 N N . ALA A 1 675 ? -21.078 -35 -16.844 1 86.44 675 ALA A N 1
ATOM 5411 C CA . ALA A 1 675 ? -21.234 -36.438 -17.047 1 86.44 675 ALA A CA 1
ATOM 5412 C C . ALA A 1 675 ? -20.391 -36.906 -18.234 1 86.44 675 ALA A C 1
ATOM 5414 O O . ALA A 1 675 ? -20.406 -36.281 -19.297 1 86.44 675 ALA A O 1
ATOM 5415 N N . ILE A 1 676 ? -19.703 -37.938 -17.906 1 84.62 676 ILE A N 1
ATOM 5416 C CA . ILE A 1 676 ? -18.875 -38.531 -18.938 1 84.62 676 ILE A CA 1
ATOM 5417 C C . ILE A 1 676 ? -19.375 -39.938 -19.266 1 84.62 676 ILE A C 1
ATOM 5419 O O . ILE A 1 676 ? -19.562 -40.75 -18.359 1 84.62 676 ILE A O 1
ATOM 5423 N N . SER A 1 677 ? -19.5 -40.156 -20.5 1 83.06 677 SER A N 1
ATOM 5424 C CA . SER A 1 677 ? -19.984 -41.438 -20.922 1 83.06 677 SER A CA 1
ATOM 5425 C C . SER A 1 677 ? -18.906 -42.531 -20.75 1 83.06 677 SER A C 1
ATOM 5427 O O . SER A 1 677 ? -17.734 -42.188 -20.562 1 83.06 677 SER A O 1
ATOM 5429 N N . ALA A 1 678 ? -19.344 -43.719 -20.844 1 76.75 678 ALA A N 1
ATOM 5430 C CA . ALA A 1 678 ? -18.438 -44.844 -20.641 1 76.75 678 ALA A CA 1
ATOM 5431 C C . ALA A 1 678 ? -17.344 -44.875 -21.703 1 76.75 678 ALA A C 1
ATOM 5433 O O . ALA A 1 678 ? -16.25 -45.406 -21.469 1 76.75 678 ALA A O 1
ATOM 5434 N N . ASP A 1 679 ? -17.641 -44.219 -22.812 1 72.56 679 ASP A N 1
ATOM 5435 C CA . ASP A 1 679 ? -16.656 -44.188 -23.891 1 72.56 679 ASP A CA 1
ATOM 5436 C C . ASP A 1 679 ? -15.711 -43 -23.734 1 72.56 679 ASP A C 1
ATOM 5438 O O . ASP A 1 679 ? -14.805 -42.812 -24.547 1 72.56 679 ASP A O 1
ATOM 5442 N N . GLY A 1 680 ? -15.984 -42.25 -22.719 1 74.75 680 GLY A N 1
ATOM 5443 C CA . GLY A 1 680 ? -15.094 -41.125 -22.453 1 74.75 680 GLY A CA 1
ATOM 5444 C C . GLY A 1 680 ? -15.602 -39.812 -23.031 1 74.75 680 GLY A C 1
ATOM 5445 O O . GLY A 1 680 ? -15.016 -38.75 -22.781 1 74.75 680 GLY A O 1
ATOM 5446 N N . SER A 1 681 ? -16.641 -39.938 -23.781 1 77.62 681 SER A N 1
ATOM 5447 C CA . SER A 1 681 ? -17.156 -38.719 -24.406 1 77.62 681 SER A CA 1
ATOM 5448 C C . SER A 1 681 ? -18.047 -37.938 -23.422 1 77.62 681 SER A C 1
ATOM 5450 O O . SER A 1 681 ? -18.562 -38.5 -22.469 1 77.62 681 SER A O 1
ATOM 5452 N N . ASP A 1 682 ? -18.219 -36.625 -23.719 1 79.62 682 ASP A N 1
ATOM 5453 C CA . ASP A 1 682 ? -19.031 -35.781 -22.859 1 79.62 682 ASP A CA 1
ATOM 5454 C C . ASP A 1 682 ? -20.516 -36.062 -23.047 1 79.62 682 ASP A C 1
ATOM 5456 O O . ASP A 1 682 ? -21 -36.188 -24.172 1 79.62 682 ASP A O 1
ATOM 5460 N N . ASP A 1 683 ? -21.156 -36.344 -21.953 1 84.69 683 ASP A N 1
ATOM 5461 C CA . ASP A 1 683 ? -22.609 -36.469 -21.938 1 84.69 683 ASP A CA 1
ATOM 5462 C C . ASP A 1 683 ? -23.281 -35.188 -21.547 1 84.69 683 ASP A C 1
ATOM 5464 O O . ASP A 1 683 ? -23.531 -34.938 -20.359 1 84.69 683 ASP A O 1
ATOM 5468 N N . GLU A 1 684 ? -23.625 -34.375 -22.469 1 80.69 684 GLU A N 1
ATOM 5469 C CA . GLU A 1 684 ? -24.188 -33.031 -22.203 1 80.69 684 GLU A CA 1
ATOM 5470 C C . GLU A 1 684 ? -25.594 -33.156 -21.641 1 80.69 684 GLU A C 1
ATOM 5472 O O . GLU A 1 684 ? -26.031 -32.281 -20.875 1 80.69 684 GLU A O 1
ATOM 5477 N N . THR A 1 685 ? -26.188 -34.219 -22.016 1 82.31 685 THR A N 1
ATOM 5478 C CA . THR A 1 685 ? -27.578 -34.375 -21.609 1 82.31 685 THR A CA 1
ATOM 5479 C C . THR A 1 685 ? -27.688 -34.625 -20.109 1 82.31 685 THR A C 1
ATOM 5481 O O . THR A 1 685 ? -28.625 -34.125 -19.469 1 82.31 685 THR A O 1
ATOM 5484 N N . ASN A 1 686 ? -26.719 -35.344 -19.594 1 85.56 686 ASN A N 1
ATOM 5485 C CA . ASN A 1 686 ? -26.812 -35.656 -18.172 1 85.56 686 ASN A CA 1
ATOM 5486 C C . ASN A 1 686 ? -25.891 -34.781 -17.328 1 85.56 686 ASN A C 1
ATOM 5488 O O . ASN A 1 686 ? -25.75 -35 -16.125 1 85.56 686 ASN A O 1
ATOM 5492 N N . SER A 1 687 ? -25.328 -33.844 -17.969 1 86.56 687 SER A N 1
ATOM 5493 C CA . SER A 1 687 ? -24.578 -32.844 -17.234 1 86.56 687 SER A CA 1
ATOM 5494 C C . SER A 1 687 ? -25.5 -31.75 -16.688 1 86.56 687 SER A C 1
ATOM 5496 O O . SER A 1 687 ? -26.531 -31.438 -17.297 1 86.56 687 SER A O 1
ATOM 5498 N N . PHE A 1 688 ? -25.172 -31.203 -15.562 1 86.44 688 PHE A N 1
ATOM 5499 C CA . PHE A 1 688 ? -26.047 -30.172 -15.023 1 86.44 688 PHE A CA 1
ATOM 5500 C C . PHE A 1 688 ? -25.266 -29.203 -14.125 1 86.44 688 PHE A C 1
ATOM 5502 O O . PHE A 1 688 ? -24.156 -29.531 -13.68 1 86.44 688 PHE A O 1
ATOM 5509 N N . SER A 1 689 ? -25.906 -28.047 -13.977 1 89.5 689 SER A N 1
ATOM 5510 C CA . SER A 1 689 ? -25.391 -27.062 -13.031 1 89.5 689 SER A CA 1
ATOM 5511 C C . SER A 1 689 ? -26.234 -27.031 -11.758 1 89.5 689 SER A C 1
ATOM 5513 O O . SER A 1 689 ? -27.438 -27.234 -11.789 1 89.5 689 SER A O 1
ATOM 5515 N N . THR A 1 690 ? -25.578 -26.859 -10.672 1 89 690 THR A N 1
ATOM 5516 C CA . THR A 1 690 ? -26.266 -26.797 -9.375 1 89 690 THR A CA 1
ATOM 5517 C C . THR A 1 690 ? -25.547 -25.828 -8.445 1 89 690 THR A C 1
ATOM 5519 O O . THR A 1 690 ? -24.547 -25.219 -8.812 1 89 690 THR A O 1
ATOM 5522 N N . CYS A 1 691 ? -26.203 -25.672 -7.324 1 90.56 691 CYS A N 1
ATOM 5523 C CA . CYS A 1 691 ? -25.609 -24.812 -6.297 1 90.56 691 CYS A CA 1
ATOM 5524 C C . CYS A 1 691 ? -25.031 -25.656 -5.164 1 90.56 691 CYS A C 1
ATOM 5526 O O . CYS A 1 691 ? -25.75 -26.359 -4.465 1 90.56 691 CYS A O 1
ATOM 5528 N N . GLY A 1 692 ? -23.688 -25.625 -5.141 1 87.81 692 GLY A N 1
ATOM 5529 C CA . GLY A 1 692 ? -23.031 -26.328 -4.043 1 87.81 692 GLY A CA 1
ATOM 5530 C C . GLY A 1 692 ? -22.906 -25.469 -2.793 1 87.81 692 GLY A C 1
ATOM 5531 O O . GLY A 1 692 ? -23 -24.25 -2.855 1 87.81 692 GLY A O 1
ATOM 5532 N N . TYR A 1 693 ? -22.828 -26.172 -1.659 1 90 693 TYR A N 1
ATOM 5533 C CA . TYR A 1 693 ? -22.609 -25.453 -0.412 1 90 693 TYR A CA 1
ATOM 5534 C C . TYR A 1 693 ? -21.594 -26.188 0.463 1 90 693 TYR A C 1
ATOM 5536 O O . TYR A 1 693 ? -21.422 -27.406 0.339 1 90 693 TYR A O 1
ATOM 5544 N N . SER A 1 694 ? -20.859 -25.453 1.224 1 92.44 694 SER A N 1
ATOM 5545 C CA . SER A 1 694 ? -19.906 -25.969 2.211 1 92.44 694 SER A CA 1
ATOM 5546 C C . SER A 1 694 ? -20.391 -25.672 3.631 1 92.44 694 SER A C 1
ATOM 5548 O O . SER A 1 694 ? -20.375 -24.516 4.066 1 92.44 694 SER A O 1
ATOM 5550 N N . PRO A 1 695 ? -20.719 -26.719 4.336 1 92.62 695 PRO A N 1
ATOM 5551 C CA . PRO A 1 695 ? -21.281 -26.5 5.672 1 92.62 695 PRO A CA 1
ATOM 5552 C C . PRO A 1 695 ? -20.312 -25.781 6.609 1 92.62 695 PRO A C 1
ATOM 5554 O O . PRO A 1 695 ? -20.719 -24.922 7.383 1 92.62 695 PRO A O 1
ATOM 5557 N N . ILE A 1 696 ? -19.109 -26.141 6.539 1 93.75 696 ILE A N 1
ATOM 5558 C CA . ILE A 1 696 ? -18.141 -25.516 7.422 1 93.75 696 ILE A CA 1
ATOM 5559 C C . ILE A 1 696 ? -17.984 -24.047 7.059 1 93.75 696 ILE A C 1
ATOM 5561 O O . ILE A 1 696 ? -17.828 -23.188 7.938 1 93.75 696 ILE A O 1
ATOM 5565 N N . ALA A 1 697 ? -17.969 -23.719 5.793 1 94.69 697 ALA A N 1
ATOM 5566 C CA . ALA A 1 697 ? -17.875 -22.312 5.363 1 94.69 697 ALA A CA 1
ATOM 5567 C C . ALA A 1 697 ? -19.094 -21.531 5.82 1 94.69 697 ALA A C 1
ATOM 5569 O O . ALA A 1 697 ? -18.969 -20.375 6.242 1 94.69 697 ALA A O 1
ATOM 5570 N N . VAL A 1 698 ? -20.25 -22.141 5.762 1 94.69 698 VAL A N 1
ATOM 5571 C CA . VAL A 1 698 ? -21.469 -21.5 6.219 1 94.69 698 VAL A CA 1
ATOM 5572 C C . VAL A 1 698 ? -21.391 -21.234 7.719 1 94.69 698 VAL A C 1
ATOM 5574 O O . VAL A 1 698 ? -21.75 -20.141 8.18 1 94.69 698 VAL A O 1
ATOM 5577 N N . PHE A 1 699 ? -20.875 -22.141 8.414 1 94.44 699 PHE A N 1
ATOM 5578 C CA . PHE A 1 699 ? -20.719 -22 9.852 1 94.44 699 PHE A CA 1
ATOM 5579 C C . PHE A 1 699 ? -19.797 -20.844 10.188 1 94.44 699 PHE A C 1
ATOM 5581 O O . PHE A 1 699 ? -20.125 -20 11.023 1 94.44 699 PHE A O 1
ATOM 5588 N N . ILE A 1 700 ? -18.688 -20.812 9.523 1 94.62 700 ILE A N 1
ATOM 5589 C CA . ILE A 1 700 ? -17.719 -19.75 9.766 1 94.62 700 ILE A CA 1
ATOM 5590 C C . ILE A 1 700 ? -18.312 -18.406 9.359 1 94.62 700 ILE A C 1
ATOM 5592 O O . ILE A 1 700 ? -18.109 -17.391 10.039 1 94.62 700 ILE A O 1
ATOM 5596 N N . ALA A 1 701 ? -19.016 -18.359 8.273 1 94.44 701 ALA A N 1
ATOM 5597 C CA . ALA A 1 701 ? -19.672 -17.125 7.82 1 94.44 701 ALA A CA 1
ATOM 5598 C C . ALA A 1 701 ? -20.688 -16.641 8.844 1 94.44 701 ALA A C 1
ATOM 5600 O O . ALA A 1 701 ? -20.781 -15.43 9.102 1 94.44 701 ALA A O 1
ATOM 5601 N N . MET A 1 702 ? -21.375 -17.516 9.406 1 94.25 702 MET A N 1
ATOM 5602 C CA . MET A 1 702 ? -22.359 -17.156 10.422 1 94.25 702 MET A CA 1
ATOM 5603 C C . MET A 1 702 ? -21.672 -16.578 11.656 1 94.25 702 MET A C 1
ATOM 5605 O O . MET A 1 702 ? -22.141 -15.578 12.211 1 94.25 702 MET A O 1
ATOM 5609 N N . LEU A 1 703 ? -20.625 -17.188 12.031 1 94 703 LEU A N 1
ATOM 5610 C CA . LEU A 1 703 ? -19.859 -16.703 13.18 1 94 703 LEU A CA 1
ATOM 5611 C C . LEU A 1 703 ? -19.297 -15.312 12.891 1 94 703 LEU A C 1
ATOM 5613 O O . LEU A 1 703 ? -19.375 -14.422 13.742 1 94 703 LEU A O 1
ATOM 5617 N N . ALA A 1 704 ? -18.75 -15.156 11.719 1 93.75 704 ALA A N 1
ATOM 5618 C CA . ALA A 1 704 ? -18.219 -13.852 11.32 1 93.75 704 ALA A CA 1
ATOM 5619 C C . ALA A 1 704 ? -19.312 -12.797 11.289 1 93.75 704 ALA A C 1
ATOM 5621 O O . ALA A 1 704 ? -19.109 -11.656 11.719 1 93.75 704 ALA A O 1
ATOM 5622 N N . GLY A 1 705 ? -20.469 -13.195 10.758 1 93 705 GLY A N 1
ATOM 5623 C CA . GLY A 1 705 ? -21.609 -12.289 10.766 1 93 705 GLY A CA 1
ATOM 5624 C C . GLY A 1 705 ? -22.031 -11.875 12.156 1 93 705 GLY A C 1
ATOM 5625 O O . GLY A 1 705 ? -22.312 -10.703 12.406 1 93 705 GLY A O 1
ATOM 5626 N N . LEU A 1 706 ? -22 -12.758 13.07 1 93.94 706 LEU A N 1
ATOM 5627 C CA . LEU A 1 706 ? -22.344 -12.461 14.461 1 93.94 706 LEU A CA 1
ATOM 5628 C C . LEU A 1 706 ? -21.344 -11.508 15.086 1 93.94 706 LEU A C 1
ATOM 5630 O O . LEU A 1 706 ? -21.719 -10.602 15.836 1 93.94 706 LEU A O 1
ATOM 5634 N N . VAL A 1 707 ? -20.141 -11.688 14.742 1 93.75 707 VAL A N 1
ATOM 5635 C CA . VAL A 1 707 ? -19.094 -10.812 15.258 1 93.75 707 VAL A CA 1
ATOM 5636 C C . VAL A 1 707 ? -19.312 -9.383 14.766 1 93.75 707 VAL A C 1
ATOM 5638 O O . VAL A 1 707 ? -19.156 -8.422 15.523 1 93.75 707 VAL A O 1
ATOM 5641 N N . ILE A 1 708 ? -19.688 -9.25 13.562 1 92.12 708 ILE A N 1
ATOM 5642 C CA . ILE A 1 708 ? -19.922 -7.934 12.977 1 92.12 708 ILE A CA 1
ATOM 5643 C C . ILE A 1 708 ? -21.094 -7.25 13.68 1 92.12 708 ILE A C 1
ATOM 5645 O O . ILE A 1 708 ? -21.031 -6.055 13.969 1 92.12 708 ILE A O 1
ATOM 5649 N N . ILE A 1 709 ? -22.109 -7.988 14.016 1 93.94 709 ILE A N 1
ATOM 5650 C CA . ILE A 1 709 ? -23.266 -7.457 14.727 1 93.94 709 ILE A CA 1
ATOM 5651 C C . ILE A 1 709 ? -22.875 -7.043 16.141 1 93.94 709 ILE A C 1
ATOM 5653 O O . ILE A 1 709 ? -23.203 -5.945 16.594 1 93.94 709 ILE A O 1
ATOM 5657 N N . VAL A 1 710 ? -22.109 -7.801 16.766 1 94.56 710 VAL A N 1
ATOM 5658 C CA . VAL A 1 710 ? -21.672 -7.52 18.125 1 94.56 710 VAL A CA 1
ATOM 5659 C C . VAL A 1 710 ? -20.766 -6.285 18.141 1 94.56 710 VAL A C 1
ATOM 5661 O O . VAL A 1 710 ? -20.844 -5.461 19.047 1 94.56 710 VAL A O 1
ATOM 5664 N N . LEU A 1 711 ? -19.984 -6.148 17.141 1 93.75 711 LEU A N 1
ATOM 5665 C CA . LEU A 1 711 ? -19.047 -5.027 17.078 1 93.75 711 LEU A CA 1
ATOM 5666 C C . LEU A 1 711 ? -19.797 -3.703 16.984 1 93.75 711 LEU A C 1
ATOM 5668 O O . LEU A 1 711 ? -19.469 -2.746 17.672 1 93.75 711 LEU A O 1
ATOM 5672 N N . ILE A 1 712 ? -20.828 -3.635 16.156 1 94.88 712 ILE A N 1
ATOM 5673 C CA . ILE A 1 712 ? -21.516 -2.365 16 1 94.88 712 ILE A CA 1
ATOM 5674 C C . ILE A 1 712 ? -22.328 -2.059 17.266 1 94.88 712 ILE A C 1
ATOM 5676 O O . ILE A 1 712 ? -22.453 -0.897 17.656 1 94.88 712 ILE A O 1
ATOM 5680 N N . VAL A 1 713 ? -22.812 -3.053 17.922 1 94.94 713 VAL A N 1
ATOM 5681 C CA . VAL A 1 713 ? -23.547 -2.865 19.172 1 94.94 713 VAL A CA 1
ATOM 5682 C C . VAL A 1 713 ? -22.578 -2.43 20.266 1 94.94 713 VAL A C 1
ATOM 5684 O O . VAL A 1 713 ? -22.875 -1.512 21.031 1 94.94 713 VAL A O 1
ATOM 5687 N N . ALA A 1 714 ? -21.453 -3.057 20.266 1 95.75 714 ALA A N 1
ATOM 5688 C CA . ALA A 1 714 ? -20.422 -2.701 21.25 1 95.75 714 ALA A CA 1
ATOM 5689 C C . ALA A 1 714 ? -19.969 -1.258 21.062 1 95.75 714 ALA A C 1
ATOM 5691 O O . ALA A 1 714 ? -19.828 -0.515 22.047 1 95.75 714 ALA A O 1
ATOM 5692 N N . ILE A 1 715 ? -19.812 -0.864 19.859 1 95.12 715 ILE A N 1
ATOM 5693 C CA . ILE A 1 715 ? -19.422 0.513 19.562 1 95.12 715 ILE A CA 1
ATOM 5694 C C . ILE A 1 715 ? -20.547 1.461 19.984 1 95.12 715 ILE A C 1
ATOM 5696 O O . ILE A 1 715 ? -20.281 2.57 20.453 1 95.12 715 ILE A O 1
ATOM 5700 N N . GLY A 1 716 ? -21.766 0.983 19.812 1 95.62 716 GLY A N 1
ATOM 5701 C CA . GLY A 1 716 ? -22.922 1.77 20.188 1 95.62 716 GLY A CA 1
ATOM 5702 C C . GLY A 1 716 ? -22.984 2.049 21.688 1 95.62 716 GLY A C 1
ATOM 5703 O O . GLY A 1 716 ? -23.625 3.01 22.109 1 95.62 716 GLY A O 1
ATOM 5704 N N . PHE A 1 717 ? -22.203 1.312 22.453 1 95.62 717 PHE A N 1
ATOM 5705 C CA . PHE A 1 717 ? -22.25 1.473 23.906 1 95.62 717 PHE A CA 1
ATOM 5706 C C . PHE A 1 717 ? -21.219 2.492 24.375 1 95.62 717 PHE A C 1
ATOM 5708 O O . PHE A 1 717 ? -21.203 2.877 25.547 1 95.62 717 PHE A O 1
ATOM 5715 N N . ARG A 1 718 ? -20.438 2.945 23.531 1 95.25 718 ARG A N 1
ATOM 5716 C CA . ARG A 1 718 ? -19.547 4.031 23.906 1 95.25 718 ARG A CA 1
ATOM 5717 C C . ARG A 1 718 ? -20.312 5.293 24.266 1 95.25 718 ARG A C 1
ATOM 5719 O O . ARG A 1 718 ? -21.5 5.422 23.922 1 95.25 718 ARG A O 1
ATOM 5726 N N . ARG A 1 719 ? -19.672 6.188 24.953 1 94.94 719 ARG A N 1
ATOM 5727 C CA . ARG A 1 719 ? -20.406 7.344 25.469 1 94.94 719 ARG A CA 1
ATOM 5728 C C . ARG A 1 719 ? -19.859 8.641 24.875 1 94.94 719 ARG A C 1
ATOM 5730 O O . ARG A 1 719 ? -18.656 8.766 24.641 1 94.94 719 ARG A O 1
ATOM 5737 N N . TYR A 1 720 ? -20.828 9.477 24.578 1 94.31 720 TYR A N 1
ATOM 5738 C CA . TYR A 1 720 ? -20.484 10.859 24.297 1 94.31 720 TYR A CA 1
ATOM 5739 C C . TYR A 1 720 ? -20.266 11.648 25.578 1 94.31 720 TYR A C 1
ATOM 5741 O O . TYR A 1 720 ? -20.766 11.258 26.641 1 94.31 720 TYR A O 1
ATOM 5749 N N . ASP A 1 721 ? -19.422 12.711 25.703 1 87.25 721 ASP A N 1
ATOM 5750 C CA . ASP A 1 721 ? -19.172 13.508 26.906 1 87.25 721 ASP A CA 1
ATOM 5751 C C . ASP A 1 721 ? -20.453 14.148 27.422 1 87.25 721 ASP A C 1
ATOM 5753 O O . ASP A 1 721 ? -20.641 14.289 28.625 1 87.25 721 ASP A O 1
ATOM 5757 N N . GLY A 1 722 ? -21.484 14.484 26.656 1 86.75 722 GLY A N 1
ATOM 5758 C CA . GLY A 1 722 ? -22.797 14.961 27.047 1 86.75 722 GLY A CA 1
ATOM 5759 C C . GLY A 1 722 ? -22.875 16.469 27.172 1 86.75 722 GLY A C 1
ATOM 5760 O O . GLY A 1 722 ? -23.938 17.031 27.406 1 86.75 722 GLY A O 1
ATOM 5761 N N . THR A 1 723 ? -21.719 17.172 27.125 1 89.75 723 THR A N 1
ATOM 5762 C CA . THR A 1 723 ? -21.703 18.625 27.281 1 89.75 723 THR A CA 1
ATOM 5763 C C . THR A 1 723 ? -22.422 19.297 26.125 1 89.75 723 THR A C 1
ATOM 5765 O O . THR A 1 723 ? -23.328 20.109 26.328 1 89.75 723 THR A O 1
ATOM 5768 N N . MET A 1 724 ? -22.031 18.906 24.953 1 92.25 724 MET A N 1
ATOM 5769 C CA . MET A 1 724 ? -22.766 19.438 23.797 1 92.25 724 MET A CA 1
ATOM 5770 C C . MET A 1 724 ? -24.016 18.625 23.531 1 92.25 724 MET A C 1
ATOM 5772 O O . MET A 1 724 ? -24.031 17.406 23.703 1 92.25 724 MET A O 1
ATOM 5776 N N . ARG A 1 725 ? -24.984 19.297 23.094 1 90.62 725 ARG A N 1
ATOM 5777 C CA . ARG A 1 725 ? -26.281 18.672 22.859 1 90.62 725 ARG A CA 1
ATOM 5778 C C . ARG A 1 725 ? -26.203 17.703 21.688 1 90.62 725 ARG A C 1
ATOM 5780 O O . ARG A 1 725 ? -25.375 17.859 20.781 1 90.62 725 ARG A O 1
ATOM 5787 N N . MET A 1 726 ? -27.078 16.734 21.75 1 93.81 726 MET A N 1
ATOM 5788 C CA . MET A 1 726 ? -27.125 15.711 20.703 1 93.81 726 MET A CA 1
ATOM 5789 C C . MET A 1 726 ? -27.844 16.234 19.469 1 93.81 726 MET A C 1
ATOM 5791 O O . MET A 1 726 ? -29.062 16.375 19.453 1 93.81 726 MET A O 1
ATOM 5795 N N . VAL A 1 727 ? -27.078 16.453 18.453 1 94.88 727 VAL A N 1
ATOM 5796 C CA . VAL A 1 727 ? -27.656 16.953 17.219 1 94.88 727 VAL A CA 1
ATOM 5797 C C . VAL A 1 727 ? -27.719 15.844 16.172 1 94.88 727 VAL A C 1
ATOM 5799 O O . VAL A 1 727 ? -28.516 15.898 15.242 1 94.88 727 VAL A O 1
ATOM 5802 N N . SER A 1 728 ? -26.812 14.812 16.328 1 95.5 728 SER A N 1
ATOM 5803 C CA . SER A 1 728 ? -26.703 13.75 15.344 1 95.5 728 SER A CA 1
ATOM 5804 C C . SER A 1 728 ? -26.469 14.312 13.945 1 95.5 728 SER A C 1
ATOM 5806 O O . SER A 1 728 ? -25.516 15.055 13.727 1 95.5 728 SER A O 1
ATOM 5808 N N . THR A 1 729 ? -27.453 14.07 12.977 1 96.06 729 THR A N 1
ATOM 5809 C CA . THR A 1 729 ? -27.312 14.539 11.602 1 96.06 729 THR A CA 1
ATOM 5810 C C . THR A 1 729 ? -28.438 15.5 11.242 1 96.06 729 THR A C 1
ATOM 5812 O O . THR A 1 729 ? -28.641 15.805 10.062 1 96.06 729 THR A O 1
ATOM 5815 N N . ASN A 1 730 ? -29.125 16 12.242 1 96.62 730 ASN A N 1
ATOM 5816 C CA . ASN A 1 730 ? -30.281 16.875 12.055 1 96.62 730 ASN A CA 1
ATOM 5817 C C . ASN A 1 730 ? -29.875 18.297 11.719 1 96.62 730 ASN A C 1
ATOM 5819 O O . ASN A 1 730 ? -29.281 19 12.547 1 96.62 730 ASN A O 1
ATOM 5823 N N . SER A 1 731 ? -30.281 18.797 10.539 1 97.56 731 SER A N 1
ATOM 5824 C CA . SER A 1 731 ? -29.859 20.109 10.062 1 97.56 731 SER A CA 1
ATOM 5825 C C . SER A 1 731 ? -30.422 21.234 10.938 1 97.56 731 SER A C 1
ATOM 5827 O O . SER A 1 731 ? -29.766 22.25 11.156 1 97.56 731 SER A O 1
ATOM 5829 N N . LEU A 1 732 ? -31.609 21.109 11.5 1 97.12 732 LEU A N 1
ATOM 5830 C CA . LEU A 1 732 ? -32.219 22.125 12.359 1 97.12 732 LEU A CA 1
ATOM 5831 C C . LEU A 1 732 ? -31.453 22.219 13.68 1 97.12 732 LEU A C 1
ATOM 5833 O O . LEU A 1 732 ? -31.141 23.328 14.141 1 97.12 732 LEU A O 1
ATOM 5837 N N . ALA A 1 733 ? -31.156 21.094 14.219 1 96.44 733 ALA A N 1
ATOM 5838 C CA . ALA A 1 733 ? -30.422 21.078 15.484 1 96.44 733 ALA A CA 1
ATOM 5839 C C . ALA A 1 733 ? -29.016 21.656 15.32 1 96.44 733 ALA A C 1
ATOM 5841 O O . ALA A 1 733 ? -28.531 22.391 16.188 1 96.44 733 ALA A O 1
ATOM 5842 N N . ILE A 1 734 ? -28.359 21.328 14.227 1 97.38 734 ILE A N 1
ATOM 5843 C CA . ILE A 1 734 ? -27.031 21.859 13.953 1 97.38 734 ILE A CA 1
ATOM 5844 C C . ILE A 1 734 ? -27.094 23.375 13.781 1 97.38 734 ILE A C 1
ATOM 5846 O O . ILE A 1 734 ? -26.281 24.094 14.336 1 97.38 734 ILE A O 1
ATOM 5850 N N . SER A 1 735 ? -28.109 23.844 13.055 1 97.31 735 SER A N 1
ATOM 5851 C CA . SER A 1 735 ? -28.266 25.266 12.797 1 97.31 735 SER A CA 1
ATOM 5852 C C . SER A 1 735 ? -28.531 26.031 14.094 1 97.31 735 SER A C 1
ATOM 5854 O O . SER A 1 735 ? -28.125 27.188 14.234 1 97.31 735 SER A O 1
ATOM 5856 N N . ALA A 1 736 ? -29.172 25.438 15.039 1 95.88 736 ALA A N 1
ATOM 5857 C CA . ALA A 1 736 ? -29.516 26.078 16.297 1 95.88 736 ALA A CA 1
ATOM 5858 C C . ALA A 1 736 ? -28.25 26.422 17.094 1 95.88 736 ALA A C 1
ATOM 5860 O O . ALA A 1 736 ? -28.234 27.406 17.844 1 95.88 736 ALA A O 1
ATOM 5861 N N . ALA A 1 737 ? -27.219 25.688 16.922 1 95.31 737 ALA A N 1
ATOM 5862 C CA . ALA A 1 737 ? -25.969 25.891 17.641 1 95.31 737 ALA A CA 1
ATOM 5863 C C . ALA A 1 737 ? -25.078 26.891 16.922 1 95.31 737 ALA A C 1
ATOM 5865 O O . ALA A 1 737 ? -24 27.234 17.406 1 95.31 737 ALA A O 1
ATOM 5866 N N . CYS A 1 738 ? -25.531 27.422 15.766 1 96.88 738 CYS A N 1
ATOM 5867 C CA . CYS A 1 738 ? -24.625 28.188 14.906 1 96.88 738 CYS A CA 1
ATOM 5868 C C . CYS A 1 738 ? -25.031 29.656 14.859 1 96.88 738 CYS A C 1
ATOM 5870 O O . CYS A 1 738 ? -24.641 30.375 13.938 1 96.88 738 CYS A O 1
ATOM 5872 N N . HIS A 1 739 ? -25.828 30.156 15.812 1 96.31 739 HIS A N 1
ATOM 5873 C CA . HIS A 1 739 ? -26.156 31.578 15.898 1 96.31 739 HIS A CA 1
ATOM 5874 C C . HIS A 1 739 ? -25.078 32.344 16.625 1 96.31 739 HIS A C 1
ATOM 5876 O O . HIS A 1 739 ? -25.234 32.656 17.812 1 96.31 739 HIS A O 1
ATOM 5882 N N . VAL A 1 740 ? -24.109 32.75 15.945 1 96.81 740 VAL A N 1
ATOM 5883 C CA . VAL A 1 740 ? -22.906 33.344 16.516 1 96.81 740 VAL A CA 1
ATOM 5884 C C . VAL A 1 740 ? -23.141 34.812 16.766 1 96.81 740 VAL A C 1
ATOM 5886 O O . VAL A 1 740 ? -24.125 35.375 16.297 1 96.81 740 VAL A O 1
ATOM 5889 N N . LEU A 1 741 ? -22.25 35.469 17.484 1 96.12 741 LEU A N 1
ATOM 5890 C CA . LEU A 1 741 ? -22.281 36.906 17.734 1 96.12 741 LEU A CA 1
ATOM 5891 C C . LEU A 1 741 ? -21.859 37.656 16.484 1 96.12 741 LEU A C 1
ATOM 5893 O O . LEU A 1 741 ? -21.297 37.094 15.555 1 96.12 741 LEU A O 1
ATOM 5897 N N . GLU A 1 742 ? -22.094 38.906 16.422 1 94.75 742 GLU A N 1
ATOM 5898 C CA . GLU A 1 742 ? -21.875 39.75 15.242 1 94.75 742 GLU A CA 1
ATOM 5899 C C . GLU A 1 742 ? -20.391 39.75 14.859 1 94.75 742 GLU A C 1
ATOM 5901 O O . GLU A 1 742 ? -20.047 39.781 13.68 1 94.75 742 GLU A O 1
ATOM 5906 N N . GLU A 1 743 ? -19.516 39.719 15.891 1 94.5 743 GLU A N 1
ATOM 5907 C CA . GLU A 1 743 ? -18.078 39.781 15.656 1 94.5 743 GLU A CA 1
ATOM 5908 C C . GLU A 1 743 ? -17.594 38.531 14.883 1 94.5 743 GLU A C 1
ATOM 5910 O O . GLU A 1 743 ? -16.594 38.625 14.18 1 94.5 743 GLU A O 1
ATOM 5915 N N . ASP A 1 744 ? -18.312 37.5 15.039 1 95.75 744 ASP A N 1
ATOM 5916 C CA . ASP A 1 744 ? -17.891 36.219 14.445 1 95.75 744 ASP A CA 1
ATOM 5917 C C . ASP A 1 744 ? -18.594 36 13.109 1 95.75 744 ASP A C 1
ATOM 5919 O O . ASP A 1 744 ? -18.266 35.031 12.391 1 95.75 744 ASP A O 1
ATOM 5923 N N . ARG A 1 745 ? -19.484 36.75 12.625 1 93.69 745 ARG A N 1
ATOM 5924 C CA . ARG A 1 745 ? -20.328 36.469 11.469 1 93.69 745 ARG A CA 1
ATOM 5925 C C . ARG A 1 745 ? -19.547 36.625 10.172 1 93.69 745 ARG A C 1
ATOM 5927 O O . ARG A 1 745 ? -19.719 35.812 9.242 1 93.69 745 ARG A O 1
ATOM 5934 N N . ALA A 1 746 ? -18.641 37.562 10.125 1 92.12 746 ALA A N 1
ATOM 5935 C CA . ALA A 1 746 ? -17.984 37.906 8.859 1 92.12 746 ALA A CA 1
ATOM 5936 C C . ALA A 1 746 ? -16.922 36.875 8.508 1 92.12 746 ALA A C 1
ATOM 5938 O O . ALA A 1 746 ? -16.906 36.344 7.383 1 92.12 746 ALA A O 1
ATOM 5939 N N . SER A 1 747 ? -16.062 36.5 9.43 1 93.19 747 SER A N 1
ATOM 5940 C CA . SER A 1 747 ? -14.953 35.625 9.047 1 93.19 747 SER A CA 1
ATOM 5941 C C . SER A 1 747 ? -14.734 34.531 10.07 1 93.19 747 SER A C 1
ATOM 5943 O O . SER A 1 747 ? -13.773 33.75 9.961 1 93.19 747 SER A O 1
ATOM 5945 N N . GLY A 1 748 ? -15.602 34.344 10.945 1 94.69 748 GLY A N 1
ATOM 5946 C CA . GLY A 1 748 ? -15.391 33.375 12.008 1 94.69 748 GLY A CA 1
ATOM 5947 C C . GLY A 1 748 ? -15.375 31.938 11.508 1 94.69 748 GLY A C 1
ATOM 5948 O O . GLY A 1 748 ? -14.641 31.094 12.047 1 94.69 748 GLY A O 1
ATOM 5949 N N . TYR A 1 749 ? -16.172 31.656 10.484 1 95.81 749 TYR A N 1
ATOM 5950 C CA . TYR A 1 749 ? -16.281 30.281 9.977 1 95.81 749 TYR A CA 1
ATOM 5951 C C . TYR A 1 749 ? -15 29.844 9.297 1 95.81 749 TYR A C 1
ATOM 5953 O O . TYR A 1 749 ? -14.797 28.656 9.039 1 95.81 749 TYR A O 1
ATOM 5961 N N . LEU A 1 750 ? -14.039 30.734 9.016 1 95.38 750 LEU A N 1
ATOM 5962 C CA . LEU A 1 750 ? -12.789 30.406 8.336 1 95.38 750 LEU A CA 1
ATOM 5963 C C . LEU A 1 750 ? -11.688 30.109 9.352 1 95.38 750 LEU A C 1
ATOM 5965 O O . LEU A 1 750 ? -10.602 29.641 8.977 1 95.38 750 LEU A O 1
ATOM 5969 N N . LEU A 1 751 ? -11.93 30.391 10.617 1 96.06 751 LEU A N 1
ATOM 5970 C CA . LEU A 1 751 ? -10.938 30.281 11.68 1 96.06 751 LEU A CA 1
ATOM 5971 C C . LEU A 1 751 ? -11.336 29.203 12.688 1 96.06 751 LEU A C 1
ATOM 5973 O O . LEU A 1 751 ? -12.43 28.656 12.602 1 96.06 751 LEU A O 1
ATOM 5977 N N . PRO A 1 752 ? -10.453 28.766 13.578 1 96 752 PRO A N 1
ATOM 5978 C CA . PRO A 1 752 ? -10.828 27.766 14.57 1 96 752 PRO A CA 1
ATOM 5979 C C . PRO A 1 752 ? -11.977 28.219 15.469 1 96 752 PRO A C 1
ATOM 5981 O O . PRO A 1 752 ? -11.969 29.359 15.961 1 96 752 PRO A O 1
ATOM 5984 N N . VAL A 1 753 ? -12.914 27.375 15.633 1 97 753 VAL A N 1
ATOM 5985 C CA . VAL A 1 753 ? -14.102 27.734 16.406 1 97 753 VAL A CA 1
ATOM 5986 C C . VAL A 1 753 ? -14.281 26.766 17.562 1 97 753 VAL A C 1
ATOM 5988 O O . VAL A 1 753 ? -13.805 25.625 17.5 1 97 753 VAL A O 1
ATOM 5991 N N . GLN A 1 754 ? -14.898 27.203 18.562 1 97 754 GLN A N 1
ATOM 5992 C CA . GLN A 1 754 ? -15.258 26.438 19.75 1 97 754 GLN A CA 1
ATOM 5993 C C . GLN A 1 754 ? -16.688 26.766 20.203 1 97 754 GLN A C 1
ATOM 5995 O O . GLN A 1 754 ? -17.141 27.906 20.078 1 97 754 GLN A O 1
ATOM 6000 N N . TRP A 1 755 ? -17.406 25.75 20.625 1 96.88 755 TRP A N 1
ATOM 6001 C CA . TRP A 1 755 ? -18.766 25.953 21.125 1 96.88 755 TRP A CA 1
ATOM 6002 C C . TRP A 1 755 ? -18.781 26.141 22.641 1 96.88 755 TRP A C 1
ATOM 6004 O O . TRP A 1 755 ? -17.969 25.531 23.344 1 96.88 755 TRP A O 1
ATOM 6014 N N . GLY A 1 756 ? -19.609 27 23.188 1 96.44 756 GLY A N 1
ATOM 6015 C CA . GLY A 1 756 ? -19.766 27.219 24.609 1 96.44 756 GLY A CA 1
ATOM 6016 C C . GLY A 1 756 ? -20.719 28.359 24.938 1 96.44 756 GLY A C 1
ATOM 6017 O O . GLY A 1 756 ? -21.5 28.781 24.078 1 96.44 756 GLY A O 1
ATOM 6018 N N . ALA A 1 757 ? -20.75 28.734 26.234 1 96.25 757 ALA A N 1
ATOM 6019 C CA . ALA A 1 757 ? -21.5 29.906 26.672 1 96.25 757 ALA A CA 1
ATOM 6020 C C . ALA A 1 757 ? -20.766 31.188 26.328 1 96.25 757 ALA A C 1
ATOM 6022 O O . ALA A 1 757 ? -19.703 31.469 26.891 1 96.25 757 ALA A O 1
ATOM 6023 N N . ILE A 1 758 ? -21.359 32.031 25.484 1 96.25 758 ILE A N 1
ATOM 6024 C CA . ILE A 1 758 ? -20.609 33.156 24.938 1 96.25 758 ILE A CA 1
ATOM 6025 C C . ILE A 1 758 ? -21.125 34.438 25.547 1 96.25 758 ILE A C 1
ATOM 6027 O O . ILE A 1 758 ? -20.453 35.469 25.484 1 96.25 758 ILE A O 1
ATOM 6031 N N . GLN A 1 759 ? -22.312 34.406 26.062 1 95.38 759 GLN A N 1
ATOM 6032 C CA . GLN A 1 759 ? -22.875 35.594 26.672 1 95.38 759 GLN A CA 1
ATOM 6033 C C . GLN A 1 759 ? -23.875 35.219 27.766 1 95.38 759 GLN A C 1
ATOM 6035 O O . GLN A 1 759 ? -24.562 34.219 27.656 1 95.38 759 GLN A O 1
ATOM 6040 N N . MET A 1 760 ? -23.875 35.938 28.812 1 94 760 MET A N 1
ATOM 6041 C CA . MET A 1 760 ? -24.859 35.812 29.891 1 94 760 MET A CA 1
ATOM 6042 C C . MET A 1 760 ? -25.375 37.188 30.297 1 94 760 MET A C 1
ATOM 6044 O O . MET A 1 760 ? -24.578 38.062 30.672 1 94 760 MET A O 1
ATOM 6048 N N . THR A 1 761 ? -26.656 37.469 30.047 1 90.19 761 THR A N 1
ATOM 6049 C CA . THR A 1 761 ? -27.281 38.719 30.422 1 90.19 761 THR A CA 1
ATOM 6050 C C . THR A 1 761 ? -28.578 38.469 31.188 1 90.19 761 THR A C 1
ATOM 6052 O O . THR A 1 761 ? -29.484 37.812 30.703 1 90.19 761 THR A O 1
ATOM 6055 N N . GLY A 1 762 ? -28.828 39.062 32.375 1 84.62 762 GLY A N 1
ATOM 6056 C CA . GLY A 1 762 ? -30.078 39 33.125 1 84.62 762 GLY A CA 1
ATOM 6057 C C . GLY A 1 762 ? -30.5 37.594 33.469 1 84.62 762 GLY A C 1
ATOM 6058 O O . GLY A 1 762 ? -31.688 37.25 33.406 1 84.62 762 GLY A O 1
ATOM 6059 N N . GLY A 1 763 ? -29.578 36.719 33.594 1 84 763 GLY A N 1
ATOM 6060 C CA . GLY A 1 763 ? -29.906 35.375 34 1 84 763 GLY A CA 1
ATOM 6061 C C . GLY A 1 763 ? -30.109 34.438 32.812 1 84 763 GLY A C 1
ATOM 6062 O O . GLY A 1 763 ? -30.297 33.219 32.969 1 84 763 GLY A O 1
ATOM 6063 N N . GLU A 1 764 ? -30.062 34.969 31.625 1 90.81 764 GLU A N 1
ATOM 6064 C CA . GLU A 1 764 ? -30.172 34.156 30.406 1 90.81 764 GLU A CA 1
ATOM 6065 C C . GLU A 1 764 ? -28.891 34.188 29.594 1 90.81 764 GLU A C 1
ATOM 6067 O O . GLU A 1 764 ? -28.359 35.281 29.312 1 90.81 764 GLU A O 1
ATOM 6072 N N . GLY A 1 765 ? -28.453 33.031 29.297 1 94.19 765 GLY A N 1
ATOM 6073 C CA . GLY A 1 765 ? -27.203 32.969 28.547 1 94.19 765 GLY A CA 1
ATOM 6074 C C . GLY A 1 765 ? -27.406 32.594 27.094 1 94.19 765 GLY A C 1
ATOM 6075 O O . GLY A 1 765 ? -28.531 32.281 26.672 1 94.19 765 GLY A O 1
ATOM 6076 N N . LYS A 1 766 ? -26.391 32.719 26.297 1 94.88 766 LYS A N 1
ATOM 6077 C CA . LYS A 1 766 ? -26.375 32.312 24.906 1 94.88 766 LYS A CA 1
ATOM 6078 C C . LYS A 1 766 ? -25.234 31.344 24.625 1 94.88 766 LYS A C 1
ATOM 6080 O O . LYS A 1 766 ? -24.109 31.562 25.031 1 94.88 766 LYS A O 1
ATOM 6085 N N . CYS A 1 767 ? -25.594 30.234 24.047 1 95.75 767 CYS A N 1
ATOM 6086 C CA . CYS A 1 767 ? -24.578 29.25 23.641 1 95.75 767 CYS A CA 1
ATOM 6087 C C . CYS A 1 767 ? -24.469 29.203 22.125 1 95.75 767 CYS A C 1
ATOM 6089 O O . CYS A 1 767 ? -25.469 29.141 21.422 1 95.75 767 CYS A O 1
ATOM 6091 N N . ALA A 1 768 ? -23.281 29.328 21.547 1 96.56 768 ALA A N 1
ATOM 6092 C CA . ALA A 1 768 ? -23.016 29.281 20.109 1 96.56 768 ALA A CA 1
ATOM 6093 C C . ALA A 1 768 ? -21.516 29.078 19.844 1 96.56 768 ALA A C 1
ATOM 6095 O O . ALA A 1 768 ? -20.703 29.062 20.781 1 96.56 768 ALA A O 1
ATOM 6096 N N . PHE A 1 769 ? -21.203 28.844 18.672 1 97.06 769 PHE A N 1
ATOM 6097 C CA . PHE A 1 769 ? -19.797 28.781 18.266 1 97.06 769 PHE A CA 1
ATOM 6098 C C . PHE A 1 769 ? -19.172 30.172 18.281 1 97.06 769 PHE A C 1
ATOM 6100 O O . PHE A 1 769 ? -19.859 31.172 18.078 1 97.06 769 PHE A O 1
ATOM 6107 N N . THR A 1 770 ? -17.906 30.25 18.578 1 97.44 770 THR A N 1
ATOM 6108 C CA . THR A 1 770 ? -17.219 31.531 18.641 1 97.44 770 THR A CA 1
ATOM 6109 C C . THR A 1 770 ? -15.734 31.359 18.344 1 97.44 770 THR A C 1
ATOM 6111 O O . THR A 1 770 ? -15.195 30.25 18.469 1 97.44 770 THR A O 1
ATOM 6114 N N . THR A 1 771 ? -15.117 32.406 17.891 1 97.38 771 THR A N 1
ATOM 6115 C CA . THR A 1 771 ? -13.672 32.438 17.688 1 97.38 771 THR A CA 1
ATOM 6116 C C . THR A 1 771 ? -12.977 33.156 18.844 1 97.38 771 THR A C 1
ATOM 6118 O O . THR A 1 771 ? -11.766 33.375 18.797 1 97.38 771 THR A O 1
ATOM 6121 N N . ALA A 1 772 ? -13.797 33.531 19.859 1 97.31 772 ALA A N 1
ATOM 6122 C CA . ALA A 1 772 ? -13.219 34.219 21 1 97.31 772 ALA A CA 1
ATOM 6123 C C . ALA A 1 772 ? -12.148 33.375 21.688 1 97.31 772 ALA A C 1
ATOM 6125 O O . ALA A 1 772 ? -12.078 32.156 21.469 1 97.31 772 ALA A O 1
ATOM 6126 N N . ALA A 1 773 ? -11.297 34.031 22.438 1 96 773 ALA A N 1
ATOM 6127 C CA . ALA A 1 773 ? -10.195 33.312 23.094 1 96 773 ALA A CA 1
ATOM 6128 C C . ALA A 1 773 ? -10.727 32.188 23.969 1 96 773 ALA A C 1
ATOM 6130 O O . ALA A 1 773 ? -11.711 32.375 24.688 1 96 773 ALA A O 1
ATOM 6131 N N . ALA A 1 774 ? -10.078 31.109 23.922 1 94.38 774 ALA A N 1
ATOM 6132 C CA . ALA A 1 774 ? -10.523 29.875 24.562 1 94.38 774 ALA A CA 1
ATOM 6133 C C . ALA A 1 774 ? -10.703 30.078 26.062 1 94.38 774 ALA A C 1
ATOM 6135 O O . ALA A 1 774 ? -11.578 29.453 26.688 1 94.38 774 ALA A O 1
ATOM 6136 N N . ASP A 1 775 ? -9.914 30.922 26.688 1 92.12 775 ASP A N 1
ATOM 6137 C CA . ASP A 1 775 ? -9.961 31.125 28.125 1 92.12 775 ASP A CA 1
ATOM 6138 C C . ASP A 1 775 ? -11.172 31.953 28.531 1 92.12 775 ASP A C 1
ATOM 6140 O O . ASP A 1 775 ? -11.547 31.984 29.703 1 92.12 775 ASP A O 1
ATOM 6144 N N . THR A 1 776 ? -11.844 32.625 27.547 1 94.88 776 THR A N 1
ATOM 6145 C CA . THR A 1 776 ? -13 33.438 27.844 1 94.88 776 THR A CA 1
ATOM 6146 C C . THR A 1 776 ? -14.297 32.688 27.625 1 94.88 776 THR A C 1
ATOM 6148 O O . THR A 1 776 ? -15.359 33.062 28.109 1 94.88 776 THR A O 1
ATOM 6151 N N . VAL A 1 777 ? -14.227 31.609 26.844 1 95.94 777 VAL A N 1
ATOM 6152 C CA . VAL A 1 777 ? -15.406 30.797 26.562 1 95.94 777 VAL A CA 1
ATOM 6153 C C . VAL A 1 777 ? -15.703 29.891 27.766 1 95.94 777 VAL A C 1
ATOM 6155 O O . VAL A 1 777 ? -14.82 29.188 28.25 1 95.94 777 VAL A O 1
ATOM 6158 N N . LYS A 1 778 ? -16.891 29.891 28.234 1 94.69 778 LYS A N 1
ATOM 6159 C CA . LYS A 1 778 ? -17.266 29.078 29.391 1 94.69 778 LYS A CA 1
ATOM 6160 C C . LYS A 1 778 ? -18.125 27.891 28.969 1 94.69 778 LYS A C 1
ATOM 6162 O O . LYS A 1 778 ? -18.797 27.938 27.938 1 94.69 778 LYS A O 1
ATOM 6167 N N . VAL A 1 779 ? -18.047 26.891 29.75 1 93.94 779 VAL A N 1
ATOM 6168 C CA . VAL A 1 779 ? -18.922 25.734 29.578 1 93.94 779 VAL A CA 1
ATOM 6169 C C . VAL A 1 779 ? -20.266 26 30.25 1 93.94 779 VAL A C 1
ATOM 6171 O O . VAL A 1 779 ? -20.312 26.578 31.344 1 93.94 779 VAL A O 1
ATOM 6174 N N . PRO A 1 780 ? -21.297 25.719 29.516 1 93.62 780 PRO A N 1
ATOM 6175 C CA . PRO A 1 780 ? -22.609 25.938 30.156 1 93.62 780 PRO A CA 1
ATOM 6176 C C . PRO A 1 780 ? -22.703 25.234 31.516 1 93.62 780 PRO A C 1
ATOM 6178 O O . PRO A 1 780 ? -22.203 24.125 31.688 1 93.62 780 PRO A O 1
ATOM 6181 N N . GLN A 1 781 ? -23.297 25.922 32.406 1 91.88 781 GLN A N 1
ATOM 6182 C CA . GLN A 1 781 ? -23.406 25.406 33.75 1 91.88 781 GLN A CA 1
ATOM 6183 C C . GLN A 1 781 ? -24.781 24.766 34 1 91.88 781 GLN A C 1
ATOM 6185 O O . GLN A 1 781 ? -25.797 25.25 33.5 1 91.88 781 GLN A O 1
ATOM 6190 N N . GLN A 1 782 ? -24.766 23.766 34.719 1 91 782 GLN A N 1
ATOM 6191 C CA . GLN A 1 782 ? -25.984 23.031 35.062 1 91 782 GLN A CA 1
ATOM 6192 C C . GLN A 1 782 ? -26.984 23.922 35.781 1 91 782 GLN A C 1
ATOM 6194 O O . GLN A 1 782 ? -26.625 24.594 36.75 1 91 782 GLN A O 1
ATOM 6199 N N . GLY A 1 783 ? -28.219 23.906 35.375 1 87.81 783 GLY A N 1
ATOM 6200 C CA . GLY A 1 783 ? -29.281 24.625 36.062 1 87.81 783 GLY A CA 1
ATOM 6201 C C . GLY A 1 783 ? -29.547 26 35.469 1 87.81 783 GLY A C 1
ATOM 6202 O O . GLY A 1 783 ? -30.578 26.625 35.781 1 87.81 783 GLY A O 1
ATOM 6203 N N . LEU A 1 784 ? -28.672 26.531 34.719 1 91.75 784 LEU A N 1
ATOM 6204 C CA . LEU A 1 784 ? -28.859 27.844 34.094 1 91.75 784 LEU A CA 1
ATOM 6205 C C . LEU A 1 784 ? -29.562 27.734 32.75 1 91.75 784 LEU A C 1
ATOM 6207 O O . LEU A 1 784 ? -29.594 26.641 32.156 1 91.75 784 LEU A O 1
ATOM 6211 N N . ARG A 1 785 ? -30.141 28.844 32.344 1 92.75 785 ARG A N 1
ATOM 6212 C CA . ARG A 1 785 ? -30.922 28.844 31.094 1 92.75 785 ARG A CA 1
ATOM 6213 C C . ARG A 1 785 ? -30.172 29.531 29.969 1 92.75 785 ARG A C 1
ATOM 6215 O O . ARG A 1 785 ? -29.5 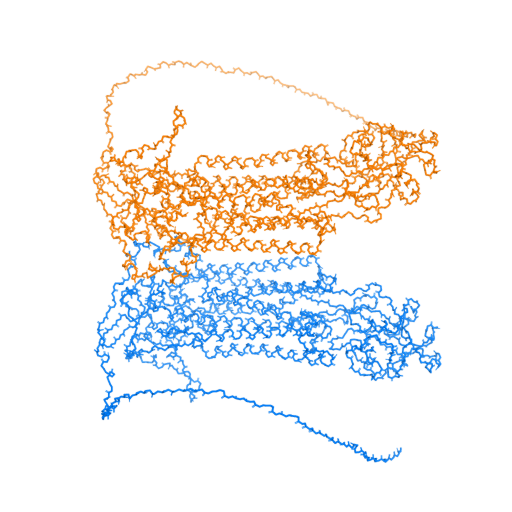30.531 30.188 1 92.75 785 ARG A O 1
ATOM 6222 N N . TYR A 1 786 ? -30.266 28.859 28.875 1 93.31 786 TYR A N 1
ATOM 6223 C CA . TYR A 1 786 ? -29.547 29.391 27.719 1 93.31 786 TYR A CA 1
ATOM 6224 C C . TYR A 1 786 ? -30.422 29.406 26.469 1 93.31 786 TYR A C 1
ATOM 6226 O O . TYR A 1 786 ? -31.328 28.578 26.344 1 93.31 786 TYR A O 1
ATOM 6234 N N . LYS A 1 787 ? -30.141 30.422 25.609 1 90.19 787 LYS A N 1
ATOM 6235 C CA . LYS A 1 787 ? -30.734 30.5 24.266 1 90.19 787 LYS A CA 1
ATOM 6236 C C . LYS A 1 787 ? -29.719 30.109 23.203 1 90.19 787 LYS A C 1
ATOM 6238 O O . LYS A 1 787 ? -28.516 30.266 23.406 1 90.19 787 LYS A O 1
ATOM 6243 N N . MET B 1 1 ? 39.5 -44.312 -46.75 1 16.17 1 MET B N 1
ATOM 6244 C CA . MET B 1 1 ? 39.812 -44.156 -48.156 1 16.17 1 MET B CA 1
ATOM 6245 C C . MET B 1 1 ? 38.906 -43.156 -48.812 1 16.17 1 MET B C 1
ATOM 6247 O O . MET B 1 1 ? 39.344 -42.125 -49.312 1 16.17 1 MET B O 1
ATOM 6251 N N . ASP B 1 2 ? 37.844 -43.562 -49.562 1 14.75 2 ASP B N 1
ATOM 6252 C CA . ASP B 1 2 ? 37.906 -43.281 -51 1 14.75 2 ASP B CA 1
ATOM 6253 C C . ASP B 1 2 ? 37.281 -41.938 -51.312 1 14.75 2 ASP B C 1
ATOM 6255 O O . ASP B 1 2 ? 36.531 -41.375 -50.531 1 14.75 2 ASP B O 1
ATOM 6259 N N . PRO B 1 3 ? 36.719 -41.562 -52.688 1 15.2 3 PRO B N 1
ATOM 6260 C CA . PRO B 1 3 ? 37.281 -40.781 -53.781 1 15.2 3 PRO B CA 1
ATOM 6261 C C . PRO B 1 3 ? 36.625 -39.406 -53.906 1 15.2 3 PRO B C 1
ATOM 6263 O O . PRO B 1 3 ? 37.312 -38.406 -54.125 1 15.2 3 PRO B O 1
ATOM 6266 N N . SER B 1 4 ? 35.281 -39.188 -53.938 1 15.09 4 SER B N 1
ATOM 6267 C CA . SER B 1 4 ? 34.531 -39 -55.156 1 15.09 4 SER B CA 1
ATOM 6268 C C . SER B 1 4 ? 34.312 -37.5 -55.438 1 15.09 4 SER B C 1
ATOM 6270 O O . SER B 1 4 ? 34.062 -36.719 -54.531 1 15.09 4 SER B O 1
ATOM 6272 N N . ARG B 1 5 ? 34.5 -36.969 -56.719 1 14.68 5 ARG B N 1
ATOM 6273 C CA . ARG B 1 5 ? 34.969 -36.094 -57.781 1 14.68 5 ARG B CA 1
ATOM 6274 C C . ARG B 1 5 ? 33.938 -35.031 -58.094 1 14.68 5 ARG B C 1
ATOM 6276 O O . ARG B 1 5 ? 34.281 -33.906 -58.531 1 14.68 5 ARG B O 1
ATOM 6283 N N . GLU B 1 6 ? 32.562 -35.344 -58.156 1 14.8 6 GLU B N 1
ATOM 6284 C CA . GLU B 1 6 ? 31.969 -35.094 -59.469 1 14.8 6 GLU B CA 1
ATOM 6285 C C . GLU B 1 6 ? 31.844 -33.625 -59.75 1 14.8 6 GLU B C 1
ATOM 6287 O O . GLU B 1 6 ? 31.531 -32.844 -58.844 1 14.8 6 GLU B O 1
ATOM 6292 N N . VAL B 1 7 ? 32 -33 -61.031 1 15.41 7 VAL B N 1
ATOM 6293 C CA . VAL B 1 7 ? 32.562 -32.188 -62.125 1 15.41 7 VAL B CA 1
ATOM 6294 C C . VAL B 1 7 ? 31.609 -31.078 -62.5 1 15.41 7 VAL B C 1
ATOM 6296 O O . VAL B 1 7 ? 32.031 -29.953 -62.75 1 15.41 7 VAL B O 1
ATOM 6299 N N . ASP B 1 8 ? 30.266 -31.281 -62.75 1 14.45 8 ASP B N 1
ATOM 6300 C CA . ASP B 1 8 ? 29.828 -31.016 -64.125 1 14.45 8 ASP B CA 1
ATOM 6301 C C . ASP B 1 8 ? 29.719 -29.5 -64.375 1 14.45 8 ASP B C 1
ATOM 6303 O O . ASP B 1 8 ? 29.531 -28.734 -63.406 1 14.45 8 ASP B O 1
ATOM 6307 N N . GLN B 1 9 ? 28.922 -28.938 -65.438 1 14.33 9 GLN B N 1
ATOM 6308 C CA . GLN B 1 9 ? 29.062 -28.516 -66.812 1 14.33 9 GLN B CA 1
ATOM 6309 C C . GLN B 1 9 ? 28.766 -27.016 -66.938 1 14.33 9 GLN B C 1
ATOM 6311 O O . GLN B 1 9 ? 29.594 -26.266 -67.5 1 14.33 9 GLN B O 1
ATOM 6316 N N . THR B 1 10 ? 27.578 -26.562 -67.625 1 14.92 10 THR B N 1
ATOM 6317 C CA . THR B 1 10 ? 27.453 -26.062 -69 1 14.92 10 THR B CA 1
ATOM 6318 C C . THR B 1 10 ? 27.438 -24.531 -69 1 14.92 10 THR B C 1
ATOM 6320 O O . THR B 1 10 ? 27.172 -23.891 -68 1 14.92 10 THR B O 1
ATOM 6323 N N . GLY B 1 11 ? 26.875 -23.703 -70.188 1 14.17 11 GLY B N 1
ATOM 6324 C CA . GLY B 1 11 ? 27.312 -22.984 -71.375 1 14.17 11 GLY B CA 1
ATOM 6325 C C . GLY B 1 11 ? 27.094 -21.484 -71.25 1 14.17 11 GLY B C 1
ATOM 6326 O O . GLY B 1 11 ? 28.016 -20.703 -71.5 1 14.17 11 GLY B O 1
ATOM 6327 N N . PRO B 1 12 ? 25.781 -20.781 -71.562 1 14.73 12 PRO B N 1
ATOM 6328 C CA . PRO B 1 12 ? 25.844 -20.062 -72.812 1 14.73 12 PRO B CA 1
ATOM 6329 C C . PRO B 1 12 ? 26.438 -18.672 -72.688 1 14.73 12 PRO B C 1
ATOM 6331 O O . PRO B 1 12 ? 26.516 -18.125 -71.625 1 14.73 12 PRO B O 1
ATOM 6334 N N . ALA B 1 13 ? 26.156 -17.594 -73.75 1 14.69 13 ALA B N 1
ATOM 6335 C CA . ALA B 1 13 ? 26.688 -16.891 -74.938 1 14.69 13 ALA B CA 1
ATOM 6336 C C . ALA B 1 13 ? 26.859 -15.398 -74.625 1 14.69 13 ALA B C 1
ATOM 6338 O O . ALA B 1 13 ? 26.312 -14.891 -73.625 1 14.69 13 ALA B O 1
ATOM 6339 N N . GLY B 1 14 ? 26.688 -14.398 -75.625 1 13.8 14 GLY B N 1
ATOM 6340 C CA . GLY B 1 14 ? 27.5 -13.508 -76.438 1 13.8 14 GLY B CA 1
ATOM 6341 C C . GLY B 1 14 ? 27.406 -12.055 -76 1 13.8 14 GLY B C 1
ATOM 6342 O O . GLY B 1 14 ? 28.422 -11.398 -75.812 1 13.8 14 GLY B O 1
ATOM 6343 N N . GLN B 1 15 ? 26.312 -11.172 -76.375 1 13.98 15 GLN B N 1
ATOM 6344 C CA . GLN B 1 15 ? 26.641 -10.258 -77.5 1 13.98 15 GLN B CA 1
ATOM 6345 C C . GLN B 1 15 ? 27.109 -8.906 -76.938 1 13.98 15 GLN B C 1
ATOM 6347 O O . GLN B 1 15 ? 26.828 -8.555 -75.812 1 13.98 15 GLN B O 1
ATOM 6352 N N . PRO B 1 16 ? 26.984 -7.652 -77.812 1 14.73 16 PRO B N 1
ATOM 6353 C CA . PRO B 1 16 ? 27.922 -6.793 -78.5 1 14.73 16 PRO B CA 1
ATOM 6354 C C . PRO B 1 16 ? 28.109 -5.438 -77.812 1 14.73 16 PRO B C 1
ATOM 6356 O O . PRO B 1 16 ? 29.25 -5.039 -77.562 1 14.73 16 PRO B O 1
ATOM 6359 N N . GLU B 1 17 ? 27.25 -4.309 -78.188 1 14.32 17 GLU B N 1
ATOM 6360 C CA . GLU B 1 17 ? 27.766 -3.291 -79.062 1 14.32 17 GLU B CA 1
ATOM 6361 C C . GLU B 1 17 ? 28.266 -2.072 -78.312 1 14.32 17 GLU B C 1
ATOM 6363 O O . GLU B 1 17 ? 27.875 -1.852 -77.188 1 14.32 17 GLU B O 1
ATOM 6368 N N . PRO B 1 18 ? 28.188 -0.687 -78.938 1 14.73 18 PRO B N 1
ATOM 6369 C CA . PRO B 1 18 ? 29.234 0.211 -79.438 1 14.73 18 PRO B CA 1
ATOM 6370 C C . PRO B 1 18 ? 29.516 1.382 -78.5 1 14.73 18 PRO B C 1
ATOM 6372 O O . PRO B 1 18 ? 28.812 1.571 -77.5 1 14.73 18 PRO B O 1
ATOM 6375 N N . SER B 1 19 ? 29.297 2.658 -78.938 1 14.04 19 SER B N 1
ATOM 6376 C CA . SER B 1 19 ? 30.266 3.623 -79.438 1 14.04 19 SER B CA 1
ATOM 6377 C C . SER B 1 19 ? 30.469 4.766 -78.438 1 14.04 19 SER B C 1
ATOM 6379 O O . SER B 1 19 ? 31.594 5.047 -78 1 14.04 19 SER B O 1
ATOM 6381 N N . GLU B 1 20 ? 30.234 6.168 -78.75 1 14.34 20 GLU B N 1
ATOM 6382 C CA . GLU B 1 20 ? 31.234 7.16 -79.188 1 14.34 20 GLU B CA 1
ATOM 6383 C C . GLU B 1 20 ? 31.391 8.227 -78.062 1 14.34 20 GLU B C 1
ATOM 6385 O O . GLU B 1 20 ? 32.5 8.492 -77.625 1 14.34 20 GLU B O 1
ATOM 6390 N N . THR B 1 21 ? 30.547 9.375 -78.062 1 15.66 21 THR B N 1
ATOM 6391 C CA . THR B 1 21 ? 31.219 10.594 -78.562 1 15.66 21 THR B CA 1
ATOM 6392 C C . THR B 1 21 ? 31.719 11.398 -77.312 1 15.66 21 THR B C 1
ATOM 6394 O O . THR B 1 21 ? 31.266 11.195 -76.188 1 15.66 21 THR B O 1
ATOM 6397 N N . VAL B 1 22 ? 31.594 12.781 -77.438 1 15.12 22 VAL B N 1
ATOM 6398 C CA . VAL B 1 22 ? 32.531 13.867 -77.625 1 15.12 22 VAL B CA 1
ATOM 6399 C C . VAL B 1 22 ? 32.688 14.68 -76.312 1 15.12 22 VAL B C 1
ATOM 6401 O O . VAL B 1 22 ? 31.688 15.008 -75.688 1 15.12 22 VAL B O 1
ATOM 6404 N N . ILE B 1 23 ? 33.938 15.148 -75.75 1 16.34 23 ILE B N 1
ATOM 6405 C CA . ILE B 1 23 ? 34.75 15.477 -74.562 1 16.34 23 ILE B CA 1
ATOM 6406 C C . ILE B 1 23 ? 34.562 16.953 -74.188 1 16.34 23 ILE B C 1
ATOM 6408 O O . ILE B 1 23 ? 35.156 17.438 -73.25 1 16.34 23 ILE B O 1
ATOM 6412 N N . GLU B 1 24 ? 33.5 17.562 -74.812 1 14.8 24 GLU B N 1
ATOM 6413 C CA . GLU B 1 24 ? 34.125 18.844 -75.125 1 14.8 24 GLU B CA 1
ATOM 6414 C C . GLU B 1 24 ? 34.656 19.516 -73.875 1 14.8 24 GLU B C 1
ATOM 6416 O O . GLU B 1 24 ? 34.219 19.203 -72.75 1 14.8 24 GLU B O 1
ATOM 6421 N N . ASN B 1 25 ? 35.031 20.781 -74.062 1 15.23 25 ASN B N 1
ATOM 6422 C CA . ASN B 1 25 ? 36.125 21.719 -73.875 1 15.23 25 ASN B CA 1
ATOM 6423 C C . ASN B 1 25 ? 36.062 22.406 -72.5 1 15.23 25 ASN B C 1
ATOM 6425 O O . ASN B 1 25 ? 35 22.469 -71.875 1 15.23 25 ASN B O 1
ATOM 6429 N N . VAL B 1 26 ? 37.219 23.062 -71.938 1 16.94 26 VAL B N 1
ATOM 6430 C CA . VAL B 1 26 ? 38.25 23.266 -70.938 1 16.94 26 VAL B CA 1
ATOM 6431 C C . VAL B 1 26 ? 38 24.594 -70.188 1 16.94 26 VAL B C 1
ATOM 6433 O O . VAL B 1 26 ? 38.438 24.781 -69.062 1 16.94 26 VAL B O 1
ATOM 6436 N N . ASP B 1 27 ? 37.062 25.547 -70.688 1 15.53 27 ASP B N 1
ATOM 6437 C CA . ASP B 1 27 ? 37.719 26.844 -70.75 1 15.53 27 ASP B CA 1
ATOM 6438 C C . ASP B 1 27 ? 37.906 27.469 -69.375 1 15.53 27 ASP B C 1
ATOM 6440 O O . ASP B 1 27 ? 37.062 27.266 -68.5 1 15.53 27 ASP B O 1
ATOM 6444 N N . GLU B 1 28 ? 39.062 28.266 -69 1 15.95 28 GLU B N 1
ATOM 6445 C CA . GLU B 1 28 ? 40.125 28.688 -68.062 1 15.95 28 GLU B CA 1
ATOM 6446 C C . GLU B 1 28 ? 39.719 29.906 -67.25 1 15.95 28 GLU B C 1
ATOM 6448 O O . GLU B 1 28 ? 40.312 30.203 -66.25 1 15.95 28 GLU B O 1
ATOM 6453 N N . GLU B 1 29 ? 38.625 30.797 -67.5 1 16.36 29 GLU B N 1
ATOM 6454 C CA . GLU B 1 29 ? 39.062 32.188 -67.562 1 16.36 29 GLU B CA 1
ATOM 6455 C C . GLU B 1 29 ? 39.281 32.75 -66.188 1 16.36 29 GLU B C 1
ATOM 6457 O O . GLU B 1 29 ? 38.625 32.312 -65.188 1 16.36 29 GLU B O 1
ATOM 6462 N N . SER B 1 30 ? 40.125 34.031 -65.938 1 16.16 30 SER B N 1
ATOM 6463 C CA . SER B 1 30 ? 41.25 34.781 -65.375 1 16.16 30 SER B CA 1
ATOM 6464 C C . SER B 1 30 ? 40.75 35.688 -64.25 1 16.16 30 SER B C 1
ATOM 6466 O O . SER B 1 30 ? 41.562 36.281 -63.531 1 16.16 30 SER B O 1
ATOM 6468 N N . ALA B 1 31 ? 39.469 36.156 -63.938 1 16.33 31 ALA B N 1
ATOM 6469 C CA . ALA B 1 31 ? 39.406 37.594 -63.906 1 16.33 31 ALA B CA 1
ATOM 6470 C C . ALA B 1 31 ? 39.719 38.125 -62.5 1 16.33 31 ALA B C 1
ATOM 6472 O O . ALA B 1 31 ? 39.438 39.281 -62.188 1 16.33 31 ALA B O 1
ATOM 6473 N N . THR B 1 32 ? 40.5 37.344 -61.656 1 16.31 32 THR B N 1
ATOM 6474 C CA . THR B 1 32 ? 40.281 37.656 -60.219 1 16.31 32 THR B CA 1
ATOM 6475 C C . THR B 1 32 ? 40.938 38.969 -59.844 1 16.31 32 THR B C 1
ATOM 6477 O O . THR B 1 32 ? 41 39.312 -58.656 1 16.31 32 THR B O 1
ATOM 6480 N N . HIS B 1 33 ? 41.281 39.875 -60.781 1 15.52 33 HIS B N 1
ATOM 6481 C CA . HIS B 1 33 ? 42.5 40.594 -60.344 1 15.52 33 HIS B CA 1
ATOM 6482 C C . HIS B 1 33 ? 42.281 41.312 -59.031 1 15.52 33 HIS B C 1
ATOM 6484 O O . HIS B 1 33 ? 41.125 41.438 -58.594 1 15.52 33 HIS B O 1
ATOM 6490 N N . ASP B 1 34 ? 42.812 42.625 -58.969 1 15.56 34 ASP B N 1
ATOM 6491 C CA . ASP B 1 34 ? 43.938 43.25 -58.25 1 15.56 34 ASP B CA 1
ATOM 6492 C C . ASP B 1 34 ? 43.438 44.031 -57.031 1 15.56 34 ASP B C 1
ATOM 6494 O O . ASP B 1 34 ? 42.219 44.188 -56.875 1 15.56 34 ASP B O 1
ATOM 6498 N N . HIS B 1 35 ? 43.906 45.375 -56.969 1 17.09 35 HIS B N 1
ATOM 6499 C CA . HIS B 1 35 ? 44.812 46.156 -56.094 1 17.09 35 HIS B CA 1
ATOM 6500 C C . HIS B 1 35 ? 44.031 47.031 -55.125 1 17.09 35 HIS B C 1
ATOM 6502 O O . HIS B 1 35 ? 43.062 47.719 -55.531 1 17.09 35 HIS B O 1
ATOM 6508 N N . GLU B 1 36 ? 44.062 46.75 -53.938 1 17.36 36 GLU B N 1
ATOM 6509 C CA . GLU B 1 36 ? 43.469 47.219 -52.656 1 17.36 36 GLU B CA 1
ATOM 6510 C C . GLU B 1 36 ? 43.938 48.625 -52.344 1 17.36 36 GLU B C 1
ATOM 6512 O O . GLU B 1 36 ? 45.094 48.844 -51.969 1 17.36 36 GLU B O 1
ATOM 6517 N N . ASP B 1 37 ? 43.719 49.688 -53.188 1 16.5 37 ASP B N 1
ATOM 6518 C CA . ASP B 1 37 ? 44.406 50.938 -52.969 1 16.5 37 ASP B CA 1
ATOM 6519 C C . ASP B 1 37 ? 44.094 51.531 -51.594 1 16.5 37 ASP B C 1
ATOM 6521 O O . ASP B 1 37 ? 43 51.344 -51.094 1 16.5 37 ASP B O 1
ATOM 6525 N N . ALA B 1 38 ? 45.094 52.281 -50.938 1 18.98 38 ALA B N 1
ATOM 6526 C CA . ALA B 1 38 ? 45.75 52.812 -49.719 1 18.98 38 ALA B CA 1
ATOM 6527 C C . ALA B 1 38 ? 45.062 54.062 -49.25 1 18.98 38 ALA B C 1
ATOM 6529 O O . ALA B 1 38 ? 45.562 54.75 -48.312 1 18.98 38 ALA B O 1
ATOM 6530 N N . THR B 1 39 ? 43.906 54.438 -49.844 1 18.69 39 THR B N 1
ATOM 6531 C CA . THR B 1 39 ? 43.844 55.906 -49.688 1 18.69 39 THR B CA 1
ATOM 6532 C C . THR B 1 39 ? 43.844 56.281 -48.219 1 18.69 39 THR B C 1
ATOM 6534 O O . THR B 1 39 ? 43.156 55.656 -47.406 1 18.69 39 THR B O 1
ATOM 6537 N N . THR B 1 40 ? 44.781 57.125 -47.688 1 19.84 40 THR B N 1
ATOM 6538 C CA . THR B 1 40 ? 45.5 57.688 -46.562 1 19.84 40 THR B CA 1
ATOM 6539 C C . THR B 1 40 ? 44.562 58.562 -45.719 1 19.84 40 THR B C 1
ATOM 6541 O O . THR B 1 40 ? 44.969 5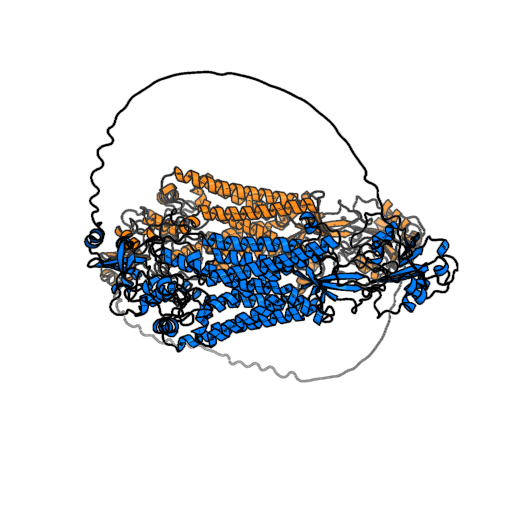9.062 -44.656 1 19.84 40 THR B O 1
ATOM 6544 N N . ILE B 1 41 ? 43.188 58.5 -45.875 1 19.33 41 ILE B N 1
ATOM 6545 C CA . ILE B 1 41 ? 42.688 59.812 -45.531 1 19.33 41 ILE B CA 1
ATOM 6546 C C . ILE B 1 41 ? 42.969 60.125 -44.062 1 19.33 41 ILE B C 1
ATOM 6548 O O . ILE B 1 41 ? 42.781 59.281 -43.219 1 19.33 41 ILE B O 1
ATOM 6552 N N . ARG B 1 42 ? 43.406 61.344 -43.719 1 20.97 42 ARG B N 1
ATOM 6553 C CA . ARG B 1 42 ? 44.031 62.219 -42.719 1 20.97 42 ARG B CA 1
ATOM 6554 C C . ARG B 1 42 ? 43.125 62.438 -41.531 1 20.97 42 ARG B C 1
ATOM 6556 O O . ARG B 1 42 ? 42.125 63.156 -41.656 1 20.97 42 ARG B O 1
ATOM 6563 N N . ILE B 1 43 ? 42.656 61.344 -40.906 1 18.52 43 ILE B N 1
ATOM 6564 C CA . ILE B 1 43 ? 41.625 61.594 -39.906 1 18.52 43 ILE B CA 1
ATOM 6565 C C . ILE B 1 43 ? 42.125 62.531 -38.844 1 18.52 43 ILE B C 1
ATOM 6567 O O . ILE B 1 43 ? 43.219 62.312 -38.281 1 18.52 43 ILE B O 1
ATOM 6571 N N . ALA B 1 44 ? 41.625 63.75 -38.844 1 21.44 44 ALA B N 1
ATOM 6572 C CA . ALA B 1 44 ? 41.875 64.938 -38.062 1 21.44 44 ALA B CA 1
ATOM 6573 C C . ALA B 1 44 ? 41.844 64.625 -36.562 1 21.44 44 ALA B C 1
ATOM 6575 O O . ALA B 1 44 ? 41.188 63.688 -36.125 1 21.44 44 ALA B O 1
ATOM 6576 N N . SER B 1 45 ? 42.625 65.25 -35.719 1 20.83 45 SER B N 1
ATOM 6577 C CA . SER B 1 45 ? 43.281 65.188 -34.406 1 20.83 45 SER B CA 1
ATOM 6578 C C . SER B 1 45 ? 42.281 65.5 -33.312 1 20.83 45 SER B C 1
ATOM 6580 O O . SER B 1 45 ? 42.688 65.562 -32.125 1 20.83 45 SER B O 1
ATOM 6582 N N . PRO B 1 46 ? 40.938 65.062 -33.312 1 21.66 46 PRO B N 1
ATOM 6583 C CA . PRO B 1 46 ? 40.156 65.938 -32.438 1 21.66 46 PRO B CA 1
ATOM 6584 C C . PRO B 1 46 ? 40.719 66.062 -31.031 1 21.66 46 PRO B C 1
ATOM 6586 O O . PRO B 1 46 ? 41.469 65.188 -30.594 1 21.66 46 PRO B O 1
ATOM 6589 N N . THR B 1 47 ? 40.375 67.125 -30.234 1 24.09 47 THR B N 1
ATOM 6590 C CA . THR B 1 47 ? 40.75 67.938 -29.094 1 24.09 47 THR B CA 1
ATOM 6591 C C . THR B 1 47 ? 40.531 67.188 -27.797 1 24.09 47 THR B C 1
ATOM 6593 O O . THR B 1 47 ? 39.656 66.312 -27.719 1 24.09 47 THR B O 1
ATOM 6596 N N . HIS B 1 48 ? 41.281 67.375 -26.672 1 21.98 48 HIS B N 1
ATOM 6597 C CA . HIS B 1 48 ? 41.719 66.875 -25.391 1 21.98 48 HIS B CA 1
ATOM 6598 C C . HIS B 1 48 ? 40.625 66.938 -24.344 1 21.98 48 HIS B C 1
ATOM 6600 O O . HIS B 1 48 ? 40.875 66.688 -23.156 1 21.98 48 HIS B O 1
ATOM 6606 N N . THR B 1 49 ? 39.312 66.75 -24.547 1 23.23 49 THR B N 1
ATOM 6607 C CA . THR B 1 49 ? 38.469 67.188 -23.438 1 23.23 49 THR B CA 1
ATOM 6608 C C . THR B 1 49 ? 38.719 66.375 -22.172 1 23.23 49 THR B C 1
ATOM 6610 O O . THR B 1 49 ? 38.844 65.188 -22.234 1 23.23 49 THR B O 1
ATOM 6613 N N . GLN B 1 50 ? 39.125 67 -20.969 1 22.88 50 GLN B N 1
ATOM 6614 C CA . GLN B 1 50 ? 39.562 66.688 -19.609 1 22.88 50 GLN B CA 1
ATOM 6615 C C . GLN B 1 50 ? 38.5 65.812 -18.922 1 22.88 50 GLN B C 1
ATOM 6617 O O . GLN B 1 50 ? 37.312 66.188 -18.938 1 22.88 50 GLN B O 1
ATOM 6622 N N . ASP B 1 51 ? 38.688 64.562 -18.656 1 22.91 51 ASP B N 1
ATOM 6623 C CA . ASP B 1 51 ? 37.875 63.5 -18.078 1 22.91 51 ASP B CA 1
ATOM 6624 C C . ASP B 1 51 ? 37.594 63.781 -16.609 1 22.91 51 ASP B C 1
ATOM 6626 O O . ASP B 1 51 ? 38.5 63.781 -15.773 1 22.91 51 ASP B O 1
ATOM 6630 N N . ARG B 1 52 ? 36.688 64.75 -16.203 1 28.48 52 ARG B N 1
ATOM 6631 C CA . ARG B 1 52 ? 36.219 64.875 -14.828 1 28.48 52 ARG B CA 1
ATOM 6632 C C . ARG B 1 52 ? 35.688 63.562 -14.297 1 28.48 52 ARG B C 1
ATOM 6634 O O . ARG B 1 52 ? 34.719 63.031 -14.828 1 28.48 52 ARG B O 1
ATOM 6641 N N . THR B 1 53 ? 36.469 62.719 -13.75 1 27.39 53 THR B N 1
ATOM 6642 C CA . THR B 1 53 ? 36.219 61.469 -13.047 1 27.39 53 THR B CA 1
ATOM 6643 C C . THR B 1 53 ? 35.156 61.656 -11.961 1 27.39 53 THR B C 1
ATOM 6645 O O . THR B 1 53 ? 35.406 62.281 -10.938 1 27.39 53 THR B O 1
ATOM 6648 N N . THR B 1 54 ? 33.906 62 -12.234 1 29.06 54 THR B N 1
ATOM 6649 C CA . THR B 1 54 ? 32.844 62.062 -11.227 1 29.06 54 THR B CA 1
ATOM 6650 C C . THR B 1 54 ? 32.719 60.719 -10.508 1 29.06 54 THR B C 1
ATOM 6652 O O . THR B 1 54 ? 32.531 59.656 -11.141 1 29.06 54 THR B O 1
ATOM 6655 N N . GLN B 1 55 ? 33.375 60.562 -9.32 1 30.98 55 GLN B N 1
ATOM 6656 C CA . GLN B 1 55 ? 33.188 59.438 -8.391 1 30.98 55 GLN B CA 1
ATOM 6657 C C . GLN B 1 55 ? 31.703 59.125 -8.227 1 30.98 55 GLN B C 1
ATOM 6659 O O . GLN B 1 55 ? 30.875 60 -7.953 1 30.98 55 GLN B O 1
ATOM 6664 N N . PRO B 1 56 ? 31.156 58.094 -8.781 1 32.81 56 PRO B N 1
ATOM 6665 C CA . PRO B 1 56 ? 29.734 57.75 -8.75 1 32.81 56 PRO B CA 1
ATOM 6666 C C . PRO B 1 56 ? 29.141 57.781 -7.344 1 32.81 56 PRO B C 1
ATOM 6668 O O . PRO B 1 56 ? 29.859 57.625 -6.359 1 32.81 56 PRO B O 1
ATOM 6671 N N . LYS B 1 57 ? 27.828 58.156 -7.164 1 39.88 57 LYS B N 1
ATOM 6672 C CA . LYS B 1 57 ? 26.688 58.281 -6.262 1 39.88 57 LYS B CA 1
ATOM 6673 C C . LYS B 1 57 ? 26.516 57.031 -5.41 1 39.88 57 LYS B C 1
ATOM 6675 O O . LYS B 1 57 ? 25.562 56.281 -5.582 1 39.88 57 LYS B O 1
ATOM 6680 N N . GLU B 1 58 ? 27.406 56.188 -5.254 1 38.75 58 GLU B N 1
ATOM 6681 C CA . GLU B 1 58 ? 27.219 55.062 -4.355 1 38.75 58 GLU B CA 1
ATOM 6682 C C . GLU B 1 58 ? 26.781 55.531 -2.969 1 38.75 58 GLU B C 1
ATOM 6684 O O . GLU B 1 58 ? 26.078 54.781 -2.26 1 38.75 58 GLU B O 1
ATOM 6689 N N . ASP B 1 59 ? 27.25 56.719 -2.479 1 40.75 59 ASP B N 1
ATOM 6690 C CA . ASP B 1 59 ? 26.969 57.156 -1.117 1 40.75 59 ASP B CA 1
ATOM 6691 C C . ASP B 1 59 ? 25.484 57.5 -0.948 1 40.75 59 ASP B C 1
ATOM 6693 O O . ASP B 1 59 ? 25 57.625 0.176 1 40.75 59 ASP B O 1
ATOM 6697 N N . SER B 1 60 ? 24.75 57.781 -1.995 1 44.91 60 SER B N 1
ATOM 6698 C CA . SER B 1 60 ? 23.406 58.344 -1.896 1 44.91 60 SER B CA 1
ATOM 6699 C C . SER B 1 60 ? 22.375 57.281 -1.563 1 44.91 60 SER B C 1
ATOM 6701 O O . SER B 1 60 ? 21.359 57.594 -0.938 1 44.91 60 SER B O 1
ATOM 6703 N N . ILE B 1 61 ? 22.547 56.125 -2.012 1 49.31 61 ILE B N 1
ATOM 6704 C CA . ILE B 1 61 ? 21.484 55.156 -1.788 1 49.31 61 ILE B CA 1
ATOM 6705 C C . ILE B 1 61 ? 21.469 54.75 -0.321 1 49.31 61 ILE B C 1
ATOM 6707 O O . ILE B 1 61 ? 20.391 54.562 0.266 1 49.31 61 ILE B O 1
ATOM 6711 N N . SER B 1 62 ? 22.656 54.594 0.26 1 51.72 62 SER B N 1
ATOM 6712 C CA . SER B 1 62 ? 22.719 54.188 1.66 1 51.72 62 SER B CA 1
ATOM 6713 C C . SER B 1 62 ? 22.109 55.219 2.572 1 51.72 62 SER B C 1
ATOM 6715 O O . SER B 1 62 ? 21.516 54.906 3.604 1 51.72 62 SER B O 1
ATOM 6717 N N . GLN B 1 63 ? 22.422 56.5 2.369 1 50.34 63 GLN B N 1
ATOM 6718 C CA . GLN B 1 63 ? 21.953 57.562 3.258 1 50.34 63 GLN B CA 1
ATOM 6719 C C . GLN B 1 63 ? 20.422 57.656 3.258 1 50.34 63 GLN B C 1
ATOM 6721 O O . GLN B 1 63 ? 19.828 58.156 4.199 1 50.34 63 GLN B O 1
ATOM 6726 N N . ARG B 1 64 ? 19.781 57.281 2.203 1 54.56 64 ARG B N 1
ATOM 6727 C CA . ARG B 1 64 ? 18.359 57.531 2.045 1 54.56 64 ARG B CA 1
ATOM 6728 C C . ARG B 1 64 ? 17.547 56.344 2.547 1 54.56 64 ARG B C 1
ATOM 6730 O O . ARG B 1 64 ? 16.312 56.344 2.459 1 54.56 64 ARG B O 1
ATOM 6737 N N . ALA B 1 65 ? 18.203 55.188 2.984 1 66.69 65 ALA B N 1
ATOM 6738 C CA . ALA B 1 65 ? 17.281 54.125 3.428 1 66.69 65 ALA B CA 1
ATOM 6739 C C . ALA B 1 65 ? 16.625 54.5 4.754 1 66.69 65 ALA B C 1
ATOM 6741 O O . ALA B 1 65 ? 17.312 54.812 5.727 1 66.69 65 ALA B O 1
ATOM 6742 N N . SER B 1 66 ? 15.398 54.781 4.844 1 80.06 66 SER B N 1
ATOM 6743 C CA . SER B 1 66 ? 14.602 55.156 6.004 1 80.06 66 SER B CA 1
ATOM 6744 C C . SER B 1 66 ? 14.68 54.125 7.105 1 80.06 66 SER B C 1
ATOM 6746 O O . SER B 1 66 ? 14.711 52.906 6.824 1 80.06 66 SER B O 1
ATOM 6748 N N . SER B 1 67 ? 14.945 54.531 8.344 1 89.88 67 SER B N 1
ATOM 6749 C CA . SER B 1 67 ? 15.031 53.656 9.523 1 89.88 67 SER B CA 1
ATOM 6750 C C . SER B 1 67 ? 13.695 53 9.805 1 89.88 67 SER B C 1
ATOM 6752 O O . SER B 1 67 ? 12.633 53.594 9.648 1 89.88 67 SER B O 1
ATOM 6754 N N . PHE B 1 68 ? 13.75 51.594 9.945 1 92.81 68 PHE B N 1
ATOM 6755 C CA . PHE B 1 68 ? 12.539 50.875 10.32 1 92.81 68 PHE B CA 1
ATOM 6756 C C . PHE B 1 68 ? 12.859 49.719 11.25 1 92.81 68 PHE B C 1
ATOM 6758 O O . PHE B 1 68 ? 14.023 49.344 11.391 1 92.81 68 PHE B O 1
ATOM 6765 N N . ARG B 1 69 ? 11.859 49.25 11.984 1 95.56 69 ARG B N 1
ATOM 6766 C CA . ARG B 1 69 ? 11.898 48.062 12.836 1 95.56 69 ARG B CA 1
ATOM 6767 C C . ARG B 1 69 ? 10.594 47.281 12.727 1 95.56 69 ARG B C 1
ATOM 6769 O O . ARG B 1 69 ? 9.516 47.844 12.688 1 95.56 69 ARG B O 1
ATOM 6776 N N . VAL B 1 70 ? 10.742 46.031 12.539 1 95.88 70 VAL B N 1
ATOM 6777 C CA . VAL B 1 70 ? 9.555 45.188 12.398 1 95.88 70 VAL B CA 1
ATOM 6778 C C . VAL B 1 70 ? 8.695 45.312 13.656 1 95.88 70 VAL B C 1
ATOM 6780 O O . VAL B 1 70 ? 9.203 45.594 14.742 1 95.88 70 VAL B O 1
ATOM 6783 N N . GLN B 1 71 ? 7.379 45.094 13.438 1 95.06 71 GLN B N 1
ATOM 6784 C CA . GLN B 1 71 ? 6.434 45.25 14.539 1 95.06 71 GLN B CA 1
ATOM 6785 C C . GLN B 1 71 ? 5.449 44.094 14.594 1 95.06 71 GLN B C 1
ATOM 6787 O O . GLN B 1 71 ? 5.414 43.25 13.688 1 95.06 71 GLN B O 1
ATOM 6792 N N . ARG B 1 72 ? 4.688 43.938 15.734 1 95 72 ARG B N 1
ATOM 6793 C CA . ARG B 1 72 ? 3.623 42.969 15.945 1 95 72 ARG B CA 1
ATOM 6794 C C . ARG B 1 72 ? 4.18 41.531 15.984 1 95 72 ARG B C 1
ATOM 6796 O O . ARG B 1 72 ? 3.777 40.688 15.18 1 95 72 ARG B O 1
ATOM 6803 N N . PHE B 1 73 ? 5.082 41.375 16.938 1 96.25 73 PHE B N 1
ATOM 6804 C CA . PHE B 1 73 ? 5.66 40.031 17.141 1 96.25 73 PHE B CA 1
ATOM 6805 C C . PHE B 1 73 ? 4.609 39.062 17.641 1 96.25 73 PHE B C 1
ATOM 6807 O O . PHE B 1 73 ? 3.693 39.438 18.375 1 96.25 73 PHE B O 1
ATOM 6814 N N . ALA B 1 74 ? 4.68 37.844 17.156 1 94.81 74 ALA B N 1
ATOM 6815 C CA . ALA B 1 74 ? 3.754 36.812 17.625 1 94.81 74 ALA B CA 1
ATOM 6816 C C . ALA B 1 74 ? 4.016 36.469 19.078 1 94.81 74 ALA B C 1
ATOM 6818 O O . ALA B 1 74 ? 5.168 36.375 19.5 1 94.81 74 ALA B O 1
ATOM 6819 N N . ASP B 1 75 ? 2.953 36.438 19.844 1 93 75 ASP B N 1
ATOM 6820 C CA . ASP B 1 75 ? 3.039 36.062 21.25 1 93 75 ASP B CA 1
ATOM 6821 C C . ASP B 1 75 ? 2.393 34.688 21.5 1 93 75 ASP B C 1
ATOM 6823 O O . ASP B 1 75 ? 1.223 34.5 21.172 1 93 75 ASP B O 1
ATOM 6827 N N . ARG B 1 76 ? 3.115 33.812 22.125 1 93.75 76 ARG B N 1
ATOM 6828 C CA . ARG B 1 76 ? 2.66 32.469 22.359 1 93.75 76 ARG B CA 1
ATOM 6829 C C . ARG B 1 76 ? 1.376 32.438 23.172 1 93.75 76 ARG B C 1
ATOM 6831 O O . ARG B 1 76 ? 0.447 31.688 22.859 1 93.75 76 ARG B O 1
ATOM 6838 N N . GLN B 1 77 ? 1.256 33.188 24.172 1 90.81 77 GLN B N 1
ATOM 6839 C CA . GLN B 1 77 ? 0.098 33.219 25.062 1 90.81 77 GLN B CA 1
ATOM 6840 C C . GLN B 1 77 ? -1.146 33.719 24.344 1 90.81 77 GLN B C 1
ATOM 6842 O O . GLN B 1 77 ? -2.229 33.156 24.484 1 90.81 77 GLN B O 1
ATOM 6847 N N . THR B 1 78 ? -0.95 34.75 23.594 1 91.12 78 THR B N 1
ATOM 6848 C CA . THR B 1 78 ? -2.066 35.312 22.828 1 91.12 78 THR B CA 1
ATOM 6849 C C . THR B 1 78 ? -2.533 34.344 21.75 1 91.12 78 THR B C 1
ATOM 6851 O O . THR B 1 78 ? -3.734 34.125 21.594 1 91.12 78 THR B O 1
ATOM 6854 N N . LEU B 1 79 ? -1.588 33.812 21.078 1 93.31 79 LEU B N 1
ATOM 6855 C CA . LEU B 1 79 ? -1.928 32.906 19.984 1 93.31 79 LEU B CA 1
ATOM 6856 C C . LEU B 1 79 ? -2.539 31.609 20.516 1 93.31 79 LEU B C 1
ATOM 6858 O O . LEU B 1 79 ? -3.371 30.984 19.844 1 93.31 79 LEU B O 1
ATOM 6862 N N . SER B 1 80 ? -2.137 31.172 21.672 1 92.94 80 SER B N 1
ATOM 6863 C CA . SER B 1 80 ? -2.682 29.938 22.25 1 92.94 80 SER B CA 1
ATOM 6864 C C . SER B 1 80 ? -4.168 30.094 22.562 1 92.94 80 SER B C 1
ATOM 6866 O O . SER B 1 80 ? -4.883 29.094 22.688 1 92.94 80 SER B O 1
ATOM 6868 N N . GLY B 1 81 ? -4.637 31.297 22.703 1 91.81 81 GLY B N 1
ATOM 6869 C CA . GLY B 1 81 ? -6.055 31.547 22.906 1 91.81 81 GLY B CA 1
ATOM 6870 C C . GLY B 1 81 ? -6.895 31.188 21.688 1 91.81 81 GLY B C 1
ATOM 6871 O O . GLY B 1 81 ? -8.055 30.797 21.828 1 91.81 81 GLY B O 1
ATOM 6872 N N . TRP B 1 82 ? -6.305 31.328 20.578 1 93.19 82 TRP B N 1
ATOM 6873 C CA . TRP B 1 82 ? -7.027 31.031 19.344 1 93.19 82 TRP B CA 1
ATOM 6874 C C . TRP B 1 82 ? -6.633 29.672 18.797 1 93.19 82 TRP B C 1
ATOM 6876 O O . TRP B 1 82 ? -7.438 29 18.141 1 93.19 82 TRP B O 1
ATOM 6886 N N . PHE B 1 83 ? -5.398 29.281 19.016 1 93.19 83 PHE B N 1
ATOM 6887 C CA . PHE B 1 83 ? -4.871 27.984 18.609 1 93.19 83 PHE B CA 1
ATOM 6888 C C . PHE B 1 83 ? -4.348 27.219 19.812 1 93.19 83 PHE B C 1
ATOM 6890 O O . PHE B 1 83 ? -3.135 27.109 20.016 1 93.19 83 PHE B O 1
ATOM 6897 N N . PRO B 1 84 ? -5.168 26.578 20.516 1 89.69 84 PRO B N 1
ATOM 6898 C CA . PRO B 1 84 ? -4.715 25.891 21.719 1 89.69 84 PRO B CA 1
ATOM 6899 C C . PRO B 1 84 ? -3.689 24.797 21.422 1 89.69 84 PRO B C 1
ATOM 6901 O O . PRO B 1 84 ? -2.99 24.344 22.328 1 89.69 84 PRO B O 1
ATOM 6904 N N . GLN B 1 85 ? -3.588 24.391 20.188 1 89.94 85 GLN B N 1
ATOM 6905 C CA . GLN B 1 85 ? -2.646 23.344 19.797 1 89.94 85 GLN B CA 1
ATOM 6906 C C . GLN B 1 85 ? -1.205 23.781 20.031 1 89.94 85 GLN B C 1
ATOM 6908 O O . GLN B 1 85 ? -0.292 22.953 20.062 1 89.94 85 GLN B O 1
ATOM 6913 N N . ILE B 1 86 ? -0.953 25.125 20.125 1 91.56 86 ILE B N 1
ATOM 6914 C CA . ILE B 1 86 ? 0.382 25.672 20.328 1 91.56 86 ILE B CA 1
ATOM 6915 C C . ILE B 1 86 ? 0.964 25.156 21.641 1 91.56 86 ILE B C 1
ATOM 6917 O O . ILE B 1 86 ? 2.18 24.984 21.766 1 91.56 86 ILE B O 1
ATOM 6921 N N . ASP B 1 87 ? 0.086 24.781 22.562 1 88.12 87 ASP B N 1
ATOM 6922 C CA . ASP B 1 87 ? 0.558 24.328 23.875 1 88.12 87 ASP B CA 1
ATOM 6923 C C . ASP B 1 87 ? 0.539 22.812 23.969 1 88.12 87 ASP B C 1
ATOM 6925 O O . ASP B 1 87 ? 0.754 22.25 25.047 1 88.12 87 ASP B O 1
ATOM 6929 N N . ASN B 1 88 ? 0.271 22.156 22.891 1 87.62 88 ASN B N 1
ATOM 6930 C CA . ASN B 1 88 ? 0.224 20.688 22.891 1 87.62 88 ASN B CA 1
ATOM 6931 C C . ASN B 1 88 ? 1.609 20.094 23.109 1 87.62 88 ASN B C 1
ATOM 6933 O O . ASN B 1 88 ? 2.617 20.688 22.734 1 87.62 88 ASN B O 1
ATOM 6937 N N . ASP B 1 89 ? 1.63 19.031 23.828 1 81.31 89 ASP B N 1
ATOM 6938 C CA . ASP B 1 89 ? 2.85 18.25 24.031 1 81.31 89 ASP B CA 1
ATOM 6939 C C . ASP B 1 89 ? 2.637 16.797 23.672 1 81.31 89 ASP B C 1
ATOM 6941 O O . ASP B 1 89 ? 1.604 16.422 23.109 1 81.31 89 ASP B O 1
ATOM 6945 N N . GLU B 1 90 ? 3.633 16.016 23.812 1 77.25 90 GLU B N 1
ATOM 6946 C CA . GLU B 1 90 ? 3.586 14.602 23.453 1 77.25 90 GLU B CA 1
ATOM 6947 C C . GLU B 1 90 ? 2.504 13.859 24.234 1 77.25 90 GLU B C 1
ATOM 6949 O O . GLU B 1 90 ? 1.958 12.859 23.75 1 77.25 90 GLU B O 1
ATOM 6954 N N . LYS B 1 91 ? 2.129 14.258 25.312 1 76.69 91 LYS B N 1
ATOM 6955 C CA . LYS B 1 91 ? 1.161 13.562 26.156 1 76.69 91 LYS B CA 1
ATOM 6956 C C . LYS B 1 91 ? -0.265 13.797 25.656 1 76.69 91 LYS B C 1
ATOM 6958 O O . LYS B 1 91 ? -1.12 12.914 25.781 1 76.69 91 LYS B O 1
ATOM 6963 N N . ASN B 1 92 ? -0.439 14.922 25 1 78.5 92 ASN B N 1
ATOM 6964 C CA . ASN B 1 92 ? -1.813 15.258 24.641 1 78.5 92 ASN B CA 1
ATOM 6965 C C . ASN B 1 92 ? -2.061 15.109 23.141 1 78.5 92 ASN B C 1
ATOM 6967 O O . ASN B 1 92 ? -3.199 15.227 22.688 1 78.5 92 ASN B O 1
ATOM 6971 N N . SER B 1 93 ? -0.928 14.883 22.469 1 81.44 93 SER B N 1
ATOM 6972 C CA . SER B 1 93 ? -1.126 14.82 21.031 1 81.44 93 SER B CA 1
ATOM 6973 C C . SER B 1 93 ? -0.472 13.586 20.422 1 81.44 93 SER B C 1
ATOM 6975 O O . SER B 1 93 ? 0.744 13.406 20.531 1 81.44 93 SER B O 1
ATOM 6977 N N . TRP B 1 94 ? -1.244 12.766 19.781 1 80.38 94 TRP B N 1
ATOM 6978 C CA . TRP B 1 94 ? -0.775 11.555 19.125 1 80.38 94 TRP B CA 1
ATOM 6979 C C . TRP B 1 94 ? 0.124 11.891 17.938 1 80.38 94 TRP B C 1
ATOM 6981 O O . TRP B 1 94 ? 1.101 11.188 17.672 1 80.38 94 TRP B O 1
ATOM 6991 N N . ARG B 1 95 ? -0.216 12.977 17.312 1 77.56 95 ARG B N 1
ATOM 6992 C CA . ARG B 1 95 ? 0.593 13.414 16.188 1 77.56 95 ARG B CA 1
ATOM 6993 C C . ARG B 1 95 ? 2.031 13.688 16.609 1 77.56 95 ARG B C 1
ATOM 6995 O O . ARG B 1 95 ? 2.975 13.25 15.953 1 77.56 95 ARG B O 1
ATOM 7002 N N . ILE B 1 96 ? 2.184 14.422 17.719 1 84.69 96 ILE B N 1
ATOM 7003 C CA . ILE B 1 96 ? 3.504 14.773 18.234 1 84.69 96 ILE B CA 1
ATOM 7004 C C . ILE B 1 96 ? 4.23 13.508 18.688 1 84.69 96 ILE B C 1
ATOM 7006 O O . ILE B 1 96 ? 5.426 13.344 18.422 1 84.69 96 ILE B O 1
ATOM 7010 N N . TRP B 1 97 ? 3.439 12.617 19.203 1 81.69 97 TRP B N 1
ATOM 7011 C CA . TRP B 1 97 ? 4.039 11.367 19.656 1 81.69 97 TRP B CA 1
ATOM 7012 C C . TRP B 1 97 ? 4.562 10.547 18.484 1 81.69 97 TRP B C 1
ATOM 7014 O O . TRP B 1 97 ? 5.672 10.016 18.531 1 81.69 97 TRP B O 1
ATOM 7024 N N . LEU B 1 98 ? 3.83 10.484 17.469 1 80.31 98 LEU B N 1
ATOM 7025 C CA . LEU B 1 98 ? 4.172 9.664 16.312 1 80.31 98 LEU B CA 1
ATOM 7026 C C . LEU B 1 98 ? 5.332 10.273 15.539 1 80.31 98 LEU B C 1
ATOM 7028 O O . LEU B 1 98 ? 6.031 9.57 14.805 1 80.31 98 LEU B O 1
ATOM 7032 N N . SER B 1 99 ? 5.48 11.57 15.672 1 79.31 99 SER B N 1
ATOM 7033 C CA . SER B 1 99 ? 6.461 12.273 14.852 1 79.31 99 SER B CA 1
ATOM 7034 C C . SER B 1 99 ? 7.84 12.25 15.5 1 79.31 99 SER B C 1
ATOM 7036 O O . SER B 1 99 ? 8.836 12.625 14.875 1 79.31 99 SER B O 1
ATOM 7038 N N . ARG B 1 100 ? 7.926 11.789 16.641 1 84.5 100 ARG B N 1
ATOM 7039 C CA . ARG B 1 100 ? 9.219 11.742 17.328 1 84.5 100 ARG B CA 1
ATOM 7040 C C . ARG B 1 100 ? 10.172 10.781 16.609 1 84.5 100 ARG B C 1
ATOM 7042 O O . ARG B 1 100 ? 9.734 9.812 15.992 1 84.5 100 ARG B O 1
ATOM 7049 N N . ARG B 1 101 ? 11.414 11.141 16.641 1 84.56 101 ARG B N 1
ATOM 7050 C CA . ARG B 1 101 ? 12.422 10.359 15.922 1 84.56 101 ARG B CA 1
ATOM 7051 C C . ARG B 1 101 ? 12.531 8.953 16.5 1 84.56 101 ARG B C 1
ATOM 7053 O O . ARG B 1 101 ? 12.859 8.008 15.773 1 84.56 101 ARG B O 1
ATOM 7060 N N . SER B 1 102 ? 12.203 8.812 17.75 1 83.44 102 SER B N 1
ATOM 7061 C CA . SER B 1 102 ? 12.195 7.477 18.328 1 83.44 102 SER B CA 1
ATOM 7062 C C . SER B 1 102 ? 11.148 6.59 17.656 1 83.44 102 SER B C 1
ATOM 7064 O O . SER B 1 102 ? 11.391 5.402 17.438 1 83.44 102 SER B O 1
ATOM 7066 N N . GLN B 1 103 ? 10.031 7.184 17.344 1 85.25 103 GLN B N 1
ATOM 7067 C CA . GLN B 1 103 ? 8.984 6.426 16.656 1 85.25 103 GLN B CA 1
ATOM 7068 C C . GLN B 1 103 ? 9.367 6.141 15.211 1 85.25 103 GLN B C 1
ATOM 7070 O O . GLN B 1 103 ? 9.055 5.074 14.68 1 85.25 103 GLN B O 1
ATOM 7075 N N . ALA B 1 104 ? 9.953 7.133 14.586 1 85.25 104 ALA B N 1
ATOM 7076 C CA . ALA B 1 104 ? 10.43 6.906 13.227 1 85.25 104 ALA B CA 1
ATOM 7077 C C . ALA B 1 104 ? 11.43 5.758 13.172 1 85.25 104 ALA B C 1
ATOM 7079 O O . ALA B 1 104 ? 11.422 4.957 12.234 1 85.25 104 ALA B O 1
ATOM 7080 N N . LEU B 1 105 ? 12.266 5.73 14.195 1 89.19 105 LEU B N 1
ATOM 7081 C CA . LEU B 1 105 ? 13.227 4.641 14.297 1 89.19 105 LEU B CA 1
ATOM 7082 C C . LEU B 1 105 ? 12.523 3.305 14.508 1 89.19 105 LEU B C 1
ATOM 7084 O O . LEU B 1 105 ? 12.945 2.281 13.969 1 89.19 105 LEU B O 1
ATOM 7088 N N . MET B 1 106 ? 11.453 3.305 15.219 1 88.5 106 MET B N 1
ATOM 7089 C CA . MET B 1 106 ? 10.688 2.078 15.445 1 88.5 106 MET B CA 1
ATOM 7090 C C . MET B 1 106 ? 10.07 1.575 14.141 1 88.5 106 MET B C 1
ATOM 7092 O O . MET B 1 106 ? 9.953 0.367 13.93 1 88.5 106 MET B O 1
ATOM 7096 N N . VAL B 1 107 ? 9.68 2.5 13.375 1 87.06 107 VAL B N 1
ATOM 7097 C CA . VAL B 1 107 ? 9.133 2.104 12.086 1 87.06 107 VAL B CA 1
ATOM 7098 C C . VAL B 1 107 ? 10.219 1.423 11.25 1 87.06 107 VAL B C 1
ATOM 7100 O O . VAL B 1 107 ? 9.969 0.395 10.617 1 87.06 107 VAL B O 1
ATOM 7103 N N . GLN B 1 108 ? 11.383 1.957 11.242 1 91.88 108 GLN B N 1
ATOM 7104 C CA . GLN B 1 108 ? 12.484 1.352 10.5 1 91.88 108 GLN B CA 1
ATOM 7105 C C . GLN B 1 108 ? 12.867 -0.004 11.086 1 91.88 108 GLN B C 1
ATOM 7107 O O . GLN B 1 108 ? 13.211 -0.931 10.352 1 91.88 108 GLN B O 1
ATOM 7112 N N . ILE B 1 109 ? 12.797 -0.133 12.359 1 92.56 109 ILE B N 1
ATOM 7113 C CA . ILE B 1 109 ? 13.055 -1.41 13.016 1 92.56 109 ILE B CA 1
ATOM 7114 C C . ILE B 1 109 ? 11.969 -2.414 12.625 1 92.56 109 ILE B C 1
ATOM 7116 O O . ILE B 1 109 ? 12.258 -3.592 12.398 1 92.56 109 ILE B O 1
ATOM 7120 N N . GLY B 1 110 ? 10.781 -1.9 12.516 1 91 110 GLY B N 1
ATOM 7121 C CA . GLY B 1 110 ? 9.703 -2.762 12.039 1 91 110 GLY B CA 1
ATOM 7122 C C . GLY B 1 110 ? 9.93 -3.268 10.625 1 91 110 GLY B C 1
ATOM 7123 O O . GLY B 1 110 ? 9.672 -4.438 10.328 1 91 110 GLY B O 1
ATOM 7124 N N . ILE B 1 111 ? 10.43 -2.424 9.781 1 89.94 111 ILE B N 1
ATOM 7125 C CA . ILE B 1 111 ? 10.688 -2.789 8.398 1 89.94 111 ILE B CA 1
ATOM 7126 C C . ILE B 1 111 ? 11.781 -3.846 8.336 1 89.94 111 ILE B C 1
ATOM 7128 O O . ILE B 1 111 ? 11.625 -4.875 7.676 1 89.94 111 ILE B O 1
ATOM 7132 N N . ILE B 1 112 ? 12.859 -3.615 9.016 1 93.88 112 ILE B N 1
ATOM 7133 C CA . ILE B 1 112 ? 13.969 -4.57 9 1 93.88 112 ILE B CA 1
ATOM 7134 C C . ILE B 1 112 ? 13.531 -5.875 9.664 1 93.88 112 ILE B C 1
ATOM 7136 O O . ILE B 1 112 ? 13.945 -6.957 9.25 1 93.88 112 ILE B O 1
ATOM 7140 N N . GLY B 1 113 ? 12.68 -5.789 10.641 1 93.25 113 GLY B N 1
ATOM 7141 C CA . GLY B 1 113 ? 12.125 -6.977 11.266 1 93.25 113 GLY B CA 1
ATOM 7142 C C . GLY B 1 113 ? 11.242 -7.781 10.328 1 93.25 113 GLY B C 1
ATOM 7143 O O . GLY B 1 113 ? 11.32 -9.008 10.297 1 93.25 113 GLY B O 1
ATOM 7144 N N . LEU B 1 114 ? 10.453 -7.066 9.609 1 90.94 114 LEU B N 1
ATOM 7145 C CA . LEU B 1 114 ? 9.594 -7.738 8.633 1 90.94 114 LEU B CA 1
ATOM 7146 C C . LEU B 1 114 ? 10.43 -8.438 7.566 1 90.94 114 LEU B C 1
ATOM 7148 O O . LEU B 1 114 ? 10.109 -9.555 7.152 1 90.94 114 LEU B O 1
ATOM 7152 N N . ILE B 1 115 ? 11.461 -7.773 7.102 1 94.06 115 ILE B N 1
ATOM 7153 C CA . ILE B 1 115 ? 12.344 -8.367 6.105 1 94.06 115 ILE B CA 1
ATOM 7154 C C . ILE B 1 115 ? 13.039 -9.594 6.695 1 94.06 115 ILE B C 1
ATOM 7156 O O . ILE B 1 115 ? 13.195 -10.609 6.02 1 94.06 115 ILE B O 1
ATOM 7160 N N . LEU B 1 116 ? 13.43 -9.547 7.965 1 95.12 116 LEU B N 1
ATOM 7161 C CA . LEU B 1 116 ? 14.047 -10.688 8.648 1 95.12 116 LEU B CA 1
ATOM 7162 C C . LEU B 1 116 ? 13.078 -11.859 8.719 1 95.12 116 LEU B C 1
ATOM 7164 O O . LEU B 1 116 ? 13.453 -13 8.438 1 95.12 116 LEU B O 1
ATOM 7168 N N . MET B 1 117 ? 11.82 -11.562 9.016 1 92.31 117 MET B N 1
ATOM 7169 C CA . MET B 1 117 ? 10.812 -12.617 9.094 1 92.31 117 MET B CA 1
ATOM 7170 C C . MET B 1 117 ? 10.578 -13.25 7.73 1 92.31 117 MET B C 1
ATOM 7172 O O . MET B 1 117 ? 10.391 -14.461 7.625 1 92.31 117 MET B O 1
ATOM 7176 N N . THR B 1 118 ? 10.609 -12.422 6.75 1 90.38 118 THR B N 1
ATOM 7177 C CA . THR B 1 118 ? 10.43 -12.922 5.395 1 90.38 118 THR B CA 1
ATOM 7178 C C . THR B 1 118 ? 11.602 -13.797 4.973 1 90.38 118 THR B C 1
ATOM 7180 O O . THR B 1 118 ? 11.414 -14.906 4.48 1 90.38 118 THR B O 1
ATOM 7183 N N . ASN B 1 119 ? 12.812 -13.32 5.219 1 94.12 119 ASN B N 1
ATOM 7184 C CA . ASN B 1 119 ? 14 -14.109 4.895 1 94.12 119 ASN B CA 1
ATOM 7185 C C . ASN B 1 119 ? 14.039 -15.406 5.691 1 94.12 119 ASN B C 1
ATOM 7187 O O . ASN B 1 119 ? 14.359 -16.469 5.145 1 94.12 119 ASN B O 1
ATOM 7191 N N . PHE B 1 120 ? 13.719 -15.328 6.898 1 91.94 120 PHE B N 1
ATOM 7192 C CA . PHE B 1 120 ? 13.758 -16.5 7.773 1 91.94 120 PHE B CA 1
ATOM 7193 C C . PHE B 1 120 ? 12.688 -17.5 7.367 1 91.94 120 PHE B C 1
ATOM 7195 O O . PHE B 1 120 ? 12.969 -18.703 7.277 1 91.94 120 PHE B O 1
ATOM 7202 N N . GLY B 1 121 ? 11.484 -17.016 7.098 1 88.94 121 GLY B N 1
ATOM 7203 C CA . GLY B 1 121 ? 10.406 -17.891 6.652 1 88.94 121 GLY B CA 1
ATOM 7204 C C . GLY B 1 121 ? 10.719 -18.578 5.34 1 88.94 121 GLY B C 1
ATOM 7205 O O . GLY B 1 121 ? 10.5 -19.781 5.207 1 88.94 121 GLY B O 1
ATOM 7206 N N . LEU B 1 122 ? 11.227 -17.859 4.367 1 90.56 122 LEU B N 1
ATOM 7207 C CA . LEU B 1 122 ? 11.578 -18.438 3.072 1 90.56 122 LEU B CA 1
ATOM 7208 C C . LEU B 1 122 ? 12.711 -19.438 3.211 1 90.56 122 LEU B C 1
ATOM 7210 O O . LEU B 1 122 ? 12.719 -20.469 2.523 1 90.56 122 LEU B O 1
ATOM 7214 N N . THR B 1 123 ? 13.711 -19.188 4.109 1 92.06 123 THR B N 1
ATOM 7215 C CA . THR B 1 123 ? 14.828 -20.094 4.324 1 92.06 123 THR B CA 1
ATOM 7216 C C . THR B 1 123 ? 14.352 -21.406 4.941 1 92.06 123 THR B C 1
ATOM 7218 O O . THR B 1 123 ? 14.711 -22.484 4.469 1 92.06 123 THR B O 1
ATOM 7221 N N . ILE B 1 124 ? 13.492 -21.297 5.883 1 88 124 ILE B N 1
ATOM 7222 C CA . ILE B 1 124 ? 12.961 -22.484 6.531 1 88 124 ILE B CA 1
ATOM 7223 C C . ILE B 1 124 ? 12.117 -23.281 5.535 1 88 124 ILE B C 1
ATOM 7225 O O . ILE B 1 124 ? 12.234 -24.516 5.461 1 88 124 ILE B O 1
ATOM 7229 N N . PHE B 1 125 ? 11.32 -22.625 4.836 1 87.06 125 PHE B N 1
ATOM 7230 C CA . PHE B 1 125 ? 10.461 -23.281 3.85 1 87.06 125 PHE B CA 1
ATOM 7231 C C . PHE B 1 125 ? 11.297 -24 2.805 1 87.06 125 PHE B C 1
ATOM 7233 O O . PHE B 1 125 ? 11.016 -25.156 2.477 1 87.06 125 PHE B O 1
ATOM 7240 N N . ALA B 1 126 ? 12.391 -23.328 2.27 1 88.38 126 ALA B N 1
ATOM 7241 C CA . ALA B 1 126 ? 13.234 -23.906 1.228 1 88.38 126 ALA B CA 1
ATOM 7242 C C . ALA B 1 126 ? 14 -25.109 1.755 1 88.38 126 ALA B C 1
ATOM 7244 O O . ALA B 1 126 ? 14.031 -26.172 1.113 1 88.38 126 ALA B O 1
ATOM 7245 N N . VAL B 1 127 ? 14.57 -25.031 2.928 1 89.12 127 VAL B N 1
ATOM 7246 C CA . VAL B 1 127 ? 15.367 -26.109 3.492 1 89.12 127 VAL B CA 1
ATOM 7247 C C . VAL B 1 127 ? 14.469 -27.281 3.854 1 89.12 127 VAL B C 1
ATOM 7249 O O . VAL B 1 127 ? 14.828 -28.438 3.617 1 89.12 127 VAL B O 1
ATOM 7252 N N . ALA B 1 128 ? 13.344 -26.953 4.309 1 84.44 128 ALA B N 1
ATOM 7253 C CA . ALA B 1 128 ? 12.43 -28.016 4.723 1 84.44 128 ALA B CA 1
ATOM 7254 C C . ALA B 1 128 ? 11.789 -28.688 3.512 1 84.44 128 ALA B C 1
ATOM 7256 O O . ALA B 1 128 ? 11.578 -29.906 3.514 1 84.44 128 ALA B O 1
ATOM 7257 N N . SER B 1 129 ? 11.555 -27.953 2.521 1 81.06 129 SER B N 1
ATOM 7258 C CA . SER B 1 129 ? 10.805 -28.469 1.384 1 81.06 129 SER B CA 1
ATOM 7259 C C . SER B 1 129 ? 11.727 -29.156 0.378 1 81.06 129 SER B C 1
ATOM 7261 O O . SER B 1 129 ? 11.352 -30.156 -0.24 1 81.06 129 SER B O 1
ATOM 7263 N N . TYR B 1 130 ? 12.883 -28.641 0.155 1 86.19 130 TYR B N 1
ATOM 7264 C CA . TYR B 1 130 ? 13.672 -29.109 -0.977 1 86.19 130 TYR B CA 1
ATOM 7265 C C . TYR B 1 130 ? 14.953 -29.781 -0.504 1 86.19 130 TYR B C 1
ATOM 7267 O O . TYR B 1 130 ? 15.609 -30.484 -1.271 1 86.19 130 TYR B O 1
ATOM 7275 N N . GLY B 1 131 ? 15.344 -29.641 0.676 1 83 131 GLY B N 1
ATOM 7276 C CA . GLY B 1 131 ? 16.594 -30.219 1.154 1 83 131 GLY B CA 1
ATOM 7277 C C . GLY B 1 131 ? 17.812 -29.641 0.482 1 83 131 GLY B C 1
ATOM 7278 O O . GLY B 1 131 ? 17.719 -28.641 -0.241 1 83 131 GLY B O 1
ATOM 7279 N N . SER B 1 132 ? 19.031 -30.031 0.849 1 84.5 132 SER B N 1
ATOM 7280 C CA . SER B 1 132 ? 20.266 -29.531 0.25 1 84.5 132 SER B CA 1
ATOM 7281 C C . SER B 1 132 ? 21.359 -30.594 0.298 1 84.5 132 SER B C 1
ATOM 7283 O O . SER B 1 132 ? 21.375 -31.438 1.197 1 84.5 132 SER B O 1
ATOM 7285 N N . SER B 1 133 ? 22.016 -30.656 -0.854 1 79.44 133 SER B N 1
ATOM 7286 C CA . SER B 1 133 ? 23.219 -31.484 -0.924 1 79.44 133 SER B CA 1
ATOM 7287 C C . SER B 1 133 ? 24.453 -30.641 -1.211 1 79.44 133 SER B C 1
ATOM 7289 O O . SER B 1 133 ? 24.5 -29.922 -2.203 1 79.44 133 SER B O 1
ATOM 7291 N N . ASN B 1 134 ? 25.5 -30.734 -0.35 1 78 134 ASN B N 1
ATOM 7292 C CA . ASN B 1 134 ? 26.75 -29.984 -0.482 1 78 134 ASN B CA 1
ATOM 7293 C C . ASN B 1 134 ? 26.5 -28.484 -0.617 1 78 134 ASN B C 1
ATOM 7295 O O . ASN B 1 134 ? 27.094 -27.828 -1.47 1 78 134 ASN B O 1
ATOM 7299 N N . GLY B 1 135 ? 25.516 -28 0.008 1 83.12 135 GLY B N 1
ATOM 7300 C CA . GLY B 1 135 ? 25.281 -26.578 0.072 1 83.12 135 GLY B CA 1
ATOM 7301 C C . GLY B 1 135 ? 24.359 -26.078 -1.033 1 83.12 135 GLY B C 1
ATOM 7302 O O . GLY B 1 135 ? 24.156 -24.875 -1.177 1 83.12 135 GLY B O 1
ATOM 7303 N N . VAL B 1 136 ? 23.859 -26.969 -1.916 1 88.06 136 VAL B N 1
ATOM 7304 C CA . VAL B 1 136 ? 22.969 -26.578 -3.01 1 88.06 136 VAL B CA 1
ATOM 7305 C C . VAL B 1 136 ? 21.719 -27.438 -2.992 1 88.06 136 VAL B C 1
ATOM 7307 O O . VAL B 1 136 ? 21.781 -28.641 -2.73 1 88.06 136 VAL B O 1
ATOM 7310 N N . GLY B 1 137 ? 20.625 -26.719 -3.094 1 89.69 137 GLY B N 1
ATOM 7311 C CA . GLY B 1 137 ? 19.344 -27.422 -3.152 1 89.69 137 GLY B CA 1
ATOM 7312 C C . GLY B 1 137 ? 18.594 -27.188 -4.441 1 89.69 137 GLY B C 1
ATOM 7313 O O . GLY B 1 137 ? 18.672 -26.094 -5.023 1 89.69 137 GLY B O 1
ATOM 7314 N N . LEU B 1 138 ? 17.781 -28.188 -4.836 1 90.69 138 LEU B N 1
ATOM 7315 C CA . LEU B 1 138 ? 17.016 -28.125 -6.07 1 90.69 138 LEU B CA 1
ATOM 7316 C C . LEU B 1 138 ? 15.578 -27.672 -5.793 1 90.69 138 LEU B C 1
ATOM 7318 O O . LEU B 1 138 ? 14.867 -28.297 -5.008 1 90.69 138 LEU B O 1
ATOM 7322 N N . ILE B 1 139 ? 15.203 -26.609 -6.43 1 89.31 139 ILE B N 1
ATOM 7323 C CA . ILE B 1 139 ? 13.844 -26.094 -6.25 1 89.31 139 ILE B CA 1
ATOM 7324 C C . ILE B 1 139 ? 12.945 -26.625 -7.359 1 89.31 139 ILE B C 1
ATOM 7326 O O . ILE B 1 139 ? 11.836 -27.109 -7.09 1 89.31 139 ILE B O 1
ATOM 7330 N N . TYR B 1 140 ? 13.445 -26.5 -8.602 1 87.31 140 TYR B N 1
ATOM 7331 C CA . TYR B 1 140 ? 12.648 -26.859 -9.766 1 87.31 140 TYR B CA 1
ATOM 7332 C C . TYR B 1 140 ? 13.523 -27.438 -10.867 1 87.31 140 TYR B C 1
ATOM 7334 O O . TYR B 1 140 ? 14.648 -26.969 -11.086 1 87.31 140 TYR B O 1
ATOM 7342 N N . GLN B 1 141 ? 13.086 -28.531 -11.477 1 85.62 141 GLN B N 1
ATOM 7343 C CA . GLN B 1 141 ? 13.719 -29.141 -12.633 1 85.62 141 GLN B CA 1
ATOM 7344 C C . GLN B 1 141 ? 12.719 -29.328 -13.773 1 85.62 141 GLN B C 1
ATOM 7346 O O . GLN B 1 141 ? 11.656 -29.922 -13.594 1 85.62 141 GLN B O 1
ATOM 7351 N N . GLY B 1 142 ? 12.883 -28.547 -14.844 1 80.31 142 GLY B N 1
ATOM 7352 C CA . GLY B 1 142 ? 11.938 -28.688 -15.945 1 80.31 142 GLY B CA 1
ATOM 7353 C C . GLY B 1 142 ? 12.211 -27.75 -17.094 1 80.31 142 GLY B C 1
ATOM 7354 O O . GLY B 1 142 ? 13.344 -27.656 -17.578 1 80.31 142 GLY B O 1
ATOM 7355 N N . ASP B 1 143 ? 11.141 -27.078 -17.5 1 79.75 143 ASP B N 1
ATOM 7356 C CA . ASP B 1 143 ? 11.203 -26.203 -18.656 1 79.75 143 ASP B CA 1
ATOM 7357 C C . ASP B 1 143 ? 12.102 -25 -18.391 1 79.75 143 ASP B C 1
ATOM 7359 O O . ASP B 1 143 ? 12.016 -24.391 -17.312 1 79.75 143 ASP B O 1
ATOM 7363 N N . CYS B 1 144 ? 12.883 -24.703 -19.453 1 79.12 144 CYS B N 1
ATOM 7364 C CA . CYS B 1 144 ? 13.836 -23.625 -19.297 1 79.12 144 CYS B CA 1
ATOM 7365 C C . CYS B 1 144 ? 13.125 -22.281 -19.219 1 79.12 144 CYS B C 1
ATOM 7367 O O . CYS B 1 144 ? 13.586 -21.359 -18.531 1 79.12 144 CYS B O 1
ATOM 7369 N N . SER B 1 145 ? 12.07 -22.094 -19.875 1 81.44 145 SER B N 1
ATOM 7370 C CA . SER B 1 145 ? 11.328 -20.844 -19.844 1 81.44 145 SER B CA 1
ATOM 7371 C C . SER B 1 145 ? 10.75 -20.578 -18.453 1 81.44 145 SER B C 1
ATOM 7373 O O . SER B 1 145 ? 10.758 -19.438 -17.984 1 81.44 145 SER B O 1
ATOM 7375 N N . THR B 1 146 ? 10.328 -21.625 -17.797 1 82.38 146 THR B N 1
ATOM 7376 C CA . THR B 1 146 ? 9.805 -21.484 -16.438 1 82.38 146 THR B CA 1
ATOM 7377 C C . THR B 1 146 ? 10.922 -21.125 -15.461 1 82.38 146 THR B C 1
ATOM 7379 O O . THR B 1 146 ? 10.727 -20.297 -14.57 1 82.38 146 THR B O 1
ATOM 7382 N N . VAL B 1 147 ? 12.039 -21.734 -15.672 1 86.62 147 VAL B N 1
ATOM 7383 C CA . VAL B 1 147 ? 13.18 -21.469 -14.812 1 86.62 147 VAL B CA 1
ATOM 7384 C C . VAL B 1 147 ? 13.617 -20.016 -14.977 1 86.62 147 VAL B C 1
ATOM 7386 O O . VAL B 1 147 ? 13.93 -19.344 -13.992 1 86.62 147 VAL B O 1
ATOM 7389 N N . LYS B 1 148 ? 13.539 -19.562 -16.188 1 87.56 148 LYS B N 1
ATOM 7390 C CA . LYS B 1 148 ? 13.906 -18.188 -16.469 1 87.56 148 LYS B CA 1
ATOM 7391 C C . LYS B 1 148 ? 12.953 -17.219 -15.781 1 87.56 148 LYS B C 1
ATOM 7393 O O . LYS B 1 148 ? 13.383 -16.234 -15.18 1 87.56 148 LYS B O 1
ATOM 7398 N N . LYS B 1 149 ? 11.75 -17.453 -15.859 1 85.62 149 LYS B N 1
ATOM 7399 C CA . LYS B 1 149 ? 10.75 -16.594 -15.234 1 85.62 149 LYS B CA 1
ATOM 7400 C C . LYS B 1 149 ? 10.875 -16.609 -13.711 1 85.62 149 LYS B C 1
ATOM 7402 O O . LYS B 1 149 ? 10.805 -15.562 -13.07 1 85.62 149 LYS B O 1
ATOM 7407 N N . LEU B 1 150 ? 11.094 -17.797 -13.195 1 87.31 150 LEU B N 1
ATOM 7408 C CA . LEU B 1 150 ? 11.281 -17.938 -11.758 1 87.31 150 LEU B CA 1
ATOM 7409 C C . LEU B 1 150 ? 12.5 -17.141 -11.289 1 87.31 150 LEU B C 1
ATOM 7411 O O . LEU B 1 150 ? 12.445 -16.453 -10.266 1 87.31 150 LEU B O 1
ATOM 7415 N N . ASP B 1 151 ? 13.5 -17.203 -12.07 1 91.5 151 ASP B N 1
ATOM 7416 C CA . ASP B 1 151 ? 14.734 -16.5 -11.75 1 91.5 151 ASP B CA 1
ATOM 7417 C C . ASP B 1 151 ? 14.523 -14.977 -11.766 1 91.5 151 ASP B C 1
ATOM 7419 O O . ASP B 1 151 ? 14.938 -14.281 -10.844 1 91.5 151 ASP B O 1
ATOM 7423 N N . GLN B 1 152 ? 13.859 -14.484 -12.742 1 90.56 152 GLN B N 1
ATOM 7424 C CA . GLN B 1 152 ? 13.633 -13.055 -12.891 1 90.56 152 GLN B CA 1
ATOM 7425 C C . GLN B 1 152 ? 12.773 -12.516 -11.75 1 90.56 152 GLN B C 1
ATOM 7427 O O . GLN B 1 152 ? 13.109 -11.5 -11.133 1 90.56 152 GLN B O 1
ATOM 7432 N N . TRP B 1 153 ? 11.742 -13.219 -11.398 1 88.88 153 TRP B N 1
ATOM 7433 C CA . TRP B 1 153 ? 10.805 -12.742 -10.391 1 88.88 153 TRP B CA 1
ATOM 7434 C C . TRP B 1 153 ? 11.406 -12.859 -8.992 1 88.88 153 TRP B C 1
ATOM 7436 O O . TRP B 1 153 ? 11.203 -11.984 -8.148 1 88.88 153 TRP B O 1
ATOM 7446 N N . LEU B 1 154 ? 12.109 -13.852 -8.75 1 90.81 154 LEU B N 1
ATOM 7447 C CA . LEU B 1 154 ? 12.703 -14.008 -7.426 1 90.81 154 LEU B CA 1
ATOM 7448 C C . LEU B 1 154 ? 13.836 -13.008 -7.215 1 90.81 154 LEU B C 1
ATOM 7450 O O . LEU B 1 154 ? 14.031 -12.516 -6.102 1 90.81 154 LEU B O 1
ATOM 7454 N N . HIS B 1 155 ? 14.508 -12.773 -8.281 1 93.5 155 HIS B N 1
ATOM 7455 C CA . HIS B 1 155 ? 15.547 -11.766 -8.156 1 93.5 155 HIS B CA 1
ATOM 7456 C C . HIS B 1 155 ? 14.945 -10.375 -7.941 1 93.5 155 HIS B C 1
ATOM 7458 O O . HIS B 1 155 ? 15.531 -9.547 -7.242 1 93.5 155 HIS B O 1
ATOM 7464 N N . LEU B 1 156 ? 13.836 -10.148 -8.562 1 91.81 156 LEU B N 1
ATOM 7465 C CA . LEU B 1 156 ? 13.148 -8.891 -8.289 1 91.81 156 LEU B CA 1
ATOM 7466 C C . LEU B 1 156 ? 12.773 -8.781 -6.816 1 91.81 156 LEU B C 1
ATOM 7468 O O . LEU B 1 156 ? 12.992 -7.742 -6.191 1 91.81 156 LEU B O 1
ATOM 7472 N N . LEU B 1 157 ? 12.273 -9.828 -6.242 1 90.19 157 LEU B N 1
ATOM 7473 C CA . LEU B 1 157 ? 11.906 -9.852 -4.828 1 90.19 157 LEU B CA 1
ATOM 7474 C C . LEU B 1 157 ? 13.141 -9.648 -3.947 1 90.19 157 LEU B C 1
ATOM 7476 O O . LEU B 1 157 ? 13.109 -8.852 -3.008 1 90.19 157 LEU B O 1
ATOM 7480 N N . ILE B 1 158 ? 14.203 -10.305 -4.254 1 93.62 158 ILE B N 1
ATOM 7481 C CA . ILE B 1 158 ? 15.438 -10.234 -3.486 1 93.62 158 ILE B CA 1
ATOM 7482 C C . ILE B 1 158 ? 15.961 -8.797 -3.49 1 93.62 158 ILE B C 1
ATOM 7484 O O . ILE B 1 158 ? 16.359 -8.273 -2.447 1 93.62 158 ILE B O 1
ATOM 7488 N N . ASN B 1 159 ? 15.914 -8.219 -4.609 1 93.5 159 ASN B N 1
ATOM 7489 C CA . ASN B 1 159 ? 16.453 -6.863 -4.715 1 93.5 159 ASN B CA 1
ATOM 7490 C C . ASN B 1 159 ? 15.547 -5.84 -4.047 1 93.5 159 ASN B C 1
ATOM 7492 O O . ASN B 1 159 ? 16.016 -4.844 -3.5 1 93.5 159 ASN B O 1
ATOM 7496 N N . LEU B 1 160 ? 14.281 -6.098 -4.035 1 88.75 160 LEU B N 1
ATOM 7497 C CA . LEU B 1 160 ? 13.375 -5.238 -3.287 1 88.75 160 LEU B CA 1
ATOM 7498 C C . LEU B 1 160 ? 13.625 -5.355 -1.787 1 88.75 160 LEU B C 1
ATOM 7500 O O . LEU B 1 160 ? 13.664 -4.344 -1.08 1 88.75 160 LEU B O 1
ATOM 7504 N N . LEU B 1 161 ? 13.82 -6.512 -1.308 1 92.12 161 LEU B N 1
ATOM 7505 C CA . LEU B 1 161 ? 14.117 -6.738 0.103 1 92.12 161 LEU B CA 1
ATOM 7506 C C . LEU B 1 161 ? 15.484 -6.168 0.472 1 92.12 161 LEU B C 1
ATOM 7508 O O . LEU B 1 161 ? 15.633 -5.527 1.514 1 92.12 161 LEU B O 1
ATOM 7512 N N . GLY B 1 162 ? 16.406 -6.387 -0.43 1 93.38 162 GLY B N 1
ATOM 7513 C CA . GLY B 1 162 ? 17.734 -5.863 -0.185 1 93.38 162 GLY B CA 1
ATOM 7514 C C . GLY B 1 162 ? 17.781 -4.348 -0.153 1 93.38 162 GLY B C 1
ATOM 7515 O O . GLY B 1 162 ? 18.422 -3.758 0.722 1 93.38 162 GLY B O 1
ATOM 7516 N N . THR B 1 163 ? 17.125 -3.758 -1.107 1 91.38 163 THR B N 1
ATOM 7517 C CA . THR B 1 163 ? 17.062 -2.301 -1.147 1 91.38 163 THR B CA 1
ATOM 7518 C C . THR B 1 163 ? 16.297 -1.758 0.063 1 91.38 163 THR B C 1
ATOM 7520 O O . THR B 1 163 ? 16.656 -0.705 0.6 1 91.38 163 THR B O 1
ATOM 7523 N N . GLY B 1 164 ? 15.273 -2.486 0.458 1 90 164 GLY B N 1
ATOM 7524 C CA . GLY B 1 164 ? 14.562 -2.107 1.669 1 90 164 GLY B CA 1
ATOM 7525 C C . GLY B 1 164 ? 15.438 -2.139 2.908 1 90 164 GLY B C 1
ATOM 7526 O O . GLY B 1 164 ? 15.398 -1.218 3.727 1 90 164 GLY B O 1
ATOM 7527 N N . MET B 1 165 ? 16.266 -3.115 3.057 1 93.44 165 MET B N 1
ATOM 7528 C CA . MET B 1 165 ? 17.203 -3.225 4.172 1 93.44 165 MET B CA 1
ATOM 7529 C C . MET B 1 165 ? 18.234 -2.1 4.129 1 93.44 165 MET B C 1
ATOM 7531 O O . MET B 1 165 ? 18.562 -1.515 5.16 1 93.44 165 MET B O 1
ATOM 7535 N N . LEU B 1 166 ? 18.672 -1.866 2.936 1 91.81 166 LEU B N 1
ATOM 7536 C CA . LEU B 1 166 ? 19.641 -0.798 2.748 1 91.81 166 LEU B CA 1
ATOM 7537 C C . LEU B 1 166 ? 19.047 0.554 3.125 1 91.81 166 LEU B C 1
ATOM 7539 O O . LEU B 1 166 ? 19.703 1.353 3.809 1 91.81 166 LEU B O 1
ATOM 7543 N N . SER B 1 167 ? 17.844 0.775 2.73 1 91.06 167 SER B N 1
ATOM 7544 C CA . SER B 1 167 ? 17.172 2.041 3.016 1 91.06 167 SER B CA 1
ATOM 7545 C C . SER B 1 167 ? 16.953 2.221 4.512 1 91.06 167 SER B C 1
ATOM 7547 O O . SER B 1 167 ? 17.188 3.299 5.059 1 91.06 167 SER B O 1
ATOM 7549 N N . ALA B 1 168 ? 16.531 1.212 5.191 1 91.62 168 ALA B N 1
ATOM 7550 C CA . ALA B 1 168 ? 16.297 1.27 6.633 1 91.62 168 ALA B CA 1
ATOM 7551 C C . ALA B 1 168 ? 17.609 1.499 7.383 1 91.62 168 ALA B C 1
ATOM 7553 O O . ALA B 1 168 ? 17.672 2.312 8.305 1 91.62 168 ALA B O 1
ATOM 7554 N N . SER B 1 169 ? 18.609 0.861 6.992 1 92.31 169 SER B N 1
ATOM 7555 C CA . SER B 1 169 ? 19.922 1.036 7.605 1 92.31 169 SER B CA 1
ATOM 7556 C C . SER B 1 169 ? 20.469 2.438 7.355 1 92.31 169 SER B C 1
ATOM 7558 O O . SER B 1 169 ? 21.062 3.049 8.25 1 92.31 169 SER B O 1
ATOM 7560 N N . ASN B 1 170 ? 20.297 2.859 6.164 1 91.5 170 ASN B N 1
ATOM 7561 C CA . ASN B 1 170 ? 20.75 4.203 5.824 1 91.5 170 ASN B CA 1
ATOM 7562 C C . ASN B 1 170 ? 20.062 5.262 6.676 1 91.5 170 ASN B C 1
ATOM 7564 O O . ASN B 1 170 ? 20.672 6.25 7.07 1 91.5 170 ASN B O 1
ATOM 7568 N N . TYR B 1 171 ? 18.812 5.141 6.898 1 91.88 171 TYR B N 1
ATOM 7569 C CA . TYR B 1 171 ? 18.078 6.07 7.754 1 91.88 171 TYR B CA 1
ATOM 7570 C C . TYR B 1 171 ? 18.688 6.121 9.148 1 91.88 171 TYR B C 1
ATOM 7572 O O . TYR B 1 171 ? 18.922 7.207 9.688 1 91.88 171 TYR B O 1
ATOM 7580 N N . CYS B 1 172 ? 18.953 4.969 9.672 1 92.56 172 CYS B N 1
ATOM 7581 C CA . CYS B 1 172 ? 19.531 4.898 11.008 1 92.56 172 CYS B CA 1
ATOM 7582 C C . CYS B 1 172 ? 20.953 5.469 11.016 1 92.56 172 CYS B C 1
ATOM 7584 O O . CYS B 1 172 ? 21.344 6.148 11.961 1 92.56 172 CYS B O 1
ATOM 7586 N N . MET B 1 173 ? 21.656 5.16 10.031 1 93.75 173 MET B N 1
ATOM 7587 C CA . MET B 1 173 ? 23.016 5.699 9.914 1 93.75 173 MET B CA 1
ATOM 7588 C C . MET B 1 173 ? 22.984 7.223 9.836 1 93.75 173 MET B C 1
ATOM 7590 O O . MET B 1 173 ? 23.844 7.895 10.414 1 93.75 173 MET B O 1
ATOM 7594 N N . GLN B 1 174 ? 22.031 7.727 9.148 1 92.69 174 GLN B N 1
ATOM 7595 C CA . GLN B 1 174 ? 21.875 9.172 9.055 1 92.69 174 GLN B CA 1
ATOM 7596 C C . GLN B 1 174 ? 21.578 9.781 10.422 1 92.69 174 GLN B C 1
ATOM 7598 O O . GLN B 1 174 ? 22.094 10.844 10.766 1 92.69 174 GLN B O 1
ATOM 7603 N N . LEU B 1 175 ? 20.75 9.156 11.188 1 92.25 175 LEU B N 1
ATOM 7604 C CA . LEU B 1 175 ? 20.438 9.625 12.531 1 92.25 175 LEU B CA 1
ATOM 7605 C C . LEU B 1 175 ? 21.688 9.609 13.422 1 92.25 175 LEU B C 1
ATOM 7607 O O . LEU B 1 175 ? 21.891 10.531 14.211 1 92.25 175 LEU B O 1
ATOM 7611 N N . GLN B 1 176 ? 22.516 8.617 13.234 1 93.25 176 GLN B N 1
ATOM 7612 C CA . GLN B 1 176 ? 23.719 8.469 14.062 1 93.25 176 GLN B CA 1
ATOM 7613 C C . GLN B 1 176 ? 24.797 9.469 13.648 1 93.25 176 GLN B C 1
ATOM 7615 O O . GLN B 1 176 ? 25.672 9.797 14.445 1 93.25 176 GLN B O 1
ATOM 7620 N N . ALA B 1 177 ? 24.656 9.992 12.461 1 95 177 ALA B N 1
ATOM 7621 C CA . ALA B 1 177 ? 25.672 10.922 11.953 1 95 177 ALA B CA 1
ATOM 7622 C C . ALA B 1 177 ? 25.281 12.367 12.25 1 95 177 ALA B C 1
ATOM 7624 O O . ALA B 1 177 ? 26.062 13.289 12 1 95 177 ALA B O 1
ATOM 7625 N N . ALA B 1 178 ? 24.109 12.633 12.75 1 94.75 178 ALA B N 1
ATOM 7626 C CA . ALA B 1 178 ? 23.641 13.984 13.055 1 94.75 178 ALA B CA 1
ATOM 7627 C C . ALA B 1 178 ? 24.312 14.508 14.328 1 94.75 178 ALA B C 1
ATOM 7629 O O . ALA B 1 178 ? 24.391 13.805 15.336 1 94.75 178 ALA B O 1
ATOM 7630 N N . PRO B 1 179 ? 24.812 15.695 14.312 1 96.31 179 PRO B N 1
ATOM 7631 C CA . PRO B 1 179 ? 25.484 16.25 15.484 1 96.31 179 PRO B CA 1
ATOM 7632 C C . PRO B 1 179 ? 24.516 16.797 16.531 1 96.31 179 PRO B C 1
ATOM 7634 O O . PRO B 1 179 ? 23.375 17.125 16.203 1 96.31 179 PRO B O 1
ATOM 7637 N N . THR B 1 180 ? 24.969 16.844 17.75 1 94.81 180 THR B N 1
ATOM 7638 C CA . THR B 1 180 ? 24.234 17.516 18.812 1 94.81 180 THR B CA 1
ATOM 7639 C C . THR B 1 180 ? 24.609 19 18.891 1 94.81 180 THR B C 1
ATOM 7641 O O . THR B 1 180 ? 25.609 19.422 18.312 1 94.81 180 THR B O 1
ATOM 7644 N N . ARG B 1 181 ? 23.75 19.797 19.578 1 96.25 181 ARG B N 1
ATOM 7645 C CA . ARG B 1 181 ? 24.078 21.203 19.766 1 96.25 181 ARG B CA 1
ATOM 7646 C C . ARG B 1 181 ? 25.406 21.359 20.469 1 96.25 181 ARG B C 1
ATOM 7648 O O . ARG B 1 181 ? 26.188 22.25 20.125 1 96.25 181 ARG B O 1
ATOM 7655 N N . ALA B 1 182 ? 25.734 20.5 21.406 1 94.88 182 ALA B N 1
ATOM 7656 C CA . ALA B 1 182 ? 27.016 20.547 22.109 1 94.88 182 ALA B CA 1
ATOM 7657 C C . ALA B 1 182 ? 28.188 20.297 21.156 1 94.88 182 ALA B C 1
ATOM 7659 O O . ALA B 1 182 ? 29.219 20.969 21.234 1 94.88 182 ALA B O 1
ATOM 7660 N N . ASN B 1 183 ? 28.047 19.312 20.297 1 96 183 ASN B N 1
ATOM 7661 C CA . ASN B 1 183 ? 29.078 19.047 19.281 1 96 183 ASN B CA 1
ATOM 7662 C C . ASN B 1 183 ? 29.297 20.25 18.375 1 96 183 ASN B C 1
ATOM 7664 O O . ASN B 1 183 ? 30.438 20.578 18.062 1 96 183 ASN B O 1
ATOM 7668 N N . VAL B 1 184 ? 28.219 20.875 17.969 1 97.31 184 VAL B N 1
ATOM 7669 C CA . VAL B 1 184 ? 28.297 22.016 17.047 1 97.31 184 VAL B CA 1
ATOM 7670 C C . VAL B 1 184 ? 28.969 23.188 17.75 1 97.31 184 VAL B C 1
ATOM 7672 O O . VAL B 1 184 ? 29.828 23.859 17.156 1 97.31 184 VAL B O 1
ATOM 7675 N N . ASP B 1 185 ? 28.578 23.453 19 1 96.44 185 ASP B N 1
ATOM 7676 C CA . ASP B 1 185 ? 29.203 24.531 19.766 1 96.44 185 ASP B CA 1
ATOM 7677 C C . ASP B 1 185 ? 30.703 24.312 19.891 1 96.44 185 ASP B C 1
ATOM 7679 O O . ASP B 1 185 ? 31.484 25.266 19.75 1 96.44 185 ASP B O 1
ATOM 7683 N N . ALA B 1 186 ? 31.109 23.094 20.188 1 95.56 186 ALA B N 1
ATOM 7684 C CA . ALA B 1 186 ? 32.531 22.766 20.297 1 95.56 186 ALA B CA 1
ATOM 7685 C C . ALA B 1 186 ? 33.25 22.984 18.953 1 95.56 186 ALA B C 1
ATOM 7687 O O . ALA B 1 186 ? 34.344 23.5 18.922 1 95.56 186 ALA B O 1
ATOM 7688 N N . ALA B 1 187 ? 32.625 22.594 17.938 1 95.5 187 ALA B N 1
ATOM 7689 C CA . ALA B 1 187 ? 33.188 22.766 16.609 1 95.5 187 ALA B CA 1
ATOM 7690 C C . ALA B 1 187 ? 33.312 24.25 16.25 1 95.5 187 ALA B C 1
ATOM 7692 O O . ALA B 1 187 ? 34.344 24.703 15.727 1 95.5 187 ALA B O 1
ATOM 7693 N N . HIS B 1 188 ? 32.25 24.984 16.5 1 95.06 188 HIS B N 1
ATOM 7694 C CA . HIS B 1 188 ? 32.281 26.422 16.219 1 95.06 188 HIS B CA 1
ATOM 7695 C C . HIS B 1 188 ? 33.375 27.125 17.016 1 95.06 188 HIS B C 1
ATOM 7697 O O . HIS B 1 188 ? 34.031 28.016 16.5 1 95.06 188 HIS B O 1
ATOM 7703 N N . ALA B 1 189 ? 33.5 26.703 18.281 1 93.38 189 ALA B N 1
ATOM 7704 C CA . ALA B 1 189 ? 34.562 27.266 19.109 1 93.38 189 ALA B CA 1
ATOM 7705 C C . ALA B 1 189 ? 35.938 27 18.5 1 93.38 189 ALA B C 1
ATOM 7707 O O . ALA B 1 189 ? 36.844 27.812 18.641 1 93.38 189 ALA B O 1
ATOM 7708 N N . ALA B 1 190 ? 36.062 25.875 17.844 1 92.06 190 ALA B N 1
ATOM 7709 C CA . ALA B 1 190 ? 37.312 25.5 17.172 1 92.06 190 ALA B CA 1
ATOM 7710 C C . ALA B 1 190 ? 37.375 26.078 15.766 1 92.06 190 ALA B C 1
ATOM 7712 O O . ALA B 1 190 ? 38.25 25.719 14.977 1 92.06 190 ALA B O 1
ATOM 7713 N N . LYS B 1 191 ? 36.344 26.938 15.367 1 91.56 191 LYS B N 1
ATOM 7714 C CA . LYS B 1 191 ? 36.281 27.609 14.078 1 91.56 191 LYS B CA 1
ATOM 7715 C C . LYS B 1 191 ? 36.062 26.609 12.945 1 91.56 191 LYS B C 1
ATOM 7717 O O . LYS B 1 191 ? 36.625 26.734 11.867 1 91.56 191 LYS B O 1
ATOM 7722 N N . LYS B 1 192 ? 35.375 25.625 13.312 1 92.81 192 LYS B N 1
ATOM 7723 C CA . LYS B 1 192 ? 34.969 24.609 12.344 1 92.81 192 LYS B CA 1
ATOM 7724 C C . LYS B 1 192 ? 33.438 24.516 12.273 1 92.81 192 LYS B C 1
ATOM 7726 O O . LYS B 1 192 ? 32.75 25.062 13.117 1 92.81 192 LYS B O 1
ATOM 7731 N N . TRP B 1 193 ? 33 23.953 11.156 1 95.19 193 TRP B N 1
ATOM 7732 C CA . TRP B 1 193 ? 31.562 23.797 11 1 95.19 193 TRP B CA 1
ATOM 7733 C C . TRP B 1 193 ? 31.188 22.344 10.773 1 95.19 193 TRP B C 1
ATOM 7735 O O . TRP B 1 193 ? 32.062 21.531 10.43 1 95.19 193 TRP B O 1
ATOM 7745 N N . LEU B 1 194 ? 30 21.938 11.086 1 96.81 194 LEU B N 1
ATOM 7746 C CA . LEU B 1 194 ? 29.484 20.594 10.875 1 96.81 194 LEU B CA 1
ATOM 7747 C C . LEU B 1 194 ? 28.281 20.625 9.945 1 96.81 194 LEU B C 1
ATOM 7749 O O . LEU B 1 194 ? 27.594 21.656 9.836 1 96.81 194 LEU B O 1
ATOM 7753 N N . ASP B 1 195 ? 28.031 19.531 9.227 1 96.31 195 ASP B N 1
ATOM 7754 C CA . ASP B 1 195 ? 26.891 19.422 8.305 1 96.31 195 ASP B CA 1
ATOM 7755 C C . ASP B 1 195 ? 25.609 19.141 9.062 1 96.31 195 ASP B C 1
ATOM 7757 O O . ASP B 1 195 ? 25.594 18.328 10 1 96.31 195 ASP B O 1
ATOM 7761 N N . ILE B 1 196 ? 24.562 19.781 8.633 1 96.06 196 ILE B N 1
ATOM 7762 C CA . ILE B 1 196 ? 23.25 19.578 9.234 1 96.06 196 ILE B CA 1
ATOM 7763 C C . ILE B 1 196 ? 22.297 19 8.188 1 96.06 196 ILE B C 1
ATOM 7765 O O . ILE B 1 196 ? 22.266 19.469 7.047 1 96.06 196 ILE B O 1
ATOM 7769 N N . GLY B 1 197 ? 21.531 17.984 8.531 1 93.25 197 GLY B N 1
ATOM 7770 C CA . GLY B 1 197 ? 20.422 17.516 7.719 1 93.25 197 GLY B CA 1
ATOM 7771 C C . GLY B 1 197 ? 20.828 16.453 6.711 1 93.25 197 GLY B C 1
ATOM 7772 O O . GLY B 1 197 ? 20 16.016 5.898 1 93.25 197 GLY B O 1
ATOM 7773 N N . ILE B 1 198 ? 22.047 16.109 6.645 1 92.94 198 ILE B N 1
ATOM 7774 C CA . ILE B 1 198 ? 22.516 15.102 5.688 1 92.94 198 ILE B CA 1
ATOM 7775 C C . ILE B 1 198 ? 23.375 14.062 6.402 1 92.94 198 ILE B C 1
ATOM 7777 O O . ILE B 1 198 ? 23.891 14.32 7.496 1 92.94 198 ILE B O 1
ATOM 7781 N N . PRO B 1 199 ? 23.469 12.945 5.797 1 90.06 199 PRO B N 1
ATOM 7782 C CA . PRO B 1 199 ? 24.391 11.961 6.371 1 90.06 199 PRO B CA 1
ATOM 7783 C C . PRO B 1 199 ? 25.859 12.25 6.035 1 90.06 199 PRO B C 1
ATOM 7785 O O . PRO B 1 199 ? 26.406 11.641 5.113 1 90.06 199 PRO B O 1
ATOM 7788 N N . SER B 1 200 ? 26.453 13.008 6.867 1 91.5 200 SER B N 1
ATOM 7789 C CA . SER B 1 200 ? 27.812 13.438 6.621 1 91.5 200 SER B CA 1
ATOM 7790 C C . SER B 1 200 ? 28.812 12.531 7.332 1 91.5 200 SER B C 1
ATOM 7792 O O . SER B 1 200 ? 28.766 12.375 8.555 1 91.5 200 SER B O 1
ATOM 7794 N N . LEU B 1 201 ? 29.781 12.047 6.559 1 90.5 201 LEU B N 1
ATOM 7795 C CA . LEU B 1 201 ? 30.844 11.227 7.117 1 90.5 201 LEU B CA 1
ATOM 7796 C C . LEU B 1 201 ? 31.844 12.07 7.906 1 90.5 201 LEU B C 1
ATOM 7798 O O . LEU B 1 201 ? 32.469 11.594 8.859 1 90.5 201 LEU B O 1
ATOM 7802 N N . ARG B 1 202 ? 31.906 13.297 7.59 1 90.94 202 ARG B N 1
ATOM 7803 C CA . ARG B 1 202 ? 32.812 14.219 8.273 1 90.94 202 ARG B CA 1
ATOM 7804 C C . ARG B 1 202 ? 32.375 14.445 9.711 1 90.94 202 ARG B C 1
ATOM 7806 O O . ARG B 1 202 ? 33.219 14.586 10.609 1 90.94 202 ARG B O 1
ATOM 7813 N N . ASN B 1 203 ? 31.078 14.492 9.93 1 95.75 203 ASN B N 1
ATOM 7814 C CA . ASN B 1 203 ? 30.531 14.727 11.266 1 95.75 203 ASN B CA 1
ATOM 7815 C C . ASN B 1 203 ? 30.953 13.625 12.234 1 95.75 203 ASN B C 1
ATOM 7817 O O . ASN B 1 203 ? 31.062 13.867 13.438 1 95.75 203 ASN B O 1
ATOM 7821 N N . LEU B 1 204 ? 31.234 12.422 11.734 1 95 204 LEU B N 1
ATOM 7822 C CA . LEU B 1 204 ? 31.5 11.266 12.578 1 95 204 LEU B CA 1
ATOM 7823 C C . LEU B 1 204 ? 32.75 11.469 13.422 1 95 204 LEU B C 1
ATOM 7825 O O . LEU B 1 204 ? 32.844 10.938 14.531 1 95 204 LEU B O 1
ATOM 7829 N N . ARG B 1 205 ? 33.594 12.281 12.969 1 93.5 205 ARG B N 1
ATOM 7830 C CA . ARG B 1 205 ? 34.844 12.531 13.68 1 93.5 205 ARG B CA 1
ATOM 7831 C C . ARG B 1 205 ? 34.625 13.336 14.953 1 93.5 205 ARG B C 1
ATOM 7833 O O . ARG B 1 205 ? 35.438 13.328 15.867 1 93.5 205 ARG B O 1
ATOM 7840 N N . TYR B 1 206 ? 33.5 14.039 15.008 1 94.44 206 TYR B N 1
ATOM 7841 C CA . TYR B 1 206 ? 33.25 14.969 16.109 1 94.44 206 TYR B CA 1
ATOM 7842 C C . TYR B 1 206 ? 32.188 14.438 17.031 1 94.44 206 TYR B C 1
ATOM 7844 O O . TYR B 1 206 ? 31.734 15.141 17.953 1 94.44 206 TYR B O 1
ATOM 7852 N N . LEU B 1 207 ? 31.719 13.18 16.812 1 94.12 207 LEU B N 1
ATOM 7853 C CA . LEU B 1 207 ? 30.641 12.602 17.609 1 94.12 207 LEU B CA 1
ATOM 7854 C C . LEU B 1 207 ? 31.172 11.602 18.625 1 94.12 207 LEU B C 1
ATOM 7856 O O . LEU B 1 207 ? 32.375 11.336 18.656 1 94.12 207 LEU B O 1
ATOM 7860 N N . SER B 1 208 ? 30.344 11.07 19.484 1 90.94 208 SER B N 1
ATOM 7861 C CA . SER B 1 208 ? 30.719 10.102 20.516 1 90.94 208 SER B CA 1
ATOM 7862 C C . SER B 1 208 ? 31.141 8.773 19.891 1 90.94 208 SER B C 1
ATOM 7864 O O . SER B 1 208 ? 30.797 8.484 18.734 1 90.94 208 SER B O 1
ATOM 7866 N N . ASN B 1 209 ? 31.828 7.934 20.594 1 92.94 209 ASN B N 1
ATOM 7867 C CA . ASN B 1 209 ? 32.312 6.652 20.109 1 92.94 209 ASN B CA 1
ATOM 7868 C C . ASN B 1 209 ? 31.188 5.676 19.828 1 92.94 209 ASN B C 1
ATOM 7870 O O . ASN B 1 209 ? 31.25 4.898 18.875 1 92.94 209 ASN B O 1
ATOM 7874 N N . TRP B 1 210 ? 30.172 5.746 20.609 1 91.25 210 TRP B N 1
ATOM 7875 C CA . TRP B 1 210 ? 29.031 4.852 20.391 1 91.25 210 TRP B CA 1
ATOM 7876 C C . TRP B 1 210 ? 28.359 5.156 19.047 1 91.25 210 TRP B C 1
ATOM 7878 O O . TRP B 1 210 ? 28 4.242 18.312 1 91.25 210 TRP B O 1
ATOM 7888 N N . ARG B 1 211 ? 28.172 6.379 18.75 1 92.88 211 ARG B N 1
ATOM 7889 C CA . ARG B 1 211 ? 27.531 6.77 17.5 1 92.88 211 ARG B CA 1
ATOM 7890 C C . ARG B 1 211 ? 28.406 6.379 16.297 1 92.88 211 ARG B C 1
ATOM 7892 O O . ARG B 1 211 ? 27.891 5.883 15.297 1 92.88 211 ARG B O 1
ATOM 7899 N N . ARG B 1 212 ? 29.688 6.48 16.469 1 94.75 212 ARG B N 1
ATOM 7900 C CA . ARG B 1 212 ? 30.609 6.086 15.414 1 94.75 212 ARG B CA 1
ATOM 7901 C C . ARG B 1 212 ? 30.609 4.574 15.219 1 94.75 212 ARG B C 1
ATOM 7903 O O . ARG B 1 212 ? 30.547 4.094 14.078 1 94.75 212 ARG B O 1
ATOM 7910 N N . ALA B 1 213 ? 30.641 3.918 16.266 1 95.19 213 ALA B N 1
ATOM 7911 C CA . ALA B 1 213 ? 30.703 2.459 16.219 1 95.19 213 ALA B CA 1
ATOM 7912 C C . ALA B 1 213 ? 29.406 1.889 15.625 1 95.19 213 ALA B C 1
ATOM 7914 O O . ALA B 1 213 ? 29.453 0.98 14.797 1 95.19 213 ALA B O 1
ATOM 7915 N N . SER B 1 214 ? 28.312 2.391 16.141 1 95.06 214 SER B N 1
ATOM 7916 C CA . SER B 1 214 ? 27.047 1.887 15.625 1 95.06 214 SER B CA 1
ATOM 7917 C C . SER B 1 214 ? 26.891 2.201 14.141 1 95.06 214 SER B C 1
ATOM 7919 O O . SER B 1 214 ? 26.359 1.381 13.383 1 95.06 214 SER B O 1
ATOM 7921 N N . TRP B 1 215 ? 27.281 3.387 13.711 1 95.31 215 TRP B N 1
ATOM 7922 C CA . TRP B 1 215 ? 27.266 3.74 12.297 1 95.31 215 TRP B CA 1
ATOM 7923 C C . TRP B 1 215 ? 28.109 2.756 11.484 1 95.31 215 TRP B C 1
ATOM 7925 O O . TRP B 1 215 ? 27.656 2.248 10.461 1 95.31 215 TRP B O 1
ATOM 7935 N N . ALA B 1 216 ? 29.328 2.42 11.93 1 95.69 216 ALA B N 1
ATOM 7936 C CA . ALA B 1 216 ? 30.25 1.53 11.227 1 95.69 216 ALA B CA 1
ATOM 7937 C C . ALA B 1 216 ? 29.703 0.107 11.172 1 95.69 216 ALA B C 1
ATOM 7939 O O . ALA B 1 216 ? 29.828 -0.57 10.148 1 95.69 216 ALA B O 1
ATOM 7940 N N . LEU B 1 217 ? 29.125 -0.3 12.227 1 95.75 217 LEU B N 1
ATOM 7941 C CA . LEU B 1 217 ? 28.594 -1.653 12.273 1 95.75 217 LEU B CA 1
ATOM 7942 C C . LEU B 1 217 ? 27.453 -1.82 11.273 1 95.75 217 LEU B C 1
ATOM 7944 O O . LEU B 1 217 ? 27.344 -2.861 10.625 1 95.75 217 LEU B O 1
ATOM 7948 N N . LEU B 1 218 ? 26.594 -0.819 11.188 1 95.12 218 LEU B N 1
ATOM 7949 C CA . LEU B 1 218 ? 25.516 -0.878 10.219 1 95.12 218 LEU B CA 1
ATOM 7950 C C . LEU B 1 218 ? 26.062 -0.869 8.789 1 95.12 218 LEU B C 1
ATOM 7952 O O . LEU B 1 218 ? 25.578 -1.62 7.938 1 95.12 218 LEU B O 1
ATOM 7956 N N . ALA B 1 219 ? 27.047 -0.082 8.547 1 93.94 219 ALA B N 1
ATOM 7957 C CA . ALA B 1 219 ? 27.656 -0.017 7.223 1 93.94 219 ALA B CA 1
ATOM 7958 C C . ALA B 1 219 ? 28.344 -1.337 6.867 1 93.94 219 ALA B C 1
ATOM 7960 O O . ALA B 1 219 ? 28.156 -1.859 5.766 1 93.94 219 ALA B O 1
ATOM 7961 N N . LEU B 1 220 ? 29 -1.913 7.785 1 93.56 220 LEU B N 1
ATOM 7962 C CA . LEU B 1 220 ? 29.766 -3.133 7.543 1 93.56 220 LEU B CA 1
ATOM 7963 C C . LEU B 1 220 ? 28.844 -4.328 7.359 1 93.56 220 LEU B C 1
ATOM 7965 O O . LEU B 1 220 ? 29.125 -5.23 6.57 1 93.56 220 LEU B O 1
ATOM 7969 N N . SER B 1 221 ? 27.781 -4.367 8.031 1 92.44 221 SER B N 1
ATOM 7970 C CA . SER B 1 221 ? 26.828 -5.477 7.914 1 92.44 221 SER B CA 1
ATOM 7971 C C . SER B 1 221 ? 26.109 -5.445 6.57 1 92.44 221 SER B C 1
ATOM 7973 O O . SER B 1 221 ? 25.547 -6.453 6.145 1 92.44 221 SER B O 1
ATOM 7975 N N . SER B 1 222 ? 26.125 -4.301 5.887 1 91 222 SER B N 1
ATOM 7976 C CA . SER B 1 222 ? 25.484 -4.191 4.578 1 91 222 SER B CA 1
ATOM 7977 C C . SER B 1 222 ? 26.359 -4.809 3.488 1 91 222 SER B C 1
ATOM 7979 O O . SER B 1 222 ? 25.844 -5.219 2.441 1 91 222 SER B O 1
ATOM 7981 N N . ILE B 1 223 ? 27.625 -4.977 3.699 1 88.81 223 ILE B N 1
ATOM 7982 C CA . ILE B 1 223 ? 28.562 -5.422 2.676 1 88.81 223 ILE B CA 1
ATOM 7983 C C . ILE B 1 223 ? 28.281 -6.875 2.314 1 88.81 223 ILE B C 1
ATOM 7985 O O . ILE B 1 223 ? 28 -7.191 1.153 1 88.81 223 ILE B O 1
ATOM 7989 N N . PRO B 1 224 ? 28.234 -7.762 3.279 1 89.25 224 PRO B N 1
ATOM 7990 C CA . PRO B 1 224 ? 27.969 -9.156 2.906 1 89.25 224 PRO B CA 1
ATOM 7991 C C . PRO B 1 224 ? 26.578 -9.336 2.281 1 89.25 224 PRO B C 1
ATOM 7993 O O . PRO B 1 224 ? 26.406 -10.172 1.394 1 89.25 224 PRO B O 1
ATOM 7996 N N . VAL B 1 225 ? 25.672 -8.609 2.664 1 91.25 225 VAL B N 1
ATOM 7997 C CA . VAL B 1 225 ? 24.312 -8.75 2.15 1 91.25 225 VAL B CA 1
ATOM 7998 C C . VAL B 1 225 ? 24.297 -8.469 0.648 1 91.25 225 VAL B C 1
ATOM 8000 O O . VAL B 1 225 ? 23.781 -9.266 -0.133 1 91.25 225 VAL B O 1
ATOM 8003 N N . HIS B 1 226 ? 24.938 -7.449 0.25 1 91 226 HIS B N 1
ATOM 8004 C CA . HIS B 1 226 ? 24.906 -7.078 -1.16 1 91 226 HIS B CA 1
ATOM 8005 C C . HIS B 1 226 ? 25.859 -7.93 -1.985 1 91 226 HIS B C 1
ATOM 8007 O O . HIS B 1 226 ? 25.688 -8.07 -3.199 1 91 226 HIS B O 1
ATOM 8013 N N . LEU B 1 227 ? 26.766 -8.609 -1.295 1 90.5 227 LEU B N 1
ATOM 8014 C CA . LEU B 1 227 ? 27.766 -9.414 -2 1 90.5 227 LEU B CA 1
ATOM 8015 C C . LEU B 1 227 ? 27.234 -10.828 -2.242 1 90.5 227 LEU B C 1
ATOM 8017 O O . LEU B 1 227 ? 27.766 -11.562 -3.074 1 90.5 227 LEU B O 1
ATOM 8021 N N . ILE B 1 228 ? 26.188 -11.148 -1.536 1 93.25 228 ILE B N 1
ATOM 8022 C CA . ILE B 1 228 ? 25.859 -12.562 -1.696 1 93.25 228 ILE B CA 1
ATOM 8023 C C . ILE B 1 228 ? 24.359 -12.727 -1.903 1 93.25 228 ILE B C 1
ATOM 8025 O O . ILE B 1 228 ? 23.906 -13.789 -2.332 1 93.25 228 ILE B O 1
ATOM 8029 N N . TYR B 1 229 ? 23.531 -11.805 -1.68 1 93.69 229 TYR B N 1
ATOM 8030 C CA . TYR B 1 229 ? 22.078 -11.953 -1.596 1 93.69 229 TYR B CA 1
ATOM 8031 C C . TYR B 1 229 ? 21.5 -12.445 -2.918 1 93.69 229 TYR B C 1
ATOM 8033 O O . TYR B 1 229 ? 20.672 -13.367 -2.939 1 93.69 229 TYR B O 1
ATOM 8041 N N . ASN B 1 230 ? 21.953 -11.945 -3.998 1 94.81 230 ASN B N 1
ATOM 8042 C CA . ASN B 1 230 ? 21.406 -12.289 -5.305 1 94.81 230 ASN B CA 1
ATOM 8043 C C . ASN B 1 230 ? 21.797 -13.711 -5.715 1 94.81 230 ASN B C 1
ATOM 8045 O O . ASN B 1 230 ? 21.203 -14.273 -6.645 1 94.81 230 ASN B O 1
ATOM 8049 N N . SER B 1 231 ? 22.719 -14.281 -5.047 1 94.5 231 SER B N 1
ATOM 8050 C CA . SER B 1 231 ? 23.156 -15.633 -5.375 1 94.5 231 SER B CA 1
ATOM 8051 C C . SER B 1 231 ? 22.5 -16.656 -4.461 1 94.5 231 SER B C 1
ATOM 8053 O O . SER B 1 231 ? 22.922 -17.812 -4.402 1 94.5 231 SER B O 1
ATOM 8055 N N . ALA B 1 232 ? 21.516 -16.172 -3.754 1 94.5 232 ALA B N 1
ATOM 8056 C CA . ALA B 1 232 ? 20.75 -17.109 -2.945 1 94.5 232 ALA B CA 1
ATOM 8057 C C . ALA B 1 232 ? 20.031 -18.141 -3.826 1 94.5 232 ALA B C 1
ATOM 8059 O O . ALA B 1 232 ? 19.828 -19.281 -3.416 1 94.5 232 ALA B O 1
ATOM 8060 N N . VAL B 1 233 ? 19.672 -17.734 -4.969 1 94.12 233 VAL B N 1
ATOM 8061 C CA . VAL B 1 233 ? 19.062 -18.609 -5.973 1 94.12 233 VAL B CA 1
ATOM 8062 C C . VAL B 1 233 ? 19.781 -18.438 -7.309 1 94.12 233 VAL B C 1
ATOM 8064 O O . VAL B 1 233 ? 20.281 -17.344 -7.617 1 94.12 233 VAL B O 1
ATOM 8067 N N . PHE B 1 234 ? 19.859 -19.516 -8.062 1 92 234 PHE B N 1
ATOM 8068 C CA . PHE B 1 234 ? 20.562 -19.438 -9.336 1 92 234 PHE B CA 1
ATOM 8069 C C . PHE B 1 234 ? 20.094 -20.531 -10.281 1 92 234 PHE B C 1
ATOM 8071 O O . PHE B 1 234 ? 19.453 -21.5 -9.859 1 92 234 PHE B O 1
ATOM 8078 N N . GLN B 1 235 ? 20.5 -20.297 -11.516 1 90.12 235 GLN B N 1
ATOM 8079 C CA . GLN B 1 235 ? 20.172 -21.25 -12.57 1 90.12 235 GLN B CA 1
ATOM 8080 C C . GLN B 1 235 ? 21.312 -22.25 -12.789 1 90.12 235 GLN B C 1
ATOM 8082 O O . GLN B 1 235 ? 22.484 -21.891 -12.641 1 90.12 235 GLN B O 1
ATOM 8087 N N . SER B 1 236 ? 20.875 -23.453 -13.062 1 87.75 236 SER B N 1
ATOM 8088 C CA . SER B 1 236 ? 21.828 -24.5 -13.406 1 87.75 236 SER B CA 1
ATOM 8089 C C . SER B 1 236 ? 21.453 -25.203 -14.695 1 87.75 236 SER B C 1
ATOM 8091 O O . SER B 1 236 ? 20.266 -25.516 -14.914 1 87.75 236 SER B O 1
ATOM 8093 N N . LEU B 1 237 ? 22.484 -25.281 -15.57 1 85.12 237 LEU B N 1
ATOM 8094 C CA . LEU B 1 237 ? 22.281 -26.016 -16.812 1 85.12 237 LEU B CA 1
ATOM 8095 C C . LEU B 1 237 ? 23.016 -27.344 -16.797 1 85.12 237 LEU B C 1
ATOM 8097 O O . LEU B 1 237 ? 24.062 -27.469 -16.156 1 85.12 237 LEU B O 1
ATOM 8101 N N . SER B 1 238 ? 22.375 -28.25 -17.422 1 83.12 238 SER B N 1
ATOM 8102 C CA . SER B 1 238 ? 23.016 -29.562 -17.484 1 83.12 238 SER B CA 1
ATOM 8103 C C . SER B 1 238 ? 23.641 -29.812 -18.859 1 83.12 238 SER B C 1
ATOM 8105 O O . SER B 1 238 ? 23.078 -29.422 -19.875 1 83.12 238 SER B O 1
ATOM 8107 N N . SER B 1 239 ? 24.859 -30.266 -18.812 1 84.81 239 SER B N 1
ATOM 8108 C CA . SER B 1 239 ? 25.562 -30.656 -20.016 1 84.81 239 SER B CA 1
ATOM 8109 C C . SER B 1 239 ? 25.969 -32.125 -19.953 1 84.81 239 SER B C 1
ATOM 8111 O O . SER B 1 239 ? 26.531 -32.594 -18.969 1 84.81 239 SER B O 1
ATOM 8113 N N . HIS B 1 240 ? 25.672 -32.781 -21.016 1 86.88 240 HIS B N 1
ATOM 8114 C CA . HIS B 1 240 ? 25.969 -34.219 -21.062 1 86.88 240 HIS B CA 1
ATOM 8115 C C . HIS B 1 240 ? 27.375 -34.469 -21.594 1 86.88 240 HIS B C 1
ATOM 8117 O O . HIS B 1 240 ? 27.797 -33.875 -22.594 1 86.88 240 HIS B O 1
ATOM 8123 N N . ASN B 1 241 ? 28.047 -35.344 -20.781 1 88.44 241 ASN B N 1
ATOM 8124 C CA . ASN B 1 241 ? 29.328 -35.812 -21.266 1 88.44 241 ASN B CA 1
ATOM 8125 C C . ASN B 1 241 ? 29.156 -36.969 -22.25 1 88.44 241 ASN B C 1
ATOM 8127 O O . ASN B 1 241 ? 28.234 -37.781 -22.109 1 88.44 241 ASN B O 1
ATOM 8131 N N . TYR B 1 242 ? 29.984 -36.938 -23.281 1 90.19 242 TYR B N 1
ATOM 8132 C CA . TYR B 1 242 ? 29.922 -38.031 -24.219 1 90.19 242 TYR B CA 1
ATOM 8133 C C . TYR B 1 242 ? 31.297 -38.312 -24.844 1 90.19 242 TYR B C 1
ATOM 8135 O O . TYR B 1 242 ? 32.188 -37.438 -24.812 1 90.19 242 TYR B O 1
ATOM 8143 N N . THR B 1 243 ? 31.375 -39.531 -25.297 1 93.12 243 THR B N 1
ATOM 8144 C CA . THR B 1 243 ? 32.594 -39.906 -25.969 1 93.12 243 THR B CA 1
ATOM 8145 C C . THR B 1 243 ? 32.344 -40.219 -27.438 1 93.12 243 THR B C 1
ATOM 8147 O O . THR B 1 243 ? 31.312 -40.844 -27.766 1 93.12 243 THR B O 1
ATOM 8150 N N . VAL B 1 244 ? 33.25 -39.719 -28.234 1 95 244 VAL B N 1
ATOM 8151 C CA . VAL B 1 244 ? 33.156 -39.938 -29.672 1 95 244 VAL B CA 1
ATOM 8152 C C . VAL B 1 244 ? 34.281 -40.906 -30.125 1 95 244 VAL B C 1
ATOM 8154 O O . VAL B 1 244 ? 35.438 -40.719 -29.812 1 95 244 VAL B O 1
ATOM 8157 N N . ALA B 1 245 ? 33.875 -41.906 -30.812 1 95.88 245 ALA B N 1
ATOM 8158 C CA . ALA B 1 245 ? 34.812 -42.844 -31.391 1 95.88 245 ALA B CA 1
ATOM 8159 C C . ALA B 1 245 ? 34.625 -42.938 -32.906 1 95.88 245 ALA B C 1
ATOM 8161 O O . ALA B 1 245 ? 33.562 -43.281 -33.375 1 95.88 245 ALA B O 1
ATOM 8162 N N . VAL B 1 246 ? 35.688 -42.625 -33.594 1 95.75 246 VAL B N 1
ATOM 8163 C CA . VAL B 1 246 ? 35.719 -42.812 -35.062 1 95.75 246 VAL B CA 1
ATOM 8164 C C . VAL B 1 246 ? 36.281 -44.188 -35.375 1 95.75 246 VAL B C 1
ATOM 8166 O O . VAL B 1 246 ? 37.438 -44.5 -35.031 1 95.75 246 VAL B O 1
ATOM 8169 N N . ILE B 1 247 ? 35.531 -44.906 -36.156 1 96.12 247 ILE B N 1
ATOM 8170 C CA . ILE B 1 247 ? 35.906 -46.312 -36.25 1 96.12 247 ILE B CA 1
ATOM 8171 C C . ILE B 1 247 ? 35.781 -46.781 -37.719 1 96.12 247 ILE B C 1
ATOM 8173 O O . ILE B 1 247 ? 35.094 -46.156 -38.5 1 96.12 247 ILE B O 1
ATOM 8177 N N . LYS B 1 248 ? 36.469 -47.938 -37.938 1 94.38 248 LYS B N 1
ATOM 8178 C CA . LYS B 1 248 ? 36.281 -48.688 -39.156 1 94.38 248 LYS B CA 1
ATOM 8179 C C . LYS B 1 248 ? 35.125 -49.656 -39.031 1 94.38 248 LYS B C 1
ATOM 8181 O O . LYS B 1 248 ? 34.594 -49.875 -37.938 1 94.38 248 LYS B O 1
ATOM 8186 N N . ASP B 1 249 ? 34.719 -50.281 -40.156 1 93.06 249 ASP B N 1
ATOM 8187 C CA . ASP B 1 249 ? 33.625 -51.281 -40.125 1 93.06 249 ASP B CA 1
ATOM 8188 C C . ASP B 1 249 ? 34.031 -52.5 -39.344 1 93.06 249 ASP B C 1
ATOM 8190 O O . ASP B 1 249 ? 33.188 -53.125 -38.688 1 93.06 249 ASP B O 1
ATOM 8194 N N . SER B 1 250 ? 35.344 -52.781 -39.25 1 93.81 250 SER B N 1
ATOM 8195 C CA . SER B 1 250 ? 35.844 -53.969 -38.594 1 93.81 250 SER B CA 1
ATOM 8196 C C . SER B 1 250 ? 35.688 -53.875 -37.062 1 93.81 250 SER B C 1
ATOM 8198 O O . SER B 1 250 ? 35.75 -54.875 -36.344 1 93.81 250 SER B O 1
ATOM 8200 N N . PHE B 1 251 ? 35.562 -52.656 -36.625 1 95.44 251 PHE B N 1
ATOM 8201 C CA . PHE B 1 251 ? 35.375 -52.438 -35.188 1 95.44 251 PHE B CA 1
ATOM 8202 C C . PHE B 1 251 ? 34.125 -53.125 -34.688 1 95.44 251 PHE B C 1
ATOM 8204 O O . PHE B 1 251 ? 34.094 -53.656 -33.562 1 95.44 251 PHE B O 1
ATOM 8211 N N . LEU B 1 252 ? 33.094 -53.094 -35.5 1 94 252 LEU B N 1
ATOM 8212 C CA . LEU B 1 252 ? 31.797 -53.688 -35.125 1 94 252 LEU B CA 1
ATOM 8213 C C . LEU B 1 252 ? 31.891 -55.219 -35.094 1 94 252 LEU B C 1
ATOM 8215 O O . LEU B 1 252 ? 31.047 -55.875 -34.5 1 94 252 LEU B O 1
ATOM 8219 N N . ALA B 1 253 ? 32.938 -55.719 -35.812 1 90.88 253 ALA B N 1
ATOM 8220 C CA . ALA B 1 253 ? 33.156 -57.156 -35.844 1 90.88 253 ALA B CA 1
ATOM 8221 C C . ALA B 1 253 ? 34.156 -57.562 -34.75 1 90.88 253 ALA B C 1
ATOM 8223 O O . ALA B 1 253 ? 34.844 -58.594 -34.875 1 90.88 253 ALA B O 1
ATOM 8224 N N . ASN B 1 254 ? 34.406 -56.75 -33.781 1 91 254 ASN B N 1
ATOM 8225 C CA . ASN B 1 254 ? 35.219 -56.969 -32.594 1 91 254 ASN B CA 1
ATOM 8226 C C . ASN B 1 254 ? 36.688 -57.156 -33 1 91 254 ASN B C 1
ATOM 8228 O O . ASN B 1 254 ? 37.406 -58 -32.438 1 91 254 ASN B O 1
ATOM 8232 N N . SER B 1 255 ? 37.094 -56.406 -34 1 92 255 SER B N 1
ATOM 8233 C CA . SER B 1 255 ? 38.5 -56.406 -34.375 1 92 255 SER B CA 1
ATOM 8234 C C . SER B 1 255 ? 39.344 -55.688 -33.312 1 92 255 SER B C 1
ATOM 8236 O O . SER B 1 255 ? 38.781 -55 -32.469 1 92 255 SER B O 1
ATOM 8238 N N . THR B 1 256 ? 40.656 -55.938 -33.375 1 92 256 THR B N 1
ATOM 8239 C CA . THR B 1 256 ? 41.562 -55.344 -32.375 1 92 256 THR B CA 1
ATOM 8240 C C . THR B 1 256 ? 41.75 -53.844 -32.625 1 92 256 THR B C 1
ATOM 8242 O O . THR B 1 256 ? 41.562 -53.375 -33.75 1 92 256 THR B O 1
ATOM 8245 N N . TRP B 1 257 ? 41.906 -53.125 -31.594 1 94.44 257 TRP B N 1
ATOM 8246 C CA . TRP B 1 257 ? 42.125 -51.688 -31.656 1 94.44 257 TRP B CA 1
ATOM 8247 C C . TRP B 1 257 ? 43.156 -51.25 -30.625 1 94.44 257 TRP B C 1
ATOM 8249 O O . TRP B 1 257 ? 43.438 -51.969 -29.656 1 94.44 257 TRP B O 1
ATOM 8259 N N . SER B 1 258 ? 43.812 -50.094 -30.859 1 92.94 258 SER B N 1
ATOM 8260 C CA . SER B 1 258 ? 44.844 -49.531 -29.984 1 92.94 258 SER B CA 1
ATOM 8261 C C . SER B 1 258 ? 44.594 -48.062 -29.703 1 92.94 258 SER B C 1
ATOM 8263 O O . SER B 1 258 ? 44.375 -47.25 -30.625 1 92.94 258 SER B O 1
ATOM 8265 N N . LEU B 1 259 ? 44.594 -47.719 -28.422 1 93.62 259 LEU B N 1
ATOM 8266 C CA . LEU B 1 259 ? 44.406 -46.312 -28.031 1 93.62 259 LEU B CA 1
ATOM 8267 C C . LEU B 1 259 ? 45.594 -45.469 -28.531 1 93.62 259 LEU B C 1
ATOM 8269 O O . LEU B 1 259 ? 45.406 -44.312 -28.906 1 93.62 259 LEU B O 1
ATOM 8273 N N . THR B 1 260 ? 46.719 -46.094 -28.5 1 92.62 260 THR B N 1
ATOM 8274 C CA . THR B 1 260 ? 47.938 -45.375 -28.906 1 92.62 260 THR B CA 1
ATOM 8275 C C . THR B 1 260 ? 47.844 -44.969 -30.375 1 92.62 260 THR B C 1
ATOM 8277 O O . THR B 1 260 ? 48.219 -43.844 -30.719 1 92.62 260 THR B O 1
ATOM 8280 N N . THR B 1 261 ? 47.406 -45.844 -31.203 1 91.75 261 THR B N 1
ATOM 8281 C CA . THR B 1 261 ? 47.25 -45.531 -32.625 1 91.75 261 THR B CA 1
ATOM 8282 C C . THR B 1 261 ? 46.219 -44.438 -32.812 1 91.75 261 THR B C 1
ATOM 8284 O O . THR B 1 261 ? 46.406 -43.531 -33.625 1 91.75 261 THR B O 1
ATOM 8287 N N . ALA B 1 262 ? 45.156 -44.562 -32.094 1 93.12 262 ALA B N 1
ATOM 8288 C CA . ALA B 1 262 ? 44.094 -43.594 -32.188 1 93.12 262 ALA B CA 1
ATOM 8289 C C . ALA B 1 262 ? 44.562 -42.219 -31.734 1 93.12 262 ALA B C 1
ATOM 8291 O O . ALA B 1 262 ? 44.156 -41.188 -32.312 1 93.12 262 ALA B O 1
ATOM 8292 N N . GLU B 1 263 ? 45.344 -42.094 -30.75 1 92.25 263 GLU B N 1
ATOM 8293 C CA . GLU B 1 263 ? 45.875 -40.844 -30.234 1 92.25 263 GLU B CA 1
ATOM 8294 C C . GLU B 1 263 ? 46.844 -40.188 -31.219 1 92.25 263 GLU B C 1
ATOM 8296 O O . GLU B 1 263 ? 46.875 -38.969 -31.359 1 92.25 263 GLU B O 1
ATOM 8301 N N . ALA B 1 264 ? 47.594 -41 -31.828 1 91.06 264 ALA B N 1
ATOM 8302 C CA . ALA B 1 264 ? 48.5 -40.5 -32.844 1 91.06 264 ALA B CA 1
ATOM 8303 C C . ALA B 1 264 ? 47.75 -39.906 -34.031 1 91.06 264 ALA B C 1
ATOM 8305 O O . ALA B 1 264 ? 48.156 -38.906 -34.625 1 91.06 264 ALA B O 1
ATOM 8306 N N . ASN B 1 265 ? 46.625 -40.531 -34.344 1 90.19 265 ASN B N 1
ATOM 8307 C CA . ASN B 1 265 ? 45.844 -40.094 -35.469 1 90.19 265 ASN B CA 1
ATOM 8308 C C . ASN B 1 265 ? 45.156 -38.75 -35.188 1 90.19 265 ASN B C 1
ATOM 8310 O O . ASN B 1 265 ? 44.875 -38 -36.125 1 90.19 265 ASN B O 1
ATOM 8314 N N . ARG B 1 266 ? 44.875 -38.531 -33.938 1 88.31 266 ARG B N 1
ATOM 8315 C CA . ARG B 1 266 ? 44.125 -37.312 -33.625 1 88.31 266 ARG B CA 1
ATOM 8316 C C . ARG B 1 266 ? 45.062 -36.156 -33.25 1 88.31 266 ARG B C 1
ATOM 8318 O O . ARG B 1 266 ? 44.656 -35.031 -33.062 1 88.31 266 ARG B O 1
ATOM 8325 N N . ALA B 1 267 ? 46.344 -36.406 -33.219 1 86 267 ALA B N 1
ATOM 8326 C CA . ALA B 1 267 ? 47.312 -35.438 -32.75 1 86 267 ALA B CA 1
ATOM 8327 C C . ALA B 1 267 ? 47.312 -34.156 -33.625 1 86 267 ALA B C 1
ATOM 8329 O O . ALA B 1 267 ? 47.188 -34.25 -34.844 1 86 267 ALA B O 1
ATOM 8330 N N . GLY B 1 268 ? 47.281 -32.969 -32.906 1 77.81 268 GLY B N 1
ATOM 8331 C CA . GLY B 1 268 ? 47.406 -31.703 -33.625 1 77.81 268 GLY B CA 1
ATOM 8332 C C . GLY B 1 268 ? 46.062 -31.031 -33.844 1 77.81 268 GLY B C 1
ATOM 8333 O O . GLY B 1 268 ? 46.031 -29.875 -34.281 1 77.81 268 GLY B O 1
ATOM 8334 N N . ASP B 1 269 ? 44.969 -31.688 -33.594 1 80.69 269 ASP B N 1
ATOM 8335 C CA . ASP B 1 269 ? 43.625 -31.109 -33.781 1 80.69 269 ASP B CA 1
ATOM 8336 C C . ASP B 1 269 ? 43.031 -30.656 -32.469 1 80.69 269 ASP B C 1
ATOM 8338 O O . ASP B 1 269 ? 42.812 -31.484 -31.562 1 80.69 269 ASP B O 1
ATOM 8342 N N . TRP B 1 270 ? 42.594 -29.469 -32.406 1 75.94 270 TRP B N 1
ATOM 8343 C CA . TRP B 1 270 ? 42.156 -28.859 -31.156 1 75.94 270 TRP B CA 1
ATOM 8344 C C . TRP B 1 270 ? 40.812 -29.469 -30.703 1 75.94 270 TRP B C 1
ATOM 8346 O O . TRP B 1 270 ? 40.531 -29.531 -29.5 1 75.94 270 TRP B O 1
ATOM 8356 N N . GLY B 1 271 ? 40.062 -29.859 -31.578 1 77.81 271 GLY B N 1
ATOM 8357 C CA . GLY B 1 271 ? 38.781 -30.469 -31.219 1 77.81 271 GLY B CA 1
ATOM 8358 C C . GLY B 1 271 ? 38.938 -31.875 -30.641 1 77.81 271 GLY B C 1
ATOM 8359 O O . GLY B 1 271 ? 38.062 -32.344 -29.938 1 77.81 271 GLY B O 1
ATOM 8360 N N . TRP B 1 272 ? 40.125 -32.469 -30.938 1 82.38 272 TRP B N 1
ATOM 8361 C CA . TRP B 1 272 ? 40.344 -33.844 -30.578 1 82.38 272 TRP B CA 1
ATOM 8362 C C . TRP B 1 272 ? 41.469 -34 -29.562 1 82.38 272 TRP B C 1
ATOM 8364 O O . TRP B 1 272 ? 41.531 -35.031 -28.875 1 82.38 272 TRP B O 1
ATOM 8374 N N . ASN B 1 273 ? 42.375 -33.125 -29.531 1 75.44 273 ASN B N 1
ATOM 8375 C CA . ASN B 1 273 ? 43.594 -33.25 -28.719 1 75.44 273 ASN B CA 1
ATOM 8376 C C . ASN B 1 273 ? 43.875 -31.969 -27.922 1 75.44 273 ASN B C 1
ATOM 8378 O O . ASN B 1 273 ? 45 -31.469 -27.906 1 75.44 273 ASN B O 1
ATOM 8382 N N . ASP B 1 274 ? 42.906 -31.531 -27.266 1 75.75 274 ASP B N 1
ATOM 8383 C CA . ASP B 1 274 ? 43.062 -30.359 -26.406 1 75.75 274 ASP B CA 1
ATOM 8384 C C . ASP B 1 274 ? 43.031 -30.766 -24.938 1 75.75 274 ASP B C 1
ATOM 8386 O O . ASP B 1 274 ? 42.594 -31.875 -24.594 1 75.75 274 ASP B O 1
ATOM 8390 N N . THR B 1 275 ? 43.656 -29.984 -24.109 1 72.75 275 THR B N 1
ATOM 8391 C CA . THR B 1 275 ? 43.719 -30.281 -22.672 1 72.75 275 THR B CA 1
ATOM 8392 C C . THR B 1 275 ? 42.312 -30.234 -22.078 1 72.75 275 THR B C 1
ATOM 8394 O O . THR B 1 275 ? 42.062 -30.781 -21 1 72.75 275 THR B O 1
ATOM 8397 N N . ARG B 1 276 ? 41.438 -29.672 -22.734 1 77.75 276 ARG B N 1
ATOM 8398 C CA . ARG B 1 276 ? 40.125 -29.469 -22.156 1 77.75 276 ARG B CA 1
ATOM 8399 C C . ARG B 1 276 ? 39.156 -30.562 -22.609 1 77.75 276 ARG B C 1
ATOM 8401 O O . ARG B 1 276 ? 37.969 -30.531 -22.266 1 77.75 276 ARG B O 1
ATOM 8408 N N . VAL B 1 277 ? 39.625 -31.328 -23.453 1 82.38 277 VAL B N 1
ATOM 8409 C CA . VAL B 1 277 ? 38.906 -32.562 -23.797 1 82.38 277 VAL B CA 1
ATOM 8410 C C . VAL B 1 277 ? 39.625 -33.75 -23.25 1 82.38 277 VAL B C 1
ATOM 8412 O O . VAL B 1 277 ? 40.781 -33.656 -22.781 1 82.38 277 VAL B O 1
ATOM 8415 N N . ASN B 1 278 ? 39 -34.906 -23.156 1 85.31 278 ASN B N 1
ATOM 8416 C CA . ASN B 1 278 ? 39.562 -36.156 -22.672 1 85.31 278 ASN B CA 1
ATOM 8417 C C . ASN B 1 278 ? 40.062 -36.062 -21.234 1 85.31 278 ASN B C 1
ATOM 8419 O O . ASN B 1 278 ? 41.25 -36.156 -20.984 1 85.31 278 ASN B O 1
ATOM 8423 N N . PRO B 1 279 ? 39.156 -35.812 -20.375 1 84.81 279 PRO B N 1
ATOM 8424 C CA . PRO B 1 279 ? 39.594 -35.719 -18.984 1 84.81 279 PRO B CA 1
ATOM 8425 C C . PRO B 1 279 ? 40.406 -36.938 -18.531 1 84.81 279 PRO B C 1
ATOM 8427 O O . PRO B 1 279 ? 40.156 -38.062 -18.938 1 84.81 279 PRO B O 1
ATOM 8430 N N . THR B 1 280 ? 41.375 -36.688 -17.688 1 81.31 280 THR B N 1
ATOM 8431 C CA . THR B 1 280 ? 42.344 -37.688 -17.281 1 81.31 280 THR B CA 1
ATOM 8432 C C . THR B 1 280 ? 41.719 -38.688 -16.281 1 81.31 280 THR B C 1
ATOM 8434 O O . THR B 1 280 ? 42.25 -39.75 -16.062 1 81.31 280 THR B O 1
ATOM 8437 N N . ASN B 1 281 ? 40.688 -38.344 -15.766 1 78.44 281 ASN B N 1
ATOM 8438 C CA . ASN B 1 281 ? 40.125 -39.188 -14.719 1 78.44 281 ASN B CA 1
ATOM 8439 C C . ASN B 1 281 ? 39.25 -40.312 -15.297 1 78.44 281 ASN B C 1
ATOM 8441 O O . ASN B 1 281 ? 38.656 -41.094 -14.547 1 78.44 281 ASN B O 1
ATOM 8445 N N . LEU B 1 282 ? 39.281 -40.375 -16.625 1 84.06 282 LEU B N 1
ATOM 8446 C CA . LEU B 1 282 ? 38.469 -41.406 -17.25 1 84.06 282 LEU B CA 1
ATOM 8447 C C . LEU B 1 282 ? 39.312 -42.531 -17.812 1 84.06 282 LEU B C 1
ATOM 8449 O O . LEU B 1 282 ? 40.438 -42.312 -18.266 1 84.06 282 LEU B O 1
ATOM 8453 N N . ASP B 1 283 ? 38.719 -43.719 -17.672 1 87.19 283 ASP B N 1
ATOM 8454 C CA . ASP B 1 283 ? 39.375 -44.906 -18.266 1 87.19 283 ASP B CA 1
ATOM 8455 C C . ASP B 1 283 ? 38.875 -45.125 -19.688 1 87.19 283 ASP B C 1
ATOM 8457 O O . ASP B 1 283 ? 37.844 -45.781 -19.906 1 87.19 283 ASP B O 1
ATOM 8461 N N . TYR B 1 284 ? 39.688 -44.781 -20.609 1 92.44 284 TYR B N 1
ATOM 8462 C CA . TYR B 1 284 ? 39.25 -44.781 -22 1 92.44 284 TYR B CA 1
ATOM 8463 C C . TYR B 1 284 ? 39.25 -46.188 -22.562 1 92.44 284 TYR B C 1
ATOM 8465 O O . TYR B 1 284 ? 38.5 -46.531 -23.484 1 92.44 284 TYR B O 1
ATOM 8473 N N . GLU B 1 285 ? 40.125 -47.031 -22.062 1 93.44 285 GLU B N 1
ATOM 8474 C CA . GLU B 1 285 ? 40.094 -48.406 -22.5 1 93.44 285 GLU B CA 1
ATOM 8475 C C . GLU B 1 285 ? 38.781 -49.062 -22.172 1 93.44 285 GLU B C 1
ATOM 8477 O O . GLU B 1 285 ? 38.219 -49.781 -23.016 1 93.44 285 GLU B O 1
ATOM 8482 N N . GLN B 1 286 ? 38.438 -48.75 -21.031 1 92.56 286 GLN B N 1
ATOM 8483 C CA . GLN B 1 286 ? 37.156 -49.344 -20.594 1 92.56 286 GLN B CA 1
ATOM 8484 C C . GLN B 1 286 ? 36 -48.719 -21.359 1 92.56 286 GLN B C 1
ATOM 8486 O O . GLN B 1 286 ? 35.062 -49.438 -21.766 1 92.56 286 GLN B O 1
ATOM 8491 N N . ILE B 1 287 ? 36.031 -47.469 -21.609 1 93.25 287 ILE B N 1
ATOM 8492 C CA . ILE B 1 287 ? 34.938 -46.75 -22.266 1 93.25 287 ILE B CA 1
ATOM 8493 C C . ILE B 1 287 ? 34.781 -47.25 -23.703 1 93.25 287 ILE B C 1
ATOM 8495 O O . ILE B 1 287 ? 33.688 -47.562 -24.141 1 93.25 287 ILE B O 1
ATOM 8499 N N . ILE B 1 288 ? 35.844 -47.406 -24.391 1 94.94 288 ILE B N 1
ATOM 8500 C CA . ILE B 1 288 ? 35.812 -47.812 -25.781 1 94.94 288 ILE B CA 1
ATOM 8501 C C . ILE B 1 288 ? 35.375 -49.281 -25.875 1 94.94 288 ILE B C 1
ATOM 8503 O O . ILE B 1 288 ? 34.625 -49.656 -26.781 1 94.94 288 ILE B O 1
ATOM 8507 N N . ARG B 1 289 ? 35.906 -50.031 -24.938 1 94.44 289 ARG B N 1
ATOM 8508 C CA . ARG B 1 289 ? 35.5 -51.438 -24.906 1 94.44 289 ARG B CA 1
ATOM 8509 C C . ARG B 1 289 ? 34 -51.562 -24.703 1 94.44 289 ARG B C 1
ATOM 8511 O O . ARG B 1 289 ? 33.344 -52.375 -25.359 1 94.44 289 ARG B O 1
ATOM 8518 N N . GLU B 1 290 ? 33.5 -50.812 -23.844 1 92.56 290 GLU B N 1
ATOM 8519 C CA . GLU B 1 290 ? 32.062 -50.844 -23.562 1 92.56 290 GLU B CA 1
ATOM 8520 C C . GLU B 1 290 ? 31.281 -50.344 -24.781 1 92.56 290 GLU B C 1
ATOM 8522 O O . GLU B 1 290 ? 30.219 -50.906 -25.078 1 92.56 290 GLU B O 1
ATOM 8527 N N . MET B 1 291 ? 31.781 -49.344 -25.453 1 94.44 291 MET B N 1
ATOM 8528 C CA . MET B 1 291 ? 31.109 -48.875 -26.656 1 94.44 291 MET B CA 1
ATOM 8529 C C . MET B 1 291 ? 31.078 -49.938 -27.734 1 94.44 291 MET B C 1
ATOM 8531 O O . MET B 1 291 ? 30.078 -50.094 -28.438 1 94.44 291 MET B O 1
ATOM 8535 N N . GLN B 1 292 ? 32.156 -50.625 -27.844 1 95.25 292 GLN B N 1
ATOM 8536 C CA . GLN B 1 292 ? 32.25 -51.688 -28.828 1 95.25 292 GLN B CA 1
ATOM 8537 C C . GLN B 1 292 ? 31.25 -52.812 -28.516 1 95.25 292 GLN B C 1
ATOM 8539 O O . GLN B 1 292 ? 30.562 -53.312 -29.406 1 95.25 292 GLN B O 1
ATOM 8544 N N . GLN B 1 293 ? 31.188 -53.125 -27.25 1 93.25 293 GLN B N 1
ATOM 8545 C CA . GLN B 1 293 ? 30.312 -54.219 -26.812 1 93.25 293 GLN B CA 1
ATOM 8546 C C . GLN B 1 293 ? 28.844 -53.844 -26.984 1 93.25 293 GLN B C 1
ATOM 8548 O O . GLN B 1 293 ? 28 -54.688 -27.297 1 93.25 293 GLN B O 1
ATOM 8553 N N . ASN B 1 294 ? 28.578 -52.562 -26.844 1 91.19 294 ASN B N 1
ATOM 8554 C CA . ASN B 1 294 ? 27.188 -52.125 -26.859 1 91.19 294 ASN B CA 1
ATOM 8555 C C . ASN B 1 294 ? 26.812 -51.5 -28.203 1 91.19 294 ASN B C 1
ATOM 8557 O O . ASN B 1 294 ? 25.766 -50.875 -28.328 1 91.19 294 ASN B O 1
ATOM 8561 N N . ALA B 1 295 ? 27.609 -51.594 -29.172 1 93.06 295 ALA B N 1
ATOM 8562 C CA . ALA B 1 295 ? 27.422 -50.938 -30.469 1 93.06 295 ALA B CA 1
ATOM 8563 C C . ALA B 1 295 ? 26.109 -51.375 -31.109 1 93.06 295 ALA B C 1
ATOM 8565 O O . ALA B 1 295 ? 25.469 -50.562 -31.812 1 93.06 295 ALA B O 1
ATOM 8566 N N . SER B 1 296 ? 25.703 -52.5 -30.859 1 90 296 SER B N 1
ATOM 8567 C CA . SER B 1 296 ? 24.484 -53.031 -31.484 1 90 296 SER B CA 1
ATOM 8568 C C . SER B 1 296 ? 23.234 -52.375 -30.922 1 90 296 SER B C 1
ATOM 8570 O O . SER B 1 296 ? 22.188 -52.375 -31.562 1 90 296 SER B O 1
ATOM 8572 N N . SER B 1 297 ? 23.375 -51.844 -29.766 1 89.12 297 SER B N 1
ATOM 8573 C CA . SER B 1 297 ? 22.234 -51.188 -29.125 1 89.12 297 SER B CA 1
ATOM 8574 C C . SER B 1 297 ? 22.109 -49.75 -29.547 1 89.12 297 SER B C 1
ATOM 8576 O O . SER B 1 297 ? 21.125 -49.062 -29.25 1 89.12 297 SER B O 1
ATOM 8578 N N . TYR B 1 298 ? 23.078 -49.312 -30.297 1 91.88 298 TYR B N 1
ATOM 8579 C CA . TYR B 1 298 ? 23.094 -47.906 -30.703 1 91.88 298 TYR B CA 1
ATOM 8580 C C . TYR B 1 298 ? 22.188 -47.688 -31.906 1 91.88 298 TYR B C 1
ATOM 8582 O O . TYR B 1 298 ? 21.953 -48.594 -32.688 1 91.88 298 TYR B O 1
ATOM 8590 N N . GLN B 1 299 ? 21.656 -46.5 -31.922 1 91.38 299 GLN B N 1
ATOM 8591 C CA . GLN B 1 299 ? 20.75 -46.125 -33.031 1 91.38 299 GLN B CA 1
ATOM 8592 C C . GLN B 1 299 ? 21.531 -45.531 -34.188 1 91.38 299 GLN B C 1
ATOM 8594 O O . GLN B 1 299 ? 22.359 -44.625 -33.969 1 91.38 299 GLN B O 1
ATOM 8599 N N . GLU B 1 300 ? 21.203 -45.969 -35.344 1 93.19 300 GLU B N 1
ATOM 8600 C CA . GLU B 1 300 ? 21.875 -45.438 -36.531 1 93.19 300 GLU B CA 1
ATOM 8601 C C . GLU B 1 300 ? 21.25 -44.125 -36.969 1 93.19 300 GLU B C 1
ATOM 8603 O O . GLU B 1 300 ? 20.031 -43.969 -36.969 1 93.19 300 GLU B O 1
ATOM 8608 N N . MET B 1 301 ? 22.188 -43.188 -37.25 1 94.44 301 MET B N 1
ATOM 8609 C CA . MET B 1 301 ? 21.75 -41.875 -37.75 1 94.44 301 MET B CA 1
ATOM 8610 C C . MET B 1 301 ? 22.531 -41.5 -39 1 94.44 301 MET B C 1
ATOM 8612 O O . MET B 1 301 ? 23.688 -41.875 -39.156 1 94.44 301 MET B O 1
ATOM 8616 N N . ASN B 1 302 ? 21.734 -40.656 -39.844 1 93.25 302 ASN B N 1
ATOM 8617 C CA . ASN B 1 302 ? 22.422 -40.125 -41 1 93.25 302 ASN B CA 1
ATOM 8618 C C . ASN B 1 302 ? 23.359 -39 -40.625 1 93.25 302 ASN B C 1
ATOM 8620 O O . ASN B 1 302 ? 23.359 -38.531 -39.5 1 93.25 302 ASN B O 1
ATOM 8624 N N . VAL B 1 303 ? 24.109 -38.625 -41.531 1 93.19 303 VAL B N 1
ATOM 8625 C CA . VAL B 1 303 ? 25.156 -37.656 -41.281 1 93.19 303 VAL B CA 1
ATOM 8626 C C . VAL B 1 303 ? 24.531 -36.312 -40.844 1 93.19 303 VAL B C 1
ATOM 8628 O O . VAL B 1 303 ? 24.969 -35.719 -39.844 1 93.19 303 VAL B O 1
ATOM 8631 N N . SER B 1 304 ? 23.531 -35.906 -41.438 1 92.19 304 SER B N 1
ATOM 8632 C CA . SER B 1 304 ? 22.906 -34.625 -41.125 1 92.19 304 SER B CA 1
ATOM 8633 C C . SER B 1 304 ? 22.281 -34.625 -39.719 1 92.19 304 SER B C 1
ATOM 8635 O O . SER B 1 304 ? 22.469 -33.656 -38.969 1 92.19 304 SER B O 1
ATOM 8637 N N . ASP B 1 305 ? 21.641 -35.594 -39.406 1 90.56 305 ASP B N 1
ATOM 8638 C CA . ASP B 1 305 ? 21 -35.688 -38.094 1 90.56 305 ASP B CA 1
ATOM 8639 C C . ASP B 1 305 ? 22.031 -35.844 -36.969 1 90.56 305 ASP B C 1
ATOM 8641 O O . ASP B 1 305 ? 21.875 -35.281 -35.906 1 90.56 305 ASP B O 1
ATOM 8645 N N . CYS B 1 306 ? 22.984 -36.625 -37.312 1 90.94 306 CYS B N 1
ATOM 8646 C CA . CYS B 1 306 ? 24.062 -36.812 -36.344 1 90.94 306 CYS B CA 1
ATOM 8647 C C . CYS B 1 306 ? 24.781 -35.5 -36.062 1 90.94 306 CYS B C 1
ATOM 8649 O O . CYS B 1 306 ? 25 -35.156 -34.906 1 90.94 306 CYS B O 1
ATOM 8651 N N . PHE B 1 307 ? 25.047 -34.812 -37.062 1 90.31 307 PHE B N 1
ATOM 8652 C CA . PHE B 1 307 ? 25.703 -33.531 -36.906 1 90.31 307 PHE B CA 1
ATOM 8653 C C . PHE B 1 307 ? 24.812 -32.562 -36.125 1 90.31 307 PHE B C 1
ATOM 8655 O O . PHE B 1 307 ? 25.297 -31.859 -35.219 1 90.31 307 PHE B O 1
ATOM 8662 N N . ALA B 1 308 ? 23.625 -32.5 -36.438 1 86.88 308 ALA B N 1
ATOM 8663 C CA . ALA B 1 308 ? 22.703 -31.594 -35.781 1 86.88 308 ALA B CA 1
ATOM 8664 C C . ALA B 1 308 ? 22.594 -31.891 -34.281 1 86.88 308 ALA B C 1
ATOM 8666 O O . ALA B 1 308 ? 22.5 -30.984 -33.469 1 86.88 308 ALA B O 1
ATOM 8667 N N . LEU B 1 309 ? 22.656 -33.094 -33.969 1 86.5 309 LEU B N 1
ATOM 8668 C CA . LEU B 1 309 ? 22.562 -33.5 -32.562 1 86.5 309 LEU B CA 1
ATOM 8669 C C . LEU B 1 309 ? 23.781 -33.031 -31.766 1 86.5 309 LEU B C 1
ATOM 8671 O O . LEU B 1 309 ? 23.641 -32.5 -30.672 1 86.5 309 LEU B O 1
ATOM 8675 N N . TYR B 1 310 ? 24.859 -33.25 -32.344 1 87.56 310 TYR B N 1
ATOM 8676 C CA . TYR B 1 310 ? 26.078 -33 -31.578 1 87.56 310 TYR B CA 1
ATOM 8677 C C . TYR B 1 310 ? 26.594 -31.578 -31.812 1 87.56 310 TYR B C 1
ATOM 8679 O O . TYR B 1 310 ? 27.578 -31.156 -31.203 1 87.56 310 TYR B O 1
ATOM 8687 N N . ASP B 1 311 ? 25.922 -30.891 -32.656 1 81.75 311 ASP B N 1
ATOM 8688 C CA . ASP B 1 311 ? 26.156 -29.453 -32.812 1 81.75 311 ASP B CA 1
ATOM 8689 C C . ASP B 1 311 ? 25.531 -28.656 -31.672 1 81.75 311 ASP B C 1
ATOM 8691 O O . ASP B 1 311 ? 25.969 -27.547 -31.375 1 81.75 311 ASP B O 1
ATOM 8695 N N . ASP B 1 312 ? 24.562 -29.188 -31.094 1 76.69 312 ASP B N 1
ATOM 8696 C CA . ASP B 1 312 ? 23.875 -28.516 -30 1 76.69 312 ASP B CA 1
ATOM 8697 C C . ASP B 1 312 ? 24.609 -28.719 -28.672 1 76.69 312 ASP B C 1
ATOM 8699 O O . ASP B 1 312 ? 25.031 -29.828 -28.359 1 76.69 312 ASP B O 1
ATOM 8703 N N . TYR B 1 313 ? 24.766 -27.688 -27.969 1 74.44 313 TYR B N 1
ATOM 8704 C CA . TYR B 1 313 ? 25.516 -27.719 -26.719 1 74.44 313 TYR B CA 1
ATOM 8705 C C . TYR B 1 313 ? 24.703 -28.375 -25.609 1 74.44 313 TYR B C 1
ATOM 8707 O O . TYR B 1 313 ? 25.25 -29.141 -24.797 1 74.44 313 TYR B O 1
ATOM 8715 N N . TRP B 1 314 ? 23.406 -28.172 -25.547 1 75.44 314 TRP B N 1
ATOM 8716 C CA . TRP B 1 314 ? 22.656 -28.5 -24.328 1 75.44 314 TRP B CA 1
ATOM 8717 C C . TRP B 1 314 ? 21.719 -29.672 -24.578 1 75.44 314 TRP B C 1
ATOM 8719 O O . TRP B 1 314 ? 21.141 -30.219 -23.641 1 75.44 314 TRP B O 1
ATOM 8729 N N . GLN B 1 315 ? 21.609 -30.141 -25.75 1 77.5 315 GLN B N 1
ATOM 8730 C CA . GLN B 1 315 ? 20.781 -31.312 -26.016 1 77.5 315 GLN B CA 1
ATOM 8731 C C . GLN B 1 315 ? 21.375 -32.562 -25.359 1 77.5 315 GLN B C 1
ATOM 8733 O O . GLN B 1 315 ? 22.594 -32.656 -25.203 1 77.5 315 GLN B O 1
ATOM 8738 N N . PRO B 1 316 ? 20.469 -33.344 -24.922 1 82.12 316 PRO B N 1
ATOM 8739 C CA . PRO B 1 316 ? 20.984 -34.625 -24.375 1 82.12 316 PRO B CA 1
ATOM 8740 C C . PRO B 1 316 ? 21.734 -35.438 -25.391 1 82.12 316 PRO B C 1
ATOM 8742 O O . PRO B 1 316 ? 21.203 -35.781 -26.453 1 82.12 316 PRO B O 1
ATOM 8745 N N . GLN B 1 317 ? 22.984 -35.781 -25.062 1 86.06 317 GLN B N 1
ATOM 8746 C CA . GLN B 1 317 ? 23.859 -36.469 -25.969 1 86.06 317 GLN B CA 1
ATOM 8747 C C . GLN B 1 317 ? 24.484 -37.719 -25.312 1 86.06 317 GLN B C 1
ATOM 8749 O O . GLN B 1 317 ? 24.891 -37.656 -24.141 1 86.06 317 GLN B O 1
ATOM 8754 N N . GLY B 1 318 ? 24.438 -38.781 -26.047 1 87 318 GLY B N 1
ATOM 8755 C CA . GLY B 1 318 ? 25.125 -40 -25.594 1 87 318 GLY B CA 1
ATOM 8756 C C . GLY B 1 318 ? 26.391 -40.281 -26.391 1 87 318 GLY B C 1
ATOM 8757 O O . GLY B 1 318 ? 26.766 -39.5 -27.281 1 87 318 GLY B O 1
ATOM 8758 N N . ASN B 1 319 ? 27.062 -41.406 -26.016 1 91.5 319 ASN B N 1
ATOM 8759 C CA . ASN B 1 319 ? 28.25 -41.781 -26.766 1 91.5 319 ASN B CA 1
ATOM 8760 C C . ASN B 1 319 ? 27.922 -42.062 -28.234 1 91.5 319 ASN B C 1
ATOM 8762 O O . ASN B 1 319 ? 26.812 -42.5 -28.547 1 91.5 319 ASN B O 1
ATOM 8766 N N . VAL B 1 320 ? 28.984 -41.812 -29.047 1 94.75 320 VAL B N 1
ATOM 8767 C CA . VAL B 1 320 ? 28.688 -41.969 -30.469 1 94.75 320 VAL B CA 1
ATOM 8768 C C . VAL B 1 320 ? 29.859 -42.656 -31.156 1 94.75 320 VAL B C 1
ATOM 8770 O O . VAL B 1 320 ? 31.016 -42.406 -30.828 1 94.75 320 VAL B O 1
ATOM 8773 N N . LEU B 1 321 ? 29.484 -43.625 -31.984 1 96.38 321 LEU B N 1
ATOM 8774 C CA . LEU B 1 321 ? 30.406 -44.281 -32.906 1 96.38 321 LEU B CA 1
ATOM 8775 C C . LEU B 1 321 ? 30.25 -43.719 -34.312 1 96.38 321 LEU B C 1
ATOM 8777 O O . LEU B 1 321 ? 29.172 -43.844 -34.906 1 96.38 321 LEU B O 1
ATOM 8781 N N . VAL B 1 322 ? 31.312 -43.188 -34.812 1 96.56 322 VAL B N 1
ATOM 8782 C CA . VAL B 1 322 ? 31.266 -42.594 -36.156 1 96.56 322 VAL B CA 1
ATOM 8783 C C . VAL B 1 322 ? 32 -43.5 -37.156 1 96.56 322 VAL B C 1
ATOM 8785 O O . VAL B 1 322 ? 33.219 -43.719 -37.031 1 96.56 322 VAL B O 1
ATOM 8788 N N . LEU B 1 323 ? 31.25 -43.938 -38.062 1 96.31 323 LEU B N 1
ATOM 8789 C CA . LEU B 1 323 ? 31.844 -44.781 -39.094 1 96.31 323 LEU B CA 1
ATOM 8790 C C . LEU B 1 323 ? 32.312 -43.938 -40.281 1 96.31 323 LEU B C 1
ATOM 8792 O O . LEU B 1 323 ? 31.688 -42.938 -40.656 1 96.31 323 LEU B O 1
ATOM 8796 N N . VAL B 1 324 ? 33.375 -44.406 -40.938 1 95.12 324 VAL B N 1
ATOM 8797 C CA . VAL B 1 324 ? 33.969 -43.625 -42 1 95.12 324 VAL B CA 1
ATOM 8798 C C . VAL B 1 324 ? 33.688 -44.312 -43.344 1 95.12 324 VAL B C 1
ATOM 8800 O O . VAL B 1 324 ? 33.594 -45.531 -43.406 1 95.12 324 VAL B O 1
ATOM 8803 N N . LYS B 1 325 ? 33.688 -43.438 -44.344 1 91.94 325 LYS B N 1
ATOM 8804 C CA . LYS B 1 325 ? 33.438 -43.906 -45.688 1 91.94 325 LYS B CA 1
ATOM 8805 C C . LYS B 1 325 ? 34.75 -44.188 -46.438 1 91.94 325 LYS B C 1
ATOM 8807 O O . LYS B 1 325 ? 34.781 -44.875 -47.438 1 91.94 325 LYS B O 1
ATOM 8812 N N . ASN B 1 326 ? 35.875 -43.75 -45.969 1 87.69 326 ASN B N 1
ATOM 8813 C CA . ASN B 1 326 ? 37.188 -43.875 -46.656 1 87.69 326 ASN B CA 1
ATOM 8814 C C . ASN B 1 326 ? 37.562 -45.344 -46.844 1 87.69 326 ASN B C 1
ATOM 8816 O O . ASN B 1 326 ? 37.906 -46.031 -45.875 1 87.69 326 ASN B O 1
ATOM 8820 N N . GLN B 1 327 ? 37.625 -45.75 -48.062 1 83.44 327 GLN B N 1
ATOM 8821 C CA . GLN B 1 327 ? 37.938 -47.156 -48.344 1 83.44 327 GLN B CA 1
ATOM 8822 C C . GLN B 1 327 ? 39.406 -47.438 -48.062 1 83.44 327 GLN B C 1
ATOM 8824 O O . GLN B 1 327 ? 39.75 -48.562 -47.625 1 83.44 327 GLN B O 1
ATOM 8829 N N . SER B 1 328 ? 40.25 -46.438 -48.25 1 82.94 328 SER B N 1
ATOM 8830 C CA . SER B 1 328 ? 41.688 -46.625 -48.125 1 82.94 328 SER B CA 1
ATOM 8831 C C . SER B 1 328 ? 42.094 -46.938 -46.656 1 82.94 328 SER B C 1
ATOM 8833 O O . SER B 1 328 ? 43.125 -47.5 -46.406 1 82.94 328 SER B O 1
ATOM 8835 N N . VAL B 1 329 ? 41.219 -46.562 -45.781 1 86.31 329 VAL B N 1
ATOM 8836 C CA . VAL B 1 329 ? 41.594 -46.719 -44.375 1 86.31 329 VAL B CA 1
ATOM 8837 C C . VAL B 1 329 ? 41 -48 -43.812 1 86.31 329 VAL B C 1
ATOM 8839 O O . VAL B 1 329 ? 41.375 -48.438 -42.719 1 86.31 329 VAL B O 1
ATOM 8842 N N . GLN B 1 330 ? 40.188 -48.688 -44.531 1 85.88 330 GLN B N 1
ATOM 8843 C CA . GLN B 1 330 ? 39.469 -49.844 -44 1 85.88 330 GLN B CA 1
ATOM 8844 C C . GLN B 1 330 ? 40.375 -51.062 -43.906 1 85.88 330 GLN B C 1
ATOM 8846 O O . GLN B 1 330 ? 40.156 -51.969 -43.094 1 85.88 330 GLN B O 1
ATOM 8851 N N . ALA B 1 331 ? 41.438 -51.031 -44.781 1 78.81 331 ALA B N 1
ATOM 8852 C CA . ALA B 1 331 ? 42.344 -52.156 -44.75 1 78.81 331 ALA B CA 1
ATOM 8853 C C . ALA B 1 331 ? 43.719 -51.719 -44.219 1 78.81 331 ALA B C 1
ATOM 8855 O O . ALA B 1 331 ? 44.188 -50.625 -44.5 1 78.81 331 ALA B O 1
ATOM 8856 N N . PRO B 1 332 ? 44.406 -52.438 -43.281 1 80.75 332 PRO B N 1
ATOM 8857 C CA . PRO B 1 332 ? 44.031 -53.75 -42.688 1 80.75 332 PRO B CA 1
ATOM 8858 C C . PRO B 1 332 ? 43 -53.625 -41.594 1 80.75 332 PRO B C 1
ATOM 8860 O O . PRO B 1 332 ? 42.844 -52.531 -41 1 80.75 332 PRO B O 1
ATOM 8863 N N . PRO B 1 333 ? 42.344 -54.656 -41.312 1 81.5 333 PRO B N 1
ATOM 8864 C CA . PRO B 1 333 ? 41.281 -54.625 -40.312 1 81.5 333 PRO B CA 1
ATOM 8865 C C . PRO B 1 333 ? 41.781 -54.344 -38.906 1 81.5 333 PRO B C 1
ATOM 8867 O O . PRO B 1 333 ? 41 -53.969 -38.031 1 81.5 333 PRO B O 1
ATOM 8870 N N . ASP B 1 334 ? 43.062 -54.438 -38.75 1 81.75 334 ASP B N 1
ATOM 8871 C CA . ASP B 1 334 ? 43.656 -54.188 -37.438 1 81.75 334 ASP B CA 1
ATOM 8872 C C . ASP B 1 334 ? 43.625 -52.688 -37.125 1 81.75 334 ASP B C 1
ATOM 8874 O O . ASP B 1 334 ? 43.469 -51.875 -38 1 81.75 334 ASP B O 1
ATOM 8878 N N . ASP B 1 335 ? 43.594 -52.375 -35.844 1 88.12 335 ASP B N 1
ATOM 8879 C CA . ASP B 1 335 ? 43.5 -51 -35.375 1 88.12 335 ASP B CA 1
ATOM 8880 C C . ASP B 1 335 ? 42.281 -50.281 -35.875 1 88.12 335 ASP B C 1
ATOM 8882 O O . ASP B 1 335 ? 42.375 -49.25 -36.531 1 88.12 335 ASP B O 1
ATOM 8886 N N . SER B 1 336 ? 41.125 -50.844 -35.562 1 94.75 336 SER B N 1
ATOM 8887 C CA . SER B 1 336 ? 39.812 -50.438 -36.094 1 94.75 336 SER B CA 1
ATOM 8888 C C . SER B 1 336 ? 39.375 -49.125 -35.469 1 94.75 336 SER B C 1
ATOM 8890 O O . SER B 1 336 ? 38.438 -48.469 -35.938 1 94.75 336 SER B O 1
ATOM 8892 N N . LEU B 1 337 ? 39.969 -48.719 -34.344 1 95.94 337 LEU B N 1
ATOM 8893 C CA . LEU B 1 337 ? 39.719 -47.438 -33.75 1 95.94 337 LEU B CA 1
ATOM 8894 C C . LEU B 1 337 ? 40.656 -46.375 -34.375 1 95.94 337 LEU B C 1
ATOM 8896 O O . LEU B 1 337 ? 41.875 -46.406 -34.188 1 95.94 337 LEU B O 1
ATOM 8900 N N . LEU B 1 338 ? 40.062 -45.438 -35.031 1 94.88 338 LEU B N 1
ATOM 8901 C CA . LEU B 1 338 ? 40.875 -44.438 -35.719 1 94.88 338 LEU B CA 1
ATOM 8902 C C . LEU B 1 338 ? 41.188 -43.25 -34.812 1 94.88 338 LEU B C 1
ATOM 8904 O O . LEU B 1 338 ? 42.312 -42.781 -34.75 1 94.88 338 LEU B O 1
ATOM 8908 N N . MET B 1 339 ? 40.125 -42.719 -34.188 1 94.75 339 MET B N 1
ATOM 8909 C CA . MET B 1 339 ? 40.25 -41.594 -33.25 1 94.75 339 MET B CA 1
ATOM 8910 C C . MET B 1 339 ? 39.188 -41.719 -32.156 1 94.75 339 MET B C 1
ATOM 8912 O O . MET B 1 339 ? 38.156 -42.375 -32.344 1 94.75 339 MET B O 1
ATOM 8916 N N . TYR B 1 340 ? 39.406 -41.062 -31.047 1 94.38 340 TYR B N 1
ATOM 8917 C CA . TYR B 1 340 ? 38.406 -40.906 -30 1 94.38 340 TYR B CA 1
ATOM 8918 C C . TYR B 1 340 ? 38.594 -39.625 -29.219 1 94.38 340 TYR B C 1
ATOM 8920 O O . TYR B 1 340 ? 39.719 -39.062 -29.188 1 94.38 340 TYR B O 1
ATOM 8928 N N . VAL B 1 341 ? 37.562 -39.125 -28.703 1 92.31 341 VAL B N 1
ATOM 8929 C CA . VAL B 1 341 ? 37.594 -37.938 -27.844 1 92.31 341 VAL B CA 1
ATOM 8930 C C . VAL B 1 341 ? 36.438 -37.969 -26.844 1 92.31 341 VAL B C 1
ATOM 8932 O O . VAL B 1 341 ? 35.344 -38.375 -27.203 1 92.31 341 VAL B O 1
ATOM 8935 N N . SER B 1 342 ? 36.75 -37.75 -25.625 1 91.38 342 SER B N 1
ATOM 8936 C CA . SER B 1 342 ? 35.688 -37.562 -24.609 1 91.38 342 SER B CA 1
ATOM 8937 C C . SER B 1 342 ? 35.438 -36.094 -24.328 1 91.38 342 SER B C 1
ATOM 8939 O O . SER B 1 342 ? 36.344 -35.344 -24.016 1 91.38 342 SER B O 1
ATOM 8941 N N . ILE B 1 343 ? 34.125 -35.781 -24.5 1 90.19 343 ILE B N 1
ATOM 8942 C CA . ILE B 1 343 ? 33.719 -34.406 -24.438 1 90.19 343 ILE B CA 1
ATOM 8943 C C . ILE B 1 343 ? 33.062 -34.125 -23.094 1 90.19 343 ILE B C 1
ATOM 8945 O O . ILE B 1 343 ? 32.156 -34.844 -22.688 1 90.19 343 ILE B O 1
ATOM 8949 N N . VAL B 1 344 ? 33.5 -33.125 -22.375 1 87.56 344 VAL B N 1
ATOM 8950 C CA . VAL B 1 344 ? 32.906 -32.625 -21.125 1 87.56 344 VAL B CA 1
ATOM 8951 C C . VAL B 1 344 ? 32.625 -31.125 -21.281 1 87.56 344 VAL B C 1
ATOM 8953 O O . VAL B 1 344 ? 33.125 -30.484 -22.188 1 87.56 344 VAL B O 1
ATOM 8956 N N . PRO B 1 345 ? 31.734 -30.625 -20.375 1 84.75 345 PRO B N 1
ATOM 8957 C CA . PRO B 1 345 ? 31.484 -29.188 -20.484 1 84.75 345 PRO B CA 1
ATOM 8958 C C . PRO B 1 345 ? 32.75 -28.344 -20.25 1 84.75 345 PRO B C 1
ATOM 8960 O O . PRO B 1 345 ? 33.562 -28.703 -19.422 1 84.75 345 PRO B O 1
ATOM 8963 N N . ARG B 1 346 ? 32.812 -27.297 -21.016 1 78 346 ARG B N 1
ATOM 8964 C CA . ARG B 1 346 ? 34 -26.422 -20.953 1 78 346 ARG B CA 1
ATOM 8965 C C . ARG B 1 346 ? 33.688 -25.125 -20.219 1 78 346 ARG B C 1
ATOM 8967 O O . ARG B 1 346 ? 32.594 -24.578 -20.359 1 78 346 ARG B O 1
ATOM 8974 N N . SER B 1 347 ? 34.562 -24.828 -19.375 1 76.44 347 SER B N 1
ATOM 8975 C CA . SER B 1 347 ? 34.375 -23.578 -18.641 1 76.44 347 SER B CA 1
ATOM 8976 C C . SER B 1 347 ? 34.875 -22.375 -19.438 1 76.44 347 SER B C 1
ATOM 8978 O O . SER B 1 347 ? 34.656 -21.234 -19.047 1 76.44 347 SER B O 1
ATOM 8980 N N . ASP B 1 348 ? 35.406 -22.75 -20.484 1 72.62 348 ASP B N 1
ATOM 8981 C CA . ASP B 1 348 ? 35.906 -21.625 -21.297 1 72.62 348 ASP B CA 1
ATOM 8982 C C . ASP B 1 348 ? 34.844 -21.234 -22.344 1 72.62 348 ASP B C 1
ATOM 8984 O O . ASP B 1 348 ? 33.781 -21.844 -22.438 1 72.62 348 ASP B O 1
ATOM 8988 N N . ASP B 1 349 ? 34.875 -20.125 -22.984 1 62.53 349 ASP B N 1
ATOM 8989 C CA . ASP B 1 349 ? 33.875 -19.547 -23.891 1 62.53 349 ASP B CA 1
ATOM 8990 C C . ASP B 1 349 ? 33.875 -20.297 -25.219 1 62.53 349 ASP B C 1
ATOM 8992 O O . ASP B 1 349 ? 33.375 -19.766 -26.219 1 62.53 349 ASP B O 1
ATOM 8996 N N . TRP B 1 350 ? 34.375 -21.625 -25.109 1 69.19 350 TRP B N 1
ATOM 8997 C CA . TRP B 1 350 ? 34.375 -22.328 -26.391 1 69.19 350 TRP B CA 1
ATOM 8998 C C . TRP B 1 350 ? 33.344 -23.469 -26.375 1 69.19 350 TRP B C 1
ATOM 9000 O O . TRP B 1 350 ? 32.906 -23.906 -25.312 1 69.19 350 TRP B O 1
ATOM 9010 N N . GLY B 1 351 ? 32.906 -23.781 -27.625 1 70.25 351 GLY B N 1
ATOM 9011 C CA . GLY B 1 351 ? 31.922 -24.844 -27.766 1 70.25 351 GLY B CA 1
ATOM 9012 C C . GLY B 1 351 ? 32.5 -26.219 -27.469 1 70.25 351 GLY B C 1
ATOM 9013 O O . GLY B 1 351 ? 33.625 -26.516 -27.812 1 70.25 351 GLY B O 1
ATOM 9014 N N . LYS B 1 352 ? 31.859 -26.953 -26.609 1 77.88 352 LYS B N 1
ATOM 9015 C CA . LYS B 1 352 ? 32.312 -28.312 -26.359 1 77.88 352 LYS B CA 1
ATOM 9016 C C . LYS B 1 352 ? 32.219 -29.172 -27.609 1 77.88 352 LYS B C 1
ATOM 9018 O O . LYS B 1 352 ? 32.844 -30.219 -27.719 1 77.88 352 LYS B O 1
ATOM 9023 N N . ASN B 1 353 ? 31.531 -28.609 -28.625 1 78.44 353 ASN B N 1
ATOM 9024 C CA . ASN B 1 353 ? 31.297 -29.359 -29.859 1 78.44 353 ASN B CA 1
ATOM 9025 C C . ASN B 1 353 ? 32.344 -29.031 -30.922 1 78.44 353 ASN B C 1
ATOM 9027 O O . ASN B 1 353 ? 32.094 -29.219 -32.125 1 78.44 353 ASN B O 1
ATOM 9031 N N . MET B 1 354 ? 33.469 -28.641 -30.516 1 79.12 354 MET B N 1
ATOM 9032 C CA . MET B 1 354 ? 34.5 -28.25 -31.453 1 79.12 354 MET B CA 1
ATOM 9033 C C . MET B 1 354 ? 34.938 -29.438 -32.312 1 79.12 354 MET B C 1
ATOM 9035 O O . MET B 1 354 ? 35.344 -29.25 -33.469 1 79.12 354 MET B O 1
ATOM 9039 N N . TRP B 1 355 ? 34.875 -30.578 -31.828 1 83.5 355 TRP B N 1
ATOM 9040 C CA . TRP B 1 355 ? 35.25 -31.781 -32.562 1 83.5 355 TRP B CA 1
ATOM 9041 C C . TRP B 1 355 ? 34.375 -31.922 -33.812 1 83.5 355 TRP B C 1
ATOM 9043 O O . TRP B 1 355 ? 34.875 -32.406 -34.844 1 83.5 355 TRP B O 1
ATOM 9053 N N . ALA B 1 356 ? 33.156 -31.516 -33.688 1 79.81 356 ALA B N 1
ATOM 9054 C CA . ALA B 1 356 ? 32.219 -31.625 -34.781 1 79.81 356 ALA B CA 1
ATOM 9055 C C . ALA B 1 356 ? 32.344 -30.406 -35.719 1 79.81 356 ALA B C 1
ATOM 9057 O O . ALA B 1 356 ? 32.312 -30.562 -36.938 1 79.81 356 ALA B O 1
ATOM 9058 N N . LEU B 1 357 ? 32.562 -29.328 -35.188 1 77.19 357 LEU B N 1
ATOM 9059 C CA . LEU B 1 357 ? 32.5 -28.078 -35.938 1 77.19 357 LEU B CA 1
ATOM 9060 C C . LEU B 1 357 ? 33.781 -27.875 -36.781 1 77.19 357 LEU B C 1
ATOM 9062 O O . LEU B 1 357 ? 33.75 -27.203 -37.812 1 77.19 357 LEU B O 1
ATOM 9066 N N . GLY B 1 358 ? 34.844 -28.375 -36.281 1 72 358 GLY B N 1
ATOM 9067 C CA . GLY B 1 358 ? 36.125 -28.188 -37 1 72 358 GLY B CA 1
ATOM 9068 C C . GLY B 1 358 ? 36.125 -28.797 -38.375 1 72 358 GLY B C 1
ATOM 9069 O O . GLY B 1 358 ? 36.875 -28.359 -39.25 1 72 358 GLY B O 1
ATOM 9070 N N . ASN B 1 359 ? 35.219 -29.594 -38.719 1 63.62 359 ASN B N 1
ATOM 9071 C CA . ASN B 1 359 ? 35.031 -30.234 -40 1 63.62 359 ASN B CA 1
ATOM 9072 C C . ASN B 1 359 ? 36.375 -30.609 -40.625 1 63.62 359 ASN B C 1
ATOM 9074 O O . ASN B 1 359 ? 36.594 -30.391 -41.812 1 63.62 359 ASN B O 1
ATOM 9078 N N . GLY B 1 360 ? 37.25 -31.094 -39.781 1 66.62 360 GLY B N 1
ATOM 9079 C CA . GLY B 1 360 ? 38.531 -31.578 -40.25 1 66.62 360 GLY B CA 1
ATOM 9080 C C . GLY B 1 360 ? 39.562 -30.469 -40.438 1 66.62 360 GLY B C 1
ATOM 9081 O O . GLY B 1 360 ? 40.719 -30.734 -40.75 1 66.62 360 GLY B O 1
ATOM 9082 N N . THR B 1 361 ? 39.125 -29.281 -40.344 1 67.44 361 THR B N 1
ATOM 9083 C CA . THR B 1 361 ? 40.031 -28.172 -40.656 1 67.44 361 THR B CA 1
ATOM 9084 C C . THR B 1 361 ? 41 -27.906 -39.5 1 67.44 361 THR B C 1
ATOM 9086 O O . THR B 1 361 ? 42.031 -27.266 -39.688 1 67.44 361 THR B O 1
ATOM 9089 N N . GLY B 1 362 ? 40.688 -28.5 -38.406 1 66.19 362 GLY B N 1
ATOM 9090 C CA . GLY B 1 362 ? 41.531 -28.281 -37.25 1 66.19 362 GLY B CA 1
ATOM 9091 C C . GLY B 1 362 ? 41.406 -26.875 -36.688 1 66.19 362 GLY B C 1
ATOM 9092 O O . GLY B 1 362 ? 42.156 -26.5 -35.781 1 66.19 362 GLY B O 1
ATOM 9093 N N . ARG B 1 363 ? 40.5 -26.047 -37.219 1 68.06 363 ARG B N 1
ATOM 9094 C CA . ARG B 1 363 ? 40.375 -24.656 -36.781 1 68.06 363 ARG B CA 1
ATOM 9095 C C . ARG B 1 363 ? 39.406 -24.531 -35.594 1 68.06 363 ARG B C 1
ATOM 9097 O O . ARG B 1 363 ? 38.531 -25.391 -35.406 1 68.06 363 ARG B O 1
ATOM 9104 N N . PHE B 1 364 ? 39.719 -23.547 -34.875 1 65.56 364 PHE B N 1
ATOM 9105 C CA . PHE B 1 364 ? 38.844 -23.219 -33.75 1 65.56 364 PHE B CA 1
ATOM 9106 C C . PHE B 1 364 ? 37.594 -22.531 -34.25 1 65.56 364 PHE B C 1
ATOM 9108 O O . PHE B 1 364 ? 37.594 -21.359 -34.625 1 65.56 364 PHE B O 1
ATOM 9115 N N . ILE B 1 365 ? 36.5 -23.297 -34.438 1 66.69 365 ILE B N 1
ATOM 9116 C CA . ILE B 1 365 ? 35.25 -22.75 -34.938 1 66.69 365 ILE B CA 1
ATOM 9117 C C . ILE B 1 365 ? 34.156 -22.938 -33.875 1 66.69 365 ILE B C 1
ATOM 9119 O O . ILE B 1 365 ? 34.031 -24 -33.312 1 66.69 365 ILE B O 1
ATOM 9123 N N . ALA B 1 366 ? 33.5 -21.812 -33.562 1 66.31 366 ALA B N 1
ATOM 9124 C CA . ALA B 1 366 ? 32.438 -21.891 -32.562 1 66.31 366 ALA B CA 1
ATOM 9125 C C . ALA B 1 366 ? 31.047 -21.844 -33.219 1 66.31 366 ALA B C 1
ATOM 9127 O O . ALA B 1 366 ? 30.047 -22.156 -32.562 1 66.31 366 ALA B O 1
ATOM 9128 N N . GLN B 1 367 ? 30.938 -21.531 -34.531 1 69.62 367 GLN B N 1
ATOM 9129 C CA . GLN B 1 367 ? 29.625 -21.438 -35.125 1 69.62 367 GLN B CA 1
ATOM 9130 C C . GLN B 1 367 ? 29.344 -22.625 -36.031 1 69.62 367 GLN B C 1
ATOM 9132 O O . GLN B 1 367 ? 30.234 -23.094 -36.75 1 69.62 367 GLN B O 1
ATOM 9137 N N . SER B 1 368 ? 28.156 -23 -35.875 1 71.69 368 SER B N 1
ATOM 9138 C CA . SER B 1 368 ? 27.703 -24.125 -36.719 1 71.69 368 SER B CA 1
ATOM 9139 C C . SER B 1 368 ? 27.609 -23.734 -38.188 1 71.69 368 SER B C 1
ATOM 9141 O O . SER B 1 368 ? 27.234 -22.609 -38.5 1 71.69 368 SER B O 1
ATOM 9143 N N . PRO B 1 369 ? 28.078 -24.562 -39 1 73.31 369 PRO B N 1
ATOM 9144 C CA . PRO B 1 369 ? 27.797 -24.328 -40.406 1 73.31 369 PRO B CA 1
ATOM 9145 C C . PRO B 1 369 ? 26.297 -24.375 -40.719 1 73.31 369 PRO B C 1
ATOM 9147 O O . PRO B 1 369 ? 25.5 -24.828 -39.906 1 73.31 369 PRO B O 1
ATOM 9150 N N . PRO B 1 370 ? 25.953 -23.641 -41.781 1 76.75 370 PRO B N 1
ATOM 9151 C CA . PRO B 1 370 ? 24.531 -23.703 -42.156 1 76.75 370 PRO B CA 1
ATOM 9152 C C . PRO B 1 370 ? 24.016 -25.125 -42.281 1 76.75 370 PRO B C 1
ATOM 9154 O O . PRO B 1 370 ? 24.688 -25.984 -42.844 1 76.75 370 PRO B O 1
ATOM 9157 N N . LYS B 1 371 ? 23.078 -25.453 -41.625 1 77.31 371 LYS B N 1
ATOM 9158 C CA . LYS B 1 371 ? 22.453 -26.766 -41.656 1 77.31 371 LYS B CA 1
ATOM 9159 C C . LYS B 1 371 ? 21.594 -26.953 -42.906 1 77.31 371 LYS B C 1
ATOM 9161 O O . LYS B 1 371 ? 21.047 -25.984 -43.438 1 77.31 371 LYS B O 1
ATOM 9166 N N . PRO B 1 372 ? 21.375 -28.125 -43.438 1 83.75 372 PRO B N 1
ATOM 9167 C CA . PRO B 1 372 ? 21.875 -29.422 -43 1 83.75 372 PRO B CA 1
ATOM 9168 C C . PRO B 1 372 ? 23.281 -29.734 -43.5 1 83.75 372 PRO B C 1
ATOM 9170 O O . PRO B 1 372 ? 23.594 -29.453 -44.656 1 83.75 372 PRO B O 1
ATOM 9173 N N . VAL B 1 373 ? 24.141 -30.25 -42.719 1 86.5 373 VAL B N 1
ATOM 9174 C CA . VAL B 1 373 ? 25.484 -30.688 -43.094 1 86.5 373 VAL B CA 1
ATOM 9175 C C . VAL B 1 373 ? 25.422 -32.094 -43.688 1 86.5 373 VAL B C 1
ATOM 9177 O O . VAL B 1 373 ? 25.078 -33.031 -42.969 1 86.5 373 VAL B O 1
ATOM 9180 N N . THR B 1 374 ? 25.703 -32.188 -44.938 1 88.81 374 THR B N 1
ATOM 9181 C CA . THR B 1 374 ? 25.594 -33.5 -45.594 1 88.81 374 THR B CA 1
ATOM 9182 C C . THR B 1 374 ? 26.984 -34.125 -45.75 1 88.81 374 THR B C 1
ATOM 9184 O O . THR B 1 374 ? 27.094 -35.344 -45.938 1 88.81 374 THR B O 1
ATOM 9187 N N . VAL B 1 375 ? 27.953 -33.375 -45.875 1 88.69 375 VAL B N 1
ATOM 9188 C CA . VAL B 1 375 ? 29.328 -33.875 -45.938 1 88.69 375 VAL B CA 1
ATOM 9189 C C . VAL B 1 375 ? 30.094 -33.406 -44.719 1 88.69 375 VAL B C 1
ATOM 9191 O O . VAL B 1 375 ? 30.141 -32.219 -44.406 1 88.69 375 VAL B O 1
ATOM 9194 N N . TRP B 1 376 ? 30.734 -34.406 -44.031 1 90.88 376 TRP B N 1
ATOM 9195 C CA . TRP B 1 376 ? 31.344 -34.125 -42.719 1 90.88 376 TRP B CA 1
ATOM 9196 C C . TRP B 1 376 ? 32.688 -34.812 -42.594 1 90.88 376 TRP B C 1
ATOM 9198 O O . TRP B 1 376 ? 32.781 -36.031 -42.75 1 90.88 376 TRP B O 1
ATOM 9208 N N . TYR B 1 377 ? 33.656 -34 -42.406 1 89.81 377 TYR B N 1
ATOM 9209 C CA . TYR B 1 377 ? 35 -34.562 -42.281 1 89.81 377 TYR B CA 1
ATOM 9210 C C . TYR B 1 377 ? 35.5 -34.438 -40.844 1 89.81 377 TYR B C 1
ATOM 9212 O O . TYR B 1 377 ? 35.188 -33.469 -40.156 1 89.81 377 TYR B O 1
ATOM 9220 N N . LEU B 1 378 ? 36.312 -35.438 -40.406 1 91 378 LEU B N 1
ATOM 9221 C CA . LEU B 1 378 ? 36.781 -35.438 -39.031 1 91 378 LEU B CA 1
ATOM 9222 C C . LEU B 1 378 ? 38.312 -35.656 -39 1 91 378 LEU B C 1
ATOM 9224 O O . LEU B 1 378 ? 38.844 -36.469 -39.75 1 91 378 LEU B O 1
ATOM 9228 N N . GLY B 1 379 ? 38.906 -34.906 -38.156 1 86.25 379 GLY B N 1
ATOM 9229 C CA . GLY B 1 379 ? 40.312 -35.156 -37.812 1 86.25 379 GLY B CA 1
ATOM 9230 C C . GLY B 1 379 ? 41.281 -34.531 -38.812 1 86.25 379 GLY B C 1
ATOM 9231 O O . GLY B 1 379 ? 40.844 -33.969 -39.844 1 86.25 379 GLY B O 1
ATOM 9232 N N . PRO B 1 380 ? 42.562 -34.719 -38.375 1 85.62 380 PRO B N 1
ATOM 9233 C CA . PRO B 1 380 ? 43.594 -34.188 -39.25 1 85.62 380 PRO B CA 1
ATOM 9234 C C . PRO B 1 380 ? 43.719 -34.938 -40.594 1 85.62 380 PRO B C 1
ATOM 9236 O O . PRO B 1 380 ? 44.125 -34.344 -41.594 1 85.62 380 PRO B O 1
ATOM 9239 N N . LYS B 1 381 ? 43.312 -36.219 -40.656 1 87 381 LYS B N 1
ATOM 9240 C CA . LYS B 1 381 ? 43.438 -37.031 -41.844 1 87 381 LYS B CA 1
ATOM 9241 C C . LYS B 1 381 ? 42.188 -36.969 -42.719 1 87 381 LYS B C 1
ATOM 9243 O O . LYS B 1 381 ? 42.062 -37.688 -43.688 1 87 381 LYS B O 1
ATOM 9248 N N . TYR B 1 382 ? 41.219 -36.281 -42.375 1 88.62 382 TYR B N 1
ATOM 9249 C CA . TYR B 1 382 ? 40 -35.969 -43.125 1 88.62 382 TYR B CA 1
ATOM 9250 C C . TYR B 1 382 ? 39.188 -37.219 -43.375 1 88.62 382 TYR B C 1
ATOM 9252 O O . TYR B 1 382 ? 38.812 -37.5 -44.531 1 88.62 382 TYR B O 1
ATOM 9260 N N . TYR B 1 383 ? 38.875 -37.781 -42.312 1 92.06 383 TYR B N 1
ATOM 9261 C CA . TYR B 1 383 ? 37.969 -38.938 -42.438 1 92.06 383 TYR B CA 1
ATOM 9262 C C . TYR B 1 383 ? 36.562 -38.5 -42.812 1 92.06 383 TYR B C 1
ATOM 9264 O O . TYR B 1 383 ? 35.938 -37.719 -42.094 1 92.06 383 TYR B O 1
ATOM 9272 N N . GLU B 1 384 ? 36.094 -39 -43.906 1 93.44 384 GLU B N 1
ATOM 9273 C CA . GLU B 1 384 ? 34.719 -38.656 -44.281 1 93.44 384 GLU B CA 1
ATOM 9274 C C . GLU B 1 384 ? 33.719 -39.531 -43.562 1 93.44 384 GLU B C 1
ATOM 9276 O O . GLU B 1 384 ? 33.812 -40.781 -43.625 1 93.44 384 GLU B O 1
ATOM 9281 N N . VAL B 1 385 ? 32.75 -38.938 -42.969 1 95 385 VAL B N 1
ATOM 9282 C CA . VAL B 1 385 ? 31.781 -39.656 -42.156 1 95 385 VAL B CA 1
ATOM 9283 C C . VAL B 1 385 ? 30.734 -40.344 -43.031 1 95 385 VAL B C 1
ATOM 9285 O O . VAL B 1 385 ? 30.203 -39.719 -43.969 1 95 385 VAL B O 1
ATOM 9288 N N . ALA B 1 386 ? 30.438 -41.562 -42.75 1 94.94 386 ALA B N 1
ATOM 9289 C CA . ALA B 1 386 ? 29.406 -42.312 -43.469 1 94.94 386 ALA B CA 1
ATOM 9290 C C . ALA B 1 386 ? 28.094 -42.281 -42.719 1 94.94 386 ALA B C 1
ATOM 9292 O O . ALA B 1 386 ? 27.062 -41.875 -43.25 1 94.94 386 ALA B O 1
ATOM 9293 N N . ARG B 1 387 ? 28.125 -42.719 -41.562 1 94.5 387 ARG B N 1
ATOM 9294 C CA . ARG B 1 387 ? 26.984 -42.75 -40.656 1 94.5 387 ARG B CA 1
ATOM 9295 C C . ARG B 1 387 ? 27.438 -42.781 -39.219 1 94.5 387 ARG B C 1
ATOM 9297 O O . ARG B 1 387 ? 28.609 -42.969 -38.938 1 94.5 387 ARG B O 1
ATOM 9304 N N . CYS B 1 388 ? 26.469 -42.562 -38.344 1 95.75 388 CYS B N 1
ATOM 9305 C CA . CYS B 1 388 ? 26.75 -42.562 -36.906 1 95.75 388 CYS B CA 1
ATOM 9306 C C . CYS B 1 388 ? 25.859 -43.531 -36.156 1 95.75 388 CYS B C 1
ATOM 9308 O O . CYS B 1 388 ? 24.719 -43.781 -36.562 1 95.75 388 CYS B O 1
ATOM 9310 N N . LEU B 1 389 ? 26.406 -44.156 -35.156 1 95.75 389 LEU B N 1
ATOM 9311 C CA . LEU B 1 389 ? 25.656 -44.938 -34.188 1 95.75 389 LEU B CA 1
ATOM 9312 C C . LEU B 1 389 ? 25.641 -44.25 -32.812 1 95.75 389 LEU B C 1
ATOM 9314 O O . LEU B 1 389 ? 26.656 -44.188 -32.156 1 95.75 389 LEU B O 1
ATOM 9318 N N . VAL B 1 390 ? 24.484 -43.844 -32.5 1 93.06 390 VAL B N 1
ATOM 9319 C CA . VAL B 1 390 ? 24.359 -42.969 -31.328 1 93.06 390 VAL B CA 1
ATOM 9320 C C . VAL B 1 390 ? 23.688 -43.75 -30.188 1 93.06 390 VAL B C 1
ATOM 9322 O O . VAL B 1 390 ? 22.688 -44.438 -30.391 1 93.06 390 VAL B O 1
ATOM 9325 N N . GLN B 1 391 ? 24.297 -43.625 -29.047 1 89.62 391 GLN B N 1
ATOM 9326 C CA . GLN B 1 391 ? 23.703 -44.188 -27.844 1 89.62 391 GLN B CA 1
ATOM 9327 C C . GLN B 1 391 ? 22.422 -43.469 -27.469 1 89.62 391 GLN B C 1
ATOM 9329 O O . GLN B 1 391 ? 22.406 -42.25 -27.375 1 89.62 391 GLN B O 1
ATOM 9334 N N . PRO B 1 392 ? 21.344 -44.188 -27.422 1 79.19 392 PRO B N 1
ATOM 9335 C CA . PRO B 1 392 ? 20.078 -43.5 -27.062 1 79.19 392 PRO B CA 1
ATOM 9336 C C . PRO B 1 392 ? 20.109 -42.906 -25.656 1 79.19 392 PRO B C 1
ATOM 9338 O O . PRO B 1 392 ? 20.516 -43.594 -24.703 1 79.19 392 PRO B O 1
ATOM 9341 N N . PRO B 1 393 ? 19.953 -41.719 -25.672 1 62.06 393 PRO B N 1
ATOM 9342 C CA . PRO B 1 393 ? 19.984 -41.094 -24.359 1 62.06 393 PRO B CA 1
ATOM 9343 C C . PRO B 1 393 ? 18.766 -41.469 -23.5 1 62.06 393 PRO B C 1
ATOM 9345 O O . PRO B 1 393 ? 17.641 -41.125 -23.844 1 62.06 393 PRO B O 1
ATOM 9348 N N . ASN B 1 394 ? 18.578 -42.625 -23.094 1 55.34 394 ASN B N 1
ATOM 9349 C CA . ASN B 1 394 ? 17.312 -43 -22.453 1 55.34 394 ASN B CA 1
ATOM 9350 C C . ASN B 1 394 ? 16.609 -41.812 -21.844 1 55.34 394 ASN B C 1
ATOM 9352 O O . ASN B 1 394 ? 15.414 -41.594 -22.062 1 55.34 394 ASN B O 1
ATOM 9356 N N . ASP B 1 395 ? 16.891 -41.375 -20.672 1 54.12 395 ASP B N 1
ATOM 9357 C CA . ASP B 1 395 ? 16.109 -40.5 -19.781 1 54.12 395 ASP B CA 1
ATOM 9358 C C . ASP B 1 395 ? 16.609 -39.031 -19.891 1 54.12 395 ASP B C 1
ATOM 9360 O O . ASP B 1 395 ? 16.359 -38.25 -18.984 1 54.12 395 ASP B O 1
ATOM 9364 N N . LEU B 1 396 ? 17.234 -38.75 -21.047 1 53.81 396 LEU B N 1
ATOM 9365 C CA . LEU B 1 396 ? 17.938 -37.469 -20.906 1 53.81 396 LEU B CA 1
ATOM 9366 C C . LEU B 1 396 ? 17.062 -36.312 -21.375 1 53.81 396 LEU B C 1
ATOM 9368 O O . LEU B 1 396 ? 16.594 -36.344 -22.516 1 53.81 396 LEU B O 1
ATOM 9372 N N . HIS B 1 397 ? 16.312 -35.75 -20.703 1 58.62 397 HIS B N 1
ATOM 9373 C CA . HIS B 1 397 ? 15.578 -34.531 -21.047 1 58.62 397 HIS B CA 1
ATOM 9374 C C . HIS B 1 397 ? 16.359 -33.312 -20.609 1 58.62 397 HIS B C 1
ATOM 9376 O O . HIS B 1 397 ? 17.109 -33.344 -19.625 1 58.62 397 HIS B O 1
ATOM 9382 N N . THR B 1 398 ? 16.547 -32.406 -21.719 1 59.25 398 THR B N 1
ATOM 9383 C CA . THR B 1 398 ? 17.156 -31.141 -21.391 1 59.25 398 THR B CA 1
ATOM 9384 C C . THR B 1 398 ? 16.391 -30.453 -20.266 1 59.25 398 THR B C 1
ATOM 9386 O O . THR B 1 398 ? 15.258 -30 -20.453 1 59.25 398 THR B O 1
ATOM 9389 N N . LYS B 1 399 ? 16.906 -30.609 -19.062 1 68.56 399 LYS B N 1
ATOM 9390 C CA . LYS B 1 399 ? 16.156 -30.016 -17.969 1 68.56 399 LYS B CA 1
ATOM 9391 C C . LYS B 1 399 ? 16.953 -28.875 -17.312 1 68.56 399 LYS B C 1
ATOM 9393 O O . LYS B 1 399 ? 18.156 -29.031 -17.047 1 68.56 399 LYS B O 1
ATOM 9398 N N . CYS B 1 400 ? 16.438 -27.688 -17.531 1 81.19 400 CYS B N 1
ATOM 9399 C CA . CYS B 1 400 ? 16.953 -26.594 -16.719 1 81.19 400 CYS B CA 1
ATOM 9400 C C . CYS B 1 400 ? 16.594 -26.766 -15.25 1 81.19 400 CYS B C 1
ATOM 9402 O O . CYS B 1 400 ? 15.602 -27.438 -14.938 1 81.19 400 CYS B O 1
ATOM 9404 N N . ARG B 1 401 ? 17.594 -26.359 -14.469 1 88.44 401 ARG B N 1
ATOM 9405 C CA . ARG B 1 401 ? 17.359 -26.5 -13.039 1 88.44 401 ARG B CA 1
ATOM 9406 C C . ARG B 1 401 ? 17.438 -25.141 -12.336 1 88.44 401 ARG B C 1
ATOM 9408 O O . ARG B 1 401 ? 18.188 -24.25 -12.758 1 88.44 401 ARG B O 1
ATOM 9415 N N . PHE B 1 402 ? 16.594 -25.016 -11.414 1 92.19 402 PHE B N 1
ATOM 9416 C CA . PHE B 1 402 ? 16.594 -23.875 -10.523 1 92.19 402 PHE B CA 1
ATOM 9417 C C . PHE B 1 402 ? 16.969 -24.281 -9.102 1 92.19 402 PHE B C 1
ATOM 9419 O O . PHE B 1 402 ? 16.281 -25.109 -8.492 1 92.19 402 PHE B O 1
ATOM 9426 N N . GLU B 1 403 ? 18.109 -23.703 -8.633 1 93.31 403 GLU B N 1
ATOM 9427 C CA . GLU B 1 403 ? 18.688 -24.172 -7.375 1 93.31 403 GLU B CA 1
ATOM 9428 C C . GLU B 1 403 ? 18.844 -23.016 -6.387 1 93.31 403 GLU B C 1
ATOM 9430 O O . GLU B 1 403 ? 18.703 -21.859 -6.758 1 93.31 403 GLU B O 1
ATOM 9435 N N . TYR B 1 404 ? 19.016 -23.359 -5.102 1 93.5 404 TYR B N 1
ATOM 9436 C CA . TYR B 1 404 ? 19.25 -22.375 -4.051 1 93.5 404 TYR B CA 1
ATOM 9437 C C . TYR B 1 404 ? 20.391 -22.828 -3.141 1 93.5 404 TYR B C 1
ATOM 9439 O O . TYR B 1 404 ? 20.797 -24 -3.164 1 93.5 404 TYR B O 1
ATOM 9447 N N . SER B 1 405 ? 21.031 -21.953 -2.387 1 93.44 405 SER B N 1
ATOM 9448 C CA . SER B 1 405 ? 22.109 -22.25 -1.46 1 93.44 405 SER B CA 1
ATOM 9449 C C . SER B 1 405 ? 21.719 -21.922 -0.023 1 93.44 405 SER B C 1
ATOM 9451 O O . SER B 1 405 ? 21.594 -20.75 0.349 1 93.44 405 SER B O 1
ATOM 9453 N N . PRO B 1 406 ? 21.594 -22.891 0.841 1 92.19 406 PRO B N 1
ATOM 9454 C CA . PRO B 1 406 ? 21.219 -22.656 2.234 1 92.19 406 PRO B CA 1
ATOM 9455 C C . PRO B 1 406 ? 22.25 -21.828 2.99 1 92.19 406 PRO B C 1
ATOM 9457 O O . PRO B 1 406 ? 21.906 -20.906 3.725 1 92.19 406 PRO B O 1
ATOM 9460 N N . PRO B 1 407 ? 23.562 -22.094 2.801 1 90.94 407 PRO B N 1
ATOM 9461 C CA . PRO B 1 407 ? 24.531 -21.281 3.521 1 90.94 407 PRO B CA 1
ATOM 9462 C C . PRO B 1 407 ? 24.391 -19.781 3.205 1 90.94 407 PRO B C 1
ATOM 9464 O O . PRO B 1 407 ? 24.547 -18.953 4.094 1 90.94 407 PRO B O 1
ATOM 9467 N N . ILE B 1 408 ? 24.172 -19.453 1.981 1 93.12 408 ILE B N 1
ATOM 9468 C CA . ILE B 1 408 ? 24.016 -18.062 1.603 1 93.12 408 ILE B CA 1
ATOM 9469 C C . ILE B 1 408 ? 22.766 -17.484 2.262 1 93.12 408 ILE B C 1
ATOM 9471 O O . ILE B 1 408 ? 22.797 -16.391 2.82 1 93.12 408 ILE B O 1
ATOM 9475 N N . MET B 1 409 ? 21.688 -18.25 2.24 1 94.75 409 MET B N 1
ATOM 9476 C CA . MET B 1 409 ? 20.422 -17.797 2.832 1 94.75 409 MET B CA 1
ATOM 9477 C C . MET B 1 409 ? 20.578 -17.625 4.34 1 94.75 409 MET B C 1
ATOM 9479 O O . MET B 1 409 ? 20.062 -16.656 4.906 1 94.75 409 MET B O 1
ATOM 9483 N N . PHE B 1 410 ? 21.297 -18.5 4.988 1 93.44 410 PHE B N 1
ATOM 9484 C CA . PHE B 1 410 ? 21.531 -18.375 6.422 1 93.44 410 PHE B CA 1
ATOM 9485 C C . PHE B 1 410 ? 22.375 -17.141 6.727 1 93.44 410 PHE B C 1
ATOM 9487 O O . PHE B 1 410 ? 22.125 -16.438 7.695 1 93.44 410 PHE B O 1
ATOM 9494 N N . THR B 1 411 ? 23.375 -16.922 5.926 1 93.38 411 THR B N 1
ATOM 9495 C CA . THR B 1 411 ? 24.219 -15.758 6.125 1 93.38 411 THR B CA 1
ATOM 9496 C C . THR B 1 411 ? 23.406 -14.469 6.016 1 93.38 411 THR B C 1
ATOM 9498 O O . THR B 1 411 ? 23.594 -13.547 6.809 1 93.38 411 THR B O 1
ATOM 9501 N N . ILE B 1 412 ? 22.5 -14.422 5.043 1 95 412 ILE B N 1
ATOM 9502 C CA . ILE B 1 412 ? 21.656 -13.25 4.863 1 95 412 ILE B CA 1
ATOM 9503 C C . ILE B 1 412 ? 20.766 -13.047 6.094 1 95 412 ILE B C 1
ATOM 9505 O O . ILE B 1 412 ? 20.609 -11.922 6.574 1 95 412 ILE B O 1
ATOM 9509 N N . CYS B 1 413 ? 20.25 -14.133 6.668 1 94.38 413 CYS B N 1
ATOM 9510 C CA . CYS B 1 413 ? 19.422 -14.055 7.867 1 94.38 413 CYS B CA 1
ATOM 9511 C C . CYS B 1 413 ? 20.234 -13.547 9.055 1 94.38 413 CYS B C 1
ATOM 9513 O O . CYS B 1 413 ? 19.75 -12.719 9.828 1 94.38 413 CYS B O 1
ATOM 9515 N N . ILE B 1 414 ? 21.469 -13.977 9.156 1 94.69 414 ILE B N 1
ATOM 9516 C CA . ILE B 1 414 ? 22.328 -13.57 10.258 1 94.69 414 ILE B CA 1
ATOM 9517 C C . ILE B 1 414 ? 22.656 -12.086 10.141 1 94.69 414 ILE B C 1
ATOM 9519 O O . ILE B 1 414 ? 22.594 -11.344 11.125 1 94.69 414 ILE B O 1
ATOM 9523 N N . MET B 1 415 ? 23.016 -11.695 8.984 1 95.31 415 MET B N 1
ATOM 9524 C CA . MET B 1 415 ? 23.328 -10.281 8.789 1 95.31 415 MET B CA 1
ATOM 9525 C C . MET B 1 415 ? 22.109 -9.406 9.031 1 95.31 415 MET B C 1
ATOM 9527 O O . MET B 1 415 ? 22.219 -8.328 9.617 1 95.31 415 MET B O 1
ATOM 9531 N N . ASN B 1 416 ? 20.953 -9.852 8.539 1 95.69 416 ASN B N 1
ATOM 9532 C CA . ASN B 1 416 ? 19.703 -9.156 8.812 1 95.69 416 ASN B CA 1
ATOM 9533 C C . ASN B 1 416 ? 19.422 -9.062 10.305 1 95.69 416 ASN B C 1
ATOM 9535 O O . ASN B 1 416 ? 19.016 -8.016 10.805 1 95.69 416 ASN B O 1
ATOM 9539 N N . PHE B 1 417 ? 19.719 -10.125 11.031 1 95.56 417 PHE B N 1
ATOM 9540 C CA . PHE B 1 417 ? 19.531 -10.156 12.477 1 95.56 417 PHE B CA 1
ATOM 9541 C C . PHE B 1 417 ? 20.484 -9.188 13.172 1 95.56 417 PHE B C 1
ATOM 9543 O O . PHE B 1 417 ? 20.078 -8.461 14.078 1 95.56 417 PHE B O 1
ATOM 9550 N N . ILE B 1 418 ? 21.672 -9.148 12.727 1 95.25 418 ILE B N 1
ATOM 9551 C CA . ILE B 1 418 ? 22.672 -8.242 13.297 1 95.25 418 ILE B CA 1
ATOM 9552 C C . ILE B 1 418 ? 22.234 -6.797 13.086 1 95.25 418 ILE B C 1
ATOM 9554 O O . ILE B 1 418 ? 22.297 -5.984 14.016 1 95.25 418 ILE B O 1
ATOM 9558 N N . LYS B 1 419 ? 21.75 -6.5 11.945 1 95.44 419 LYS B N 1
ATOM 9559 C CA . LYS B 1 419 ? 21.297 -5.145 11.656 1 95.44 419 LYS B CA 1
ATOM 9560 C C . LYS B 1 419 ? 20.109 -4.773 12.539 1 95.44 419 LYS B C 1
ATOM 9562 O O . LYS B 1 419 ? 20.062 -3.686 13.117 1 95.44 419 LYS B O 1
ATOM 9567 N N . ALA B 1 420 ? 19.156 -5.703 12.617 1 95.06 420 ALA B N 1
ATOM 9568 C CA . ALA B 1 420 ? 18 -5.461 13.469 1 95.06 420 ALA B CA 1
ATOM 9569 C C . ALA B 1 420 ? 18.422 -5.258 14.922 1 95.06 420 ALA B C 1
ATOM 9571 O O . ALA B 1 420 ? 17.922 -4.355 15.594 1 95.06 420 ALA B O 1
ATOM 9572 N N . PHE B 1 421 ? 19.375 -6.023 15.352 1 95.44 421 PHE B N 1
ATOM 9573 C CA . PHE B 1 421 ? 19.859 -5.957 16.719 1 95.44 421 PHE B CA 1
ATOM 9574 C C . PHE B 1 421 ? 20.547 -4.621 17 1 95.44 421 PHE B C 1
ATOM 9576 O O . PHE B 1 421 ? 20.281 -3.984 18.016 1 95.44 421 PHE B O 1
ATOM 9583 N N . ILE B 1 422 ? 21.359 -4.191 16.141 1 95.5 422 ILE B N 1
ATOM 9584 C CA . ILE B 1 422 ? 22.062 -2.922 16.297 1 95.5 422 ILE B CA 1
ATOM 9585 C C . ILE B 1 422 ? 21.062 -1.776 16.328 1 95.5 422 ILE B C 1
ATOM 9587 O O . ILE B 1 422 ? 21.172 -0.859 17.141 1 95.5 422 ILE B O 1
ATOM 9591 N N . MET B 1 423 ? 20.062 -1.804 15.477 1 95.56 423 MET B N 1
ATOM 9592 C CA . MET B 1 423 ? 19.062 -0.747 15.43 1 95.56 423 MET B CA 1
ATOM 9593 C C . MET B 1 423 ? 18.234 -0.713 16.703 1 95.56 423 MET B C 1
ATOM 9595 O O . MET B 1 423 ? 17.906 0.362 17.219 1 95.56 423 MET B O 1
ATOM 9599 N N . ILE B 1 424 ? 17.922 -1.896 17.266 1 94.25 424 ILE B N 1
ATOM 9600 C CA . ILE B 1 424 ? 17.203 -1.964 18.531 1 94.25 424 ILE B CA 1
ATOM 9601 C C . ILE B 1 424 ? 18.062 -1.396 19.656 1 94.25 424 ILE B C 1
ATOM 9603 O O . ILE B 1 424 ? 17.562 -0.668 20.516 1 94.25 424 ILE B O 1
ATOM 9607 N N . CYS B 1 425 ? 19.328 -1.64 19.594 1 93.75 425 CYS B N 1
ATOM 9608 C CA . CYS B 1 425 ? 20.266 -1.105 20.578 1 93.75 425 CYS B CA 1
ATOM 9609 C C . CYS B 1 425 ? 20.328 0.415 20.5 1 93.75 425 CYS B C 1
ATOM 9611 O O . CYS B 1 425 ? 20.359 1.096 21.531 1 93.75 425 CYS B O 1
ATOM 9613 N N . ILE B 1 426 ? 20.391 0.915 19.328 1 93.19 426 ILE B N 1
ATOM 9614 C CA . ILE B 1 426 ? 20.422 2.361 19.125 1 93.19 426 ILE B CA 1
ATOM 9615 C C . ILE B 1 426 ? 19.156 2.986 19.703 1 93.19 426 ILE B C 1
ATOM 9617 O O . ILE B 1 426 ? 19.219 3.998 20.406 1 93.19 426 ILE B O 1
ATOM 9621 N N . TRP B 1 427 ? 18.016 2.391 19.453 1 91.19 427 TRP B N 1
ATOM 9622 C CA . TRP B 1 427 ? 16.719 2.885 19.938 1 91.19 427 TRP B CA 1
ATOM 9623 C C . TRP B 1 427 ? 16.672 2.852 21.469 1 91.19 427 TRP B C 1
ATOM 9625 O O . TRP B 1 427 ? 16.266 3.828 22.109 1 91.19 427 TRP B O 1
ATOM 9635 N N . TYR B 1 428 ? 17.203 1.81 22.078 1 88.88 428 TYR B N 1
ATOM 9636 C CA . TYR B 1 428 ? 17.141 1.615 23.531 1 88.88 428 TYR B CA 1
ATOM 9637 C C . TYR B 1 428 ? 18.125 2.539 24.234 1 88.88 428 TYR B C 1
ATOM 9639 O O . TYR B 1 428 ? 17.797 3.152 25.25 1 88.88 428 TYR B O 1
ATOM 9647 N N . LEU B 1 429 ? 19.25 2.676 23.719 1 86.44 429 LEU B N 1
ATOM 9648 C CA . LEU B 1 429 ? 20.297 3.463 24.375 1 86.44 429 LEU B CA 1
ATOM 9649 C C . LEU B 1 429 ? 20.016 4.953 24.234 1 86.44 429 LEU B C 1
ATOM 9651 O O . LEU B 1 429 ? 20.406 5.742 25.109 1 86.44 429 LEU B O 1
ATOM 9655 N N . ARG B 1 430 ? 19.406 5.355 23.156 1 83 430 ARG B N 1
ATOM 9656 C CA . ARG B 1 430 ? 19.016 6.754 23.031 1 83 430 ARG B CA 1
ATOM 9657 C C . ARG B 1 430 ? 18.078 7.168 24.156 1 83 430 ARG B C 1
ATOM 9659 O O . ARG B 1 430 ? 18.219 8.25 24.719 1 83 430 ARG B O 1
ATOM 9666 N N . LYS B 1 431 ? 17.141 6.344 24.516 1 77.25 431 LYS B N 1
ATOM 9667 C CA . LYS B 1 431 ? 16.203 6.613 25.594 1 77.25 431 LYS B CA 1
ATOM 9668 C C . LYS B 1 431 ? 16.938 6.711 26.938 1 77.25 431 LYS B C 1
ATOM 9670 O O . LYS B 1 431 ? 16.609 7.562 27.766 1 77.25 431 LYS B O 1
ATOM 9675 N N . TRP B 1 432 ? 17.938 5.98 27.047 1 74.38 432 TRP B N 1
ATOM 9676 C CA . TRP B 1 432 ? 18.688 5.914 28.297 1 74.38 432 TRP B CA 1
ATOM 9677 C C . TRP B 1 432 ? 19.641 7.09 28.422 1 74.38 432 TRP B C 1
ATOM 9679 O O . TRP B 1 432 ? 19.75 7.699 29.484 1 74.38 432 TRP B O 1
ATOM 9689 N N . GLN B 1 433 ? 20.344 7.434 27.422 1 71.19 433 GLN B N 1
ATOM 9690 C CA . GLN B 1 433 ? 21.328 8.5 27.438 1 71.19 433 GLN B CA 1
ATOM 9691 C C . GLN B 1 433 ? 20.672 9.867 27.594 1 71.19 433 GLN B C 1
ATOM 9693 O O . GLN B 1 433 ? 21.25 10.781 28.188 1 71.19 433 GLN B O 1
ATOM 9698 N N . ASP B 1 434 ? 19.469 10.062 27.047 1 70.19 434 ASP B N 1
ATOM 9699 C CA . ASP B 1 434 ? 18.75 11.336 27.125 1 70.19 434 ASP B CA 1
ATOM 9700 C C . ASP B 1 434 ? 18.469 11.727 28.578 1 70.19 434 ASP B C 1
ATOM 9702 O O . ASP B 1 434 ? 18.438 12.906 28.906 1 70.19 434 ASP B O 1
ATOM 9706 N N . GLN B 1 435 ? 18.438 10.82 29.469 1 67.19 435 GLN B N 1
ATOM 9707 C CA . GLN B 1 435 ? 18.062 11.102 30.859 1 67.19 435 GLN B CA 1
ATOM 9708 C C . GLN B 1 435 ? 19.234 11.727 31.609 1 67.19 435 GLN B C 1
ATOM 9710 O O . GLN B 1 435 ? 19.016 12.547 32.531 1 67.19 435 GLN B O 1
ATOM 9715 N N . ASN B 1 436 ? 20.484 11.578 31.25 1 67.44 436 ASN B N 1
ATOM 9716 C CA . ASN B 1 436 ? 21.594 11.977 32.094 1 67.44 436 ASN B CA 1
ATOM 9717 C C . ASN B 1 436 ? 22.375 13.133 31.484 1 67.44 436 ASN B C 1
ATOM 9719 O O . ASN B 1 436 ? 23.359 13.602 32.062 1 67.44 436 ASN B O 1
ATOM 9723 N N . GLN B 1 437 ? 21.922 13.609 30.406 1 73.31 437 GLN B N 1
ATOM 9724 C CA . GLN B 1 437 ? 22.75 14.602 29.719 1 73.31 437 GLN B CA 1
ATOM 9725 C C . GLN B 1 437 ? 22.172 16 29.875 1 73.31 437 GLN B C 1
ATOM 9727 O O . GLN B 1 437 ? 20.984 16.156 30.188 1 73.31 437 GLN B O 1
ATOM 9732 N N . HIS B 1 438 ? 23.109 16.938 29.75 1 78 438 HIS B N 1
ATOM 9733 C CA . HIS B 1 438 ? 22.688 18.344 29.719 1 78 438 HIS B CA 1
ATOM 9734 C C . HIS B 1 438 ? 21.828 18.625 28.5 1 78 438 HIS B C 1
ATOM 9736 O O . HIS B 1 438 ? 21.875 17.875 27.516 1 78 438 HIS B O 1
ATOM 9742 N N . ARG B 1 439 ? 21.094 19.688 28.547 1 77.81 439 ARG B N 1
ATOM 9743 C CA . ARG B 1 439 ? 20.094 20 27.531 1 77.81 439 ARG B CA 1
ATOM 9744 C C . ARG B 1 439 ? 20.719 20.062 26.141 1 77.81 439 ARG B C 1
ATOM 9746 O O . ARG B 1 439 ? 20.219 19.438 25.203 1 77.81 439 ARG B O 1
ATOM 9753 N N . LYS B 1 440 ? 21.859 20.719 26.031 1 81.81 440 LYS B N 1
ATOM 9754 C CA . LYS B 1 440 ? 22.484 20.906 24.719 1 81.81 440 LYS B CA 1
ATOM 9755 C C . LYS B 1 440 ? 23.047 19.594 24.188 1 81.81 440 LYS B C 1
ATOM 9757 O O . LYS B 1 440 ? 23.156 19.406 22.984 1 81.81 440 LYS B O 1
ATOM 9762 N N . ALA B 1 441 ? 23.406 18.766 25.047 1 84.12 441 ALA B N 1
ATOM 9763 C CA . ALA B 1 441 ? 23.922 17.453 24.641 1 84.12 441 ALA B CA 1
ATOM 9764 C C . ALA B 1 441 ? 22.797 16.516 24.219 1 84.12 441 ALA B C 1
ATOM 9766 O O . ALA B 1 441 ? 23.016 15.562 23.484 1 84.12 441 ALA B O 1
ATOM 9767 N N . LYS B 1 442 ? 21.656 16.875 24.641 1 83.31 442 LYS B N 1
ATOM 9768 C CA . LYS B 1 442 ? 20.484 16.062 24.328 1 83.31 442 LYS B CA 1
ATOM 9769 C C . LYS B 1 442 ? 19.844 16.5 23.016 1 83.31 442 LYS B C 1
ATOM 9771 O O . LYS B 1 442 ? 19.172 15.703 22.359 1 83.31 442 LYS B O 1
ATOM 9776 N N . GLU B 1 443 ? 20.094 17.688 22.641 1 91.19 443 GLU B N 1
ATOM 9777 C CA . GLU B 1 443 ? 19.469 18.25 21.453 1 91.19 443 GLU B CA 1
ATOM 9778 C C . GLU B 1 443 ? 20.234 17.875 20.188 1 91.19 443 GLU B C 1
ATOM 9780 O O . GLU B 1 443 ? 21.234 18.5 19.859 1 91.19 443 GLU B O 1
ATOM 9785 N N . VAL B 1 444 ? 19.734 16.844 19.547 1 92.25 444 VAL B N 1
ATOM 9786 C CA . VAL B 1 444 ? 20.359 16.422 18.297 1 92.25 444 VAL B CA 1
ATOM 9787 C C . VAL B 1 444 ? 19.766 17.203 17.141 1 92.25 444 VAL B C 1
ATOM 9789 O O . VAL B 1 444 ? 18.547 17.391 17.047 1 92.25 444 VAL B O 1
ATOM 9792 N N . LEU B 1 445 ? 20.562 17.703 16.266 1 95.62 445 LEU B N 1
ATOM 9793 C CA . LEU B 1 445 ? 20.141 18.484 15.109 1 95.62 445 LEU B CA 1
ATOM 9794 C C . LEU B 1 445 ? 20.016 17.625 13.859 1 95.62 445 LEU B C 1
ATOM 9796 O O . LEU B 1 445 ? 20.906 17.641 13 1 95.62 445 LEU B O 1
ATOM 9800 N N . TYR B 1 446 ? 18.938 16.969 13.766 1 93.38 446 TYR B N 1
ATOM 9801 C CA . TYR B 1 446 ? 18.703 16.062 12.648 1 93.38 446 TYR B CA 1
ATOM 9802 C C . TYR B 1 446 ? 18.344 16.844 11.383 1 93.38 446 TYR B C 1
ATOM 9804 O O . TYR B 1 446 ? 18.75 16.469 10.281 1 93.38 446 TYR B O 1
ATOM 9812 N N . THR B 1 447 ? 17.469 17.875 11.547 1 94.31 447 THR B N 1
ATOM 9813 C CA . THR B 1 447 ? 16.922 18.609 10.414 1 94.31 447 THR B CA 1
ATOM 9814 C C . THR B 1 447 ? 17.375 20.062 10.461 1 94.31 447 THR B C 1
ATOM 9816 O O . THR B 1 447 ? 17.906 20.531 11.469 1 94.31 447 THR B O 1
ATOM 9819 N N . LEU B 1 448 ? 17.188 20.719 9.352 1 96.06 448 LEU B N 1
ATOM 9820 C CA . LEU B 1 448 ? 17.453 22.141 9.281 1 96.06 448 LEU B CA 1
ATOM 9821 C C . LEU B 1 448 ? 16.625 22.906 10.312 1 96.06 448 LEU B C 1
ATOM 9823 O O . LEU B 1 448 ? 17.109 23.812 10.969 1 96.06 448 LEU B O 1
ATOM 9827 N N . GLY B 1 449 ? 15.359 22.453 10.469 1 96.44 449 GLY B N 1
ATOM 9828 C CA . GLY B 1 449 ? 14.477 23.094 11.445 1 96.44 449 GLY B CA 1
ATOM 9829 C C . GLY B 1 449 ? 14.984 22.969 12.867 1 96.44 449 GLY B C 1
ATOM 9830 O O . GLY B 1 449 ? 14.828 23.891 13.672 1 96.44 449 GLY B O 1
ATOM 9831 N N . ASP B 1 450 ? 15.586 21.891 13.211 1 96.12 450 ASP B N 1
ATOM 9832 C CA . ASP B 1 450 ? 16.188 21.719 14.531 1 96.12 450 ASP B CA 1
ATOM 9833 C C . ASP B 1 450 ? 17.297 22.734 14.766 1 96.12 450 ASP B C 1
ATOM 9835 O O . ASP B 1 450 ? 17.391 23.328 15.852 1 96.12 450 ASP B O 1
ATOM 9839 N N . ALA B 1 451 ? 18.094 22.875 13.766 1 97.5 451 ALA B N 1
ATOM 9840 C CA . ALA B 1 451 ? 19.203 23.812 13.883 1 97.5 451 ALA B CA 1
ATOM 9841 C C . ALA B 1 451 ? 18.719 25.25 14.047 1 97.5 451 ALA B C 1
ATOM 9843 O O . ALA B 1 451 ? 19.172 25.969 14.93 1 97.5 451 ALA B O 1
ATOM 9844 N N . ILE B 1 452 ? 17.797 25.656 13.234 1 97.62 452 ILE B N 1
ATOM 9845 C CA . ILE B 1 452 ? 17.266 27.016 13.297 1 97.62 452 ILE B CA 1
ATOM 9846 C C . ILE B 1 452 ? 16.609 27.25 14.664 1 97.62 452 ILE B C 1
ATOM 9848 O O . ILE B 1 452 ? 16.859 28.281 15.297 1 97.62 452 ILE B O 1
ATOM 9852 N N . ALA B 1 453 ? 15.812 26.266 15.078 1 96.94 453 ALA B N 1
ATOM 9853 C CA . ALA B 1 453 ? 15.156 26.391 16.375 1 96.94 453 ALA B CA 1
ATOM 9854 C C . ALA B 1 453 ? 16.172 26.531 17.5 1 96.94 453 ALA B C 1
ATOM 9856 O O . ALA B 1 453 ? 16.031 27.375 18.391 1 96.94 453 ALA B O 1
ATOM 9857 N N . SER B 1 454 ? 17.219 25.734 17.469 1 96.81 454 SER B N 1
ATOM 9858 C CA . SER B 1 454 ? 18.25 25.734 18.5 1 96.81 454 SER B CA 1
ATOM 9859 C C . SER B 1 454 ? 19.031 27.062 18.484 1 96.81 454 SER B C 1
ATOM 9861 O O . SER B 1 454 ? 19.266 27.656 19.547 1 96.81 454 SER B O 1
ATOM 9863 N N . PHE B 1 455 ? 19.391 27.594 17.344 1 97.5 455 PHE B N 1
ATOM 9864 C CA . PHE B 1 455 ? 20.203 28.797 17.219 1 97.5 455 PHE B CA 1
ATOM 9865 C C . PHE B 1 455 ? 19.359 30.031 17.547 1 97.5 455 PHE B C 1
ATOM 9867 O O . PHE B 1 455 ? 19.891 31.047 18.016 1 97.5 455 PHE B O 1
ATOM 9874 N N . MET B 1 456 ? 18.047 29.953 17.266 1 96.81 456 MET B N 1
ATOM 9875 C CA . MET B 1 456 ? 17.172 31.047 17.656 1 96.81 456 MET B CA 1
ATOM 9876 C C . MET B 1 456 ? 17.047 31.141 19.172 1 96.81 456 MET B C 1
ATOM 9878 O O . MET B 1 456 ? 17.031 32.219 19.734 1 96.81 456 MET B O 1
ATOM 9882 N N . ARG B 1 457 ? 16.953 29.953 19.781 1 94.69 457 ARG B N 1
ATOM 9883 C CA . ARG B 1 457 ? 16.812 29.891 21.234 1 94.69 457 ARG B CA 1
ATOM 9884 C C . ARG B 1 457 ? 18.094 30.328 21.922 1 94.69 457 ARG B C 1
ATOM 9886 O O . ARG B 1 457 ? 18.047 31.094 22.891 1 94.69 457 ARG B O 1
ATOM 9893 N N . ASP B 1 458 ? 19.219 29.734 21.438 1 94.94 458 ASP B N 1
ATOM 9894 C CA . ASP B 1 458 ? 20.547 30.047 21.953 1 94.94 458 ASP B CA 1
ATOM 9895 C C . ASP B 1 458 ? 21.484 30.438 20.828 1 94.94 458 ASP B C 1
ATOM 9897 O O . ASP B 1 458 ? 22.203 29.594 20.297 1 94.94 458 ASP B O 1
ATOM 9901 N N . PRO B 1 459 ? 21.5 31.781 20.547 1 95.38 459 PRO B N 1
ATOM 9902 C CA . PRO B 1 459 ? 22.328 32.219 19.422 1 95.38 459 PRO B CA 1
ATOM 9903 C C . PRO B 1 459 ? 23.812 31.922 19.625 1 95.38 459 PRO B C 1
ATOM 9905 O O . PRO B 1 459 ? 24.297 31.938 20.766 1 95.38 459 PRO B O 1
ATOM 9908 N N . CYS B 1 460 ? 24.469 31.641 18.578 1 94 460 CYS B N 1
ATOM 9909 C CA . CYS B 1 460 ? 25.906 31.344 18.578 1 94 460 CYS B CA 1
ATOM 9910 C C . CYS B 1 460 ? 26.719 32.625 18.625 1 94 460 CYS B C 1
ATOM 9912 O O . CYS B 1 460 ? 26.578 33.5 17.75 1 94 460 CYS B O 1
ATOM 9914 N N . ASP B 1 461 ? 27.625 32.688 19.484 1 91.06 461 ASP B N 1
ATOM 9915 C CA . ASP B 1 461 ? 28.422 33.906 19.672 1 91.06 461 ASP B CA 1
ATOM 9916 C C . ASP B 1 461 ? 29.391 34.094 18.516 1 91.06 461 ASP B C 1
ATOM 9918 O O . ASP B 1 461 ? 29.719 35.25 18.156 1 91.06 461 ASP B O 1
ATOM 9922 N N . GLN B 1 462 ? 29.797 33.094 17.891 1 91.81 462 GLN B N 1
ATOM 9923 C CA . GLN B 1 462 ? 30.812 33.156 16.844 1 91.81 462 GLN B CA 1
ATOM 9924 C C . GLN B 1 462 ? 30.25 33.75 15.562 1 91.81 462 GLN B C 1
ATOM 9926 O O . GLN B 1 462 ? 31 34.188 14.688 1 91.81 462 GLN B O 1
ATOM 9931 N N . THR B 1 463 ? 28.938 33.781 15.414 1 93.81 463 THR B N 1
ATOM 9932 C CA . THR B 1 463 ? 28.359 34.219 14.156 1 93.81 463 THR B CA 1
ATOM 9933 C C . THR B 1 463 ? 27.516 35.469 14.352 1 93.81 463 THR B C 1
ATOM 9935 O O . THR B 1 463 ? 26.672 35.812 13.516 1 93.81 463 THR B O 1
ATOM 9938 N N . LYS B 1 464 ? 27.734 36.156 15.391 1 92.44 464 LYS B N 1
ATOM 9939 C CA . LYS B 1 464 ? 27.016 37.375 15.664 1 92.44 464 LYS B CA 1
ATOM 9940 C C . LYS B 1 464 ? 27.312 38.438 14.594 1 92.44 464 LYS B C 1
ATOM 9942 O O . LYS B 1 464 ? 28.453 38.594 14.172 1 92.44 464 LYS B O 1
ATOM 9947 N N . ASP B 1 465 ? 26.328 39.094 14.039 1 90.75 465 ASP B N 1
ATOM 9948 C CA . ASP B 1 465 ? 26.391 40.188 13.094 1 90.75 465 ASP B CA 1
ATOM 9949 C C . ASP B 1 465 ? 26.875 39.719 11.727 1 90.75 465 ASP B C 1
ATOM 9951 O O . ASP B 1 465 ? 27.516 40.5 11 1 90.75 465 ASP B O 1
ATOM 9955 N N . LEU B 1 466 ? 26.703 38.438 11.438 1 92.31 466 LEU B N 1
ATOM 9956 C CA . LEU B 1 466 ? 27.078 37.875 10.148 1 92.31 466 LEU B CA 1
ATOM 9957 C C . LEU B 1 466 ? 25.859 37.312 9.422 1 92.31 466 LEU B C 1
ATOM 9959 O O . LEU B 1 466 ? 25.922 36.25 8.82 1 92.31 466 LEU B O 1
ATOM 9963 N N . GLY B 1 467 ? 24.797 37.938 9.453 1 90.81 467 GLY B N 1
ATOM 9964 C CA . GLY B 1 467 ? 23.516 37.469 9 1 90.81 467 GLY B CA 1
ATOM 9965 C C . GLY B 1 467 ? 23.469 37.188 7.504 1 90.81 467 GLY B C 1
ATOM 9966 O O . GLY B 1 467 ? 22.688 36.344 7.039 1 90.81 467 GLY B O 1
ATOM 9967 N N . LEU B 1 468 ? 24.359 37.781 6.676 1 92.25 468 LEU B N 1
ATOM 9968 C CA . LEU B 1 468 ? 24.344 37.625 5.227 1 92.25 468 LEU B CA 1
ATOM 9969 C C . LEU B 1 468 ? 25.484 36.719 4.758 1 92.25 468 LEU B C 1
ATOM 9971 O O . LEU B 1 468 ? 25.75 36.625 3.561 1 92.25 468 LEU B O 1
ATOM 9975 N N . SER B 1 469 ? 26.125 36.031 5.688 1 92.06 469 SER B N 1
ATOM 9976 C CA . SER B 1 469 ? 27.234 35.156 5.328 1 92.06 469 SER B CA 1
ATOM 9977 C C . SER B 1 469 ? 26.734 33.906 4.609 1 92.06 469 SER B C 1
ATOM 9979 O O . SER B 1 469 ? 25.625 33.438 4.852 1 92.06 469 SER B O 1
ATOM 9981 N N . THR B 1 470 ? 27.516 33.438 3.688 1 92.5 470 THR B N 1
ATOM 9982 C CA . THR B 1 470 ? 27.219 32.219 2.93 1 92.5 470 THR B CA 1
ATOM 9983 C C . THR B 1 470 ? 28.156 31.094 3.352 1 92.5 470 THR B C 1
ATOM 9985 O O . THR B 1 4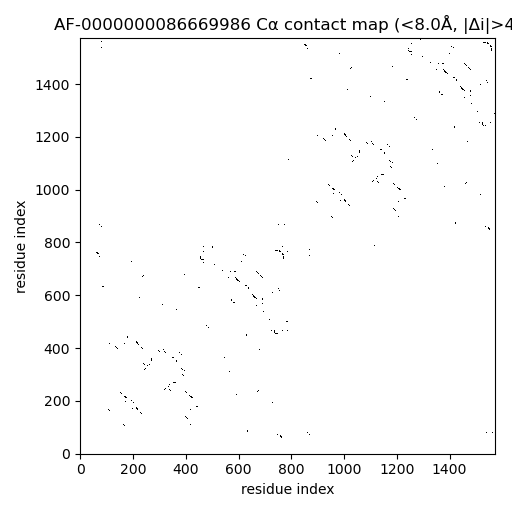70 ? 29.062 31.297 4.156 1 92.5 470 THR B O 1
ATOM 9988 N N . LYS B 1 471 ? 27.906 29.938 2.832 1 93.75 471 LYS B N 1
ATOM 9989 C CA . LYS B 1 471 ? 28.75 28.781 3.152 1 93.75 471 LYS B CA 1
ATOM 9990 C C . LYS B 1 471 ? 30.188 29.016 2.723 1 93.75 471 LYS B C 1
ATOM 9992 O O . LYS B 1 471 ? 31.125 28.547 3.383 1 93.75 471 LYS B O 1
ATOM 9997 N N . SER B 1 472 ? 30.406 29.734 1.629 1 90.69 472 SER B N 1
ATOM 9998 C CA . SER B 1 472 ? 31.734 29.938 1.075 1 90.69 472 SER B CA 1
ATOM 9999 C C . SER B 1 472 ? 32.594 30.812 1.994 1 90.69 472 SER B C 1
ATOM 10001 O O . SER B 1 472 ? 33.812 30.719 1.97 1 90.69 472 SER B O 1
ATOM 10003 N N . ASP B 1 473 ? 31.953 31.594 2.832 1 90.69 473 ASP B N 1
ATOM 10004 C CA . ASP B 1 473 ? 32.656 32.5 3.744 1 90.69 473 ASP B CA 1
ATOM 10005 C C . ASP B 1 473 ? 33.312 31.703 4.883 1 90.69 473 ASP B C 1
ATOM 10007 O O . ASP B 1 473 ? 34.25 32.188 5.527 1 90.69 473 ASP B O 1
ATOM 10011 N N . PHE B 1 474 ? 32.812 30.547 5.078 1 91.56 474 PHE B N 1
ATOM 10012 C CA . PHE B 1 474 ? 33.281 29.781 6.234 1 91.56 474 PHE B CA 1
ATOM 10013 C C . PHE B 1 474 ? 34.156 28.609 5.797 1 91.56 474 PHE B C 1
ATOM 10015 O O . PHE B 1 474 ? 34.562 27.797 6.621 1 91.56 474 PHE B O 1
ATOM 10022 N N . LEU B 1 475 ? 34.375 28.484 4.52 1 88.38 475 LEU B N 1
ATOM 10023 C CA . LEU B 1 475 ? 35.188 27.391 4.023 1 88.38 475 LEU B CA 1
ATOM 10024 C C . LEU B 1 475 ? 36.656 27.656 4.262 1 88.38 475 LEU B C 1
ATOM 10026 O O . LEU B 1 475 ? 37.125 28.812 4.141 1 88.38 475 LEU B O 1
ATOM 10030 N N . THR B 1 476 ? 37.281 26.625 4.676 1 79.69 476 THR B N 1
ATOM 10031 C CA . THR B 1 476 ? 38.75 26.734 4.855 1 79.69 476 THR B CA 1
ATOM 10032 C C . THR B 1 476 ? 39.469 26.656 3.512 1 79.69 476 THR B C 1
ATOM 10034 O O . THR B 1 476 ? 39.031 25.922 2.617 1 79.69 476 THR B O 1
ATOM 10037 N N . THR B 1 477 ? 40.188 27.703 3.166 1 69 477 THR B N 1
ATOM 10038 C CA . THR B 1 477 ? 40.906 27.734 1.902 1 69 477 THR B CA 1
ATOM 10039 C C . THR B 1 477 ? 42.344 27.281 2.1 1 69 477 THR B C 1
ATOM 10041 O O . THR B 1 477 ? 42.906 27.391 3.201 1 69 477 THR B O 1
ATOM 10044 N N . ARG B 1 478 ? 42.781 26.25 1.28 1 64.5 478 ARG B N 1
ATOM 10045 C CA . ARG B 1 478 ? 44.188 25.891 1.247 1 64.5 478 ARG B CA 1
ATOM 10046 C C . ARG B 1 478 ? 44.969 26.75 0.244 1 64.5 478 ARG B C 1
ATOM 10048 O O . ARG B 1 478 ? 44.594 26.828 -0.925 1 64.5 478 ARG B O 1
ATOM 10055 N N . LYS B 1 479 ? 45.656 27.766 0.61 1 56.19 479 LYS B N 1
ATOM 10056 C CA . LYS B 1 479 ? 46.5 28.469 -0.34 1 56.19 479 LYS B CA 1
ATOM 10057 C C . LYS B 1 479 ? 47.562 27.547 -0.935 1 56.19 479 LYS B C 1
ATOM 10059 O O . LYS B 1 479 ? 48.031 26.625 -0.265 1 56.19 479 LYS B O 1
ATOM 10064 N N . TRP B 1 480 ? 47.625 27.656 -2.207 1 53.09 480 TRP B N 1
ATOM 10065 C CA . TRP B 1 480 ? 48.594 26.844 -2.953 1 53.09 480 TRP B CA 1
ATOM 10066 C C . TRP B 1 480 ? 49.969 26.828 -2.258 1 53.09 480 TRP B C 1
ATOM 10068 O O . TRP B 1 480 ? 50.625 25.797 -2.205 1 53.09 480 TRP B O 1
ATOM 10078 N N . LYS B 1 481 ? 50.438 27.984 -1.937 1 53.06 481 LYS B N 1
ATOM 10079 C CA . LYS B 1 481 ? 51.781 28.062 -1.399 1 53.06 481 LYS B CA 1
ATOM 10080 C C . LYS B 1 481 ? 51.906 27.297 -0.088 1 53.06 481 LYS B C 1
ATOM 10082 O O . LYS B 1 481 ? 52.938 26.703 0.19 1 53.06 481 LYS B O 1
ATOM 10087 N N . ASP B 1 482 ? 51.031 27.5 0.81 1 52.84 482 ASP B N 1
ATOM 10088 C CA . ASP B 1 482 ? 51.062 26.812 2.1 1 52.84 482 ASP B CA 1
ATOM 10089 C C . ASP B 1 482 ? 50.125 25.609 2.135 1 52.84 482 ASP B C 1
ATOM 10091 O O . ASP B 1 482 ? 49.062 25.688 2.742 1 52.84 482 ASP B O 1
ATOM 10095 N N . ARG B 1 483 ? 50.125 24.797 1.172 1 51.94 483 ARG B N 1
ATOM 10096 C CA . ARG B 1 483 ? 49.281 23.719 0.679 1 51.94 483 ARG B CA 1
ATOM 10097 C C . ARG B 1 483 ? 48.781 22.859 1.828 1 51.94 483 ARG B C 1
ATOM 10099 O O . ARG B 1 483 ? 47.688 22.297 1.755 1 51.94 483 ARG B O 1
ATOM 10106 N N . LEU B 1 484 ? 49.594 22.594 2.861 1 56.59 484 LEU B N 1
ATOM 10107 C CA . LEU B 1 484 ? 49.281 21.578 3.852 1 56.59 484 LEU B CA 1
ATOM 10108 C C . LEU B 1 484 ? 48.531 22.156 5.035 1 56.59 484 LEU B C 1
ATOM 10110 O O . LEU B 1 484 ? 48 21.406 5.871 1 56.59 484 LEU B O 1
ATOM 10114 N N . LYS B 1 485 ? 48.594 23.484 5.242 1 60.47 485 LYS B N 1
ATOM 10115 C CA . LYS B 1 485 ? 47.906 23.953 6.457 1 60.47 485 LYS B CA 1
ATOM 10116 C C . LYS B 1 485 ? 46.594 24.609 6.133 1 60.47 485 LYS B C 1
ATOM 10118 O O . LYS B 1 485 ? 46.5 25.5 5.277 1 60.47 485 LYS B O 1
ATOM 10123 N N . LYS B 1 486 ? 45.438 24.125 6.605 1 66.19 486 LYS B N 1
ATOM 10124 C CA . LYS B 1 486 ? 44.125 24.703 6.473 1 66.19 486 LYS B CA 1
ATOM 10125 C C . LYS B 1 486 ? 44.031 26.078 7.148 1 66.19 486 LYS B C 1
ATOM 10127 O O . LYS B 1 486 ? 44.438 26.219 8.312 1 66.19 486 LYS B O 1
ATOM 10132 N N . GLN B 1 487 ? 43.844 27.141 6.395 1 75.75 487 GLN B N 1
ATOM 10133 C CA . GLN B 1 487 ? 43.719 28.469 6.977 1 75.75 487 GLN B CA 1
ATOM 10134 C C . GLN B 1 487 ? 42.281 28.703 7.496 1 75.75 487 GLN B C 1
ATOM 10136 O O . GLN B 1 487 ? 41.312 28.281 6.875 1 75.75 487 GLN B O 1
ATOM 10141 N N . ILE B 1 488 ? 42.25 29.266 8.688 1 79.69 488 ILE B N 1
ATOM 10142 C CA . ILE B 1 488 ? 41 29.625 9.305 1 79.69 488 ILE B CA 1
ATOM 10143 C C . ILE B 1 488 ? 40.312 30.719 8.484 1 79.69 488 ILE B C 1
ATOM 10145 O O . ILE B 1 488 ? 40.969 31.641 8.008 1 79.69 488 ILE B O 1
ATOM 10149 N N . PRO B 1 489 ? 39.062 30.562 8.312 1 84.56 489 PRO B N 1
ATOM 10150 C CA . PRO B 1 489 ? 38.344 31.594 7.57 1 84.56 489 PRO B CA 1
ATOM 10151 C C . PRO B 1 489 ? 38.531 33 8.164 1 84.56 489 PRO B C 1
ATOM 10153 O O . PRO B 1 489 ? 38.406 33.156 9.383 1 84.56 489 PRO B O 1
ATOM 10156 N N . VAL B 1 490 ? 38.75 33.969 7.332 1 80.31 490 VAL B N 1
ATOM 10157 C CA . VAL B 1 490 ? 39.062 35.344 7.715 1 80.31 490 VAL B CA 1
ATOM 10158 C C . VAL B 1 490 ? 37.906 35.938 8.5 1 80.31 490 VAL B C 1
ATOM 10160 O O . VAL B 1 490 ? 38.125 36.688 9.453 1 80.31 490 VAL B O 1
ATOM 10163 N N . ILE B 1 491 ? 36.781 35.531 8.141 1 85.31 491 ILE B N 1
ATOM 10164 C CA . ILE B 1 491 ? 35.562 36.094 8.727 1 85.31 491 ILE B CA 1
ATOM 10165 C C . ILE B 1 491 ? 35.469 35.719 10.203 1 85.31 491 ILE B C 1
ATOM 10167 O O . ILE B 1 491 ? 34.875 36.438 11 1 85.31 491 ILE B O 1
ATOM 10171 N N . LEU B 1 492 ? 36.062 34.656 10.602 1 86.19 492 LEU B N 1
ATOM 10172 C CA . LEU B 1 492 ? 35.969 34.156 11.977 1 86.19 492 LEU B CA 1
ATOM 10173 C C . LEU B 1 492 ? 37.125 34.688 12.82 1 86.19 492 LEU B C 1
ATOM 10175 O O . LEU B 1 492 ? 37.125 34.594 14.047 1 86.19 492 LEU B O 1
ATOM 10179 N N . GLU B 1 493 ? 38.125 35.281 12.203 1 78.56 493 GLU B N 1
ATOM 10180 C CA . GLU B 1 493 ? 39.25 35.844 12.922 1 78.56 493 GLU B CA 1
ATOM 10181 C C . GLU B 1 493 ? 38.938 37.219 13.477 1 78.56 493 GLU B C 1
ATOM 10183 O O . GLU B 1 493 ? 39.406 37.562 14.57 1 78.56 493 GLU B O 1
ATOM 10188 N N . GLU B 1 494 ? 38.125 38 12.781 1 71.81 494 GLU B N 1
ATOM 10189 C CA . GLU B 1 494 ? 37.812 39.344 13.203 1 71.81 494 GLU B CA 1
ATOM 10190 C C . GLU B 1 494 ? 36.562 39.375 14.086 1 71.81 494 GLU B C 1
ATOM 10192 O O . GLU B 1 494 ? 35.438 39.312 13.586 1 71.81 494 GLU B O 1
ATOM 10197 N N . THR B 1 495 ? 36.531 39.281 15.445 1 66.25 495 THR B N 1
ATOM 10198 C CA . THR B 1 495 ? 35.375 39.156 16.328 1 66.25 495 THR B CA 1
ATOM 10199 C C . THR B 1 495 ? 34.844 40.531 16.688 1 66.25 495 THR B C 1
ATOM 10201 O O . THR B 1 495 ? 33.625 40.688 16.922 1 66.25 495 THR B O 1
ATOM 10204 N N . ASN B 1 496 ? 35.531 41.656 16.875 1 62.09 496 ASN B N 1
ATOM 10205 C CA . ASN B 1 496 ? 35.125 42.906 17.516 1 62.09 496 ASN B CA 1
ATOM 10206 C C . ASN B 1 496 ? 34.531 43.875 16.5 1 62.09 496 ASN B C 1
ATOM 10208 O O . ASN B 1 496 ? 33.656 44.656 16.828 1 62.09 496 ASN B O 1
ATOM 10212 N N . ASN B 1 497 ? 35.031 43.906 15.219 1 65.88 497 ASN B N 1
ATOM 10213 C CA . ASN B 1 497 ? 34.562 44.938 14.312 1 65.88 497 ASN B CA 1
ATOM 10214 C C . ASN B 1 497 ? 34.125 44.375 12.961 1 65.88 497 ASN B C 1
ATOM 10216 O O . ASN B 1 497 ? 34.75 44.656 11.945 1 65.88 497 ASN B O 1
ATOM 10220 N N . ARG B 1 498 ? 32.938 43.562 13.102 1 82.06 498 ARG B N 1
ATOM 10221 C CA . ARG B 1 498 ? 32.5 42.938 11.859 1 82.06 498 ARG B CA 1
ATOM 10222 C C . ARG B 1 498 ? 31.688 43.938 11.023 1 82.06 498 ARG B C 1
ATOM 10224 O O . ARG B 1 498 ? 30.812 44.625 11.539 1 82.06 498 ARG B O 1
ATOM 10231 N N . THR B 1 499 ? 32.125 44.25 9.844 1 80.5 499 THR B N 1
ATOM 10232 C CA . THR B 1 499 ? 31.484 45.188 8.93 1 80.5 499 THR B CA 1
ATOM 10233 C C . THR B 1 499 ? 30.266 44.531 8.266 1 80.5 499 THR B C 1
ATOM 10235 O O . THR B 1 499 ? 30.266 43.312 8.008 1 80.5 499 THR B O 1
ATOM 10238 N N . ALA B 1 500 ? 29.297 45.344 8.109 1 88.75 500 ALA B N 1
ATOM 10239 C CA . ALA B 1 500 ? 28.078 44.906 7.414 1 88.75 500 ALA B CA 1
ATOM 10240 C C . ALA B 1 500 ? 28.391 44.531 5.961 1 88.75 500 ALA B C 1
ATOM 10242 O O . ALA B 1 500 ? 29.281 45.125 5.344 1 88.75 500 ALA B O 1
ATOM 10243 N N . LYS B 1 501 ? 27.75 43.531 5.496 1 90.12 501 LYS B N 1
ATOM 10244 C CA . LYS B 1 501 ? 27.938 43.094 4.125 1 90.12 501 LYS B CA 1
ATOM 10245 C C . LYS B 1 501 ? 26.844 43.625 3.207 1 90.12 501 LYS B C 1
ATOM 10247 O O . LYS B 1 501 ? 25.688 43.75 3.617 1 90.12 501 LYS B O 1
ATOM 10252 N N . GLU B 1 502 ? 27.281 43.875 1.989 1 91.38 502 GLU B N 1
ATOM 10253 C CA . GLU B 1 502 ? 26.312 44.344 0.995 1 91.38 502 GLU B CA 1
ATOM 10254 C C . GLU B 1 502 ? 25.484 43.188 0.448 1 91.38 502 GLU B C 1
ATOM 10256 O O . GLU B 1 502 ? 26.016 42.094 0.183 1 91.38 502 GLU B O 1
ATOM 10261 N N . PHE B 1 503 ? 24.234 43.438 0.361 1 92.12 503 PHE B N 1
ATOM 10262 C CA . PHE B 1 503 ? 23.328 42.406 -0.134 1 92.12 503 PHE B CA 1
ATOM 10263 C C . PHE B 1 503 ? 23.266 42.438 -1.656 1 92.12 503 PHE B C 1
ATOM 10265 O O . PHE B 1 503 ? 23.047 43.5 -2.254 1 92.12 503 PHE B O 1
ATOM 10272 N N . PHE B 1 504 ? 23.547 41.25 -2.297 1 88.5 504 PHE B N 1
ATOM 10273 C CA . PHE B 1 504 ? 23.359 41.031 -3.727 1 88.5 504 PHE B CA 1
ATOM 10274 C C . PHE B 1 504 ? 22.625 39.719 -3.982 1 88.5 504 PHE B C 1
ATOM 10276 O O . PHE B 1 504 ? 23.031 38.656 -3.5 1 88.5 504 PHE B O 1
ATOM 10283 N N . SER B 1 505 ? 21.406 39.906 -4.613 1 86.81 505 SER B N 1
ATOM 10284 C CA . SER B 1 505 ? 20.641 38.688 -4.949 1 86.81 505 SER B CA 1
ATOM 10285 C C . SER B 1 505 ? 21.25 37.969 -6.141 1 86.81 505 SER B C 1
ATOM 10287 O O . SER B 1 505 ? 21.391 38.531 -7.223 1 86.81 505 SER B O 1
ATOM 10289 N N . THR B 1 506 ? 21.844 36.844 -5.988 1 83.75 506 THR B N 1
ATOM 10290 C CA . THR B 1 506 ? 22.391 36.031 -7.078 1 83.75 506 THR B CA 1
ATOM 10291 C C . THR B 1 506 ? 21.734 34.656 -7.121 1 83.75 506 THR B C 1
ATOM 10293 O O . THR B 1 506 ? 21.891 33.844 -6.191 1 83.75 506 THR B O 1
ATOM 10296 N N . ALA B 1 507 ? 20.953 34.5 -8.18 1 88.38 507 ALA B N 1
ATOM 10297 C CA . ALA B 1 507 ? 20.344 33.188 -8.359 1 88.38 507 ALA B CA 1
ATOM 10298 C C . ALA B 1 507 ? 21.391 32.125 -8.695 1 88.38 507 ALA B C 1
ATOM 10300 O O . ALA B 1 507 ? 22.203 32.312 -9.617 1 88.38 507 ALA B O 1
ATOM 10301 N N . LYS B 1 508 ? 21.562 31.188 -7.816 1 92.31 508 LYS B N 1
ATOM 10302 C CA . LYS B 1 508 ? 22.484 30.078 -8.047 1 92.31 508 LYS B CA 1
ATOM 10303 C C . LYS B 1 508 ? 21.75 28.797 -8.352 1 92.31 508 LYS B C 1
ATOM 10305 O O . LYS B 1 508 ? 20.547 28.672 -8.062 1 92.31 508 LYS B O 1
ATOM 10310 N N . GLN B 1 509 ? 22.438 27.922 -8.977 1 95.94 509 GLN B N 1
ATOM 10311 C CA . GLN B 1 509 ? 21.859 26.625 -9.32 1 95.94 509 GLN B CA 1
ATOM 10312 C C . GLN B 1 509 ? 21.969 25.641 -8.156 1 95.94 509 GLN B C 1
ATOM 10314 O O . GLN B 1 509 ? 22.781 25.844 -7.258 1 95.94 509 GLN B O 1
ATOM 10319 N N . TRP B 1 510 ? 21.125 24.609 -8.172 1 96.62 510 TRP B N 1
ATOM 10320 C CA . TRP B 1 510 ? 21.109 23.609 -7.098 1 96.62 510 TRP B CA 1
ATOM 10321 C C . TRP B 1 510 ? 22.484 22.953 -6.961 1 96.62 510 TRP B C 1
ATOM 10323 O O . TRP B 1 510 ? 22.891 22.594 -5.855 1 96.62 510 TRP B O 1
ATOM 10333 N N . ARG B 1 511 ? 23.234 22.797 -8.039 1 95.62 511 ARG B N 1
ATOM 10334 C CA . ARG B 1 511 ? 24.531 22.109 -8.023 1 95.62 511 ARG B CA 1
ATOM 10335 C C . ARG B 1 511 ? 25.531 22.859 -7.152 1 95.62 511 ARG B C 1
ATOM 10337 O O . ARG B 1 511 ? 26.484 22.281 -6.652 1 95.62 511 ARG B O 1
ATOM 10344 N N . SER B 1 512 ? 25.297 24.125 -6.938 1 94.88 512 SER B N 1
ATOM 10345 C CA . SER B 1 512 ? 26.234 24.938 -6.168 1 94.88 512 SER B CA 1
ATOM 10346 C C . SER B 1 512 ? 26.094 24.672 -4.672 1 94.88 512 SER B C 1
ATOM 10348 O O . SER B 1 512 ? 26.953 25.062 -3.887 1 94.88 512 SER B O 1
ATOM 10350 N N . ALA B 1 513 ? 25 24.047 -4.289 1 95.69 513 ALA B N 1
ATOM 10351 C CA . ALA B 1 513 ? 24.797 23.734 -2.879 1 95.69 513 ALA B CA 1
ATOM 10352 C C . ALA B 1 513 ? 25.781 22.672 -2.41 1 95.69 513 ALA B C 1
ATOM 10354 O O . ALA B 1 513 ? 26.172 22.641 -1.242 1 95.69 513 ALA B O 1
ATOM 10355 N N . ALA B 1 514 ? 26.156 21.797 -3.318 1 95.12 514 ALA B N 1
ATOM 10356 C CA . ALA B 1 514 ? 27.078 20.719 -2.979 1 95.12 514 ALA B CA 1
ATOM 10357 C C . ALA B 1 514 ? 28.516 21.125 -3.303 1 95.12 514 ALA B C 1
ATOM 10359 O O . ALA B 1 514 ? 28.75 21.938 -4.195 1 95.12 514 ALA B O 1
ATOM 10360 N N . SER B 1 515 ? 29.406 20.625 -2.549 1 92.19 515 SER B N 1
ATOM 10361 C CA . SER B 1 515 ? 30.828 20.891 -2.783 1 92.19 515 SER B CA 1
ATOM 10362 C C . SER B 1 515 ? 31.328 20.172 -4.031 1 92.19 515 SER B C 1
ATOM 10364 O O . SER B 1 515 ? 30.688 19.234 -4.516 1 92.19 515 SER B O 1
ATOM 10366 N N . PHE B 1 516 ? 32.406 20.594 -4.504 1 91.94 516 PHE B N 1
ATOM 10367 C CA . PHE B 1 516 ? 33.031 19.969 -5.668 1 91.94 516 PHE B CA 1
ATOM 10368 C C . PHE B 1 516 ? 33.469 18.547 -5.352 1 91.94 516 PHE B C 1
ATOM 10370 O O . PHE B 1 516 ? 33.344 17.641 -6.195 1 91.94 516 PHE B O 1
ATOM 10377 N N . LYS B 1 517 ? 33.938 18.328 -4.219 1 90.62 517 LYS B N 1
ATOM 10378 C CA . LYS B 1 517 ? 34.375 17 -3.822 1 90.62 517 LYS B CA 1
ATOM 10379 C C . LYS B 1 517 ? 33.219 16.016 -3.852 1 90.62 517 LYS B C 1
ATOM 10381 O O . LYS B 1 517 ? 33.375 14.875 -4.312 1 90.62 517 LYS B O 1
ATOM 10386 N N . ARG B 1 518 ? 32.062 16.406 -3.352 1 92.62 518 ARG B N 1
ATOM 10387 C CA . ARG B 1 518 ? 30.891 15.547 -3.357 1 92.62 518 ARG B CA 1
ATOM 10388 C C . ARG B 1 518 ? 30.484 15.203 -4.785 1 92.62 518 ARG B C 1
ATOM 10390 O O . ARG B 1 518 ? 30.156 14.055 -5.078 1 92.62 518 ARG B O 1
ATOM 10397 N N . TRP B 1 519 ? 30.516 16.172 -5.641 1 95.19 519 TRP B N 1
ATOM 10398 C CA . TRP B 1 519 ? 30.188 15.938 -7.043 1 95.19 519 TRP B CA 1
ATOM 10399 C C . TRP B 1 519 ? 31.188 14.984 -7.68 1 95.19 519 TRP B C 1
ATOM 10401 O O . TRP B 1 519 ? 30.797 14.055 -8.391 1 95.19 519 TRP B O 1
ATOM 10411 N N . ALA B 1 520 ? 32.438 15.188 -7.348 1 94.75 520 ALA B N 1
ATOM 10412 C CA . ALA B 1 520 ? 33.5 14.359 -7.926 1 94.75 520 ALA B CA 1
ATOM 10413 C C . ALA B 1 520 ? 33.344 12.906 -7.477 1 94.75 520 ALA B C 1
ATOM 10415 O O . ALA B 1 520 ? 33.469 11.984 -8.289 1 94.75 520 ALA B O 1
ATOM 10416 N N . ILE B 1 521 ? 33.094 12.695 -6.262 1 93.94 521 ILE B N 1
ATOM 10417 C CA . ILE B 1 521 ? 32.969 11.344 -5.738 1 93.94 521 ILE B CA 1
ATOM 10418 C C . ILE B 1 521 ? 31.781 10.656 -6.371 1 93.94 521 ILE B C 1
ATOM 10420 O O . ILE B 1 521 ? 31.875 9.508 -6.82 1 93.94 521 ILE B O 1
ATOM 10424 N N . LEU B 1 522 ? 30.672 11.359 -6.418 1 95 522 LEU B N 1
ATOM 10425 C CA . LEU B 1 522 ? 29.453 10.789 -6.992 1 95 522 LEU B CA 1
ATOM 10426 C C . LEU B 1 522 ? 29.656 10.438 -8.461 1 95 522 LEU B C 1
ATOM 10428 O O . LEU B 1 522 ? 29.391 9.305 -8.875 1 95 522 LEU B O 1
ATOM 10432 N N . LEU B 1 523 ? 30.172 11.312 -9.234 1 94.38 523 LEU B N 1
ATOM 10433 C CA . LEU B 1 523 ? 30.328 11.102 -10.664 1 94.38 523 LEU B CA 1
ATOM 10434 C C . LEU B 1 523 ? 31.406 10.062 -10.953 1 94.38 523 LEU B C 1
ATOM 10436 O O . LEU B 1 523 ? 31.266 9.25 -11.867 1 94.38 523 LEU B O 1
ATOM 10440 N N . CYS B 1 524 ? 32.469 10.047 -10.172 1 93.12 524 CYS B N 1
ATOM 10441 C CA . CYS B 1 524 ? 33.5 9.055 -10.359 1 93.12 524 CYS B CA 1
ATOM 10442 C C . CYS B 1 524 ? 33 7.648 -10.07 1 93.12 524 CYS B C 1
ATOM 10444 O O . CYS B 1 524 ? 33.281 6.707 -10.805 1 93.12 524 CYS B O 1
ATOM 10446 N N . MET B 1 525 ? 32.281 7.508 -9.055 1 91.62 525 MET B N 1
ATOM 10447 C CA . MET B 1 525 ? 31.734 6.199 -8.719 1 91.62 525 MET B CA 1
ATOM 10448 C C . MET B 1 525 ? 30.75 5.727 -9.789 1 91.62 525 MET B C 1
ATOM 10450 O O . MET B 1 525 ? 30.75 4.555 -10.164 1 91.62 525 MET B O 1
ATOM 10454 N N . CYS B 1 526 ? 29.891 6.613 -10.273 1 91.75 526 CYS B N 1
ATOM 10455 C CA . CYS B 1 526 ? 28.969 6.27 -11.336 1 91.75 526 CYS B CA 1
ATOM 10456 C C . CYS B 1 526 ? 29.719 5.883 -12.609 1 91.75 526 CYS B C 1
ATOM 10458 O O . CYS B 1 526 ? 29.375 4.895 -13.258 1 91.75 526 CYS B O 1
ATOM 10460 N N . LEU B 1 527 ? 30.719 6.625 -12.906 1 89.19 527 LEU B N 1
ATOM 10461 C CA . LEU B 1 527 ? 31.516 6.352 -14.109 1 89.19 527 LEU B CA 1
ATOM 10462 C C . LEU B 1 527 ? 32.25 5.023 -13.984 1 89.19 527 LEU B C 1
ATOM 10464 O O . LEU B 1 527 ? 32.406 4.297 -14.969 1 89.19 527 LEU B O 1
ATOM 10468 N N . LEU B 1 528 ? 32.688 4.734 -12.805 1 88.12 528 LEU B N 1
ATOM 10469 C CA . LEU B 1 528 ? 33.344 3.455 -12.562 1 88.12 528 LEU B CA 1
ATOM 10470 C C . LEU B 1 528 ? 32.406 2.295 -12.898 1 88.12 528 LEU B C 1
ATOM 10472 O O . LEU B 1 528 ? 32.812 1.344 -13.57 1 88.12 528 LEU B O 1
ATOM 10476 N N . VAL B 1 529 ? 31.219 2.342 -12.492 1 86.81 529 VAL B N 1
ATOM 10477 C CA . VAL B 1 529 ? 30.234 1.292 -12.773 1 86.81 529 VAL B CA 1
ATOM 10478 C C . VAL B 1 529 ? 30 1.196 -14.273 1 86.81 529 VAL B C 1
ATOM 10480 O O . VAL B 1 529 ? 29.953 0.099 -14.836 1 86.81 529 VAL B O 1
ATOM 10483 N N . ILE B 1 530 ? 29.891 2.311 -14.93 1 90.06 530 ILE B N 1
ATOM 10484 C CA . ILE B 1 530 ? 29.609 2.344 -16.359 1 90.06 530 ILE B CA 1
ATOM 10485 C C . ILE B 1 530 ? 30.797 1.793 -17.141 1 90.06 530 ILE B C 1
ATOM 10487 O O . ILE B 1 530 ? 30.641 1.037 -18.094 1 90.06 530 ILE B O 1
ATOM 10491 N N . VAL B 1 531 ? 31.969 2.139 -16.703 1 89.06 531 VAL B N 1
ATOM 10492 C CA . VAL B 1 531 ? 33.156 1.67 -17.375 1 89.06 531 VAL B CA 1
ATOM 10493 C C . VAL B 1 531 ? 33.281 0.155 -17.219 1 89.06 531 VAL B C 1
ATOM 10495 O O . VAL B 1 531 ? 33.594 -0.547 -18.188 1 89.06 531 VAL B O 1
ATOM 10498 N N . ILE B 1 532 ? 33.031 -0.344 -16.062 1 83.69 532 ILE B N 1
ATOM 10499 C CA . ILE B 1 532 ? 33.094 -1.785 -15.836 1 83.69 532 ILE B CA 1
ATOM 10500 C C . ILE B 1 532 ? 32.062 -2.477 -16.719 1 83.69 532 ILE B C 1
ATOM 10502 O O . ILE B 1 532 ? 32.344 -3.484 -17.359 1 83.69 532 ILE B O 1
ATOM 10506 N N . ALA B 1 533 ? 30.891 -1.936 -16.781 1 88.81 533 ALA B N 1
ATOM 10507 C CA . ALA B 1 533 ? 29.844 -2.492 -17.625 1 88.81 533 ALA B CA 1
ATOM 10508 C C . ALA B 1 533 ? 30.234 -2.441 -19.094 1 88.81 533 ALA B C 1
ATOM 10510 O O . ALA B 1 533 ? 29.984 -3.391 -19.844 1 88.81 533 ALA B O 1
ATOM 10511 N N . ALA B 1 534 ? 30.922 -1.397 -19.484 1 91.31 534 ALA B N 1
ATOM 10512 C CA . ALA B 1 534 ? 31.344 -1.234 -20.859 1 91.31 534 ALA B CA 1
ATOM 10513 C C . ALA B 1 534 ? 32.438 -2.246 -21.219 1 91.31 534 ALA B C 1
ATOM 10515 O O . ALA B 1 534 ? 32.438 -2.795 -22.328 1 91.31 534 ALA B O 1
ATOM 10516 N N . ILE B 1 535 ? 33.25 -2.441 -20.297 1 87.75 535 ILE B N 1
ATOM 10517 C CA . ILE B 1 535 ? 34.281 -3.428 -20.516 1 87.75 535 ILE B CA 1
ATOM 10518 C C . ILE B 1 535 ? 33.688 -4.816 -20.672 1 87.75 535 ILE B C 1
ATOM 10520 O O . ILE B 1 535 ? 34.031 -5.559 -21.594 1 87.75 535 ILE B O 1
ATOM 10524 N N . LEU B 1 536 ? 32.812 -5.125 -19.828 1 85.62 536 LEU B N 1
ATOM 10525 C CA . LEU B 1 536 ? 32.156 -6.422 -19.891 1 85.62 536 LEU B CA 1
ATOM 10526 C C . LEU B 1 536 ? 31.391 -6.578 -21.203 1 85.62 536 LEU B C 1
ATOM 10528 O O . LEU B 1 536 ? 31.422 -7.641 -21.828 1 85.62 536 LEU B O 1
ATOM 10532 N N . LEU B 1 537 ? 30.734 -5.566 -21.594 1 89.75 537 LEU B N 1
ATOM 10533 C CA . LEU B 1 537 ? 29.969 -5.598 -22.844 1 89.75 537 LEU B CA 1
ATOM 10534 C C . LEU B 1 537 ? 30.906 -5.746 -24.047 1 89.75 537 LEU B C 1
ATOM 10536 O O . LEU B 1 537 ? 30.641 -6.547 -24.938 1 89.75 537 LEU B O 1
ATOM 10540 N N . SER B 1 538 ? 32 -5.016 -24 1 90.62 538 SER B N 1
ATOM 10541 C CA . SER B 1 538 ? 32.969 -5.094 -25.094 1 90.62 538 SER B CA 1
ATOM 10542 C C . SER B 1 538 ? 33.594 -6.484 -25.172 1 90.62 538 SER B C 1
ATOM 10544 O O . SER B 1 538 ? 33.781 -7.027 -26.266 1 90.62 538 SER B O 1
ATOM 10546 N N . MET B 1 539 ? 33.844 -6.98 -24.047 1 84.38 539 MET B N 1
ATOM 10547 C CA . MET B 1 539 ? 34.375 -8.344 -24.016 1 84.38 539 MET B CA 1
ATOM 10548 C C . MET B 1 539 ? 33.375 -9.336 -24.578 1 84.38 539 MET B C 1
ATOM 10550 O O . MET B 1 539 ? 33.75 -10.281 -25.281 1 84.38 539 MET B O 1
ATOM 10554 N N . SER B 1 540 ? 32.219 -9.102 -24.281 1 84.81 540 SER B N 1
ATOM 10555 C CA . SER B 1 540 ? 31.156 -9.969 -24.812 1 84.81 540 SER B CA 1
ATOM 10556 C C . SER B 1 540 ? 31.078 -9.875 -26.328 1 84.81 540 SER B C 1
ATOM 10558 O O . SER B 1 540 ? 30.875 -10.883 -27 1 84.81 540 SER B O 1
ATOM 10560 N N . PHE B 1 541 ? 31.281 -8.703 -26.828 1 88 541 PHE B N 1
ATOM 10561 C CA . PHE B 1 541 ? 31.25 -8.516 -28.266 1 88 541 PHE B CA 1
ATOM 10562 C C . PHE B 1 541 ? 32.406 -9.258 -28.938 1 88 541 PHE B C 1
ATOM 10564 O O . PHE B 1 541 ? 32.219 -9.93 -29.953 1 88 541 PHE B O 1
ATOM 10571 N N . VAL B 1 542 ? 33.469 -9.133 -28.344 1 84.19 542 VAL B N 1
ATOM 10572 C CA . VAL B 1 542 ? 34.656 -9.789 -28.906 1 84.19 542 VAL B CA 1
ATOM 10573 C C . VAL B 1 542 ? 34.469 -11.305 -28.875 1 84.19 542 VAL B C 1
ATOM 10575 O O . VAL B 1 542 ? 34.719 -11.992 -29.875 1 84.19 542 VAL B O 1
ATOM 10578 N N . SER B 1 543 ? 34.031 -11.742 -27.75 1 79.88 543 SER B N 1
ATOM 10579 C CA . SER B 1 543 ? 33.812 -13.18 -27.594 1 79.88 543 SER B CA 1
ATOM 10580 C C . SER B 1 543 ? 32.75 -13.695 -28.562 1 79.88 543 SER B C 1
ATOM 10582 O O . SER B 1 543 ? 32.938 -14.742 -29.188 1 79.88 543 SER B O 1
ATOM 10584 N N . LEU B 1 544 ? 31.75 -12.977 -28.75 1 82.06 544 LEU B N 1
ATOM 10585 C CA . LEU B 1 544 ? 30.656 -13.391 -29.625 1 82.06 544 LEU B CA 1
ATOM 10586 C C . LEU B 1 544 ? 31.078 -13.305 -31.078 1 82.06 544 LEU B C 1
ATOM 10588 O O . LEU B 1 544 ? 30.766 -14.188 -31.875 1 82.06 544 LEU B O 1
ATOM 10592 N N . ARG B 1 545 ? 31.828 -12.242 -31.422 1 81.06 545 ARG B N 1
ATOM 10593 C CA . ARG B 1 545 ? 32.312 -12.109 -32.781 1 81.06 545 ARG B CA 1
ATOM 10594 C C . ARG B 1 545 ? 33.281 -13.234 -33.156 1 81.06 545 ARG B C 1
ATOM 10596 O O . ARG B 1 545 ? 33.25 -13.742 -34.281 1 81.06 545 ARG B O 1
ATOM 10603 N N . HIS B 1 546 ? 34.062 -13.492 -32.188 1 73.12 546 HIS B N 1
ATOM 10604 C CA . HIS B 1 546 ? 34.969 -14.594 -32.375 1 73.12 546 HIS B CA 1
ATOM 10605 C C . HIS B 1 546 ? 34.25 -15.891 -32.688 1 73.12 546 HIS B C 1
ATOM 10607 O O . HIS B 1 546 ? 34.75 -16.75 -33.438 1 73.12 546 HIS B O 1
ATOM 10613 N N . ARG B 1 547 ? 33.094 -15.891 -32.281 1 74.19 547 ARG B N 1
ATOM 10614 C CA . ARG B 1 547 ? 32.281 -17.094 -32.5 1 74.19 547 ARG B CA 1
ATOM 10615 C C . ARG B 1 547 ? 31.281 -16.891 -33.625 1 74.19 547 ARG B C 1
ATOM 10617 O O . ARG B 1 547 ? 30.375 -17.688 -33.812 1 74.19 547 ARG B O 1
ATOM 10624 N N . ARG B 1 548 ? 31.297 -15.797 -34.25 1 74.38 548 ARG B N 1
ATOM 10625 C CA . ARG B 1 548 ? 30.531 -15.445 -35.438 1 74.38 548 ARG B CA 1
ATOM 10626 C C . ARG B 1 548 ? 29.078 -15.148 -35.094 1 74.38 548 ARG B C 1
ATOM 10628 O O . ARG B 1 548 ? 28.172 -15.492 -35.875 1 74.38 548 ARG B O 1
ATOM 10635 N N . PHE B 1 549 ? 28.953 -14.805 -33.875 1 78.31 549 PHE B N 1
ATOM 10636 C CA . PHE B 1 549 ? 27.625 -14.289 -33.5 1 78.31 549 PHE B CA 1
ATOM 10637 C C . PHE B 1 549 ? 27.531 -12.805 -33.844 1 78.31 549 PHE B C 1
ATOM 10639 O O . PHE B 1 549 ? 28.516 -12.078 -33.781 1 78.31 549 PHE B O 1
ATOM 10646 N N . GLY B 1 550 ? 26.328 -12.469 -34.281 1 81.75 550 GLY B N 1
ATOM 10647 C CA . GLY B 1 550 ? 26.109 -11.047 -34.469 1 81.75 550 GLY B CA 1
ATOM 10648 C C . GLY B 1 550 ? 25.984 -10.281 -33.156 1 81.75 550 GLY B C 1
ATOM 10649 O O . GLY B 1 550 ? 25.625 -10.852 -32.125 1 81.75 550 GLY B O 1
ATOM 10650 N N . VAL B 1 551 ? 26.406 -9.047 -33.25 1 88.56 551 VAL B N 1
ATOM 10651 C CA . VAL B 1 551 ? 26.375 -8.242 -32.031 1 88.56 551 VAL B CA 1
ATOM 10652 C C . VAL B 1 551 ? 25.375 -7.105 -32.188 1 88.56 551 VAL B C 1
ATOM 10654 O O . VAL B 1 551 ? 25.453 -6.105 -31.453 1 88.56 551 VAL B O 1
ATOM 10657 N N . SER B 1 552 ? 24.406 -7.32 -33.062 1 90.81 552 SER B N 1
ATOM 10658 C CA . SER B 1 552 ? 23.344 -6.336 -33.188 1 90.81 552 SER B CA 1
ATOM 10659 C C . SER B 1 552 ? 22.328 -6.484 -32.031 1 90.81 552 SER B C 1
ATOM 10661 O O . SER B 1 552 ? 22.297 -7.512 -31.359 1 90.81 552 SER B O 1
ATOM 10663 N N . ILE B 1 553 ? 21.578 -5.391 -31.734 1 90.25 553 ILE B N 1
ATOM 10664 C CA . ILE B 1 553 ? 20.656 -5.359 -30.609 1 90.25 553 ILE B CA 1
ATOM 10665 C C . ILE B 1 553 ? 19.656 -6.508 -30.734 1 90.25 553 ILE B C 1
ATOM 10667 O O . ILE B 1 553 ? 19.422 -7.242 -29.766 1 90.25 553 ILE B O 1
ATOM 10671 N N . PRO B 1 554 ? 19.094 -6.777 -31.922 1 89.38 554 PRO B N 1
ATOM 10672 C CA . PRO B 1 554 ? 18.172 -7.91 -32.031 1 89.38 554 PRO B CA 1
ATOM 10673 C C . PRO B 1 554 ? 18.859 -9.25 -31.781 1 89.38 554 PRO B C 1
ATOM 10675 O O . PRO B 1 554 ? 18.25 -10.164 -31.219 1 89.38 554 PRO B O 1
ATOM 10678 N N . GLU B 1 555 ? 20.078 -9.391 -32.156 1 87.69 555 GLU B N 1
ATOM 10679 C CA . GLU B 1 555 ? 20.812 -10.625 -31.938 1 87.69 555 GLU B CA 1
ATOM 10680 C C . GLU B 1 555 ? 21.141 -10.812 -30.453 1 87.69 555 GLU B C 1
ATOM 10682 O O . GLU B 1 555 ? 21.047 -11.922 -29.922 1 87.69 555 GLU B O 1
ATOM 10687 N N . LEU B 1 556 ? 21.5 -9.734 -29.891 1 89.81 556 LEU B N 1
ATOM 10688 C CA . LEU B 1 556 ? 21.766 -9.789 -28.453 1 89.81 556 LEU B CA 1
ATOM 10689 C C . LEU B 1 556 ? 20.484 -10.133 -27.688 1 89.81 556 LEU B C 1
ATOM 10691 O O . LEU B 1 556 ? 20.516 -10.883 -26.703 1 89.81 556 LEU B O 1
ATOM 10695 N N . TRP B 1 557 ? 19.312 -9.516 -28.109 1 90.56 557 TRP B N 1
ATOM 10696 C CA . TRP B 1 557 ? 18.031 -9.828 -27.516 1 90.56 557 TRP B CA 1
ATOM 10697 C C . TRP B 1 557 ? 17.688 -11.305 -27.688 1 90.56 557 TRP B C 1
ATOM 10699 O O . TRP B 1 557 ? 17.047 -11.914 -26.828 1 90.56 557 TRP B O 1
ATOM 10709 N N . GLY B 1 558 ? 18.109 -11.867 -28.734 1 85.69 558 GLY B N 1
ATOM 10710 C CA . GLY B 1 558 ? 17.859 -13.273 -29.031 1 85.69 558 GLY B CA 1
ATOM 10711 C C . GLY B 1 558 ? 18.578 -14.219 -28.078 1 85.69 558 GLY B C 1
ATOM 10712 O O . GLY B 1 558 ? 18.141 -15.344 -27.875 1 85.69 558 GLY B O 1
ATOM 10713 N N . LEU B 1 559 ? 19.703 -13.734 -27.562 1 85.38 559 LEU B N 1
ATOM 10714 C CA . LEU B 1 559 ? 20.422 -14.547 -26.578 1 85.38 559 LEU B CA 1
ATOM 10715 C C . LEU B 1 559 ? 19.641 -14.633 -25.266 1 85.38 559 LEU B C 1
ATOM 10717 O O . LEU B 1 559 ? 19.875 -15.531 -24.453 1 85.38 559 LEU B O 1
ATOM 10721 N N . GLY B 1 560 ? 18.734 -13.625 -25.047 1 86.38 560 GLY B N 1
ATOM 10722 C CA . GLY B 1 560 ? 17.844 -13.695 -23.891 1 86.38 560 GLY B CA 1
ATOM 10723 C C . GLY B 1 560 ? 18.234 -12.719 -22.781 1 86.38 560 GLY B C 1
ATOM 10724 O O . GLY B 1 560 ? 19.406 -12.609 -22.438 1 86.38 560 GLY B O 1
ATOM 10725 N N . PHE B 1 561 ? 17.328 -12.109 -22.25 1 91.44 561 PHE B N 1
ATOM 10726 C CA . PHE B 1 561 ? 17.516 -11.195 -21.125 1 91.44 561 PHE B CA 1
ATOM 10727 C C . PHE B 1 561 ? 17.703 -11.969 -19.812 1 91.44 561 PHE B C 1
ATOM 10729 O O . PHE B 1 561 ? 16.766 -12.617 -19.344 1 91.44 561 PHE B O 1
ATOM 10736 N N . GLY B 1 562 ? 18.844 -11.922 -19.281 1 89.31 562 GLY B N 1
ATOM 10737 C CA . GLY B 1 562 ? 19.141 -12.625 -18.047 1 89.31 562 GLY B CA 1
ATOM 10738 C C . GLY B 1 562 ? 19.266 -14.125 -18.219 1 89.31 562 GLY B C 1
ATOM 10739 O O . GLY B 1 562 ? 19.25 -14.875 -17.234 1 89.31 562 GLY B O 1
ATOM 10740 N N . ALA B 1 563 ? 19.406 -14.555 -19.438 1 85.38 563 ALA B N 1
ATOM 10741 C CA . ALA B 1 563 ? 19.438 -15.992 -19.719 1 85.38 563 ALA B CA 1
ATOM 10742 C C . ALA B 1 563 ? 20.875 -16.5 -19.75 1 85.38 563 ALA B C 1
ATOM 10744 O O . ALA B 1 563 ? 21.797 -15.781 -20.156 1 85.38 563 ALA B O 1
ATOM 10745 N N . LEU B 1 564 ? 20.969 -17.703 -19.297 1 81.19 564 LEU B N 1
ATOM 10746 C CA . LEU B 1 564 ? 22.266 -18.391 -19.328 1 81.19 564 LEU B CA 1
ATOM 10747 C C . LEU B 1 564 ? 22.438 -19.141 -20.641 1 81.19 564 LEU B C 1
ATOM 10749 O O . LEU B 1 564 ? 21.594 -19.953 -21.016 1 81.19 564 LEU B O 1
ATOM 10753 N N . THR B 1 565 ? 23.484 -18.719 -21.406 1 78.69 565 THR B N 1
ATOM 10754 C CA . THR B 1 565 ? 23.844 -19.422 -22.641 1 78.69 565 THR B CA 1
ATOM 10755 C C . THR B 1 565 ? 25.266 -19.938 -22.562 1 78.69 565 THR B C 1
ATOM 10757 O O . THR B 1 565 ? 26.078 -19.422 -21.781 1 78.69 565 THR B O 1
ATOM 10760 N N . PRO B 1 566 ? 25.531 -20.938 -23.266 1 76.75 566 PRO B N 1
ATOM 10761 C CA . PRO B 1 566 ? 26.875 -21.484 -23.219 1 76.75 566 PRO B CA 1
ATOM 10762 C C . PRO B 1 566 ? 27.938 -20.531 -23.766 1 76.75 566 PRO B C 1
ATOM 10764 O O . PRO B 1 566 ? 29.125 -20.75 -23.578 1 76.75 566 PRO B O 1
ATOM 10767 N N . TYR B 1 567 ? 27.531 -19.469 -24.203 1 77 567 TYR B N 1
ATOM 10768 C CA . TYR B 1 567 ? 28.453 -18.562 -24.875 1 77 567 TYR B CA 1
ATOM 10769 C C . TYR B 1 567 ? 28.703 -17.312 -24.047 1 77 567 TYR B C 1
ATOM 10771 O O . TYR B 1 567 ? 29.469 -16.438 -24.438 1 77 567 TYR B O 1
ATOM 10779 N N . THR B 1 568 ? 28.109 -17.234 -23 1 82.38 568 THR B N 1
ATOM 10780 C CA . THR B 1 568 ? 28.203 -15.984 -22.25 1 82.38 568 THR B CA 1
ATOM 10781 C C . THR B 1 568 ? 28.672 -16.25 -20.828 1 82.38 568 THR B C 1
ATOM 10783 O O . THR B 1 568 ? 28.016 -15.836 -19.859 1 82.38 568 THR B O 1
ATOM 10786 N N . TYR B 1 569 ? 29.891 -16.906 -20.703 1 83.94 569 TYR B N 1
ATOM 10787 C CA . TYR B 1 569 ? 30.578 -17.078 -19.422 1 83.94 569 TYR B CA 1
ATOM 10788 C C . TYR B 1 569 ? 31.734 -16.078 -19.297 1 83.94 569 TYR B C 1
ATOM 10790 O O . TYR B 1 569 ? 32.406 -15.758 -20.266 1 83.94 569 TYR B O 1
ATOM 10798 N N . LEU B 1 570 ? 31.844 -15.641 -18.141 1 84.38 570 LEU B N 1
ATOM 10799 C CA . LEU B 1 570 ? 33.062 -14.859 -17.875 1 84.38 570 LEU B CA 1
ATOM 10800 C C . LEU B 1 570 ? 34.25 -15.773 -17.578 1 84.38 570 LEU B C 1
ATOM 10802 O O . LEU B 1 570 ? 34.219 -16.578 -16.656 1 84.38 570 LEU B O 1
ATOM 10806 N N . VAL B 1 571 ? 35.125 -15.766 -18.484 1 80.25 571 VAL B N 1
ATOM 10807 C CA . VAL B 1 571 ? 36.281 -16.641 -18.344 1 80.25 571 VAL B CA 1
ATOM 10808 C C . VAL B 1 571 ? 37.375 -15.93 -17.562 1 80.25 571 VAL B C 1
ATOM 10810 O O . VAL B 1 571 ? 38.156 -15.172 -18.141 1 80.25 571 VAL B O 1
ATOM 10813 N N . LEU B 1 572 ? 37.188 -16.172 -16.266 1 79.81 572 LEU B N 1
ATOM 10814 C CA . LEU B 1 572 ? 38.219 -15.648 -15.391 1 79.81 572 LEU B CA 1
ATOM 10815 C C . LEU B 1 572 ? 38.969 -16.781 -14.703 1 79.81 572 LEU B C 1
ATOM 10817 O O . LEU B 1 572 ? 38.5 -17.922 -14.664 1 79.81 572 LEU B O 1
ATOM 10821 N N . ASN B 1 573 ? 40.219 -16.781 -14.602 1 78.81 573 ASN B N 1
ATOM 10822 C CA . ASN B 1 573 ? 41.031 -17.828 -13.992 1 78.81 573 ASN B CA 1
ATOM 10823 C C . ASN B 1 573 ? 40.719 -18 -12.516 1 78.81 573 ASN B C 1
ATOM 10825 O O . ASN B 1 573 ? 41.594 -18.031 -11.672 1 78.81 573 ASN B O 1
ATOM 10829 N N . LEU B 1 574 ? 39.344 -18.219 -12.281 1 83.12 574 LEU B N 1
ATOM 10830 C CA . LEU B 1 574 ? 38.906 -18.469 -10.914 1 83.12 574 LEU B CA 1
ATOM 10831 C C . LEU B 1 574 ? 38.656 -19.953 -10.672 1 83.12 574 LEU B C 1
ATOM 10833 O O . LEU B 1 574 ? 38.469 -20.719 -11.625 1 83.12 574 LEU B O 1
ATOM 10837 N N . PRO B 1 575 ? 38.719 -20.266 -9.336 1 81.25 575 PRO B N 1
ATOM 10838 C CA . PRO B 1 575 ? 38.406 -21.672 -9.07 1 81.25 575 PRO B CA 1
ATOM 10839 C C . PRO B 1 575 ? 37 -22.062 -9.539 1 81.25 575 PRO B C 1
ATOM 10841 O O . PRO B 1 575 ? 36.062 -21.266 -9.438 1 81.25 575 PRO B O 1
ATOM 10844 N N . GLN B 1 576 ? 36.969 -23.266 -10.078 1 78.56 576 GLN B N 1
ATOM 10845 C CA . GLN B 1 576 ? 35.719 -23.688 -10.68 1 78.56 576 GLN B CA 1
ATOM 10846 C C . GLN B 1 576 ? 35.031 -24.766 -9.844 1 78.56 576 GLN B C 1
ATOM 10848 O O . GLN B 1 576 ? 33.812 -24.922 -9.875 1 78.56 576 GLN B O 1
ATOM 10853 N N . ARG B 1 577 ? 35.844 -25.375 -9.047 1 79.25 577 ARG B N 1
ATOM 10854 C CA . ARG B 1 577 ? 35.281 -26.484 -8.289 1 79.25 577 ARG B CA 1
ATOM 10855 C C . ARG B 1 577 ? 34.625 -26 -7.004 1 79.25 577 ARG B C 1
ATOM 10857 O O . ARG B 1 577 ? 35.156 -25.125 -6.324 1 79.25 577 ARG B O 1
ATOM 10864 N N . ASP B 1 578 ? 33.375 -26.578 -6.727 1 77.69 578 ASP B N 1
ATOM 10865 C CA . ASP B 1 578 ? 32.656 -26.203 -5.52 1 77.69 578 ASP B CA 1
ATOM 10866 C C . ASP B 1 578 ? 33.312 -26.781 -4.273 1 77.69 578 ASP B C 1
ATOM 10868 O O . ASP B 1 578 ? 33.938 -27.844 -4.332 1 77.69 578 ASP B O 1
ATOM 10872 N N . PRO B 1 579 ? 33.469 -26.125 -3.213 1 80 579 PRO B N 1
ATOM 10873 C CA . PRO B 1 579 ? 32.656 -24.953 -2.875 1 80 579 PRO B CA 1
ATOM 10874 C C . PRO B 1 579 ? 33.344 -23.625 -3.168 1 80 579 PRO B C 1
ATOM 10876 O O . PRO B 1 579 ? 32.688 -22.578 -3.221 1 80 579 PRO B O 1
ATOM 10879 N N . VAL B 1 580 ? 34.625 -23.672 -3.344 1 83.38 580 VAL B N 1
ATOM 10880 C CA . VAL B 1 580 ? 35.375 -22.453 -3.535 1 83.38 580 VAL B CA 1
ATOM 10881 C C . VAL B 1 580 ? 35 -21.797 -4.855 1 83.38 580 VAL B C 1
ATOM 10883 O O . VAL B 1 580 ? 34.938 -20.562 -4.949 1 83.38 580 VAL B O 1
ATOM 10886 N N . GLY B 1 581 ? 34.75 -22.609 -5.812 1 85.38 581 GLY B N 1
ATOM 10887 C CA . GLY B 1 581 ? 34.312 -22.062 -7.086 1 85.38 581 GLY B CA 1
ATOM 10888 C C . GLY B 1 581 ? 33 -21.328 -6.984 1 85.38 581 GLY B C 1
ATOM 10889 O O . GLY B 1 581 ? 32.812 -20.25 -7.578 1 85.38 581 GLY B O 1
ATOM 10890 N N . LEU B 1 582 ? 32.25 -21.922 -6.191 1 86.75 582 LEU B N 1
ATOM 10891 C CA . LEU B 1 582 ? 30.938 -21.297 -5.996 1 86.75 582 LEU B CA 1
ATOM 10892 C C . LEU B 1 582 ? 31.078 -19.953 -5.289 1 86.75 582 LEU B C 1
ATOM 10894 O O . LEU B 1 582 ? 30.547 -18.938 -5.754 1 86.75 582 LEU B O 1
ATOM 10898 N N . ILE B 1 583 ? 31.812 -19.891 -4.234 1 87.81 583 ILE B N 1
ATOM 10899 C CA . ILE B 1 583 ? 31.938 -18.688 -3.408 1 87.81 583 ILE B CA 1
ATOM 10900 C C . ILE B 1 583 ? 32.625 -17.578 -4.207 1 87.81 583 ILE B C 1
ATOM 10902 O O . ILE B 1 583 ? 32.188 -16.422 -4.168 1 87.81 583 ILE B O 1
ATOM 10906 N N . SER B 1 584 ? 33.625 -17.922 -4.945 1 90.88 584 SER B N 1
ATOM 10907 C CA . SER B 1 584 ? 34.375 -16.938 -5.711 1 90.88 584 SER B CA 1
ATOM 10908 C C . SER B 1 584 ? 33.5 -16.312 -6.801 1 90.88 584 SER B C 1
ATOM 10910 O O . SER B 1 584 ? 33.531 -15.102 -7.023 1 90.88 584 SER B O 1
ATOM 10912 N N . ASN B 1 585 ? 32.719 -17.094 -7.387 1 91.25 585 ASN B N 1
ATOM 10913 C CA . ASN B 1 585 ? 31.891 -16.578 -8.461 1 91.25 585 ASN B CA 1
ATOM 10914 C C . ASN B 1 585 ? 30.688 -15.812 -7.918 1 91.25 585 ASN B C 1
ATOM 10916 O O . ASN B 1 585 ? 30.172 -14.906 -8.578 1 91.25 585 ASN B O 1
ATOM 10920 N N . VAL B 1 586 ? 30.297 -16.203 -6.738 1 92.5 586 VAL B N 1
ATOM 10921 C CA . VAL B 1 586 ? 29.25 -15.453 -6.062 1 92.5 586 VAL B CA 1
ATOM 10922 C C . VAL B 1 586 ? 29.719 -14.031 -5.781 1 92.5 586 VAL B C 1
ATOM 10924 O O . VAL B 1 586 ? 29.016 -13.062 -6.07 1 92.5 586 VAL B O 1
ATOM 10927 N N . LEU B 1 587 ? 30.906 -13.914 -5.305 1 92 587 LEU B N 1
ATOM 10928 C CA . LEU B 1 587 ? 31.469 -12.609 -4.973 1 92 587 LEU B CA 1
ATOM 10929 C C . LEU B 1 587 ? 31.688 -11.781 -6.234 1 92 587 LEU B C 1
ATOM 10931 O O . LEU B 1 587 ? 31.375 -10.586 -6.254 1 92 587 LEU B O 1
ATOM 10935 N N . LEU B 1 588 ? 32.062 -12.453 -7.195 1 90.31 588 LEU B N 1
ATOM 10936 C CA . LEU B 1 588 ? 32.312 -11.758 -8.453 1 90.31 588 LEU B CA 1
ATOM 10937 C C . LEU B 1 588 ? 31 -11.273 -9.07 1 90.31 588 LEU B C 1
ATOM 10939 O O . LEU B 1 588 ? 30.906 -10.125 -9.5 1 90.31 588 LEU B O 1
ATOM 10943 N N . ALA B 1 589 ? 30.062 -12.094 -9.094 1 91.5 589 ALA B N 1
ATOM 10944 C CA . ALA B 1 589 ? 28.781 -11.789 -9.719 1 91.5 589 ALA B CA 1
ATOM 10945 C C . ALA B 1 589 ? 28.078 -10.648 -9 1 91.5 589 ALA B C 1
ATOM 10947 O O . ALA B 1 589 ? 27.328 -9.883 -9.609 1 91.5 589 ALA B O 1
ATOM 10948 N N . ASN B 1 590 ? 28.375 -10.453 -7.691 1 93.56 590 ASN B N 1
ATOM 10949 C CA . ASN B 1 590 ? 27.609 -9.492 -6.898 1 93.56 590 ASN B CA 1
ATOM 10950 C C . ASN B 1 590 ? 28.438 -8.266 -6.551 1 93.56 590 ASN B C 1
ATOM 10952 O O . ASN B 1 590 ? 27.953 -7.336 -5.91 1 93.56 590 ASN B O 1
ATOM 10956 N N . LEU B 1 591 ? 29.641 -8.18 -6.988 1 90.06 591 LEU B N 1
ATOM 10957 C CA . LEU B 1 591 ? 30.5 -7.039 -6.707 1 90.06 591 LEU B CA 1
ATOM 10958 C C . LEU B 1 591 ? 29.859 -5.742 -7.176 1 90.06 591 LEU B C 1
ATOM 10960 O O . LEU B 1 591 ? 29.844 -4.75 -6.441 1 90.06 591 LEU B O 1
ATOM 10964 N N . PRO B 1 592 ? 29.281 -5.762 -8.328 1 90.19 592 PRO B N 1
ATOM 10965 C CA . PRO B 1 592 ? 28.641 -4.523 -8.766 1 90.19 592 PRO B CA 1
ATOM 10966 C C . PRO B 1 592 ? 27.484 -4.113 -7.855 1 90.19 592 PRO B C 1
ATOM 10968 O O . PRO B 1 592 ? 27.156 -2.928 -7.75 1 90.19 592 PRO B O 1
ATOM 10971 N N . GLN B 1 593 ? 26.828 -5.059 -7.23 1 92.88 593 GLN B N 1
ATOM 10972 C CA . GLN B 1 593 ? 25.734 -4.77 -6.32 1 92.88 593 GLN B CA 1
ATOM 10973 C C . GLN B 1 593 ? 26.188 -3.906 -5.148 1 92.88 593 GLN B C 1
ATOM 10975 O O . GLN B 1 593 ? 25.484 -2.988 -4.73 1 92.88 593 GLN B O 1
ATOM 10980 N N . LEU B 1 594 ? 27.344 -4.168 -4.676 1 92.62 594 LEU B N 1
ATOM 10981 C CA . LEU B 1 594 ? 27.906 -3.396 -3.574 1 92.62 594 LEU B CA 1
ATOM 10982 C C . LEU B 1 594 ? 28.203 -1.962 -4.004 1 92.62 594 LEU B C 1
ATOM 10984 O O . LEU B 1 594 ? 27.859 -1.016 -3.285 1 92.62 594 LEU B O 1
ATOM 10988 N N . VAL B 1 595 ? 28.75 -1.803 -5.121 1 91.5 595 VAL B N 1
ATOM 10989 C CA . VAL B 1 595 ? 29.078 -0.477 -5.637 1 91.5 595 VAL B CA 1
ATOM 10990 C C . VAL B 1 595 ? 27.812 0.337 -5.824 1 91.5 595 VAL B C 1
ATOM 10992 O O . VAL B 1 595 ? 27.75 1.518 -5.469 1 91.5 595 VAL B O 1
ATOM 10995 N N . LEU B 1 596 ? 26.797 -0.306 -6.312 1 92.31 596 LEU B N 1
ATOM 10996 C CA . LEU B 1 596 ? 25.531 0.371 -6.527 1 92.31 596 LEU B CA 1
ATOM 10997 C C . LEU B 1 596 ? 24.922 0.821 -5.203 1 92.31 596 LEU B C 1
ATOM 10999 O O . LEU B 1 596 ? 24.281 1.877 -5.133 1 92.31 596 LEU B O 1
ATOM 11003 N N . SER B 1 597 ? 25.078 0.057 -4.215 1 93.25 597 SER B N 1
ATOM 11004 C CA . SER B 1 597 ? 24.578 0.43 -2.898 1 93.25 597 SER B CA 1
ATOM 11005 C C . SER B 1 597 ? 25.266 1.681 -2.371 1 93.25 597 SER B C 1
ATOM 11007 O O . SER B 1 597 ? 24.625 2.543 -1.763 1 93.25 597 SER B O 1
ATOM 11009 N N . ILE B 1 598 ? 26.531 1.783 -2.613 1 92.88 598 ILE B N 1
ATOM 11010 C CA . ILE B 1 598 ? 27.281 2.967 -2.203 1 92.88 598 ILE B CA 1
ATOM 11011 C C . ILE B 1 598 ? 26.812 4.18 -3.002 1 92.88 598 ILE B C 1
ATOM 11013 O O . ILE B 1 598 ? 26.625 5.262 -2.445 1 92.88 598 ILE B O 1
ATOM 11017 N N . VAL B 1 599 ? 26.594 3.965 -4.254 1 92.88 599 VAL B N 1
ATOM 11018 C CA . VAL B 1 599 ? 26.109 5.043 -5.113 1 92.88 599 VAL B CA 1
ATOM 11019 C C . VAL B 1 599 ? 24.75 5.516 -4.621 1 92.88 599 VAL B C 1
ATOM 11021 O O . VAL B 1 599 ? 24.453 6.715 -4.648 1 92.88 599 VAL B O 1
ATOM 11024 N N . TYR B 1 600 ? 23.938 4.641 -4.133 1 92.38 600 TYR B N 1
ATOM 11025 C CA . TYR B 1 600 ? 22.641 5 -3.594 1 92.38 600 TYR B CA 1
ATOM 11026 C C . TYR B 1 600 ? 22.766 5.953 -2.414 1 92.38 600 TYR B C 1
ATOM 11028 O O . TYR B 1 600 ? 22.062 6.957 -2.336 1 92.38 600 TYR B O 1
ATOM 11036 N N . ILE B 1 601 ? 23.672 5.66 -1.567 1 92.31 601 ILE B N 1
ATOM 11037 C CA . ILE B 1 601 ? 23.859 6.469 -0.37 1 92.31 601 ILE B CA 1
ATOM 11038 C C . ILE B 1 601 ? 24.375 7.852 -0.759 1 92.31 601 ILE B C 1
ATOM 11040 O O . ILE B 1 601 ? 23.906 8.867 -0.243 1 92.31 601 ILE B O 1
ATOM 11044 N N . ILE B 1 602 ? 25.297 7.875 -1.675 1 94.25 602 ILE B N 1
ATOM 11045 C CA . ILE B 1 602 ? 25.891 9.141 -2.098 1 94.25 602 ILE B CA 1
ATOM 11046 C C . ILE B 1 602 ? 24.844 9.961 -2.861 1 94.25 602 ILE B C 1
ATOM 11048 O O . ILE B 1 602 ? 24.781 11.18 -2.703 1 94.25 602 ILE B O 1
ATOM 11052 N N . TYR B 1 603 ? 24.094 9.297 -3.699 1 94.25 603 TYR B N 1
ATOM 11053 C CA . TYR B 1 603 ? 23.016 9.945 -4.438 1 94.25 603 TYR B CA 1
ATOM 11054 C C . TYR B 1 603 ? 21.969 10.539 -3.488 1 94.25 603 TYR B C 1
ATOM 11056 O O . TYR B 1 603 ? 21.516 11.664 -3.688 1 94.25 603 TYR B O 1
ATOM 11064 N N . ASN B 1 604 ? 21.625 9.805 -2.465 1 93.44 604 ASN B N 1
ATOM 11065 C CA . ASN B 1 604 ? 20.719 10.273 -1.428 1 93.44 604 ASN B CA 1
ATOM 11066 C C . ASN B 1 604 ? 21.25 11.516 -0.72 1 93.44 604 ASN B C 1
ATOM 11068 O O . ASN B 1 604 ? 20.516 12.469 -0.49 1 93.44 604 ASN B O 1
ATOM 11072 N N . THR B 1 605 ? 22.484 11.516 -0.441 1 94.56 605 THR B N 1
ATOM 11073 C CA . THR B 1 605 ? 23.125 12.641 0.229 1 94.56 605 THR B CA 1
ATOM 11074 C C . THR B 1 605 ? 23.109 13.883 -0.662 1 94.56 605 THR B C 1
ATOM 11076 O O . THR B 1 605 ? 22.844 14.984 -0.189 1 94.56 605 THR B O 1
ATOM 11079 N N . MET B 1 606 ? 23.391 13.641 -1.876 1 95.5 606 MET B N 1
ATOM 11080 C CA . MET B 1 606 ? 23.391 14.75 -2.826 1 95.5 606 MET B CA 1
ATOM 11081 C C . MET B 1 606 ? 22.016 15.383 -2.938 1 95.5 606 MET B C 1
ATOM 11083 O O . MET B 1 606 ? 21.875 16.609 -2.809 1 95.5 606 MET B O 1
ATOM 11087 N N . LEU B 1 607 ? 21.031 14.594 -3.07 1 95.19 607 LEU B N 1
ATOM 11088 C CA . LEU B 1 607 ? 19.672 15.102 -3.172 1 95.19 607 LEU B CA 1
ATOM 11089 C C . LEU B 1 607 ? 19.25 15.797 -1.883 1 95.19 607 LEU B C 1
ATOM 11091 O O . LEU B 1 607 ? 18.594 16.844 -1.923 1 95.19 607 LEU B O 1
ATOM 11095 N N . SER B 1 608 ? 19.625 15.219 -0.78 1 95.19 608 SER B N 1
ATOM 11096 C CA . SER B 1 608 ? 19.312 15.836 0.508 1 95.19 608 SER B CA 1
ATOM 11097 C C . SER B 1 608 ? 19.953 17.219 0.629 1 95.19 608 SER B C 1
ATOM 11099 O O . SER B 1 608 ? 19.328 18.141 1.147 1 95.19 608 SER B O 1
ATOM 11101 N N . THR B 1 609 ? 21.156 17.344 0.153 1 96.31 609 THR B N 1
ATOM 11102 C CA . THR B 1 609 ? 21.859 18.625 0.191 1 96.31 609 THR B CA 1
ATOM 11103 C C . THR B 1 609 ? 21.109 19.672 -0.627 1 96.31 609 THR B C 1
ATOM 11105 O O . THR B 1 609 ? 20.906 20.797 -0.172 1 96.31 609 THR B O 1
ATOM 11108 N N . PHE B 1 610 ? 20.656 19.25 -1.817 1 96.44 610 PHE B N 1
ATOM 11109 C CA . PHE B 1 610 ? 19.875 20.141 -2.66 1 96.44 610 PHE B CA 1
ATOM 11110 C C . PHE B 1 610 ? 18.625 20.609 -1.93 1 96.44 610 PHE B C 1
ATOM 11112 O O . PHE B 1 610 ? 18.297 21.797 -1.957 1 96.44 610 PHE B O 1
ATOM 11119 N N . LEU B 1 611 ? 18.031 19.719 -1.253 1 95.31 611 LEU B N 1
ATOM 11120 C CA . LEU B 1 611 ? 16.688 20 -0.734 1 95.31 611 LEU B CA 1
ATOM 11121 C C . LEU B 1 611 ? 16.766 20.75 0.589 1 95.31 611 LEU B C 1
ATOM 11123 O O . LEU B 1 611 ? 15.867 21.531 0.912 1 95.31 611 LEU B O 1
ATOM 11127 N N . VAL B 1 612 ? 17.828 20.531 1.361 1 95.88 612 VAL B N 1
ATOM 11128 C CA . VAL B 1 612 ? 18.031 21.328 2.562 1 95.88 612 VAL B CA 1
ATOM 11129 C C . VAL B 1 612 ? 18.188 22.797 2.184 1 95.88 612 VAL B C 1
ATOM 11131 O O . VAL B 1 612 ? 17.547 23.672 2.775 1 95.88 612 VAL B O 1
ATOM 11134 N N . GLN B 1 613 ? 18.969 23.047 1.21 1 96.25 613 GLN B N 1
ATOM 11135 C CA . GLN B 1 613 ? 19.156 24.422 0.744 1 96.25 613 GLN B CA 1
ATOM 11136 C C . GLN B 1 613 ? 17.859 24.984 0.168 1 96.25 613 GLN B C 1
ATOM 11138 O O . GLN B 1 613 ? 17.547 26.156 0.339 1 96.25 613 GLN B O 1
ATOM 11143 N N . ARG B 1 614 ? 17.141 24.156 -0.506 1 95.06 614 ARG B N 1
ATOM 11144 C CA . ARG B 1 614 ? 15.867 24.594 -1.067 1 95.06 614 ARG B CA 1
ATOM 11145 C C . ARG B 1 614 ? 14.891 25.016 0.035 1 95.06 614 ARG B C 1
ATOM 11147 O O . ARG B 1 614 ? 14.211 26.031 -0.078 1 95.06 614 ARG B O 1
ATOM 11154 N N . GLU B 1 615 ? 14.812 24.188 1.048 1 93.88 615 GLU B N 1
ATOM 11155 C CA . GLU B 1 615 ? 13.961 24.531 2.184 1 93.88 615 GLU B CA 1
ATOM 11156 C C . GLU B 1 615 ? 14.375 25.859 2.807 1 93.88 615 GLU B C 1
ATOM 11158 O O . GLU B 1 615 ? 13.523 26.719 3.088 1 93.88 615 GLU B O 1
ATOM 11163 N N . PHE B 1 616 ? 15.664 26.078 2.977 1 95.88 616 PHE B N 1
ATOM 11164 C CA . PHE B 1 616 ? 16.203 27.312 3.553 1 95.88 616 PHE B CA 1
ATOM 11165 C C . PHE B 1 616 ? 15.906 28.5 2.65 1 95.88 616 PHE B C 1
ATOM 11167 O O . PHE B 1 616 ? 15.469 29.547 3.125 1 95.88 616 PHE B O 1
ATOM 11174 N N . SER B 1 617 ? 16 28.328 1.376 1 95.31 617 SER B N 1
ATOM 11175 C CA . SER B 1 617 ? 15.914 29.422 0.405 1 95.31 617 SER B CA 1
ATOM 11176 C C . SER B 1 617 ? 14.477 29.922 0.275 1 95.31 617 SER B C 1
ATOM 11178 O O . SER B 1 617 ? 14.25 31.031 -0.208 1 95.31 617 SER B O 1
ATOM 11180 N N . ARG B 1 618 ? 13.57 29.188 0.735 1 94 618 ARG B N 1
ATOM 11181 C CA . ARG B 1 618 ? 12.164 29.562 0.562 1 94 618 ARG B CA 1
ATOM 11182 C C . ARG B 1 618 ? 11.625 30.234 1.812 1 94 618 ARG B C 1
ATOM 11184 O O . ARG B 1 618 ? 10.516 30.781 1.796 1 94 618 ARG B O 1
ATOM 11191 N N . MET B 1 619 ? 12.383 30.391 2.848 1 95.88 619 MET B N 1
ATOM 11192 C CA . MET B 1 619 ? 11.867 30.812 4.145 1 95.88 619 MET B CA 1
ATOM 11193 C C . MET B 1 619 ? 11.719 32.344 4.191 1 95.88 619 MET B C 1
ATOM 11195 O O . MET B 1 619 ? 11.141 32.875 5.133 1 95.88 619 MET B O 1
ATOM 11199 N N . TYR B 1 620 ? 12.203 33.062 3.193 1 95.44 620 TYR B N 1
ATOM 11200 C CA . TYR B 1 620 ? 12.023 34.531 3.158 1 95.44 620 TYR B CA 1
ATOM 11201 C C . TYR B 1 620 ? 10.648 34.875 2.615 1 95.44 620 TYR B C 1
ATOM 11203 O O . TYR B 1 620 ? 10.164 36 2.842 1 95.44 620 TYR B O 1
ATOM 11211 N N . ASN B 1 621 ? 10.07 33.969 1.843 1 93.06 621 ASN B N 1
ATOM 11212 C CA . ASN B 1 621 ? 8.781 34.188 1.192 1 93.06 621 ASN B CA 1
ATOM 11213 C C . ASN B 1 621 ? 7.617 33.875 2.141 1 93.06 621 ASN B C 1
ATOM 11215 O O . ASN B 1 621 ? 7.5 32.781 2.666 1 93.06 621 ASN B O 1
ATOM 11219 N N . PRO B 1 622 ? 6.738 34.875 2.338 1 92.12 622 PRO B N 1
ATOM 11220 C CA . PRO B 1 622 ? 5.605 34.688 3.25 1 92.12 622 PRO B CA 1
ATOM 11221 C C . PRO B 1 622 ? 4.707 33.531 2.844 1 92.12 622 PRO B C 1
ATOM 11223 O O . PRO B 1 622 ? 4.023 32.938 3.691 1 92.12 622 PRO B O 1
ATOM 11226 N N . GLU B 1 623 ? 4.77 33.188 1.589 1 87.81 623 GLU B N 1
ATOM 11227 C CA . GLU B 1 623 ? 3.965 32.062 1.11 1 87.81 623 GLU B CA 1
ATOM 11228 C C . GLU B 1 623 ? 4.387 30.75 1.776 1 87.81 623 GLU B C 1
ATOM 11230 O O . GLU B 1 623 ? 3.574 29.844 1.932 1 87.81 623 GLU B O 1
ATOM 11235 N N . PHE B 1 624 ? 5.648 30.719 2.174 1 90.44 624 PHE B N 1
ATOM 11236 C CA . PHE B 1 624 ? 6.164 29.484 2.746 1 90.44 624 PHE B CA 1
ATOM 11237 C C . PHE B 1 624 ? 6.398 29.625 4.246 1 90.44 624 PHE B C 1
ATOM 11239 O O . PHE B 1 624 ? 7.129 28.844 4.848 1 90.44 624 PHE B O 1
ATOM 11246 N N . ARG B 1 625 ? 5.824 30.703 4.859 1 94.56 625 ARG B N 1
ATOM 11247 C CA . ARG B 1 625 ? 5.941 30.906 6.301 1 94.56 625 ARG B CA 1
ATOM 11248 C C . ARG B 1 625 ? 5.168 29.844 7.062 1 94.56 625 ARG B C 1
ATOM 11250 O O . ARG B 1 625 ? 3.936 29.812 7.031 1 94.56 625 ARG B O 1
ATOM 11257 N N . LYS B 1 626 ? 5.793 28.984 7.676 1 92.38 626 LYS B N 1
ATOM 11258 C CA . LYS B 1 626 ? 5.25 27.875 8.461 1 92.38 626 LYS B CA 1
ATOM 11259 C C . LYS B 1 626 ? 6.102 27.609 9.695 1 92.38 626 LYS B C 1
ATOM 11261 O O . LYS B 1 626 ? 7.242 28.078 9.789 1 92.38 626 LYS B O 1
ATOM 11266 N N . PRO B 1 627 ? 5.445 26.984 10.703 1 94.44 627 PRO B N 1
ATOM 11267 C CA . PRO B 1 627 ? 6.293 26.562 11.812 1 94.44 627 PRO B CA 1
ATOM 11268 C C . PRO B 1 627 ? 7.426 25.625 11.367 1 94.44 627 PRO B C 1
ATOM 11270 O O . PRO B 1 627 ? 7.293 24.922 10.367 1 94.44 627 PRO B O 1
ATOM 11273 N N . LEU B 1 628 ? 8.469 25.688 12.039 1 95.5 628 LEU B N 1
ATOM 11274 C CA . LEU B 1 628 ? 9.68 24.953 11.664 1 95.5 628 LEU B CA 1
ATOM 11275 C C . LEU B 1 628 ? 9.438 23.453 11.695 1 95.5 628 LEU B C 1
ATOM 11277 O O . LEU B 1 628 ? 8.68 22.953 12.539 1 95.5 628 LEU B O 1
ATOM 11281 N N . ARG B 1 629 ? 9.969 22.75 10.711 1 93.75 629 ARG B N 1
ATOM 11282 C CA . ARG B 1 629 ? 9.977 21.281 10.695 1 93.75 629 ARG B CA 1
ATOM 11283 C C . ARG B 1 629 ? 11.102 20.734 11.562 1 93.75 629 ARG B C 1
ATOM 11285 O O . ARG B 1 629 ? 12.273 20.844 11.203 1 93.75 629 ARG B O 1
ATOM 11292 N N . VAL B 1 630 ? 10.75 20.203 12.695 1 93.94 630 VAL B N 1
ATOM 11293 C CA . VAL B 1 630 ? 11.75 19.75 13.656 1 93.94 630 VAL B CA 1
ATOM 11294 C C . VAL B 1 630 ? 11.562 18.266 13.945 1 93.94 630 VAL B C 1
ATOM 11296 O O . VAL B 1 630 ? 10.555 17.672 13.562 1 93.94 630 VAL B O 1
ATOM 11299 N N . SER B 1 631 ? 12.523 17.625 14.508 1 90.94 631 SER B N 1
ATOM 11300 C CA . SER B 1 631 ? 12.516 16.203 14.812 1 90.94 631 SER B CA 1
ATOM 11301 C C . SER B 1 631 ? 11.664 15.906 16.047 1 90.94 631 SER B C 1
ATOM 11303 O O . SER B 1 631 ? 11.031 14.859 16.125 1 90.94 631 SER B O 1
ATOM 11305 N N . GLU B 1 632 ? 11.695 16.812 17 1 89.81 632 GLU B N 1
ATOM 11306 C CA . GLU B 1 632 ? 10.875 16.703 18.203 1 89.81 632 GLU B CA 1
ATOM 11307 C C . GLU B 1 632 ? 9.945 17.906 18.344 1 89.81 632 GLU B C 1
ATOM 11309 O O . GLU B 1 632 ? 10.227 18.812 19.125 1 89.81 632 GLU B O 1
ATOM 11314 N N . PRO B 1 633 ? 8.828 17.766 17.672 1 91.38 633 PRO B N 1
ATOM 11315 C CA . PRO B 1 633 ? 7.965 18.938 17.594 1 91.38 633 PRO B CA 1
ATOM 11316 C C . PRO B 1 633 ? 7.211 19.203 18.891 1 91.38 633 PRO B C 1
ATOM 11318 O O . PRO B 1 633 ? 6.883 18.266 19.625 1 91.38 633 PRO B O 1
ATOM 11321 N N . VAL B 1 634 ? 7.07 20.453 19.141 1 90.56 634 VAL B N 1
ATOM 11322 C CA . VAL B 1 634 ? 6.25 20.953 20.234 1 90.56 634 VAL B CA 1
ATOM 11323 C C . VAL B 1 634 ? 5.156 21.875 19.703 1 90.56 634 VAL B C 1
ATOM 11325 O O . VAL B 1 634 ? 5.398 22.656 18.781 1 90.56 634 VAL B O 1
ATOM 11328 N N . GLY B 1 635 ? 3.998 21.625 20.156 1 91.38 635 GLY B N 1
ATOM 11329 C CA . GLY B 1 635 ? 2.896 22.484 19.734 1 91.38 635 GLY B CA 1
ATOM 11330 C C . GLY B 1 635 ? 2.559 22.359 18.266 1 91.38 635 GLY B C 1
ATOM 11331 O O . GLY B 1 635 ? 2.289 21.25 17.781 1 91.38 635 GLY B O 1
ATOM 11332 N N . ILE B 1 636 ? 2.713 23.531 17.531 1 91.44 636 ILE B N 1
ATOM 11333 C CA . ILE B 1 636 ? 2.254 23.547 16.156 1 91.44 636 ILE B CA 1
ATOM 11334 C C . ILE B 1 636 ? 3.436 23.297 15.219 1 91.44 636 ILE B C 1
ATOM 11336 O O . ILE B 1 636 ? 3.287 23.359 13.992 1 91.44 636 ILE B O 1
ATOM 11340 N N . GLN B 1 637 ? 4.609 23.078 15.766 1 92.94 637 GLN B N 1
ATOM 11341 C CA . GLN B 1 637 ? 5.746 22.703 14.938 1 92.94 637 GLN B CA 1
ATOM 11342 C C . GLN B 1 637 ? 5.441 21.453 14.117 1 92.94 637 GLN B C 1
ATOM 11344 O O . GLN B 1 637 ? 4.598 20.641 14.5 1 92.94 637 GLN B O 1
ATOM 11349 N N . ARG B 1 638 ? 6.129 21.375 13 1 90.12 638 ARG B N 1
ATOM 11350 C CA . ARG B 1 638 ? 5.852 20.281 12.078 1 90.12 638 ARG B CA 1
ATOM 11351 C C . ARG B 1 638 ? 6.926 19.203 12.172 1 90.12 638 ARG B C 1
ATOM 11353 O O . ARG B 1 638 ? 8.031 19.453 12.641 1 90.12 638 ARG B O 1
ATOM 11360 N N . SER B 1 639 ? 6.434 18.047 11.836 1 85.88 639 SER B N 1
ATOM 11361 C CA . SER B 1 639 ? 7.387 16.938 11.781 1 85.88 639 SER B CA 1
ATOM 11362 C C . SER B 1 639 ? 7.16 16.078 10.539 1 85.88 639 SER B C 1
ATOM 11364 O O . SER B 1 639 ? 6.086 16.125 9.938 1 85.88 639 SER B O 1
ATOM 11366 N N . SER B 1 640 ? 8.203 15.586 10.039 1 77.88 640 SER B N 1
ATOM 11367 C CA . SER B 1 640 ? 8.109 14.656 8.922 1 77.88 640 SER B CA 1
ATOM 11368 C C . SER B 1 640 ? 8.797 13.336 9.242 1 77.88 640 SER B C 1
ATOM 11370 O O . SER B 1 640 ? 9.641 13.266 10.141 1 77.88 640 SER B O 1
ATOM 11372 N N . TYR B 1 641 ? 8.367 12.312 8.594 1 71.25 641 TYR B N 1
ATOM 11373 C CA . TYR B 1 641 ? 8.938 10.984 8.781 1 71.25 641 TYR B CA 1
ATOM 11374 C C . TYR B 1 641 ? 10.328 10.898 8.156 1 71.25 641 TYR B C 1
ATOM 11376 O O . TYR B 1 641 ? 11.117 10.008 8.5 1 71.25 641 TYR B O 1
ATOM 11384 N N . PHE B 1 642 ? 10.547 11.82 7.309 1 75.44 642 PHE B N 1
ATOM 11385 C CA . PHE B 1 642 ? 11.852 11.828 6.652 1 75.44 642 PHE B CA 1
ATOM 11386 C C . PHE B 1 642 ? 12.758 12.883 7.266 1 75.44 642 PHE B C 1
ATOM 11388 O O . PHE B 1 642 ? 12.289 13.812 7.918 1 75.44 642 PHE B O 1
ATOM 11395 N N . VAL B 1 643 ? 14 12.711 7.176 1 73.5 643 VAL B N 1
ATOM 11396 C CA . VAL B 1 643 ? 14.945 13.688 7.707 1 73.5 643 VAL B CA 1
ATOM 11397 C C . VAL B 1 643 ? 15.094 14.844 6.727 1 73.5 643 VAL B C 1
ATOM 11399 O O . VAL B 1 643 ? 14.602 15.945 6.977 1 73.5 643 VAL B O 1
ATOM 11402 N N . SER B 1 644 ? 15.641 14.516 5.586 1 75.06 644 SER B N 1
ATOM 11403 C CA . SER B 1 644 ? 15.844 15.625 4.656 1 75.06 644 SER B CA 1
ATOM 11404 C C . SER B 1 644 ? 15.266 15.305 3.281 1 75.06 644 SER B C 1
ATOM 11406 O O . SER B 1 644 ? 15.125 16.188 2.439 1 75.06 644 SER B O 1
ATOM 11408 N N . LEU B 1 645 ? 15 14.133 3.059 1 86.12 645 LEU B N 1
ATOM 11409 C CA . LEU B 1 645 ? 14.523 13.75 1.735 1 86.12 645 LEU B CA 1
ATOM 11410 C C . LEU B 1 645 ? 13.023 13.461 1.762 1 86.12 645 LEU B C 1
ATOM 11412 O O . LEU B 1 645 ? 12.602 12.406 2.236 1 86.12 645 LEU B O 1
ATOM 11416 N N . PRO B 1 646 ? 12.281 14.359 1.15 1 87.56 646 PRO B N 1
ATOM 11417 C CA . PRO B 1 646 ? 10.836 14.125 1.098 1 87.56 646 PRO B CA 1
ATOM 11418 C C . PRO B 1 646 ? 10.469 12.906 0.255 1 87.56 646 PRO B C 1
ATOM 11420 O O . PRO B 1 646 ? 11.266 12.461 -0.577 1 87.56 646 PRO B O 1
ATOM 11423 N N . LEU B 1 647 ? 9.312 12.414 0.41 1 85.06 647 LEU B N 1
ATOM 11424 C CA . LEU B 1 647 ? 8.867 11.188 -0.244 1 85.06 647 LEU B CA 1
ATOM 11425 C C . LEU B 1 647 ? 8.805 11.367 -1.757 1 85.06 647 LEU B C 1
ATOM 11427 O O . LEU B 1 647 ? 9.008 10.414 -2.51 1 85.06 647 LEU B O 1
ATOM 11431 N N . ARG B 1 648 ? 8.555 12.562 -2.184 1 86.94 648 ARG B N 1
ATOM 11432 C CA . ARG B 1 648 ? 8.469 12.828 -3.615 1 86.94 648 ARG B CA 1
ATOM 11433 C C . ARG B 1 648 ? 9.797 12.516 -4.309 1 86.94 648 ARG B C 1
ATOM 11435 O O . ARG B 1 648 ? 9.82 12.18 -5.492 1 86.94 648 ARG B O 1
ATOM 11442 N N . TYR B 1 649 ? 10.883 12.68 -3.609 1 91.25 649 TYR B N 1
ATOM 11443 C CA . TYR B 1 649 ? 12.203 12.367 -4.145 1 91.25 649 TYR B CA 1
ATOM 11444 C C . TYR B 1 649 ? 12.695 11.023 -3.633 1 91.25 649 TYR B C 1
ATOM 11446 O O . TYR B 1 649 ? 13.414 10.305 -4.336 1 91.25 649 TYR B O 1
ATOM 11454 N N . GLY B 1 650 ? 12.266 10.695 -2.461 1 90.56 650 GLY B N 1
ATOM 11455 C CA . GLY B 1 650 ? 12.734 9.477 -1.832 1 90.56 650 GLY B CA 1
ATOM 11456 C C . GLY B 1 650 ? 12.188 8.219 -2.488 1 90.56 650 GLY B C 1
ATOM 11457 O O . GLY B 1 650 ? 12.922 7.258 -2.707 1 90.56 650 GLY B O 1
ATOM 11458 N N . ILE B 1 651 ? 10.945 8.227 -2.854 1 88.69 651 ILE B N 1
ATOM 11459 C CA . ILE B 1 651 ? 10.312 7.043 -3.424 1 88.69 651 ILE B CA 1
ATOM 11460 C C . ILE B 1 651 ? 10.883 6.773 -4.816 1 88.69 651 ILE B C 1
ATOM 11462 O O . ILE B 1 651 ? 11.289 5.652 -5.121 1 88.69 651 ILE B O 1
ATOM 11466 N N . PRO B 1 652 ? 10.961 7.742 -5.664 1 91.06 652 PRO B N 1
ATOM 11467 C CA . PRO B 1 652 ? 11.578 7.492 -6.969 1 91.06 652 PRO B CA 1
ATOM 11468 C C . PRO B 1 652 ? 13.031 7.035 -6.852 1 91.06 652 PRO B C 1
ATOM 11470 O O . PRO B 1 652 ? 13.484 6.203 -7.641 1 91.06 652 PRO B O 1
ATOM 11473 N N . LEU B 1 653 ? 13.734 7.637 -5.953 1 93 653 LEU B N 1
ATOM 11474 C CA . LEU B 1 653 ? 15.117 7.199 -5.758 1 93 653 LEU B CA 1
ATOM 11475 C C . LEU B 1 653 ? 15.164 5.742 -5.32 1 93 653 LEU B C 1
ATOM 11477 O O . LEU B 1 653 ? 15.969 4.961 -5.836 1 93 653 LEU B O 1
ATOM 11481 N N . TYR B 1 654 ? 14.328 5.336 -4.402 1 90.44 654 TYR B N 1
ATOM 11482 C CA . TYR B 1 654 ? 14.227 3.957 -3.939 1 90.44 654 TYR B CA 1
ATOM 11483 C C . TYR B 1 654 ? 13.875 3.021 -5.09 1 90.44 654 TYR B C 1
ATOM 11485 O O . TYR B 1 654 ? 14.523 1.991 -5.281 1 90.44 654 TYR B O 1
ATOM 11493 N N . ALA B 1 655 ? 12.914 3.455 -5.801 1 90.31 655 ALA B N 1
ATOM 11494 C CA . ALA B 1 655 ? 12.438 2.633 -6.914 1 90.31 655 ALA B CA 1
ATOM 11495 C C . ALA B 1 655 ? 13.516 2.49 -7.988 1 90.31 655 ALA B C 1
ATOM 11497 O O . ALA B 1 655 ? 13.75 1.393 -8.5 1 90.31 655 ALA B O 1
ATOM 11498 N N . SER B 1 656 ? 14.102 3.527 -8.328 1 92.75 656 SER B N 1
ATOM 11499 C CA . SER B 1 656 ? 15.141 3.477 -9.352 1 92.75 656 SER B CA 1
ATOM 11500 C C . SER B 1 656 ? 16.312 2.623 -8.906 1 92.75 656 SER B C 1
ATOM 11502 O O . SER B 1 656 ? 16.906 1.894 -9.711 1 92.75 656 SER B O 1
ATOM 11504 N N . SER B 1 657 ? 16.688 2.738 -7.664 1 92.56 657 SER B N 1
ATOM 11505 C CA . SER B 1 657 ? 17.766 1.906 -7.137 1 92.56 657 SER B CA 1
ATOM 11506 C C . SER B 1 657 ? 17.375 0.429 -7.16 1 92.56 657 SER B C 1
ATOM 11508 O O . SER B 1 657 ? 18.188 -0.42 -7.539 1 92.56 657 SER B O 1
ATOM 11510 N N . GLY B 1 658 ? 16.172 0.173 -6.75 1 91.31 658 GLY B N 1
ATOM 11511 C CA . GLY B 1 658 ? 15.695 -1.202 -6.809 1 91.31 658 GLY B CA 1
ATOM 11512 C C . GLY B 1 658 ? 15.734 -1.788 -8.211 1 91.31 658 GLY B C 1
ATOM 11513 O O . GLY B 1 658 ? 16.188 -2.92 -8.398 1 91.31 658 GLY B O 1
ATOM 11514 N N . VAL B 1 659 ? 15.328 -1.038 -9.156 1 93.06 659 VAL B N 1
ATOM 11515 C CA . VAL B 1 659 ? 15.32 -1.476 -10.555 1 93.06 659 VAL B CA 1
ATOM 11516 C C . VAL B 1 659 ? 16.75 -1.669 -11.039 1 93.06 659 VAL B C 1
ATOM 11518 O O . VAL B 1 659 ? 17.047 -2.627 -11.766 1 93.06 659 VAL B O 1
ATOM 11521 N N . MET B 1 660 ? 17.594 -0.826 -10.68 1 94.06 660 MET B N 1
ATOM 11522 C CA . MET B 1 660 ? 19 -0.949 -11.078 1 94.06 660 MET B CA 1
ATOM 11523 C C . MET B 1 660 ? 19.625 -2.215 -10.5 1 94.06 660 MET B C 1
ATOM 11525 O O . MET B 1 660 ? 20.328 -2.936 -11.195 1 94.06 660 MET B O 1
ATOM 11529 N N . HIS B 1 661 ? 19.359 -2.453 -9.242 1 94.69 661 HIS B N 1
ATOM 11530 C CA . HIS B 1 661 ? 19.844 -3.68 -8.633 1 94.69 661 HIS B CA 1
ATOM 11531 C C . HIS B 1 661 ? 19.312 -4.914 -9.352 1 94.69 661 HIS B C 1
ATOM 11533 O O . HIS B 1 661 ? 20.047 -5.879 -9.57 1 94.69 661 HIS B O 1
ATOM 11539 N N . TRP B 1 662 ? 18.125 -4.824 -9.703 1 95.31 662 TRP B N 1
ATOM 11540 C CA . TRP B 1 662 ? 17.516 -5.93 -10.422 1 95.31 662 TRP B CA 1
ATOM 11541 C C . TRP B 1 662 ? 18.156 -6.109 -11.797 1 95.31 662 TRP B C 1
ATOM 11543 O O . TRP B 1 662 ? 18.484 -7.23 -12.188 1 95.31 662 TRP B O 1
ATOM 11553 N N . LEU B 1 663 ? 18.359 -5.027 -12.492 1 95 663 LEU B N 1
ATOM 11554 C CA . LEU B 1 663 ? 18.984 -5.078 -13.812 1 95 663 LEU B CA 1
ATOM 11555 C C . LEU B 1 663 ? 20.391 -5.648 -13.727 1 95 663 LEU B C 1
ATOM 11557 O O . LEU B 1 663 ? 20.812 -6.438 -14.586 1 95 663 LEU B O 1
ATOM 11561 N N . ILE B 1 664 ? 21.047 -5.293 -12.727 1 94.19 664 ILE B N 1
ATOM 11562 C CA . ILE B 1 664 ? 22.406 -5.777 -12.555 1 94.19 664 ILE B CA 1
ATOM 11563 C C . ILE B 1 664 ? 22.391 -7.27 -12.234 1 94.19 664 ILE B C 1
ATOM 11565 O O . ILE B 1 664 ? 23.25 -8.023 -12.688 1 94.19 664 ILE B O 1
ATOM 11569 N N . SER B 1 665 ? 21.406 -7.676 -11.516 1 94.56 665 SER B N 1
ATOM 11570 C CA . SER B 1 665 ? 21.297 -9.094 -11.188 1 94.56 665 SER B CA 1
ATOM 11571 C C . SER B 1 665 ? 21.016 -9.93 -12.43 1 94.56 665 SER B C 1
ATOM 11573 O O . SER B 1 665 ? 21.359 -11.109 -12.477 1 94.56 665 SER B O 1
ATOM 11575 N N . GLN B 1 666 ? 20.438 -9.258 -13.43 1 94.75 666 GLN B N 1
ATOM 11576 C CA . GLN B 1 666 ? 20.188 -9.938 -14.695 1 94.75 666 GLN B CA 1
ATOM 11577 C C . GLN B 1 666 ? 21.375 -9.812 -15.641 1 94.75 666 GLN B C 1
ATOM 11579 O O . GLN B 1 666 ? 21.453 -10.508 -16.656 1 94.75 666 GLN B O 1
ATOM 11584 N N . SER B 1 667 ? 22.281 -8.938 -15.328 1 93.62 667 SER B N 1
ATOM 11585 C CA . SER B 1 667 ? 23.453 -8.703 -16.172 1 93.62 667 SER B CA 1
ATOM 11586 C C . SER B 1 667 ? 24.578 -9.688 -15.828 1 93.62 667 SER B C 1
ATOM 11588 O O . SER B 1 667 ? 25.203 -10.25 -16.734 1 93.62 667 SER B O 1
ATOM 11590 N N . LEU B 1 668 ? 24.812 -9.797 -14.594 1 92.69 668 LEU B N 1
ATOM 11591 C CA . LEU B 1 668 ? 25.797 -10.742 -14.07 1 92.69 668 LEU B CA 1
ATOM 11592 C C . LEU B 1 668 ? 25.172 -11.648 -13.023 1 92.69 668 LEU B C 1
ATOM 11594 O O . LEU B 1 668 ? 24.547 -11.172 -12.07 1 92.69 668 LEU B O 1
ATOM 11598 N N . PHE B 1 669 ? 25.328 -12.906 -13.234 1 92.19 669 PHE B N 1
ATOM 11599 C CA . PHE B 1 669 ? 24.703 -13.828 -12.297 1 92.19 669 PHE B CA 1
ATOM 11600 C C . PHE B 1 669 ? 25.516 -15.109 -12.164 1 92.19 669 PHE B C 1
ATOM 11602 O O . PHE B 1 669 ? 26.328 -15.43 -13.031 1 92.19 669 PHE B O 1
ATOM 11609 N N . LEU B 1 670 ? 25.312 -15.797 -11.078 1 91.56 670 LEU B N 1
ATOM 11610 C CA . LEU B 1 670 ? 25.922 -17.109 -10.852 1 91.56 670 LEU B CA 1
ATOM 11611 C C . LEU B 1 670 ? 25.281 -18.172 -11.742 1 91.56 670 LEU B C 1
ATOM 11613 O O . LEU B 1 670 ? 24.062 -18.203 -11.883 1 91.56 670 LEU B O 1
ATOM 11617 N N . ALA B 1 671 ? 26.172 -18.859 -12.375 1 89.12 671 ALA B N 1
ATOM 11618 C CA . ALA B 1 671 ? 25.734 -19.984 -13.211 1 89.12 671 ALA B CA 1
ATOM 11619 C C . ALA B 1 671 ? 26.453 -21.266 -12.828 1 89.12 671 ALA B C 1
ATOM 11621 O O . ALA B 1 671 ? 27.656 -21.266 -12.57 1 89.12 671 ALA B O 1
ATOM 11622 N N . ARG B 1 672 ? 25.672 -22.266 -12.758 1 88.56 672 ARG B N 1
ATOM 11623 C CA . ARG B 1 672 ? 26.234 -23.578 -12.469 1 88.56 672 ARG B CA 1
ATOM 11624 C C . ARG B 1 672 ? 25.984 -24.547 -13.625 1 88.56 672 ARG B C 1
ATOM 11626 O O . ARG B 1 672 ? 24.875 -24.625 -14.148 1 88.56 672 ARG B O 1
ATOM 11633 N N . ILE B 1 673 ? 27.062 -25.172 -14.055 1 87.69 673 ILE B N 1
ATOM 11634 C CA . ILE B 1 673 ? 26.984 -26.156 -15.117 1 87.69 673 ILE B CA 1
ATOM 11635 C C . ILE B 1 673 ? 27.172 -27.562 -14.539 1 87.69 673 ILE B C 1
ATOM 11637 O O . ILE B 1 673 ? 28.25 -27.859 -13.992 1 87.69 673 ILE B O 1
ATOM 11641 N N . ARG B 1 674 ? 26.156 -28.312 -14.703 1 86 674 ARG B N 1
ATOM 11642 C CA . ARG B 1 674 ? 26.203 -29.672 -14.203 1 86 674 ARG B CA 1
ATOM 11643 C C . ARG B 1 674 ? 26.531 -30.656 -15.32 1 86 674 ARG B C 1
ATOM 11645 O O . ARG B 1 674 ? 25.797 -30.766 -16.312 1 86 674 ARG B O 1
ATOM 11652 N N . ALA B 1 675 ? 27.594 -31.359 -15.086 1 86.5 675 ALA B N 1
ATOM 11653 C CA . ALA B 1 675 ? 27.969 -32.406 -16.047 1 86.5 675 ALA B CA 1
ATOM 11654 C C . ALA B 1 675 ? 27.312 -33.719 -15.711 1 86.5 675 ALA B C 1
ATOM 11656 O O . ALA B 1 675 ? 27.297 -34.156 -14.555 1 86.5 675 ALA B O 1
ATOM 11657 N N . ILE B 1 676 ? 26.766 -34.219 -16.75 1 84.69 676 ILE B N 1
ATOM 11658 C CA . ILE B 1 676 ? 26.109 -35.531 -16.594 1 84.69 676 ILE B CA 1
ATOM 11659 C C . ILE B 1 676 ? 26.844 -36.562 -17.422 1 84.69 676 ILE B C 1
ATOM 11661 O O . ILE B 1 676 ? 27.094 -36.344 -18.625 1 84.69 676 ILE B O 1
ATOM 11665 N N . SER B 1 677 ? 27.109 -37.625 -16.781 1 83.19 677 SER B N 1
ATOM 11666 C CA . SER B 1 677 ? 27.812 -38.688 -17.484 1 83.19 677 SER B CA 1
ATOM 11667 C C . SER B 1 677 ? 26.906 -39.375 -18.484 1 83.19 677 SER B C 1
ATOM 11669 O O . SER B 1 677 ? 25.688 -39.219 -18.453 1 83.19 677 SER B O 1
ATOM 11671 N N . ALA B 1 678 ? 27.531 -40.156 -19.312 1 76.88 678 ALA B N 1
ATOM 11672 C CA . ALA B 1 678 ? 26.797 -40.812 -20.375 1 76.88 678 ALA B CA 1
ATOM 11673 C C . ALA B 1 678 ? 25.781 -41.812 -19.797 1 76.88 678 ALA B C 1
ATOM 11675 O O . ALA B 1 678 ? 24.766 -42.125 -20.438 1 76.88 678 ALA B O 1
ATOM 11676 N N . ASP B 1 679 ? 26.062 -42.219 -18.594 1 72.81 679 ASP B N 1
ATOM 11677 C CA . ASP B 1 679 ? 25.156 -43.188 -17.953 1 72.81 679 ASP B CA 1
ATOM 11678 C C . ASP B 1 679 ? 24.031 -42.469 -17.219 1 72.81 679 ASP B C 1
ATOM 11680 O O . ASP B 1 679 ? 23.156 -43.094 -16.625 1 72.81 679 ASP B O 1
ATOM 11684 N N . GLY B 1 680 ? 24.125 -41.156 -17.266 1 74.81 680 GLY B N 1
ATOM 11685 C CA . GLY B 1 680 ? 23.047 -40.406 -16.641 1 74.81 680 GLY B CA 1
ATOM 11686 C C . GLY B 1 680 ? 23.391 -39.938 -15.227 1 74.81 680 GLY B C 1
ATOM 11687 O O . GLY B 1 680 ? 22.625 -39.188 -14.617 1 74.81 680 GLY B O 1
ATOM 11688 N N . SER B 1 681 ? 24.469 -40.438 -14.758 1 77.88 681 SER B N 1
ATOM 11689 C CA . SER B 1 681 ? 24.844 -40.094 -13.391 1 77.88 681 SER B CA 1
ATOM 11690 C C . SER B 1 681 ? 25.516 -38.719 -13.352 1 77.88 681 SER B C 1
ATOM 11692 O O . SER B 1 681 ? 26.047 -38.25 -14.359 1 77.88 681 SER B O 1
ATOM 11694 N N . ASP B 1 682 ? 25.516 -38.125 -12.141 1 79.81 682 ASP B N 1
ATOM 11695 C CA . ASP B 1 682 ? 26.125 -36.781 -11.977 1 79.81 682 ASP B CA 1
ATOM 11696 C C . ASP B 1 682 ? 27.656 -36.875 -11.977 1 79.81 682 ASP B C 1
ATOM 11698 O O . ASP B 1 682 ? 28.234 -37.75 -11.32 1 79.81 682 ASP B O 1
ATOM 11702 N N . ASP B 1 683 ? 28.25 -36.125 -12.828 1 84.94 683 ASP B N 1
ATOM 11703 C CA . ASP B 1 683 ? 29.703 -35.969 -12.844 1 84.94 683 ASP B CA 1
ATOM 11704 C C . ASP B 1 683 ? 30.141 -34.75 -12.047 1 84.94 683 ASP B C 1
ATOM 11706 O O . ASP B 1 683 ? 30.266 -33.656 -12.594 1 84.94 683 ASP B O 1
ATOM 11710 N N . GLU B 1 684 ? 30.406 -34.906 -10.812 1 80.88 684 GLU B N 1
ATOM 11711 C CA . GLU B 1 684 ? 30.734 -33.781 -9.922 1 80.88 684 GLU B CA 1
ATOM 11712 C C . GLU B 1 684 ? 32.094 -33.188 -10.258 1 80.88 684 GLU B C 1
ATOM 11714 O O . GLU B 1 684 ? 32.344 -32 -10.055 1 80.88 684 GLU B O 1
ATOM 11719 N N . THR B 1 685 ? 32.906 -34.062 -10.812 1 82.44 685 THR B N 1
ATOM 11720 C CA . THR B 1 685 ? 34.25 -33.656 -11.078 1 82.44 685 THR B CA 1
ATOM 11721 C C . THR B 1 685 ? 34.312 -32.625 -12.219 1 82.44 685 THR B C 1
ATOM 11723 O O . THR B 1 685 ? 35.094 -31.688 -12.195 1 82.44 685 THR B O 1
ATOM 11726 N N . ASN B 1 686 ? 33.406 -32.844 -13.164 1 85.56 686 ASN B N 1
ATOM 11727 C CA . ASN B 1 686 ? 33.469 -31.938 -14.32 1 85.56 686 ASN B CA 1
ATOM 11728 C C . ASN B 1 686 ? 32.344 -30.891 -14.258 1 85.56 686 ASN B C 1
ATOM 11730 O O . ASN B 1 686 ? 32.156 -30.125 -15.203 1 85.56 686 ASN B O 1
ATOM 11734 N N . SER B 1 687 ? 31.703 -30.875 -13.164 1 86.75 687 SER B N 1
ATOM 11735 C CA . SER B 1 687 ? 30.75 -29.797 -12.93 1 86.75 687 SER B CA 1
ATOM 11736 C C . SER B 1 687 ? 31.453 -28.562 -12.367 1 86.75 687 SER B C 1
ATOM 11738 O O . SER B 1 687 ? 32.469 -28.672 -11.664 1 86.75 687 SER B O 1
ATOM 11740 N N . PHE B 1 688 ? 30.969 -27.406 -12.711 1 86.44 688 PHE B N 1
ATOM 11741 C CA . PHE B 1 688 ? 31.625 -26.219 -12.203 1 86.44 688 PHE B CA 1
ATOM 11742 C C . PHE B 1 688 ? 30.656 -25.047 -12.094 1 86.44 688 PHE B C 1
ATOM 11744 O O . PHE B 1 688 ? 29.578 -25.078 -12.695 1 86.44 688 PHE B O 1
ATOM 11751 N N . SER B 1 689 ? 31.094 -24.109 -11.25 1 89.62 689 SER B N 1
ATOM 11752 C CA . SER B 1 689 ? 30.375 -22.844 -11.133 1 89.62 689 SER B CA 1
ATOM 11753 C C . SER B 1 689 ? 31.094 -21.734 -11.867 1 89.62 689 SER B C 1
ATOM 11755 O O . SER B 1 689 ? 32.312 -21.703 -11.922 1 89.62 689 SER B O 1
ATOM 11757 N N . THR B 1 690 ? 30.359 -20.891 -12.5 1 89.19 690 THR B N 1
ATOM 11758 C CA . THR B 1 690 ? 30.938 -19.766 -13.234 1 89.19 690 THR B CA 1
ATOM 11759 C C . THR B 1 690 ? 30.016 -18.547 -13.133 1 89.19 690 THR B C 1
ATOM 11761 O O . THR B 1 690 ? 28.969 -18.594 -12.5 1 89.19 690 THR B O 1
ATOM 11764 N N . CYS B 1 691 ? 30.547 -17.484 -13.672 1 90.56 691 CYS B N 1
ATOM 11765 C CA . CYS B 1 691 ? 29.766 -16.25 -13.719 1 90.56 691 CYS B CA 1
ATOM 11766 C C . CYS B 1 691 ? 29.234 -15.992 -15.125 1 90.56 691 CYS B C 1
ATOM 11768 O O . CYS B 1 691 ? 30.016 -15.789 -16.062 1 90.56 691 CYS B O 1
ATOM 11770 N N . GLY B 1 692 ? 27.922 -16.156 -15.219 1 87.94 692 GLY B N 1
ATOM 11771 C CA . GLY B 1 692 ? 27.297 -15.852 -16.5 1 87.94 692 GLY B CA 1
ATOM 11772 C C . GLY B 1 692 ? 26.969 -14.375 -16.656 1 87.94 692 GLY B C 1
ATOM 11773 O O . GLY B 1 692 ? 26.875 -13.641 -15.672 1 87.94 692 GLY B O 1
ATOM 11774 N N . TYR B 1 693 ? 26.922 -13.961 -17.922 1 90.25 693 TYR B N 1
ATOM 11775 C CA . TYR B 1 693 ? 26.5 -12.594 -18.188 1 90.25 693 TYR B CA 1
ATOM 11776 C C . TYR B 1 693 ? 25.547 -12.531 -19.375 1 90.25 693 TYR B C 1
ATOM 11778 O O . TYR B 1 693 ? 25.562 -13.414 -20.234 1 90.25 693 TYR B O 1
ATOM 11786 N N . SER B 1 694 ? 24.656 -11.602 -19.359 1 92.5 694 SER B N 1
ATOM 11787 C CA . SER B 1 694 ? 23.734 -11.305 -20.453 1 92.5 694 SER B CA 1
ATOM 11788 C C . SER B 1 694 ? 24.062 -9.969 -21.109 1 92.5 694 SER B C 1
ATOM 11790 O O . SER B 1 694 ? 23.859 -8.914 -20.5 1 92.5 694 SER B O 1
ATOM 11792 N N . PRO B 1 695 ? 24.484 -10.039 -22.328 1 92.88 695 PRO B N 1
ATOM 11793 C CA . PRO B 1 695 ? 24.922 -8.789 -22.969 1 92.88 695 PRO B CA 1
ATOM 11794 C C . PRO B 1 695 ? 23.781 -7.773 -23.094 1 92.88 695 PRO B C 1
ATOM 11796 O O . PRO B 1 695 ? 24 -6.574 -22.891 1 92.88 695 PRO B O 1
ATOM 11799 N N . ILE B 1 696 ? 22.656 -8.227 -23.422 1 93.88 696 ILE B N 1
ATOM 11800 C CA . ILE B 1 696 ? 21.547 -7.293 -23.562 1 93.88 696 ILE B CA 1
ATOM 11801 C C . ILE B 1 696 ? 21.203 -6.672 -22.219 1 93.88 696 ILE B C 1
ATOM 11803 O O . ILE B 1 696 ? 20.859 -5.492 -22.141 1 93.88 696 ILE B O 1
ATOM 11807 N N . ALA B 1 697 ? 21.219 -7.445 -21.156 1 94.75 697 ALA B N 1
ATOM 11808 C CA . ALA B 1 697 ? 20.953 -6.914 -19.812 1 94.75 697 ALA B CA 1
ATOM 11809 C C . ALA B 1 697 ? 22 -5.887 -19.406 1 94.75 697 ALA B C 1
ATOM 11811 O O . ALA B 1 697 ? 21.672 -4.859 -18.812 1 94.75 697 ALA B O 1
ATOM 11812 N N . VAL B 1 698 ? 23.234 -6.148 -19.766 1 94.75 698 VAL B N 1
ATOM 11813 C CA . VAL B 1 698 ? 24.312 -5.211 -19.469 1 94.75 698 VAL B CA 1
ATOM 11814 C C . VAL B 1 698 ? 24.094 -3.904 -20.234 1 94.75 698 VAL B C 1
ATOM 11816 O O . VAL B 1 698 ? 24.25 -2.818 -19.672 1 94.75 698 VAL B O 1
ATOM 11819 N N . PHE B 1 699 ? 23.672 -4.023 -21.406 1 94.5 699 PHE B N 1
ATOM 11820 C CA . PHE B 1 699 ? 23.406 -2.85 -22.219 1 94.5 699 PHE B CA 1
ATOM 11821 C C . PHE B 1 699 ? 22.297 -2.006 -21.609 1 94.5 699 PHE B C 1
ATOM 11823 O O . PHE B 1 699 ? 22.438 -0.789 -21.484 1 94.5 699 PHE B O 1
ATOM 11830 N N . ILE B 1 700 ? 21.25 -2.662 -21.234 1 94.62 700 ILE B N 1
ATOM 11831 C CA . ILE B 1 700 ? 20.109 -1.954 -20.656 1 94.62 700 ILE B CA 1
ATOM 11832 C C . ILE B 1 700 ? 20.531 -1.338 -19.312 1 94.62 700 ILE B C 1
ATOM 11834 O O . ILE B 1 700 ? 20.125 -0.215 -19 1 94.62 700 ILE B O 1
ATOM 11838 N N . ALA B 1 701 ? 21.281 -2.041 -18.547 1 94.5 701 ALA B N 1
ATOM 11839 C CA . ALA B 1 701 ? 21.766 -1.521 -17.281 1 94.5 701 ALA B CA 1
ATOM 11840 C C . ALA B 1 701 ? 22.625 -0.279 -17.484 1 94.5 701 ALA B C 1
ATOM 11842 O O . ALA B 1 701 ? 22.531 0.684 -16.719 1 94.5 701 ALA B O 1
ATOM 11843 N N . MET B 1 702 ? 23.406 -0.299 -18.469 1 94.31 702 MET B N 1
ATOM 11844 C CA . MET B 1 702 ? 24.25 0.849 -18.781 1 94.31 702 MET B CA 1
ATOM 11845 C C . MET B 1 702 ? 23.422 2.059 -19.172 1 94.31 702 MET B C 1
ATOM 11847 O O . MET B 1 702 ? 23.672 3.176 -18.719 1 94.31 702 MET B O 1
ATOM 11851 N N . LEU B 1 703 ? 22.438 1.817 -19.953 1 94.12 703 LEU B N 1
ATOM 11852 C CA . LEU B 1 703 ? 21.531 2.895 -20.359 1 94.12 703 LEU B CA 1
ATOM 11853 C C . LEU B 1 703 ? 20.781 3.459 -19.156 1 94.12 703 LEU B C 1
ATOM 11855 O O . LEU B 1 703 ? 20.672 4.676 -19 1 94.12 703 LEU B O 1
ATOM 11859 N N . ALA B 1 704 ? 20.297 2.561 -18.328 1 93.88 704 ALA B N 1
ATOM 11860 C CA . ALA B 1 704 ? 19.594 2.992 -17.109 1 93.88 704 ALA B CA 1
ATOM 11861 C C . ALA B 1 704 ? 20.531 3.787 -16.203 1 93.88 704 ALA B C 1
ATOM 11863 O O . ALA B 1 704 ? 20.109 4.793 -15.609 1 93.88 704 ALA B O 1
ATOM 11864 N N . GLY B 1 705 ? 21.766 3.297 -16.078 1 93.12 705 GLY B N 1
ATOM 11865 C CA . GLY B 1 705 ? 22.75 4.035 -15.305 1 93.12 705 GLY B CA 1
ATOM 11866 C C . GLY B 1 705 ? 23.016 5.426 -15.844 1 93.12 705 GLY B C 1
ATOM 11867 O O . GLY B 1 705 ? 23.094 6.387 -15.078 1 93.12 705 GLY B O 1
ATOM 11868 N N . LEU B 1 706 ? 23.047 5.566 -17.094 1 93.94 706 LEU B N 1
ATOM 11869 C CA . LEU B 1 706 ? 23.266 6.867 -17.734 1 93.94 706 LEU B CA 1
ATOM 11870 C C . LEU B 1 706 ? 22.078 7.797 -17.469 1 93.94 706 LEU B C 1
ATOM 11872 O O . LEU B 1 706 ? 22.266 8.992 -17.219 1 93.94 706 LEU B O 1
ATOM 11876 N N . VAL B 1 707 ? 20.938 7.254 -17.484 1 93.81 707 VAL B N 1
ATOM 11877 C CA . VAL B 1 707 ? 19.734 8.047 -17.219 1 93.81 707 VAL B CA 1
ATOM 11878 C C . VAL B 1 707 ? 19.781 8.586 -15.789 1 93.81 707 VAL B C 1
ATOM 11880 O O . VAL B 1 707 ? 19.438 9.742 -15.547 1 93.81 707 VAL B O 1
ATOM 11883 N N . ILE B 1 708 ? 20.219 7.797 -14.891 1 92.38 708 ILE B N 1
ATOM 11884 C CA . ILE B 1 708 ? 20.281 8.203 -13.492 1 92.38 708 ILE B CA 1
ATOM 11885 C C . ILE B 1 708 ? 21.281 9.344 -13.336 1 92.38 708 ILE B C 1
ATOM 11887 O O . ILE B 1 708 ? 21.031 10.305 -12.602 1 92.38 708 ILE B O 1
ATOM 11891 N N . ILE B 1 709 ? 22.391 9.289 -14.039 1 94.06 709 ILE B N 1
ATOM 11892 C CA . ILE B 1 709 ? 23.406 10.336 -13.992 1 94.06 709 ILE B CA 1
ATOM 11893 C C . ILE B 1 709 ? 22.844 11.617 -14.609 1 94.06 709 ILE B C 1
ATOM 11895 O O . ILE B 1 709 ? 23 12.703 -14.031 1 94.06 709 ILE B O 1
ATOM 11899 N N . VAL B 1 710 ? 22.156 11.508 -15.641 1 94.56 710 VAL B N 1
ATOM 11900 C CA . VAL B 1 710 ? 21.594 12.672 -16.328 1 94.56 710 VAL B CA 1
ATOM 11901 C C . VAL B 1 710 ? 20.531 13.32 -15.445 1 94.56 710 VAL B C 1
ATOM 11903 O O . VAL B 1 710 ? 20.422 14.547 -15.391 1 94.56 710 VAL B O 1
ATOM 11906 N N . LEU B 1 711 ? 19.797 12.516 -14.758 1 93.75 711 LEU B N 1
ATOM 11907 C CA . LEU B 1 711 ? 18.719 13.031 -13.922 1 93.75 711 LEU B CA 1
ATOM 11908 C C . LEU B 1 711 ? 19.266 13.891 -12.789 1 93.75 711 LEU B C 1
ATOM 11910 O O . LEU B 1 711 ? 18.75 14.984 -12.531 1 93.75 711 LEU B O 1
ATOM 11914 N N . ILE B 1 712 ? 20.312 13.461 -12.148 1 94.94 712 ILE B N 1
ATOM 11915 C CA . ILE B 1 712 ? 20.828 14.234 -11.023 1 94.94 712 ILE B CA 1
ATOM 11916 C C . ILE B 1 712 ? 21.5 15.508 -11.539 1 94.94 712 ILE B C 1
ATOM 11918 O O . ILE B 1 712 ? 21.422 16.562 -10.891 1 94.94 712 ILE B O 1
ATOM 11922 N N . VAL B 1 713 ? 22.078 15.461 -12.68 1 94.94 713 VAL B N 1
ATOM 11923 C CA . VAL B 1 713 ? 22.688 16.641 -13.281 1 94.94 713 VAL B CA 1
ATOM 11924 C C . VAL B 1 713 ? 21.609 17.609 -13.719 1 94.94 713 VAL B C 1
ATOM 11926 O O . VAL B 1 713 ? 21.703 18.828 -13.484 1 94.94 713 VAL B O 1
ATOM 11929 N N . ALA B 1 714 ? 20.578 17.062 -14.281 1 95.69 714 ALA B N 1
ATOM 11930 C CA . ALA B 1 714 ? 19.453 17.891 -14.711 1 95.69 714 ALA B CA 1
ATOM 11931 C C . ALA B 1 714 ? 18.797 18.578 -13.516 1 95.69 714 ALA B C 1
ATOM 11933 O O . ALA B 1 714 ? 18.484 19.781 -13.578 1 95.69 714 ALA B O 1
ATOM 11934 N N . ILE B 1 715 ? 18.656 17.859 -12.461 1 95.19 715 ILE B N 1
ATOM 11935 C CA . ILE B 1 715 ? 18.094 18.438 -11.242 1 95.19 715 ILE B CA 1
ATOM 11936 C C . ILE B 1 715 ? 19.031 19.516 -10.695 1 95.19 715 ILE B C 1
ATOM 11938 O O . ILE B 1 715 ? 18.578 20.531 -10.172 1 95.19 715 ILE B O 1
ATOM 11942 N N . GLY B 1 716 ? 20.312 19.266 -10.867 1 95.69 716 GLY B N 1
ATOM 11943 C CA . GLY B 1 716 ? 21.312 20.219 -10.43 1 95.69 716 GLY B CA 1
ATOM 11944 C C . GLY B 1 716 ? 21.234 21.547 -11.156 1 95.69 716 GLY B C 1
ATOM 11945 O O . GLY B 1 716 ? 21.703 22.578 -10.648 1 95.69 716 GLY B O 1
ATOM 11946 N N . PHE B 1 717 ? 20.531 21.578 -12.266 1 95.56 717 PHE B N 1
ATOM 11947 C CA . PHE B 1 717 ? 20.453 22.797 -13.062 1 95.56 717 PHE B CA 1
ATOM 11948 C C . PHE B 1 717 ? 19.25 23.641 -12.656 1 95.56 717 PHE B C 1
ATOM 11950 O O . PHE B 1 717 ? 19.094 24.766 -13.117 1 95.56 717 PHE B O 1
ATOM 11957 N N . ARG B 1 718 ? 18.484 23.156 -11.82 1 95.25 718 ARG B N 1
ATOM 11958 C CA . ARG B 1 718 ? 17.406 23.984 -11.289 1 95.25 718 ARG B CA 1
ATOM 11959 C C . ARG B 1 718 ? 17.953 25.172 -10.492 1 95.25 718 ARG B C 1
ATOM 11961 O O . ARG B 1 718 ? 19.125 25.156 -10.086 1 95.25 718 ARG B O 1
ATOM 11968 N N . ARG B 1 719 ? 17.141 26.156 -10.289 1 95 719 ARG B N 1
ATOM 11969 C CA . ARG B 1 719 ? 17.656 27.391 -9.68 1 95 719 ARG B CA 1
ATOM 11970 C C . ARG B 1 719 ? 16.969 27.656 -8.344 1 95 719 ARG B C 1
ATOM 11972 O O . ARG B 1 719 ? 15.773 27.375 -8.18 1 95 719 ARG B O 1
ATOM 11979 N N . TYR B 1 720 ? 17.812 28.094 -7.445 1 94.31 720 TYR B N 1
ATOM 11980 C CA . TYR B 1 720 ? 17.266 28.688 -6.227 1 94.31 720 TYR B CA 1
ATOM 11981 C C . TYR B 1 720 ? 16.859 30.125 -6.469 1 94.31 720 TYR B C 1
ATOM 11983 O O . TYR B 1 720 ? 17.328 30.781 -7.402 1 94.31 720 TYR B O 1
ATOM 11991 N N . ASP B 1 721 ? 15.852 30.781 -5.781 1 87.25 721 ASP B N 1
ATOM 11992 C CA . ASP B 1 721 ? 15.406 32.156 -5.945 1 87.25 721 ASP B CA 1
ATOM 11993 C C . ASP B 1 721 ? 16.547 33.125 -5.684 1 87.25 721 ASP B C 1
ATOM 11995 O O . ASP B 1 721 ? 16.625 34.188 -6.324 1 87.25 721 ASP B O 1
ATOM 11999 N N . GLY B 1 722 ? 17.578 32.906 -4.895 1 86.81 722 GLY B N 1
ATOM 12000 C CA . GLY B 1 722 ? 18.781 33.719 -4.68 1 86.81 722 GLY B CA 1
ATOM 12001 C C . GLY B 1 722 ? 18.609 34.75 -3.596 1 86.81 722 GLY B C 1
ATOM 12002 O O . GLY B 1 722 ? 19.578 35.438 -3.238 1 86.81 722 GLY B O 1
ATOM 12003 N N . THR B 1 723 ? 17.375 35 -3.129 1 89.69 723 THR B N 1
ATOM 12004 C CA . THR B 1 723 ? 17.125 36 -2.115 1 89.69 723 THR B CA 1
ATOM 12005 C C . THR B 1 723 ? 17.812 35.656 -0.805 1 89.69 723 THR B C 1
ATOM 12007 O O . THR B 1 723 ? 18.578 36.438 -0.256 1 89.69 723 THR B O 1
ATOM 12010 N N . MET B 1 724 ? 17.562 34.469 -0.362 1 92.25 724 MET B N 1
ATOM 12011 C CA . MET B 1 724 ? 18.281 34.031 0.83 1 92.25 724 MET B CA 1
ATOM 12012 C C . MET B 1 724 ? 19.656 33.5 0.467 1 92.25 724 MET B C 1
ATOM 12014 O O . MET B 1 724 ? 19.844 32.844 -0.579 1 92.25 724 MET B O 1
ATOM 12018 N N . ARG B 1 725 ? 20.547 33.719 1.332 1 90.44 725 ARG B N 1
ATOM 12019 C CA . ARG B 1 725 ? 21.938 33.312 1.09 1 90.44 725 ARG B CA 1
ATOM 12020 C C . ARG B 1 725 ? 22.094 31.812 1.089 1 90.44 725 ARG B C 1
ATOM 12022 O O . ARG B 1 725 ? 21.312 31.094 1.726 1 90.44 725 ARG B O 1
ATOM 12029 N N . MET B 1 726 ? 23.094 31.375 0.379 1 93.88 726 MET B N 1
ATOM 12030 C CA . MET B 1 726 ? 23.375 29.953 0.258 1 93.88 726 MET B CA 1
ATOM 12031 C C . MET B 1 726 ? 24.078 29.422 1.503 1 93.88 726 MET B C 1
ATOM 12033 O O . MET B 1 726 ? 25.266 29.688 1.705 1 93.88 726 MET B O 1
ATOM 12037 N N . VAL B 1 727 ? 23.344 28.672 2.26 1 94.81 727 VAL B N 1
ATOM 12038 C CA . VAL B 1 727 ? 23.938 28.125 3.48 1 94.81 727 VAL B CA 1
ATOM 12039 C C . VAL B 1 727 ? 24.219 26.641 3.295 1 94.81 727 VAL B C 1
ATOM 12041 O O . VAL B 1 727 ? 25.094 26.078 3.973 1 94.81 727 VAL B O 1
ATOM 12044 N N . SER B 1 728 ? 23.469 25.984 2.342 1 95.5 728 SER B N 1
ATOM 12045 C CA . SER B 1 728 ? 23.578 24.547 2.145 1 95.5 728 SER B CA 1
ATOM 12046 C C . SER B 1 728 ? 23.375 23.797 3.451 1 95.5 728 SER B C 1
ATOM 12048 O O . SER B 1 728 ? 22.344 23.953 4.105 1 95.5 728 SER B O 1
ATOM 12050 N N . THR B 1 729 ? 24.438 23.031 3.947 1 96.12 729 THR B N 1
ATOM 12051 C CA . THR B 1 729 ? 24.328 22.25 5.176 1 96.12 729 THR B CA 1
ATOM 12052 C C . THR B 1 729 ? 25.328 22.75 6.223 1 96.12 729 THR B C 1
ATOM 12054 O O . THR B 1 729 ? 25.578 22.062 7.215 1 96.12 729 THR B O 1
ATOM 12057 N N . ASN B 1 730 ? 25.875 23.938 6.02 1 96.69 730 ASN B N 1
ATOM 12058 C CA . ASN B 1 730 ? 26.906 24.5 6.879 1 96.69 730 ASN B CA 1
ATOM 12059 C C . ASN B 1 730 ? 26.312 25.078 8.164 1 96.69 730 ASN B C 1
ATOM 12061 O O . ASN B 1 730 ? 25.562 26.062 8.125 1 96.69 730 ASN B O 1
ATOM 12065 N N . SER B 1 731 ? 26.703 24.547 9.32 1 97.62 731 SER B N 1
ATOM 12066 C CA . SER B 1 731 ? 26.125 24.938 10.602 1 97.62 731 SER B CA 1
ATOM 12067 C C . SER B 1 731 ? 26.453 26.375 10.945 1 97.62 731 SER B C 1
ATOM 12069 O O . SER B 1 731 ? 25.641 27.094 11.539 1 97.62 731 SER B O 1
ATOM 12071 N N . LEU B 1 732 ? 27.609 26.906 10.586 1 97.19 732 LEU B N 1
ATOM 12072 C CA . LEU B 1 732 ? 27.984 28.297 10.859 1 97.19 732 LEU B CA 1
ATOM 12073 C C . LEU B 1 732 ? 27.141 29.266 10.047 1 97.19 732 LEU B C 1
ATOM 12075 O O . LEU B 1 732 ? 26.641 30.25 10.578 1 97.19 732 LEU B O 1
ATOM 12079 N N . ALA B 1 733 ? 26.969 28.922 8.82 1 96.44 733 ALA B N 1
ATOM 12080 C CA . ALA B 1 733 ? 26.172 29.781 7.949 1 96.44 733 ALA B CA 1
ATOM 12081 C C . ALA B 1 733 ? 24.703 29.812 8.398 1 96.44 733 ALA B C 1
ATOM 12083 O O . ALA B 1 733 ? 24.062 30.859 8.367 1 96.44 733 ALA B O 1
ATOM 12084 N N . ILE B 1 734 ? 24.172 28.672 8.789 1 97.44 734 ILE B N 1
ATOM 12085 C CA . ILE B 1 734 ? 22.797 28.594 9.281 1 97.44 734 ILE B CA 1
ATOM 12086 C C . ILE B 1 734 ? 22.656 29.406 10.555 1 97.44 734 ILE B C 1
ATOM 12088 O O . ILE B 1 734 ? 21.703 30.172 10.711 1 97.44 734 ILE B O 1
ATOM 12092 N N . SER B 1 735 ? 23.641 29.297 11.445 1 97.38 735 SER B N 1
ATOM 12093 C CA . SER B 1 735 ? 23.594 30.016 12.719 1 97.38 735 SER B CA 1
ATOM 12094 C C . SER B 1 735 ? 23.656 31.516 12.5 1 97.38 735 SER B C 1
ATOM 12096 O O . SER B 1 735 ? 23.078 32.281 13.266 1 97.38 735 SER B O 1
ATOM 12098 N N . ALA B 1 736 ? 24.328 31.984 11.492 1 95.88 736 ALA B N 1
ATOM 12099 C CA . ALA B 1 736 ? 24.469 33.406 11.203 1 95.88 736 ALA B CA 1
ATOM 12100 C C . ALA B 1 736 ? 23.125 34.031 10.875 1 95.88 736 ALA B C 1
ATOM 12102 O O . ALA B 1 736 ? 22.906 35.219 11.141 1 95.88 736 ALA B O 1
ATOM 12103 N N . ALA B 1 737 ? 22.234 33.281 10.336 1 95.44 737 ALA B N 1
ATOM 12104 C CA . ALA B 1 737 ? 20.922 33.781 9.938 1 95.44 737 ALA B CA 1
ATOM 12105 C C . ALA B 1 737 ? 19.938 33.719 11.109 1 95.44 737 ALA B C 1
ATOM 12107 O O . ALA B 1 737 ? 18.781 34.156 10.984 1 95.44 737 ALA B O 1
ATOM 12108 N N . CYS B 1 738 ? 20.375 33.219 12.281 1 96.94 738 CYS B N 1
ATOM 12109 C CA . CYS B 1 738 ? 19.438 32.906 13.352 1 96.94 738 CYS B CA 1
ATOM 12110 C C . CYS B 1 738 ? 19.625 33.844 14.531 1 96.94 738 CYS B C 1
ATOM 12112 O O . CYS B 1 738 ? 19.203 33.531 15.648 1 96.94 738 CYS B O 1
ATOM 12114 N N . HIS B 1 739 ? 20.266 35 14.367 1 96.31 739 HIS B N 1
ATOM 12115 C CA . HIS B 1 739 ? 20.375 36 15.43 1 96.31 739 HIS B CA 1
ATOM 12116 C C . HIS B 1 739 ? 19.141 36.906 15.484 1 96.31 739 HIS B C 1
ATOM 12118 O O . HIS B 1 739 ? 19.172 38.031 14.977 1 96.31 739 HIS B O 1
ATOM 12124 N N . VAL B 1 740 ? 18.172 36.469 16.156 1 96.81 740 VAL B N 1
ATOM 12125 C CA . VAL B 1 740 ? 16.859 37.094 16.172 1 96.81 740 VAL B CA 1
ATOM 12126 C C . VAL B 1 740 ? 16.844 38.25 17.172 1 96.81 740 VAL B C 1
ATOM 12128 O O . VAL B 1 740 ? 17.781 38.406 17.969 1 96.81 740 VAL B O 1
ATOM 12131 N N . LEU B 1 741 ? 15.828 39.094 17.125 1 96.12 741 LEU B N 1
ATOM 12132 C CA . LEU B 1 741 ? 15.641 40.188 18.078 1 96.12 741 LEU B CA 1
ATOM 12133 C C . LEU B 1 741 ? 15.18 39.656 19.438 1 96.12 741 LEU B C 1
ATOM 12135 O O . LEU B 1 741 ? 14.773 38.5 19.547 1 96.12 741 LEU B O 1
ATOM 12139 N N . GLU B 1 742 ? 15.242 40.406 20.453 1 94.69 742 GLU B N 1
ATOM 12140 C CA . GLU B 1 742 ? 14.969 40 21.828 1 94.69 742 GLU B CA 1
ATOM 12141 C C . GLU B 1 742 ? 13.531 39.5 21.969 1 94.69 742 GLU B C 1
ATOM 12143 O O . GLU B 1 742 ? 13.273 38.531 22.703 1 94.69 742 GLU B O 1
ATOM 12148 N N . GLU B 1 743 ? 12.617 40.125 21.219 1 94.44 743 GLU B N 1
ATOM 12149 C CA . GLU B 1 743 ? 11.203 39.781 21.312 1 94.44 743 GLU B CA 1
ATOM 12150 C C . GLU B 1 743 ? 10.953 38.344 20.828 1 94.44 743 GLU B C 1
ATOM 12152 O O . GLU B 1 743 ? 10 37.688 21.266 1 94.44 743 GLU B O 1
ATOM 12157 N N . ASP B 1 744 ? 11.82 37.906 19.984 1 95.75 744 ASP B N 1
ATOM 12158 C CA . ASP B 1 744 ? 11.633 36.594 19.359 1 95.75 744 ASP B CA 1
ATOM 12159 C C . ASP B 1 744 ? 12.445 35.531 20.078 1 95.75 744 ASP B C 1
ATOM 12161 O O . ASP B 1 744 ? 12.328 34.344 19.766 1 95.75 744 ASP B O 1
ATOM 12165 N N . ARG B 1 745 ? 13.25 35.75 21.016 1 93.62 745 ARG B N 1
ATOM 12166 C CA . ARG B 1 745 ? 14.203 34.812 21.609 1 93.62 745 ARG B CA 1
ATOM 12167 C C . ARG B 1 745 ? 13.5 33.812 22.5 1 93.62 745 ARG B C 1
ATOM 12169 O O . ARG B 1 745 ? 13.844 32.625 22.484 1 93.62 745 ARG B O 1
ATOM 12176 N N . ALA B 1 746 ? 12.469 34.219 23.188 1 92.06 746 ALA B N 1
ATOM 12177 C CA . ALA B 1 746 ? 11.859 33.375 24.188 1 92.06 746 ALA B CA 1
ATOM 12178 C C . ALA B 1 746 ? 11 32.281 23.547 1 92.06 746 ALA B C 1
ATOM 12180 O O . ALA B 1 746 ? 11.125 31.109 23.859 1 92.06 746 ALA B O 1
ATOM 12181 N N . SER B 1 747 ? 10.141 32.656 22.609 1 93.19 747 SER B N 1
ATOM 12182 C CA . SER B 1 747 ? 9.195 31.641 22.109 1 93.19 747 SER B CA 1
ATOM 12183 C C . SER B 1 747 ? 9.078 31.703 20.594 1 93.19 747 SER B C 1
ATOM 12185 O O . SER B 1 747 ? 8.25 31 20 1 93.19 747 SER B O 1
ATOM 12187 N N . GLY B 1 748 ? 9.898 32.375 19.953 1 94.75 748 GLY B N 1
ATOM 12188 C CA . GLY B 1 748 ? 9.766 32.562 18.516 1 94.75 748 GLY B CA 1
ATOM 12189 C C . GLY B 1 748 ? 9.984 31.281 17.734 1 94.75 748 GLY B C 1
ATOM 12190 O O . GLY B 1 748 ? 9.336 31.062 16.703 1 94.75 748 GLY B O 1
ATOM 12191 N N . TYR B 1 749 ? 10.891 30.438 18.219 1 95.81 749 TYR B N 1
ATOM 12192 C CA . TYR B 1 749 ? 11.242 29.219 17.516 1 95.81 749 TYR B CA 1
ATOM 12193 C C . TYR B 1 749 ? 10.078 28.234 17.516 1 95.81 749 TYR B C 1
ATOM 12195 O O . TYR B 1 749 ? 10.078 27.266 16.766 1 95.81 749 TYR B O 1
ATOM 12203 N N . LEU B 1 750 ? 9.023 28.422 18.312 1 95.38 750 LEU B N 1
ATOM 12204 C CA . LEU B 1 750 ? 7.883 27.516 18.406 1 95.38 750 LEU B CA 1
ATOM 12205 C C . LEU B 1 750 ? 6.77 27.953 17.453 1 95.38 750 LEU B C 1
ATOM 12207 O O . LEU B 1 750 ? 5.797 27.219 17.266 1 95.38 750 LEU B O 1
ATOM 12211 N N . LEU B 1 751 ? 6.883 29.125 16.875 1 96.12 751 LEU B N 1
ATOM 12212 C CA . LEU B 1 751 ? 5.848 29.734 16.047 1 96.12 751 LEU B CA 1
ATOM 12213 C C . LEU B 1 751 ? 6.328 29.891 14.609 1 96.12 751 LEU B C 1
ATOM 12215 O O . LEU B 1 751 ? 7.496 29.641 14.305 1 96.12 751 LEU B O 1
ATOM 12219 N N . PRO B 1 752 ? 5.457 30.156 13.648 1 96.06 752 PRO B N 1
ATOM 12220 C CA . PRO B 1 752 ? 5.91 30.359 12.266 1 96.06 752 PRO B CA 1
ATOM 12221 C C . PRO B 1 752 ? 6.91 31.5 12.125 1 96.06 752 PRO B C 1
ATOM 12223 O O . PRO B 1 752 ? 6.695 32.594 12.672 1 96.06 752 PRO B O 1
ATOM 12226 N N . VAL B 1 753 ? 7.953 31.25 11.422 1 97 753 VAL B N 1
ATOM 12227 C CA . VAL B 1 753 ? 9.016 32.25 11.297 1 97 753 VAL B CA 1
ATOM 12228 C C . VAL B 1 753 ? 9.258 32.562 9.82 1 97 753 VAL B C 1
ATOM 12230 O O . VAL B 1 753 ? 8.961 31.734 8.953 1 97 753 VAL B O 1
ATOM 12233 N N . GLN B 1 754 ? 9.719 33.688 9.578 1 97 754 GLN B N 1
ATOM 12234 C CA . GLN B 1 754 ? 10.109 34.188 8.258 1 97 754 GLN B CA 1
ATOM 12235 C C . GLN B 1 754 ? 11.438 34.938 8.32 1 97 754 GLN B C 1
ATOM 12237 O O . GLN B 1 754 ? 11.727 35.625 9.312 1 97 754 GLN B O 1
ATOM 12242 N N . TRP B 1 755 ? 12.266 34.75 7.316 1 96.94 755 TRP B N 1
ATOM 12243 C CA . TRP B 1 755 ? 13.547 35.438 7.254 1 96.94 755 TRP B CA 1
ATOM 12244 C C . TRP B 1 755 ? 13.422 36.719 6.438 1 96.94 755 TRP B C 1
ATOM 12246 O O . TRP B 1 755 ? 12.672 36.781 5.457 1 96.94 755 TRP B O 1
ATOM 12256 N N . GLY B 1 756 ? 14.086 37.812 6.809 1 96.44 756 GLY B N 1
ATOM 12257 C CA . GLY B 1 756 ? 14.109 39.062 6.082 1 96.44 756 GLY B CA 1
ATOM 12258 C C . GLY B 1 756 ? 14.867 40.156 6.809 1 96.44 756 GLY B C 1
ATOM 12259 O O . GLY B 1 756 ? 15.625 39.875 7.738 1 96.44 756 GLY B O 1
ATOM 12260 N N . ALA B 1 757 ? 14.75 41.375 6.273 1 96.25 757 ALA B N 1
ATOM 12261 C CA . ALA B 1 757 ? 15.305 42.562 6.949 1 96.25 757 ALA B CA 1
ATOM 12262 C C . ALA B 1 757 ? 14.406 43 8.102 1 96.25 757 ALA B C 1
ATOM 12264 O O . ALA B 1 757 ? 13.273 43.438 7.883 1 96.25 757 ALA B O 1
ATOM 12265 N N . ILE B 1 758 ? 14.922 42.938 9.32 1 96.31 758 ILE B N 1
ATOM 12266 C CA . ILE B 1 758 ? 14.047 43.125 10.469 1 96.31 758 ILE B CA 1
ATOM 12267 C C . ILE B 1 758 ? 14.32 44.469 11.117 1 96.31 758 ILE B C 1
ATOM 12269 O O . ILE B 1 758 ? 13.508 44.969 11.906 1 96.31 758 ILE B O 1
ATOM 12273 N N . GLN B 1 759 ? 15.461 45.031 10.844 1 95.38 759 GLN B N 1
ATOM 12274 C CA . GLN B 1 759 ? 15.797 46.312 11.406 1 95.38 759 GLN B CA 1
ATOM 12275 C C . GLN B 1 759 ? 16.766 47.062 10.5 1 95.38 759 GLN B C 1
ATOM 12277 O O . GLN B 1 759 ? 17.609 46.469 9.828 1 95.38 759 GLN B O 1
ATOM 12282 N N . MET B 1 760 ? 16.594 48.312 10.375 1 94.06 760 MET B N 1
ATOM 12283 C CA . MET B 1 760 ? 17.5 49.219 9.672 1 94.06 760 MET B CA 1
ATOM 12284 C C . MET B 1 760 ? 17.766 50.469 10.508 1 94.06 760 MET B C 1
ATOM 12286 O O . MET B 1 760 ? 16.844 51.188 10.898 1 94.06 760 MET B O 1
ATOM 12290 N N . THR B 1 761 ? 19.016 50.656 10.969 1 90.12 761 THR B N 1
ATOM 12291 C CA . THR B 1 761 ? 19.422 51.812 11.742 1 90.12 761 THR B CA 1
ATOM 12292 C C . THR B 1 761 ? 20.672 52.438 11.156 1 90.12 761 THR B C 1
ATOM 12294 O O . THR B 1 761 ? 21.703 51.781 11.016 1 90.12 761 THR B O 1
ATOM 12297 N N . GLY B 1 762 ? 20.766 53.75 10.859 1 84.56 762 GLY B N 1
ATOM 12298 C CA . GLY B 1 762 ? 21.953 54.469 10.422 1 84.56 762 GLY B CA 1
ATOM 12299 C C . GLY B 1 762 ? 22.547 53.906 9.156 1 84.56 762 GLY B C 1
ATOM 12300 O O . GLY B 1 762 ? 23.781 53.812 9.031 1 84.56 762 GLY B O 1
ATOM 12301 N N . GLY B 1 763 ? 21.781 53.344 8.344 1 83.81 763 GLY B N 1
ATOM 12302 C CA . GLY B 1 763 ? 22.266 52.812 7.074 1 83.81 763 GLY B CA 1
ATOM 12303 C C . GLY B 1 763 ? 22.688 51.375 7.137 1 83.81 763 GLY B C 1
ATOM 12304 O O . GLY B 1 763 ? 23.031 50.781 6.113 1 83.81 763 GLY B O 1
ATOM 12305 N N . GLU B 1 764 ? 22.641 50.781 8.297 1 90.75 764 GLU B N 1
ATOM 12306 C CA . GLU B 1 764 ? 22.953 49.375 8.461 1 90.75 764 GLU B CA 1
ATOM 12307 C C . GLU B 1 764 ? 21.734 48.594 8.922 1 90.75 764 GLU B C 1
ATOM 12309 O O . GLU B 1 764 ? 21.078 48.969 9.891 1 90.75 764 GLU B O 1
ATOM 12314 N N . GLY B 1 765 ? 21.5 47.562 8.195 1 94.19 765 GLY B N 1
ATOM 12315 C CA . GLY B 1 765 ? 20.344 46.75 8.523 1 94.19 765 GLY B CA 1
ATOM 12316 C C . GLY B 1 765 ? 20.703 45.438 9.172 1 94.19 765 GLY B C 1
ATOM 12317 O O . GLY B 1 765 ? 21.875 45.094 9.289 1 94.19 765 GLY B O 1
ATOM 12318 N N . LYS B 1 766 ? 19.719 44.781 9.703 1 94.88 766 LYS B N 1
ATOM 12319 C CA . LYS B 1 766 ? 19.859 43.438 10.289 1 94.88 766 LYS B CA 1
ATOM 12320 C C . LYS B 1 766 ? 18.906 42.438 9.633 1 94.88 766 LYS B C 1
ATOM 12322 O O . LYS B 1 766 ? 17.719 42.75 9.469 1 94.88 766 LYS B O 1
ATOM 12327 N N . CYS B 1 767 ? 19.453 41.375 9.164 1 95.75 767 CYS B N 1
ATOM 12328 C CA . CYS B 1 767 ? 18.641 40.281 8.609 1 95.75 767 CYS B CA 1
ATOM 12329 C C . CYS B 1 767 ? 18.625 39.094 9.531 1 95.75 767 CYS B C 1
ATOM 12331 O O . CYS B 1 767 ? 19.672 38.656 10.016 1 95.75 767 CYS B O 1
ATOM 12333 N N . ALA B 1 768 ? 17.484 38.531 9.898 1 96.56 768 ALA B N 1
ATOM 12334 C CA . ALA B 1 768 ? 17.328 37.375 10.75 1 96.56 768 ALA B CA 1
ATOM 12335 C C . ALA B 1 768 ? 15.906 36.812 10.672 1 96.56 768 ALA B C 1
ATOM 12337 O O . ALA B 1 768 ? 15.047 37.406 10.008 1 96.56 768 ALA B O 1
ATOM 12338 N N . PHE B 1 769 ? 15.695 35.719 11.203 1 97.06 769 PHE B N 1
ATOM 12339 C CA . PHE B 1 769 ? 14.352 35.156 11.328 1 97.06 769 PHE B CA 1
ATOM 12340 C C . PHE B 1 769 ? 13.523 35.969 12.328 1 97.06 769 PHE B C 1
ATOM 12342 O O . PHE B 1 769 ? 14.062 36.531 13.281 1 97.06 769 PHE B O 1
ATOM 12349 N N . THR B 1 770 ? 12.258 36.031 12.117 1 97.5 770 THR B N 1
ATOM 12350 C CA . THR B 1 770 ? 11.383 36.781 13.016 1 97.5 770 THR B CA 1
ATOM 12351 C C . THR B 1 770 ? 9.961 36.219 12.961 1 97.5 770 THR B C 1
ATOM 12353 O O . THR B 1 770 ? 9.586 35.562 12 1 97.5 770 THR B O 1
ATOM 12356 N N . THR B 1 771 ? 9.219 36.438 14 1 97.38 771 THR B N 1
ATOM 12357 C CA . THR B 1 771 ? 7.801 36.094 14.047 1 97.38 771 THR B CA 1
ATOM 12358 C C . THR B 1 771 ? 6.93 37.312 13.812 1 97.38 771 THR B C 1
ATOM 12360 O O . THR B 1 771 ? 5.703 37.25 13.93 1 97.38 771 THR B O 1
ATOM 12363 N N . ALA B 1 772 ? 7.605 38.469 13.531 1 97.31 772 ALA B N 1
ATOM 12364 C CA . ALA B 1 772 ? 6.855 39.688 13.289 1 97.31 772 ALA B CA 1
ATOM 12365 C C . ALA B 1 772 ? 5.883 39.531 12.125 1 97.31 772 ALA B C 1
ATOM 12367 O O . ALA B 1 772 ? 6.008 38.594 11.336 1 97.31 772 ALA B O 1
ATOM 12368 N N . ALA B 1 773 ? 4.887 40.406 12.094 1 96 773 ALA B N 1
ATOM 12369 C CA . ALA B 1 773 ? 3.867 40.281 11.055 1 96 773 ALA B CA 1
ATOM 12370 C C . ALA B 1 773 ? 4.492 40.344 9.664 1 96 773 ALA B C 1
ATOM 12372 O O . ALA B 1 773 ? 5.391 41.156 9.398 1 96 773 ALA B O 1
ATOM 12373 N N . ALA B 1 774 ? 4.016 39.531 8.805 1 94.44 774 ALA B N 1
ATOM 12374 C CA . ALA B 1 774 ? 4.602 39.312 7.484 1 94.44 774 ALA B CA 1
ATOM 12375 C C . ALA B 1 774 ? 4.648 40.625 6.691 1 94.44 774 ALA B C 1
ATOM 12377 O O . ALA B 1 774 ? 5.562 40.844 5.895 1 94.44 774 ALA B O 1
ATOM 12378 N N . ASP B 1 775 ? 3.709 41.5 6.891 1 92.19 775 ASP B N 1
ATOM 12379 C CA . ASP B 1 775 ? 3.627 42.75 6.125 1 92.19 775 ASP B CA 1
ATOM 12380 C C . ASP B 1 775 ? 4.676 43.75 6.598 1 92.19 775 ASP B C 1
ATOM 12382 O O . ASP B 1 775 ? 4.973 44.719 5.895 1 92.19 775 ASP B O 1
ATOM 12386 N N . THR B 1 776 ? 5.305 43.5 7.793 1 94.88 776 THR B N 1
ATOM 12387 C CA . THR B 1 776 ? 6.305 44.438 8.328 1 94.88 776 THR B CA 1
ATOM 12388 C C . THR B 1 776 ? 7.711 43.969 7.961 1 94.88 776 THR B C 1
ATOM 12390 O O . THR B 1 776 ? 8.664 44.75 8.039 1 94.88 776 THR B O 1
ATOM 12393 N N . VAL B 1 777 ? 7.848 42.688 7.625 1 95.94 777 VAL B N 1
ATOM 12394 C CA . VAL B 1 777 ? 9.148 42.156 7.258 1 95.94 777 VAL B CA 1
ATOM 12395 C C . VAL B 1 777 ? 9.492 42.531 5.824 1 95.94 777 VAL B C 1
ATOM 12397 O O . VAL B 1 777 ? 8.695 42.344 4.91 1 95.94 777 VAL B O 1
ATOM 12400 N N . LYS B 1 778 ? 10.641 43.062 5.605 1 94.69 778 LYS B N 1
ATOM 12401 C CA . LYS B 1 778 ? 11.047 43.5 4.273 1 94.69 778 LYS B CA 1
ATOM 12402 C C . LYS B 1 778 ? 12.102 42.562 3.689 1 94.69 778 LYS B C 1
ATOM 12404 O O . LYS B 1 778 ? 12.828 41.906 4.43 1 94.69 778 LYS B O 1
ATOM 12409 N N . VAL B 1 779 ? 12.125 42.531 2.418 1 93.94 779 VAL B N 1
ATOM 12410 C CA . VAL B 1 779 ? 13.172 41.812 1.711 1 93.94 779 VAL B CA 1
ATOM 12411 C C . VAL B 1 779 ? 14.414 42.688 1.578 1 93.94 779 VAL B C 1
ATOM 12413 O O . VAL B 1 779 ? 14.297 43.906 1.318 1 93.94 779 VAL B O 1
ATOM 12416 N N . PRO B 1 780 ? 15.531 42.125 1.909 1 93.44 780 PRO B N 1
ATOM 12417 C CA . PRO B 1 780 ? 16.734 42.938 1.753 1 93.44 780 PRO B CA 1
ATOM 12418 C C . PRO B 1 780 ? 16.859 43.531 0.361 1 93.44 780 PRO B C 1
ATOM 12420 O O . PRO B 1 780 ? 16.516 42.906 -0.634 1 93.44 780 PRO B O 1
ATOM 12423 N N . GLN B 1 781 ? 17.266 44.75 0.363 1 91.81 781 GLN B N 1
ATOM 12424 C CA . GLN B 1 781 ? 17.375 45.469 -0.892 1 91.81 781 GLN B CA 1
ATOM 12425 C C . GLN B 1 781 ? 18.797 45.469 -1.434 1 91.81 781 GLN B C 1
ATOM 12427 O O . GLN B 1 781 ? 19.75 45.531 -0.667 1 91.81 781 GLN B O 1
ATOM 12432 N N . GLN B 1 782 ? 18.875 45.406 -2.676 1 90.75 782 GLN B N 1
ATOM 12433 C CA . GLN B 1 782 ? 20.172 45.375 -3.346 1 90.75 782 GLN B CA 1
ATOM 12434 C C . GLN B 1 782 ? 20.969 46.656 -3.072 1 90.75 782 GLN B C 1
ATOM 12436 O O . GLN B 1 782 ? 20.438 47.75 -3.189 1 90.75 782 GLN B O 1
ATOM 12441 N N . GLY B 1 783 ? 22.234 46.5 -2.727 1 87.5 783 GLY B N 1
ATOM 12442 C CA . GLY B 1 783 ? 23.109 47.625 -2.541 1 87.5 783 GLY B CA 1
ATOM 12443 C C . GLY B 1 783 ? 23.203 48.094 -1.097 1 87.5 783 GLY B C 1
ATOM 12444 O O . GLY B 1 783 ? 24.109 48.844 -0.74 1 87.5 783 GLY B O 1
ATOM 12445 N N . LEU B 1 784 ? 22.312 47.688 -0.262 1 91.56 784 LEU B N 1
ATOM 12446 C CA . LEU B 1 784 ? 22.344 48.062 1.146 1 91.56 784 LEU B CA 1
ATOM 12447 C C . LEU B 1 784 ? 23.156 47.062 1.961 1 91.56 784 LEU B C 1
ATOM 12449 O O . LEU B 1 784 ? 23.391 45.938 1.51 1 91.56 784 LEU B O 1
ATOM 12453 N N . ARG B 1 785 ? 23.578 47.531 3.131 1 92.81 785 ARG B N 1
ATOM 12454 C CA . ARG B 1 785 ? 24.438 46.688 3.965 1 92.81 785 ARG B CA 1
ATOM 12455 C C . ARG B 1 785 ? 23.672 46.156 5.164 1 92.81 785 ARG B C 1
ATOM 12457 O O . ARG B 1 785 ? 22.844 46.844 5.75 1 92.81 785 ARG B O 1
ATOM 12464 N N . TYR B 1 786 ? 23.938 44.906 5.363 1 93.31 786 TYR B N 1
ATOM 12465 C CA . TYR B 1 786 ? 23.219 44.219 6.453 1 93.31 786 TYR B CA 1
ATOM 12466 C C . TYR B 1 786 ? 24.188 43.406 7.316 1 93.31 786 TYR B C 1
ATOM 12468 O O . TYR B 1 786 ? 25.203 42.938 6.832 1 93.31 786 TYR B O 1
ATOM 12476 N N . LYS B 1 787 ? 23.812 43.344 8.641 1 90.06 787 LYS B N 1
ATOM 12477 C CA . LYS B 1 787 ? 24.484 42.469 9.586 1 90.06 787 LYS B CA 1
ATOM 12478 C C . LYS B 1 787 ? 23.609 41.25 9.906 1 90.06 787 LYS B C 1
ATOM 12480 O O . LYS B 1 787 ? 22.375 41.312 9.805 1 90.06 787 LYS B O 1
#

pLDDT: mean 82.98, std 20.27, range [13.8, 97.69]

InterPro domains:
  IPR046623 Domain of unknown function DUF6536 [PF20163] (103-236)
  IPR059463 Protein of unknown function DUF8419 [PF28510] (487-763)

Radius of gyration: 46.64 Å; Cα contacts (8 Å, |Δi|>4): 2814; chains: 2; bounding box: 115×141×155 Å

Organism: Colletotrichum gloeosporioides (NCBI:txid474922)

Sequence (1574 aa):
MDPSREVDQTGPAGQPEPSETVIENVDEESATHDHEDATTIRIASPTHTQDRTTQPKEDSISQRASSFRVQRFADRQTLSGWFPQIDNDEKNSWRIWLSRRSQALMVQIGIIGLILMTNFGLTIFAVASYGSSNGVGLIYQGDCSTVKKLDQWLHLLINLLGTGMLSASNYCMQLQAAPTRANVDAAHAAKKWLDIGIPSLRNLRYLSNWRRASWALLALSSIPVHLIYNSAVFQSLSSHNYTVAVIKDSFLANSTWSLTTAEANRAGDWGWNDTRVNPTNLDYEQIIREMQQNASSYQEMNVSDCFALYDDYWQPQGNVLVLVKNQSVQAPPDDSLLMYVSIVPRSDDWGKNMWALGNGTGRFIAQSPPKPVTVWYLGPKYYEVARCLVQPPNDLHTKCRFEYSPPIMFTICIMNFIKAFIMICIWYLRKWQDQNQHRKAKEVLYTLGDAIASFMRDPCDQTKDLGLSTKSDFLTTRKWKDRLKKQIPVILEETNNRTAKEFFSTAKQWRSAASFKRWAILLCMCLLVIVIAAILLSMSFVSLRHRRFGVSIPELWGLGFGALTPYTYLVLNLPQRDPVGLISNVLLANLPQLVLSIVYIIYNTMLSTFLVQREFSRMYNPEFRKPLRVSEPVGIQRSSYFVSLPLRYGIPLYASSGVMHWLISQSLFLARIRAISADGSDDETNSFSTCGYSPIAVFIAMLAGLVIIVLIVAIGFRRYDGTMRMVSTNSLAISAACHVLEEDRASGYLLPVQWGAIQMTGGEGKCAFTTAAADTVKVPQQGLRYKMDPSREVDQTGPAGQPEPSETVIENVDEESATHDHEDATTIRIASPTHTQDRTTQPKEDSISQRASSFRVQRFADRQTLSGWFPQIDNDEKNSWRIWLSRRSQALMVQIGIIGLILMTNFGLTIFAVASYGSSNGVGLIYQGDCSTVKKLDQWLHLLINLLGTGMLSASNYCMQLQAAPTRANVDAAHAAKKWLDIGIPSLRNLRYLSNWRRASWALLALSSIPVHLIYNSAVFQSLSSHNYTVAVIKDSFLANSTWSLTTAEANRAGDWGWNDTRVNPTNLDYEQIIREMQQNASSYQEMNVSDCFALYDDYWQPQGNVLVLVKNQSVQAPPDDSLLMYVSIVPRSDDWGKNMWALGNGTGRFIAQSPPKPVTVWYLGPKYYEVARCLVQPPNDLHTKCRFEYSPPIMFTICIMNFIKAFIMICIWYLRKWQDQNQHRKAKEVLYTLGDAIASFMRDPCDQTKDLGLSTKSDFLTTRKWKDRLKKQIPVILEETNNRTAKEFFSTAKQWRSAASFKRWAILLCMCLLVIVIAAILLSMSFVSLRHRRFGVSIPELWGLGFGALTPYTYLVLNLPQRDPVGLISNVLLANLPQLVLSIVYIIYNTMLSTFLVQREFSRMYNPEFRKPLRVSEPVGIQRSSYFVSLPLRYGIPLYASSGVMHWLISQSLFLARIRAISADGSDDETNSFSTCGYSPIAVFIAMLAGLVIIVLIVAIGFRRYDGTMRMVSTNSLAISAACHVLEEDRASGYLLPVQWGAIQMTGGEGKCAFTTAAADTVKVPQQGLRYK